Protein 8QD8 (pdb70)

Structure (mmCIF, N/CA/C/O backbone):
data_8QD8
#
_entry.id   8QD8
#
_cell.length_a   85.800
_cell.length_b   88.850
_cell.length_c   123.050
_cell.angle_alpha   90.00
_cell.angle_beta   90.00
_cell.angle_gamma   90.00
#
_symmetry.space_group_name_H-M   'P 21 21 21'
#
loop_
_entity.id
_entity.type
_entity.pdbx_description
1 polymer 'Yellowish-green 1-like protein'
2 non-polymer 1,2-ETHANEDIOL
3 non-polymer naphthalene-1,3-diol
4 water water
#
loop_
_atom_site.group_PDB
_atom_site.id
_atom_site.type_symbol
_atom_site.label_atom_id
_atom_site.label_alt_id
_atom_site.label_comp_id
_atom_site.label_asym_id
_atom_site.label_entity_id
_atom_site.label_seq_id
_atom_site.pdbx_PDB_ins_code
_atom_site.Cartn_x
_atom_site.Cartn_y
_atom_site.Cartn_z
_atom_site.occupancy
_atom_site.B_iso_or_equiv
_atom_site.auth_seq_id
_atom_site.auth_comp_id
_atom_site.auth_asym_id
_atom_site.auth_atom_id
_atom_site.pdbx_PDB_model_num
ATOM 1 N N . SER A 1 18 ? 30.141 26.461 8.012 1.00 54.25 1 SER A N 1
ATOM 2 C CA . SER A 1 18 ? 29.500 25.333 7.267 1.00 53.77 1 SER A CA 1
ATOM 3 C C . SER A 1 18 ? 28.476 24.628 8.166 1.00 51.29 1 SER A C 1
ATOM 4 O O . SER A 1 18 ? 28.777 24.425 9.359 1.00 52.35 1 SER A O 1
ATOM 7 N N . ALA A 1 19 ? 27.317 24.268 7.606 1.00 49.15 2 ALA A N 1
ATOM 8 C CA . ALA A 1 19 ? 26.161 23.679 8.325 1.00 46.21 2 ALA A CA 1
ATOM 9 C C . ALA A 1 19 ? 26.522 22.292 8.872 1.00 43.92 2 ALA A C 1
ATOM 10 O O . ALA A 1 19 ? 26.063 21.967 9.983 1.00 43.14 2 ALA A O 1
ATOM 12 N N . THR A 1 20 ? 27.312 21.510 8.127 1.00 44.01 3 THR A N 1
ATOM 13 C CA . THR A 1 20 ? 27.699 20.113 8.473 1.00 43.88 3 THR A CA 1
ATOM 14 C C . THR A 1 20 ? 28.586 20.076 9.725 1.00 42.81 3 THR A C 1
ATOM 15 O O . THR A 1 20 ? 28.705 18.983 10.307 1.00 41.26 3 THR A O 1
ATOM 19 N N . GLU A 1 21 ? 29.204 21.200 10.106 1.00 43.25 4 GLU A N 1
ATOM 20 C CA . GLU A 1 21 ? 30.128 21.279 11.271 1.00 44.50 4 GLU A CA 1
ATOM 21 C C . GLU A 1 21 ? 29.549 22.186 12.369 1.00 41.56 4 GLU A C 1
ATOM 22 O O . GLU A 1 21 ? 30.230 22.357 13.396 1.00 41.96 4 GLU A O 1
ATOM 28 N N . LYS A 1 22 ? 28.333 22.710 12.188 1.00 38.88 5 LYS A N 1
ATOM 29 C CA . LYS A 1 22 ? 27.730 23.740 13.079 1.00 37.91 5 LYS A CA 1
ATOM 30 C C . LYS A 1 22 ? 27.170 23.090 14.352 1.00 34.93 5 LYS A C 1
ATOM 31 O O . LYS A 1 22 ? 27.424 23.630 15.447 1.00 34.94 5 LYS A O 1
ATOM 37 N N . TYR A 1 23 ? 26.436 21.982 14.219 1.00 32.31 6 TYR A N 1
ATOM 38 C CA . TYR A 1 23 ? 25.610 21.383 15.301 1.00 30.59 6 TYR A CA 1
ATOM 39 C C . TYR A 1 23 ? 26.248 20.090 15.817 1.00 30.70 6 TYR A C 1
ATOM 40 O O . TYR A 1 23 ? 27.099 19.512 15.128 1.00 31.30 6 TYR A O 1
ATOM 49 N N . TYR A 1 24 ? 25.816 19.653 17.003 1.00 30.47 7 TYR A N 1
ATOM 50 C CA . TYR A 1 24 ? 26.308 18.443 17.715 1.00 30.36 7 TYR A CA 1
ATOM 51 C C . TYR A 1 24 ? 26.264 17.222 16.785 1.00 29.89 7 TYR A C 1
ATOM 52 O O . TYR A 1 24 ? 27.222 16.435 16.808 1.00 31.35 7 TYR A O 1
ATOM 61 N N . ILE A 1 25 ? 25.193 17.063 15.999 1.00 29.35 8 ILE A N 1
ATOM 62 C CA . ILE A 1 25 ? 24.971 15.848 15.151 1.00 30.73 8 ILE A CA 1
ATOM 63 C C . ILE A 1 25 ? 25.805 15.932 13.864 1.00 31.81 8 ILE A C 1
ATOM 64 O O . ILE A 1 25 ? 25.808 14.940 13.104 1.00 33.36 8 ILE A O 1
ATOM 69 N N . ARG A 1 26 ? 26.487 17.056 13.625 1.00 32.17 9 ARG A N 1
ATOM 70 C CA . ARG A 1 26 ? 27.476 17.217 12.525 1.00 34.80 9 ARG A CA 1
ATOM 71 C C . ARG A 1 26 ? 26.774 16.937 11.186 1.00 34.94 9 ARG A C 1
ATOM 72 O O . ARG A 1 26 ? 25.707 17.536 10.958 1.00 34.28 9 ARG A O 1
ATOM 80 N N . ASP A 1 27 ? 27.319 16.042 10.352 1.00 35.55 10 ASP A N 1
ATOM 81 C CA . ASP A 1 27 ? 26.876 15.835 8.945 1.00 37.48 10 ASP A CA 1
ATOM 82 C C . ASP A 1 27 ? 25.614 14.959 8.888 1.00 35.91 10 ASP A C 1
ATOM 83 O O . ASP A 1 27 ? 25.161 14.672 7.766 1.00 35.95 10 ASP A O 1
ATOM 88 N N . ALA A 1 28 ? 25.052 14.559 10.034 1.00 34.71 11 ALA A N 1
ATOM 89 C CA . ALA A 1 28 ? 23.759 13.833 10.113 1.00 34.25 11 ALA A CA 1
ATOM 90 C C . ALA A 1 28 ? 22.637 14.680 9.493 1.00 33.52 11 ALA A C 1
ATOM 91 O O . ALA A 1 28 ? 21.657 14.089 9.005 1.00 33.47 11 ALA A O 1
ATOM 93 N N . ILE A 1 29 ? 22.779 16.011 9.493 1.00 34.03 12 ILE A N 1
ATOM 94 C CA . ILE A 1 29 ? 21.746 16.96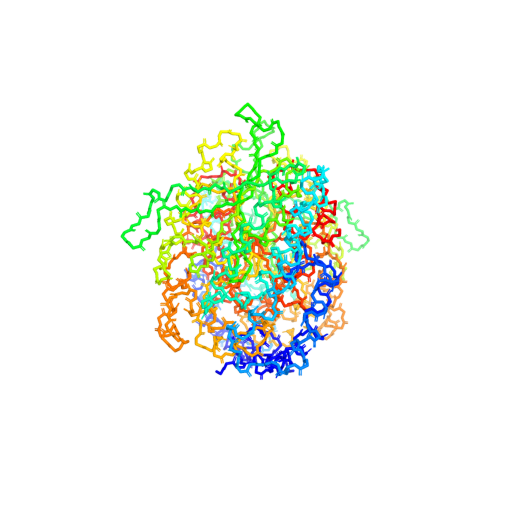0 8.972 1.00 34.42 12 ILE A CA 1
ATOM 95 C C . ILE A 1 29 ? 21.633 16.859 7.444 1.00 34.89 12 ILE A C 1
ATOM 96 O O . ILE A 1 29 ? 20.641 17.385 6.916 1.00 36.15 12 ILE A O 1
ATOM 101 N N . THR A 1 30 ? 22.605 16.247 6.754 1.00 35.52 13 THR A N 1
ATOM 102 C CA . THR A 1 30 ? 22.656 16.174 5.266 1.00 36.78 13 THR A CA 1
ATOM 103 C C . THR A 1 30 ? 22.147 14.822 4.753 1.00 36.70 13 THR A C 1
ATOM 104 O O . THR A 1 30 ? 22.080 14.667 3.518 1.00 37.77 13 THR A O 1
ATOM 108 N N . LYS A 1 31 ? 21.819 13.883 5.647 1.00 35.70 14 LYS A N 1
ATOM 109 C CA . LYS A 1 31 ? 21.368 12.512 5.284 1.00 36.86 14 LYS A CA 1
ATOM 110 C C . LYS A 1 31 ? 19.842 12.478 5.291 1.00 35.89 14 LYS A C 1
ATOM 111 O O . LYS A 1 31 ? 19.229 12.480 6.357 1.00 34.77 14 LYS A O 1
ATOM 117 N N . PRO A 1 32 ? 19.178 12.455 4.111 1.00 36.39 15 PRO A N 1
ATOM 118 C CA . PRO A 1 32 ? 17.715 12.457 4.059 1.00 35.53 15 PRO A CA 1
ATOM 119 C C . PRO A 1 32 ? 17.131 11.121 4.544 1.00 34.14 15 PRO A C 1
ATOM 120 O O . PRO A 1 32 ? 17.602 10.086 4.106 1.00 36.02 15 PRO A O 1
ATOM 124 N N . ALA A 1 33 ? 16.137 11.178 5.437 1.00 32.52 16 ALA A N 1
ATOM 125 C CA . ALA A 1 33 ? 15.460 10.002 6.031 1.00 31.23 16 ALA A CA 1
ATOM 126 C C . ALA A 1 33 ? 14.570 9.342 4.974 1.00 31.00 16 ALA A C 1
ATOM 127 O O . ALA A 1 33 ? 13.917 10.071 4.207 1.00 31.94 16 ALA A O 1
ATOM 129 N N . VAL A 1 34 ? 14.536 8.007 4.959 1.00 31.11 17 VAL A N 1
ATOM 130 C CA . VAL A 1 34 ? 13.892 7.188 3.888 1.00 31.77 17 VAL A CA 1
ATOM 131 C C . VAL A 1 34 ? 12.379 7.448 3.851 1.00 30.57 17 VAL A C 1
ATOM 132 O O . VAL A 1 34 ? 11.800 7.325 2.758 1.00 31.59 17 VAL A O 1
ATOM 136 N N . HIS A 1 35 ? 11.757 7.792 4.985 1.00 29.57 18 HIS A N 1
ATOM 137 C CA . HIS A 1 35 ? 10.276 7.909 5.105 1.00 29.61 18 HIS A CA 1
ATOM 138 C C . HIS A 1 35 ? 9.733 9.085 4.277 1.00 30.38 18 HIS A C 1
ATOM 139 O O . HIS A 1 35 ? 8.504 9.123 4.071 1.00 31.78 18 HIS A O 1
ATOM 146 N N . HIS A 1 36 ? 10.590 9.993 3.797 1.00 30.54 19 HIS A N 1
ATOM 147 C CA . HIS A 1 36 ? 10.185 11.137 2.932 1.00 30.98 19 HIS A CA 1
ATOM 148 C C . HIS A 1 36 ? 9.984 10.682 1.480 1.00 31.40 19 HIS A C 1
ATOM 149 O O . HIS A 1 36 ? 9.410 11.462 0.704 1.00 31.68 19 HIS A O 1
ATOM 156 N N . GLU A 1 37 ? 10.438 9.478 1.119 1.00 32.14 20 GLU A N 1
ATOM 157 C CA . GLU A 1 37 ? 10.335 8.948 -0.268 1.00 33.81 20 GLU A CA 1
ATOM 158 C C . GLU A 1 37 ? 8.862 8.708 -0.625 1.00 32.42 20 GLU A C 1
ATOM 159 O O . GLU A 1 37 ? 8.467 9.048 -1.756 1.00 33.31 20 GLU A O 1
ATOM 165 N N . SER A 1 38 ? 8.082 8.148 0.303 1.00 31.47 21 SER A N 1
ATOM 166 C CA . SER A 1 38 ? 6.669 7.743 0.080 1.00 31.34 21 SER A CA 1
ATOM 167 C C . SER A 1 38 ? 5.969 7.494 1.417 1.00 29.58 21 SER A C 1
ATOM 168 O O . SER A 1 38 ? 6.669 7.283 2.423 1.00 28.99 21 SER A O 1
ATOM 171 N N . TYR A 1 39 ? 4.634 7.479 1.414 1.00 29.40 22 TYR A N 1
ATOM 172 C CA . TYR A 1 39 ? 3.824 7.045 2.581 1.00 29.31 22 TYR A CA 1
ATOM 173 C C . TYR A 1 39 ? 4.173 5.590 2.913 1.00 29.97 22 TYR A C 1
ATOM 174 O O . TYR A 1 39 ? 4.228 5.242 4.109 1.00 29.82 22 TYR A O 1
ATOM 183 N N . GLN A 1 40 ? 4.402 4.766 1.886 1.00 31.25 23 GLN A N 1
ATOM 184 C CA . GLN A 1 40 ? 4.788 3.337 2.055 1.00 31.96 23 GLN A CA 1
ATOM 185 C C . GLN A 1 40 ? 6.004 3.261 2.985 1.00 31.35 23 GLN A C 1
ATOM 186 O O . GLN A 1 40 ? 5.959 2.466 3.941 1.00 32.32 23 GLN A O 1
ATOM 192 N N . LYS A 1 41 ? 7.036 4.070 2.722 1.00 31.26 24 LYS A N 1
ATOM 193 C CA . LYS A 1 41 ? 8.285 4.120 3.532 1.00 31.47 24 LYS A CA 1
ATOM 194 C C . LYS A 1 41 ? 7.984 4.696 4.924 1.00 29.94 24 LYS A C 1
ATOM 195 O O . LYS A 1 41 ? 8.573 4.199 5.902 1.00 29.71 24 LYS A O 1
ATOM 201 N N . LEU A 1 42 ? 7.113 5.705 5.022 1.00 29.46 25 LEU A N 1
ATOM 202 C CA . LEU A 1 42 ? 6.680 6.267 6.332 1.00 28.35 25 LEU A CA 1
ATOM 203 C C . LEU A 1 42 ? 6.031 5.152 7.160 1.00 28.43 25 LEU A C 1
ATOM 204 O O . LEU A 1 42 ? 6.435 4.962 8.323 1.00 27.66 25 LEU A O 1
ATOM 209 N N . TRP A 1 43 ? 5.084 4.422 6.569 1.00 29.26 26 TRP A N 1
ATOM 210 C CA . TRP A 1 43 ? 4.348 3.330 7.257 1.00 29.61 26 TRP A CA 1
ATOM 211 C C . TRP A 1 43 ? 5.330 2.217 7.641 1.00 29.88 26 TRP A C 1
ATOM 212 O O . TRP A 1 43 ? 5.404 1.873 8.839 1.00 29.46 26 TRP A O 1
ATOM 223 N N . GLU A 1 44 ? 6.093 1.706 6.674 1.00 30.76 27 GLU A N 1
ATOM 224 C CA . GLU A 1 44 ? 6.942 0.502 6.868 1.00 32.38 27 GLU A CA 1
ATOM 225 C C . GLU A 1 44 ? 8.094 0.805 7.840 1.00 31.52 27 GLU A C 1
ATOM 226 O O . GLU A 1 44 ? 8.360 -0.061 8.696 1.00 33.01 27 GLU A O 1
ATOM 232 N N . THR A 1 45 ? 8.746 1.972 7.740 1.00 29.92 28 THR A N 1
ATOM 233 C CA . THR A 1 45 ? 10.026 2.253 8.451 1.00 30.03 28 THR A CA 1
ATOM 234 C C . THR A 1 45 ? 9.819 3.084 9.728 1.00 29.43 28 THR A C 1
ATOM 235 O O . THR A 1 45 ? 10.801 3.190 10.488 1.00 30.60 28 THR A O 1
ATOM 239 N N . LYS A 1 46 ? 8.632 3.651 9.980 1.00 29.11 29 LYS A N 1
ATOM 240 C CA . LYS A 1 46 ? 8.456 4.622 11.100 1.00 28.31 29 LYS A CA 1
ATOM 241 C C . LYS A 1 46 ? 7.121 4.460 11.844 1.00 27.24 29 LYS A C 1
ATOM 242 O O . LYS A 1 46 ? 7.149 4.553 13.084 1.00 28.17 29 LYS A O 1
ATOM 248 N N . TRP A 1 47 ? 5.993 4.284 11.150 1.00 27.01 30 TRP A N 1
ATOM 249 C CA . TRP A 1 47 ? 4.647 4.431 11.770 1.00 27.11 30 TRP A CA 1
ATOM 250 C C . TRP A 1 47 ? 4.003 3.086 12.130 1.00 27.36 30 TRP A C 1
ATOM 251 O O . TRP A 1 47 ? 3.267 3.055 13.131 1.00 27.44 30 TRP A O 1
ATOM 262 N N . LYS A 1 48 ? 4.251 2.018 11.372 1.00 28.59 31 LYS A N 1
ATOM 263 C CA . LYS A 1 48 ? 3.576 0.712 11.614 1.00 29.48 31 LYS A CA 1
ATOM 264 C C . LYS A 1 48 ? 3.864 0.231 13.043 1.00 29.25 31 LYS A C 1
ATOM 265 O O . LYS A 1 48 ? 2.913 -0.220 13.712 1.00 30.23 31 LYS A O 1
ATOM 271 N N . LYS A 1 49 ? 5.120 0.334 13.496 1.00 29.76 32 LYS A N 1
ATOM 272 C CA . LYS A 1 49 ? 5.569 -0.185 14.820 1.00 31.50 32 LYS A CA 1
ATOM 273 C C . LYS A 1 49 ? 4.857 0.565 15.949 1.00 29.69 32 LYS A C 1
ATOM 274 O O . LYS A 1 49 ? 4.194 -0.071 16.763 1.00 29.90 32 LYS A O 1
ATOM 280 N N . PRO A 1 50 ? 4.942 1.916 16.061 1.00 28.54 33 PRO A N 1
ATOM 281 C CA . PRO A 1 50 ? 4.221 2.627 17.119 1.00 27.99 33 PRO A CA 1
ATOM 282 C C . PRO A 1 50 ? 2.693 2.447 17.058 1.00 28.82 33 PRO A C 1
ATOM 283 O O . PRO A 1 50 ? 2.056 2.475 18.108 1.00 29.37 33 PRO A O 1
ATOM 287 N N . CYS A 1 51 ? 2.136 2.246 15.858 1.00 28.58 34 CYS A N 1
ATOM 288 C CA . CYS A 1 51 ? 0.692 1.945 15.663 1.00 28.76 34 CYS A CA 1
ATOM 289 C C . CYS A 1 51 ? 0.351 0.603 16.328 1.00 29.13 34 CYS A C 1
ATOM 290 O O . CYS A 1 51 ? -0.627 0.562 17.102 1.00 29.53 34 CYS A O 1
ATOM 293 N N . GLU A 1 52 ? 1.144 -0.441 16.061 1.00 30.02 35 GLU A N 1
ATOM 294 C CA . GLU A 1 52 ? 0.997 -1.791 16.672 1.00 31.84 35 GLU A CA 1
ATOM 295 C C . GLU A 1 52 ? 1.115 -1.694 18.199 1.00 32.11 35 GLU A C 1
ATOM 296 O O . GLU A 1 52 ? 0.370 -2.420 18.890 1.00 32.74 35 GLU A O 1
ATOM 302 N N . MET A 1 53 ? 2.017 -0.835 18.696 1.00 31.71 36 MET A N 1
ATOM 303 C CA . MET A 1 53 ? 2.329 -0.683 20.145 1.00 33.21 36 MET A CA 1
ATOM 304 C C . MET A 1 53 ? 1.302 0.240 20.815 1.00 32.50 36 MET A C 1
ATOM 305 O O . MET A 1 53 ? 1.294 0.301 22.060 1.00 33.60 36 MET A O 1
ATOM 310 N N . GLY A 1 54 ? 0.484 0.945 20.025 1.00 30.58 37 GLY A N 1
ATOM 311 C CA . GLY A 1 54 ? -0.559 1.869 20.514 1.00 30.13 37 GLY A CA 1
ATOM 312 C C . GLY A 1 54 ? 0.036 3.095 21.188 1.00 28.41 37 GLY A C 1
ATOM 313 O O . GLY A 1 54 ? -0.566 3.589 22.168 1.00 28.19 37 GLY A O 1
ATOM 314 N N . VAL A 1 55 ? 1.166 3.594 20.681 1.00 27.20 38 VAL A N 1
ATOM 315 C CA . VAL A 1 55 ? 1.877 4.776 21.260 1.00 27.38 38 VAL A CA 1
ATOM 316 C C . VAL A 1 55 ? 1.970 5.878 20.201 1.00 26.59 38 VAL A C 1
ATOM 317 O O . VAL A 1 55 ? 1.725 5.582 19.007 1.00 26.68 38 VAL A O 1
ATOM 321 N N . TYR A 1 56 ? 2.332 7.089 20.631 1.00 26.61 39 TYR A N 1
ATOM 322 C CA . TYR A 1 56 ? 2.397 8.311 19.788 1.00 26.07 39 TYR A CA 1
ATOM 323 C C . TYR A 1 56 ? 3.012 7.967 18.433 1.00 25.69 39 TYR A C 1
ATOM 324 O O . TYR A 1 56 ? 4.036 7.290 18.379 1.00 25.14 39 TYR A O 1
ATOM 333 N N . PRO A 1 57 ? 2.445 8.448 17.302 1.00 25.29 40 PRO A N 1
ATOM 334 C CA . PRO A 1 57 ? 1.245 9.294 17.302 1.00 25.62 40 PRO A CA 1
ATOM 335 C C . PRO A 1 57 ? -0.106 8.558 17.284 1.00 25.32 40 PRO A C 1
ATOM 336 O O . PRO A 1 57 ? -1.084 9.171 16.870 1.00 25.26 40 PRO A O 1
ATOM 340 N N . PHE A 1 58 ? -0.156 7.312 17.769 1.00 24.54 41 PHE A N 1
ATOM 341 C CA . PHE A 1 58 ? -1.322 6.399 17.637 1.00 25.27 41 PHE A CA 1
ATOM 342 C C . PHE A 1 58 ? -1.941 6.066 19.003 1.00 25.22 41 PHE A C 1
ATOM 343 O O . PHE A 1 58 ? -2.607 5.021 19.108 1.00 26.34 41 PHE A O 1
ATOM 351 N N . MET A 1 59 ? -1.791 6.944 20.003 1.00 25.03 42 MET A N 1
ATOM 352 C CA . MET A 1 59 ? -2.476 6.774 21.316 1.00 24.80 42 MET A CA 1
ATOM 353 C C . MET A 1 59 ? -3.988 6.652 21.077 1.00 25.30 42 MET A C 1
ATOM 354 O O . MET A 1 59 ? -4.489 7.288 20.137 1.00 26.22 42 MET A O 1
ATOM 359 N N . PHE A 1 60 ? -4.661 5.808 21.866 1.00 26.74 43 PHE A N 1
ATOM 360 C CA . PHE A 1 60 ? -6.117 5.505 21.802 1.00 27.26 43 PHE A CA 1
ATOM 361 C C . PHE A 1 60 ? -6.472 4.714 20.533 1.00 28.38 43 PHE A C 1
ATOM 362 O O . PHE A 1 60 ? -7.649 4.309 20.403 1.00 30.93 43 PHE A O 1
ATOM 370 N N . GLY A 1 61 ? -5.500 4.486 19.638 1.00 27.84 44 GLY A N 1
ATOM 371 C CA . GLY A 1 61 ? -5.732 3.913 18.298 1.00 28.43 44 GLY A CA 1
ATOM 372 C C . GLY A 1 61 ? -5.499 2.413 18.265 1.00 28.91 44 GLY A C 1
ATOM 373 O O . GLY A 1 61 ? -5.013 1.849 19.271 1.00 31.88 44 GLY A O 1
ATOM 374 N N . SER A 1 62 ? -5.830 1.772 17.139 1.00 29.14 45 SER A N 1
ATOM 375 C CA . SER A 1 62 ? -5.650 0.318 16.904 1.00 30.00 45 SER A CA 1
ATOM 376 C C . SER A 1 62 ? -5.069 0.104 15.504 1.00 30.59 45 SER A C 1
ATOM 377 O O . SER A 1 62 ? -5.536 0.787 14.566 1.00 29.64 45 SER A O 1
ATOM 380 N N . ILE A 1 63 ? -4.095 -0.807 15.383 1.00 31.21 46 ILE A N 1
ATOM 381 C CA . ILE A 1 63 ? -3.519 -1.282 14.086 1.00 31.80 46 ILE A CA 1
ATOM 382 C C . ILE A 1 63 ? -4.647 -1.843 13.201 1.00 32.87 46 ILE A C 1
ATOM 383 O O . ILE A 1 63 ? -4.519 -1.788 11.957 1.00 32.96 46 ILE A O 1
ATOM 388 N N . LYS A 1 64 ? -5.713 -2.364 13.817 1.00 32.30 47 LYS A N 1
ATOM 389 C CA . LYS A 1 64 ? -6.901 -2.917 13.113 1.00 33.61 47 LYS A CA 1
ATOM 390 C C . LYS A 1 64 ? -7.590 -1.817 12.295 1.00 33.02 47 LYS A C 1
ATOM 391 O O . LYS A 1 64 ? -8.201 -2.152 11.264 1.00 34.89 47 LYS A O 1
ATOM 397 N N . ASP A 1 65 ? -7.504 -0.560 12.742 1.00 32.53 48 ASP A N 1
ATOM 398 C CA . ASP A 1 65 ? -8.151 0.603 12.080 1.00 32.16 48 ASP A CA 1
ATOM 399 C C . ASP A 1 65 ? -7.207 1.173 11.014 1.00 31.65 48 ASP A C 1
ATOM 400 O O . ASP A 1 65 ? -7.686 1.484 9.912 1.00 33.57 48 ASP A O 1
ATOM 405 N N . PHE A 1 66 ? -5.916 1.305 11.330 1.00 30.87 49 PHE A N 1
ATOM 406 C CA . PHE A 1 66 ? -4.927 2.063 10.516 1.00 30.32 49 PHE A CA 1
ATOM 407 C C . PHE A 1 66 ? -4.373 1.208 9.368 1.00 31.51 49 PHE A C 1
ATOM 408 O O . PHE A 1 66 ? -4.163 1.772 8.281 1.00 33.00 49 PHE A O 1
ATOM 416 N N . GLU A 1 67 ? -4.132 -0.088 9.585 1.00 32.73 50 GLU A N 1
ATOM 417 C CA . GLU A 1 67 ? -3.467 -0.948 8.569 1.00 33.89 50 GLU A CA 1
ATOM 418 C C . GLU A 1 67 ? -4.283 -0.935 7.276 1.00 34.17 50 GLU A C 1
ATOM 419 O O . GLU A 1 67 ? -3.711 -0.738 6.205 1.00 33.55 50 GLU A O 1
ATOM 425 N N . PRO A 1 68 ? -5.624 -1.134 7.314 1.00 34.54 51 PRO A N 1
ATOM 426 C CA . PRO A 1 68 ? -6.440 -1.080 6.099 1.00 35.43 51 PRO A CA 1
ATOM 427 C C . PRO A 1 68 ? -6.352 0.279 5.385 1.00 34.40 51 PRO A C 1
ATOM 428 O O . PRO A 1 68 ? -6.350 0.308 4.170 1.00 36.12 51 PRO A O 1
ATOM 432 N N . VAL A 1 69 ? -6.291 1.372 6.149 1.00 32.71 52 VAL A N 1
ATOM 433 C CA . VAL A 1 69 ? -6.174 2.748 5.586 1.00 32.60 52 VAL A CA 1
ATOM 434 C C . VAL A 1 69 ? -4.799 2.886 4.922 1.00 31.84 52 VAL A C 1
ATOM 435 O O . VAL A 1 69 ? -4.753 3.328 3.760 1.00 32.90 52 VAL A O 1
ATOM 439 N N . ALA A 1 70 ? -3.728 2.514 5.631 1.00 31.40 53 ALA A N 1
ATOM 440 C CA . ALA A 1 70 ? -2.331 2.539 5.130 1.00 30.85 53 ALA A CA 1
ATOM 441 C C . ALA A 1 70 ? -2.236 1.746 3.819 1.00 32.35 53 ALA A C 1
ATOM 442 O O . ALA A 1 70 ? -1.582 2.231 2.877 1.00 32.45 53 ALA A O 1
ATOM 444 N N . GLN A 1 71 ? -2.870 0.572 3.760 1.00 33.71 54 GLN A N 1
ATOM 445 C CA . GLN A 1 71 ? -2.879 -0.297 2.551 1.00 35.07 54 GLN A CA 1
ATOM 446 C C . GLN A 1 71 ? -3.471 0.481 1.369 1.00 35.52 54 GLN A C 1
ATOM 447 O O . GLN A 1 71 ? -2.884 0.415 0.273 1.00 37.00 54 GLN A O 1
ATOM 453 N N . GLU A 1 72 ? -4.564 1.220 1.586 1.00 35.41 55 GLU A N 1
ATOM 454 C CA . GLU A 1 72 ? -5.258 1.988 0.515 1.00 36.76 55 GLU A CA 1
ATOM 455 C C . GLU A 1 72 ? -4.395 3.181 0.082 1.00 34.97 55 GLU A C 1
ATOM 456 O O . GLU A 1 72 ? -4.346 3.449 -1.132 1.00 36.42 55 GLU A O 1
ATOM 462 N N . ILE A 1 73 ? -3.731 3.864 1.021 1.00 33.60 56 ILE A N 1
ATOM 463 C CA . ILE A 1 73 ? -2.851 5.034 0.716 1.00 32.61 56 ILE A CA 1
ATOM 464 C C . ILE A 1 73 ? -1.653 4.547 -0.109 1.00 32.75 56 ILE A C 1
ATOM 465 O O . ILE A 1 73 ? -1.278 5.236 -1.078 1.00 32.95 56 ILE A O 1
ATOM 470 N N . ILE A 1 74 ? -1.081 3.399 0.262 1.00 33.06 57 ILE A N 1
ATOM 471 C CA . ILE A 1 74 ? 0.106 2.789 -0.411 1.00 34.00 57 ILE A CA 1
ATOM 472 C C . ILE A 1 74 ? -0.274 2.382 -1.843 1.00 35.05 57 ILE A C 1
ATOM 473 O O . ILE A 1 74 ? 0.539 2.626 -2.754 1.00 35.22 57 ILE A O 1
ATOM 478 N N . LYS A 1 75 ? -1.465 1.807 -2.040 1.00 35.97 58 LYS A N 1
ATOM 479 C CA . LYS A 1 75 ? -1.993 1.434 -3.382 1.00 37.82 58 LYS A CA 1
ATOM 480 C C . LYS A 1 75 ? -2.096 2.686 -4.266 1.00 38.27 58 LYS A C 1
ATOM 481 O O . LYS A 1 75 ? -1.808 2.570 -5.475 1.00 38.25 58 LYS A O 1
ATOM 487 N N . LYS A 1 76 ? -2.488 3.830 -3.688 1.00 37.80 59 LYS A N 1
ATOM 488 C CA . LYS A 1 76 ? -2.635 5.126 -4.408 1.00 38.56 59 LYS A CA 1
ATOM 489 C C . LYS A 1 76 ? -1.257 5.737 -4.689 1.00 37.90 59 LYS A C 1
ATOM 490 O O . LYS A 1 76 ? -1.169 6.584 -5.599 1.00 39.41 59 LYS A O 1
ATOM 496 N N . GLY A 1 77 ? -0.235 5.340 -3.924 1.00 36.10 60 GLY A N 1
ATOM 497 C CA . GLY A 1 77 ? 1.160 5.787 -4.097 1.00 35.50 60 GLY A CA 1
ATOM 498 C C . GLY A 1 77 ? 1.364 7.217 -3.622 1.00 34.88 60 GLY A C 1
ATOM 499 O O . GLY A 1 77 ? 2.226 7.909 -4.197 1.00 35.48 60 GLY A O 1
ATOM 500 N N . LEU A 1 78 ? 0.611 7.656 -2.609 1.00 34.06 61 LEU A N 1
ATOM 501 C CA . LEU A 1 78 ? 0.724 9.036 -2.059 1.00 33.19 61 LEU A CA 1
ATOM 502 C C . LEU A 1 78 ? 2.133 9.234 -1.489 1.00 32.80 61 LEU A C 1
ATOM 503 O O . LEU A 1 78 ? 2.685 8.280 -0.905 1.00 31.93 61 LEU A O 1
ATOM 508 N N . LYS A 1 79 ? 2.683 10.439 -1.660 1.00 33.39 62 LYS A N 1
ATOM 509 C CA . LYS A 1 79 ? 4.069 10.805 -1.268 1.00 33.48 62 LYS A CA 1
ATOM 510 C C . LYS A 1 79 ? 4.208 12.331 -1.277 1.00 33.84 62 LYS A C 1
ATOM 511 O O . LYS A 1 79 ? 3.329 13.000 -1.855 1.00 34.46 62 LYS A O 1
ATOM 517 N N . GLU A 1 80 ? 5.282 12.847 -0.676 1.00 34.74 63 GLU A N 1
ATOM 518 C CA . GLU A 1 80 ? 5.645 14.290 -0.699 1.00 35.97 63 GLU A CA 1
ATOM 519 C C . GLU A 1 80 ? 5.889 14.710 -2.148 1.00 37.32 63 GLU A C 1
ATOM 520 O O . GLU A 1 80 ? 6.520 13.967 -2.894 1.00 38.41 63 GLU A O 1
ATOM 526 N N . PRO A 1 81 ? 5.392 15.884 -2.610 1.00 37.53 64 PRO A N 1
ATOM 527 C CA . PRO A 1 81 ? 4.534 16.762 -1.813 1.00 36.95 64 PRO A CA 1
ATOM 528 C C . PRO A 1 81 ? 3.083 16.261 -1.746 1.00 35.35 64 PRO A C 1
ATOM 529 O O . PRO A 1 81 ? 2.506 15.988 -2.786 1.00 36.38 64 PRO A O 1
ATOM 533 N N . TYR A 1 82 ? 2.533 16.157 -0.534 1.00 33.82 65 TYR A N 1
ATOM 534 C CA . TYR A 1 82 ? 1.158 15.658 -0.272 1.00 33.52 65 TYR A CA 1
ATOM 535 C C . TYR A 1 82 ? 0.128 16.728 -0.654 1.00 34.16 65 TYR A C 1
ATOM 536 O O . TYR A 1 82 ? 0.364 17.928 -0.409 1.00 34.36 65 TYR A O 1
ATOM 545 N N . ASP A 1 83 ? -0.975 16.287 -1.263 1.00 34.93 66 ASP A N 1
ATOM 546 C CA . ASP A 1 83 ? -2.253 17.038 -1.363 1.00 35.59 66 ASP A CA 1
ATOM 547 C C . ASP A 1 83 ? -3.056 16.705 -0.102 1.00 33.90 66 ASP A C 1
ATOM 548 O O . ASP A 1 83 ? -3.552 15.567 -0.001 1.00 34.48 66 ASP A O 1
ATOM 553 N N . TRP A 1 84 ? -3.152 17.643 0.843 1.00 33.03 67 TRP A N 1
ATOM 554 C CA . TRP A 1 84 ? -3.625 17.354 2.223 1.00 31.92 67 TRP A CA 1
ATOM 555 C C . TRP A 1 84 ? -5.124 17.018 2.225 1.00 32.08 67 TRP A C 1
ATOM 556 O O . TRP A 1 84 ? -5.531 16.221 3.090 1.00 31.19 67 TRP A O 1
ATOM 567 N N . ASP A 1 85 ? -5.904 17.553 1.276 1.00 32.44 68 ASP A N 1
ATOM 568 C CA . ASP A 1 85 ? -7.342 17.200 1.106 1.00 33.85 68 ASP A CA 1
ATOM 569 C C . ASP A 1 85 ? -7.450 15.749 0.622 1.00 34.07 68 ASP A C 1
ATOM 570 O O . ASP A 1 85 ? -8.246 14.991 1.210 1.00 34.59 68 ASP A O 1
ATOM 575 N N . GLU A 1 86 ? -6.683 15.390 -0.413 1.00 34.63 69 GLU A N 1
ATOM 576 C CA . GLU A 1 86 ? -6.585 14.009 -0.962 1.00 35.28 69 GLU A CA 1
ATOM 577 C C . GLU A 1 86 ? -6.143 13.063 0.161 1.00 34.05 69 GLU A C 1
ATOM 578 O O . GLU A 1 86 ? -6.776 12.001 0.331 1.00 34.95 69 GLU A O 1
ATOM 584 N N . TYR A 1 87 ? -5.101 13.454 0.900 1.00 33.05 70 TYR A N 1
ATOM 585 C CA . TYR A 1 87 ? -4.495 12.674 2.009 1.00 31.81 70 TYR A CA 1
ATOM 586 C C . TYR A 1 87 ? -5.540 12.428 3.107 1.00 30.82 70 TYR A C 1
ATOM 587 O O . TYR A 1 87 ? -5.772 11.251 3.465 1.00 30.91 70 TYR A O 1
ATOM 596 N N . ALA A 1 88 ? -6.146 13.501 3.626 1.00 30.57 71 ALA A N 1
ATOM 597 C CA . ALA A 1 88 ? -7.082 13.470 4.776 1.00 30.12 71 ALA A CA 1
ATOM 598 C C . ALA A 1 88 ? -8.261 12.542 4.462 1.00 30.44 71 ALA A C 1
ATOM 599 O O . ALA A 1 88 ? -8.593 11.697 5.316 1.00 29.60 71 ALA A O 1
ATOM 601 N N . GLN A 1 89 ? -8.834 12.672 3.261 1.00 31.86 72 GLN A N 1
ATOM 602 C CA . GLN A 1 89 ? -10.047 11.940 2.806 1.00 33.90 72 GLN A CA 1
ATOM 603 C C . GLN A 1 89 ? -9.847 10.421 2.944 1.00 33.90 72 GLN A C 1
ATOM 604 O O . GLN A 1 89 ? -10.849 9.723 3.188 1.00 35.08 72 GLN A O 1
ATOM 610 N N . MET A 1 90 ? -8.608 9.928 2.819 1.00 32.90 73 MET A N 1
ATOM 611 C CA . MET A 1 90 ? -8.283 8.474 2.864 1.00 33.21 73 MET A CA 1
ATOM 612 C C . MET A 1 90 ? -8.663 7.876 4.227 1.00 32.24 73 MET A C 1
ATOM 613 O O . MET A 1 90 ? -8.915 6.656 4.275 1.00 32.72 73 MET A O 1
ATOM 618 N N . TYR A 1 91 ? -8.708 8.697 5.283 1.00 31.33 74 TYR A N 1
ATOM 619 C CA . TYR A 1 91 ? -8.908 8.265 6.692 1.00 30.48 74 TYR A CA 1
ATOM 620 C C . TYR A 1 91 ? -10.386 8.331 7.098 1.00 31.03 74 TYR A C 1
ATOM 621 O O . TYR A 1 91 ? -10.748 7.684 8.097 1.00 31.50 74 TYR A O 1
ATOM 630 N N . PHE A 1 92 ? -11.211 9.089 6.372 1.00 32.04 75 PHE A N 1
ATOM 631 C CA . PHE A 1 92 ? -12.573 9.487 6.822 1.00 32.68 75 PHE A CA 1
ATOM 632 C C . PHE A 1 92 ? -13.502 8.272 6.887 1.00 33.95 75 PHE A C 1
ATOM 633 O O . PHE A 1 92 ? -14.184 8.096 7.896 1.00 33.78 75 PHE A O 1
ATOM 641 N N . PRO A 1 93 ? -13.582 7.393 5.858 1.00 35.12 76 PRO A N 1
ATOM 642 C CA . PRO A 1 93 ? -14.444 6.211 5.942 1.00 35.75 76 PRO A CA 1
ATOM 643 C C . PRO A 1 93 ? -14.222 5.398 7.228 1.00 34.67 76 PRO A C 1
ATOM 644 O O . PRO A 1 93 ? -15.201 5.056 7.869 1.00 36.36 76 PRO A O 1
ATOM 648 N N . LYS A 1 94 ? -12.962 5.145 7.600 1.00 32.78 77 LYS A N 1
ATOM 649 C CA . LYS A 1 94 ? -12.609 4.363 8.817 1.00 33.02 77 LYS A CA 1
ATOM 650 C C . LYS A 1 94 ? -13.036 5.145 10.066 1.00 32.57 77 LYS A C 1
ATOM 651 O O . LYS A 1 94 ? -13.665 4.537 10.950 1.00 33.51 77 LYS A O 1
ATOM 657 N N . ALA A 1 95 ? -12.692 6.435 10.142 1.00 32.20 78 ALA A N 1
ATOM 658 C CA . ALA A 1 95 ? -13.052 7.341 11.261 1.00 31.93 78 ALA A CA 1
ATOM 659 C C . ALA A 1 95 ? -14.567 7.293 11.502 1.00 32.70 78 ALA A C 1
ATOM 660 O O . ALA A 1 95 ? -14.982 7.163 12.668 1.00 32.77 78 ALA A O 1
ATOM 662 N N . GLU A 1 96 ? -15.357 7.379 10.430 1.00 34.29 79 GLU A N 1
ATOM 663 C CA . GLU A 1 96 ? -16.844 7.397 10.477 1.00 36.10 79 GLU A CA 1
ATOM 664 C C . GLU A 1 96 ? -17.370 6.034 10.946 1.00 36.20 79 GLU A C 1
ATOM 665 O O . GLU A 1 96 ? -18.294 6.019 11.786 1.00 36.48 79 GLU A O 1
ATOM 671 N N . GLU A 1 97 ? -16.807 4.939 10.421 1.00 36.32 80 GLU A N 1
ATOM 672 C CA . GLU A 1 97 ? -17.162 3.542 10.792 1.00 37.09 80 GLU A CA 1
ATOM 673 C C . GLU A 1 97 ? -17.052 3.381 12.313 1.00 35.58 80 GLU A C 1
ATOM 674 O O . GLU A 1 97 ? -18.012 2.879 12.926 1.00 37.55 80 GLU A O 1
ATOM 680 N N . LEU A 1 98 ? -15.925 3.804 12.891 1.00 34.19 81 LEU A N 1
ATOM 681 C CA . LEU A 1 98 ? -15.612 3.650 14.339 1.00 33.28 81 LEU A CA 1
ATOM 682 C C . LEU A 1 98 ? -16.585 4.491 15.176 1.00 33.60 81 LEU A C 1
ATOM 683 O O . LEU A 1 98 ? -17.040 3.992 16.223 1.00 33.72 81 LEU A O 1
ATOM 688 N N . ALA A 1 99 ? -16.879 5.717 14.735 1.00 33.85 82 ALA A N 1
ATOM 689 C CA . ALA A 1 99 ? -17.822 6.654 15.392 1.00 35.12 82 ALA A CA 1
ATOM 690 C C . ALA A 1 99 ? -19.221 6.028 15.465 1.00 37.53 82 ALA A C 1
ATOM 691 O O . ALA A 1 99 ? -19.884 6.180 16.510 1.00 38.01 82 ALA A O 1
ATOM 693 N N . LYS A 1 100 ? -19.656 5.349 14.400 1.00 39.80 83 LYS A N 1
ATOM 694 C CA . LYS A 1 100 ? -21.002 4.715 14.321 1.00 42.27 83 LYS A CA 1
ATOM 695 C C . LYS A 1 100 ? -21.065 3.516 15.276 1.00 40.84 83 LYS A C 1
ATOM 696 O O . LYS A 1 100 ? -22.114 3.347 15.928 1.00 42.32 83 LYS A O 1
ATOM 702 N N . ILE A 1 101 ? -19.986 2.730 15.370 1.00 39.05 84 ILE A N 1
ATOM 703 C CA . ILE A 1 101 ? -19.873 1.578 16.317 1.00 38.84 84 ILE A CA 1
ATOM 704 C C . ILE A 1 101 ? -19.981 2.110 17.755 1.00 38.26 84 ILE A C 1
ATOM 705 O O . ILE A 1 101 ? -20.692 1.481 18.561 1.00 38.81 84 ILE A O 1
ATOM 710 N N . ALA A 1 102 ? -19.309 3.227 18.056 1.00 36.77 85 ALA A N 1
ATOM 711 C CA . ALA A 1 102 ? -19.317 3.895 19.380 1.00 36.07 85 ALA A CA 1
ATOM 712 C C . ALA A 1 102 ? -20.738 4.356 19.732 1.00 36.68 85 ALA A C 1
ATOM 713 O O . ALA A 1 102 ? -21.159 4.143 20.887 1.00 37.99 85 ALA A O 1
ATOM 715 N N . GLU A 1 103 ? -21.430 4.983 18.776 1.00 38.04 86 GLU A N 1
ATOM 716 C CA . GLU A 1 103 ? -22.814 5.511 18.937 1.00 40.16 86 GLU A CA 1
ATOM 717 C C . GLU A 1 103 ? -23.777 4.367 19.280 1.00 41.28 86 GLU A C 1
ATOM 718 O O . GLU A 1 103 ? -24.654 4.574 20.141 1.00 42.48 86 GLU A O 1
ATOM 724 N N . GLU A 1 104 ? -23.623 3.209 18.630 1.00 42.27 87 GLU A N 1
ATOM 725 C CA . GLU A 1 104 ? -24.479 2.011 18.849 1.00 44.29 87 GLU A CA 1
ATOM 726 C C . GLU A 1 104 ? -24.213 1.435 20.246 1.00 42.65 87 GLU A C 1
ATOM 727 O O . GLU A 1 104 ? -25.191 1.045 20.915 1.00 44.16 87 GLU A O 1
ATOM 733 N N . ALA A 1 105 ? -22.945 1.388 20.666 1.00 40.32 88 ALA A N 1
ATOM 734 C CA . ALA A 1 105 ? -22.511 0.863 21.982 1.00 41.03 88 ALA A CA 1
ATOM 735 C C . ALA A 1 105 ? -23.093 1.735 23.103 1.00 41.77 88 ALA A C 1
ATOM 736 O O . ALA A 1 105 ? -23.619 1.165 24.081 1.00 42.57 88 ALA A O 1
ATOM 738 N N . GLU A 1 106 ? -23.012 3.062 22.956 1.00 41.51 89 GLU A N 1
ATOM 739 C CA . GLU A 1 106 ? -23.538 4.052 23.937 1.00 42.19 89 GLU A CA 1
ATOM 740 C C . GLU A 1 106 ? -25.049 3.843 24.114 1.00 44.57 89 GLU A C 1
ATOM 741 O O . GLU A 1 106 ? -25.510 3.824 25.273 1.00 46.35 89 GLU A O 1
ATOM 747 N N . ALA A 1 107 ? -25.782 3.685 23.007 1.00 45.27 90 ALA A N 1
ATOM 748 C CA . ALA A 1 107 ? -27.252 3.483 22.976 1.00 46.73 90 ALA A CA 1
ATOM 749 C C . ALA A 1 107 ? -27.634 2.194 23.718 1.00 48.25 90 ALA A C 1
ATOM 750 O O . ALA A 1 107 ? -28.728 2.165 24.316 1.00 50.79 90 ALA A O 1
ATOM 752 N N . ALA A 1 108 ? -26.770 1.172 23.680 1.00 47.09 91 ALA A N 1
ATOM 753 C CA . ALA A 1 108 ? -26.996 -0.160 24.294 1.00 47.92 91 ALA A CA 1
ATOM 754 C C . ALA A 1 108 ? -26.555 -0.171 25.765 1.00 48.43 91 ALA A C 1
ATOM 755 O O . ALA A 1 108 ? -26.802 -1.191 26.436 1.00 49.74 91 ALA A O 1
ATOM 757 N N . GLY A 1 109 ? -25.921 0.909 26.241 1.00 47.36 92 GLY A N 1
ATOM 758 C CA . GLY A 1 109 ? -25.414 1.039 27.622 1.00 46.99 92 GLY A CA 1
ATOM 759 C C . GLY A 1 109 ? -24.021 0.452 27.783 1.00 45.63 92 GLY A C 1
ATOM 760 O O . GLY A 1 109 ? -23.560 0.345 28.938 1.00 46.10 92 GLY A O 1
ATOM 761 N N . GLU A 1 110 ? -23.371 0.082 26.674 1.00 45.06 93 GLU A N 1
ATOM 762 C CA . GLU A 1 110 ? -21.979 -0.441 26.645 1.00 44.76 93 GLU A CA 1
ATOM 763 C C . GLU A 1 110 ? -21.021 0.751 26.746 1.00 42.91 93 GLU A C 1
ATOM 764 O O . GLU A 1 110 ? -20.464 1.149 25.704 1.00 42.44 93 GLU A O 1
ATOM 770 N N . LYS A 1 111 ? -20.864 1.291 27.960 1.00 42.82 94 LYS A N 1
ATOM 771 C CA . LYS A 1 111 ? -20.101 2.533 28.264 1.00 42.27 94 LYS A CA 1
ATOM 772 C C . LYS A 1 111 ? -18.631 2.351 27.866 1.00 40.91 94 LYS A C 1
ATOM 773 O O . LYS A 1 111 ? -18.105 3.215 27.131 1.00 39.25 94 LYS A O 1
ATOM 779 N N . GLU A 1 112 ? -18.001 1.268 28.330 1.00 40.77 95 GLU A N 1
ATOM 780 C CA . GLU A 1 112 ? -16.556 0.977 28.121 1.00 40.19 95 GLU A CA 1
ATOM 781 C C . GLU A 1 112 ? -16.273 0.842 26.619 1.00 37.75 95 GLU A C 1
ATOM 782 O O . GLU A 1 112 ? -15.255 1.402 26.159 1.00 34.80 95 GLU A O 1
ATOM 788 N N . LYS A 1 113 ? -17.136 0.128 25.887 1.00 39.00 96 LYS A N 1
ATOM 789 C CA . LYS A 1 113 ? -16.986 -0.119 24.427 1.00 38.00 96 LYS A CA 1
ATOM 790 C C . LYS A 1 113 ? -17.186 1.189 23.652 1.00 35.90 96 LYS A C 1
ATOM 791 O O . LYS A 1 113 ? -16.397 1.441 22.728 1.00 34.88 96 LYS A O 1
ATOM 797 N N . ALA A 1 114 ? -18.214 1.972 23.998 1.00 35.64 97 ALA A N 1
ATOM 798 C CA . ALA A 1 114 ? -18.510 3.291 23.387 1.00 34.70 97 ALA A CA 1
ATOM 799 C C . ALA A 1 114 ? -17.279 4.196 23.513 1.00 33.36 97 ALA A C 1
ATOM 800 O O . ALA A 1 114 ? -16.844 4.761 22.489 1.00 33.75 97 ALA A O 1
ATOM 802 N N . SER A 1 115 ? -16.730 4.304 24.726 1.00 32.06 98 SER A N 1
ATOM 803 C CA . SER A 1 115 ? -15.532 5.124 25.040 1.00 30.59 98 SER A CA 1
ATOM 804 C C . SER A 1 115 ? -14.380 4.706 24.118 1.00 29.74 98 SER A C 1
ATOM 805 O O . SER A 1 115 ? -13.807 5.586 23.453 1.00 29.57 98 SER A O 1
ATOM 808 N N . GLU A 1 116 ? -14.081 3.405 24.059 1.00 30.30 99 GLU A N 1
ATOM 809 C CA . GLU A 1 116 ? -12.968 2.842 23.244 1.00 30.66 99 GLU A CA 1
ATOM 810 C C . GLU A 1 116 ? -13.105 3.299 21.785 1.00 30.30 99 GLU A C 1
ATOM 811 O O . GLU A 1 116 ? -12.108 3.793 21.230 1.00 30.40 99 GLU A O 1
ATOM 817 N N . TYR A 1 117 ? -14.286 3.133 21.178 1.00 30.93 100 TYR A N 1
ATOM 818 C CA . TYR A 1 117 ? -14.492 3.323 19.716 1.00 31.52 100 TYR A CA 1
ATOM 819 C C . TYR A 1 117 ? -14.538 4.817 19.369 1.00 30.93 100 TYR A C 1
ATOM 820 O O . TYR A 1 117 ? -14.061 5.179 18.279 1.00 31.90 100 TYR A O 1
ATOM 829 N N . TYR A 1 118 ? -15.076 5.661 20.253 1.00 30.44 101 TYR A N 1
ATOM 830 C CA . TYR A 1 118 ? -15.035 7.140 20.096 1.00 29.85 101 TYR A CA 1
ATOM 831 C C . TYR A 1 118 ? -13.567 7.583 20.034 1.00 28.50 101 TYR A C 1
ATOM 832 O O . TYR A 1 118 ? -13.207 8.373 19.147 1.00 29.30 101 TYR A O 1
ATOM 841 N N . LEU A 1 119 ? -12.734 7.060 20.936 1.00 28.72 102 LEU A N 1
ATOM 842 C CA . LEU A 1 119 ? -11.295 7.420 21.031 1.00 28.21 102 LEU A CA 1
ATOM 843 C C . LEU A 1 119 ? -10.531 6.831 19.835 1.00 27.78 102 LEU A C 1
ATOM 844 O O . LEU A 1 119 ? -9.627 7.522 19.321 1.00 28.03 102 LEU A O 1
ATOM 849 N N . ARG A 1 120 ? -10.882 5.620 19.385 1.00 28.36 103 ARG A N 1
ATOM 850 C CA . ARG A 1 120 ? -10.285 5.012 18.162 1.00 28.19 103 ARG A CA 1
ATOM 851 C C . ARG A 1 120 ? -10.627 5.894 16.953 1.00 27.79 103 ARG A C 1
ATOM 852 O O . ARG A 1 120 ? -9.724 6.152 16.134 1.00 27.33 103 ARG A O 1
ATOM 860 N N . SER A 1 121 ? -11.872 6.371 16.866 1.00 27.83 104 SER A N 1
ATOM 861 C CA . SER A 1 121 ? -12.328 7.345 15.840 1.00 28.59 104 SER A CA 1
ATOM 862 C C . SER A 1 121 ? -11.467 8.614 15.911 1.00 27.06 104 SER A C 1
ATOM 863 O O . SER A 1 121 ? -10.997 9.070 14.850 1.00 27.63 104 SER A O 1
ATOM 866 N N . SER A 1 122 ? -11.269 9.161 17.114 1.00 27.98 105 SER A N 1
ATOM 867 C CA . SER A 1 122 ? -10.495 10.411 17.345 1.00 26.68 105 SER A CA 1
ATOM 868 C C . SER A 1 122 ? -9.067 10.236 16.812 1.00 26.16 105 SER A C 1
ATOM 869 O O . SER A 1 122 ? -8.541 11.182 16.214 1.00 26.26 105 SER A O 1
ATOM 872 N N . ALA A 1 123 ? -8.479 9.049 16.984 1.00 25.76 106 ALA A N 1
ATOM 873 C CA . ALA A 1 123 ? -7.095 8.740 16.553 1.00 26.01 106 ALA A CA 1
ATOM 874 C C . ALA A 1 123 ? -6.999 8.786 15.022 1.00 26.64 106 ALA A C 1
ATOM 875 O O . ALA A 1 123 ? -5.979 9.284 14.507 1.00 26.01 106 ALA A O 1
ATOM 877 N N . VAL A 1 124 ? -8.008 8.265 14.318 1.00 27.02 107 VAL A N 1
ATOM 878 C CA . VAL A 1 124 ? -8.014 8.200 12.827 1.00 27.28 107 VAL A CA 1
ATOM 879 C C . VAL A 1 124 ? -8.163 9.623 12.272 1.00 26.54 107 VAL A C 1
ATOM 880 O O . VAL A 1 124 ? -7.378 9.988 11.377 1.00 27.06 107 VAL A O 1
ATOM 884 N N . TYR A 1 125 ? -9.113 10.407 12.792 1.00 26.67 108 TYR A N 1
ATOM 885 C CA . TYR A 1 125 ? -9.268 11.847 12.450 1.00 26.86 108 TYR A CA 1
ATOM 886 C C . TYR A 1 125 ? -7.935 12.571 12.689 1.00 25.91 108 TYR A C 1
ATOM 887 O O . TYR A 1 125 ? -7.516 13.364 11.831 1.00 26.87 108 TYR A O 1
ATOM 896 N N . ARG A 1 126 ? -7.277 12.289 13.816 1.00 25.30 109 ARG A N 1
ATOM 897 C CA . ARG A 1 126 ? -6.010 12.954 14.227 1.00 24.07 109 ARG A CA 1
ATOM 898 C C . ARG A 1 126 ? -4.953 12.799 13.127 1.00 24.14 109 ARG A C 1
ATOM 899 O O . ARG A 1 126 ? -4.388 13.813 12.698 1.00 24.28 109 ARG A O 1
ATOM 907 N N . ILE A 1 127 ? -4.665 11.567 12.711 1.00 24.61 110 ILE A N 1
ATOM 908 C CA . ILE A 1 127 ? -3.560 11.289 11.746 1.00 25.27 110 ILE A CA 1
ATOM 909 C C . ILE A 1 127 ? -3.908 11.923 10.392 1.00 24.92 110 ILE A C 1
ATOM 910 O O . ILE A 1 127 ? -2.981 12.354 9.691 1.00 25.82 110 ILE A O 1
ATOM 915 N N . SER A 1 128 ? -5.194 12.021 10.051 1.00 25.91 111 SER A N 1
ATOM 916 C CA . SER A 1 128 ? -5.668 12.648 8.788 1.00 26.62 111 SER A CA 1
ATOM 917 C C . SER A 1 128 ? -5.269 14.133 8.745 1.00 26.87 111 SER A C 1
ATOM 918 O O . SER A 1 128 ? -5.088 14.648 7.626 1.00 27.95 111 SER A O 1
ATOM 921 N N . ARG A 1 129 ? -5.094 14.792 9.900 1.00 25.90 112 ARG A N 1
ATOM 922 C CA . ARG A 1 129 ? -4.736 16.240 9.953 1.00 25.58 112 ARG A CA 1
ATOM 923 C C . ARG A 1 129 ? -3.316 16.443 10.506 1.00 25.48 112 ARG A C 1
ATOM 924 O O . ARG A 1 129 ? -2.970 17.599 10.807 1.00 25.00 112 ARG A O 1
ATOM 932 N N . PHE A 1 130 ? -2.496 15.389 10.575 1.00 26.14 113 PHE A N 1
ATOM 933 C CA . PHE A 1 130 ? -1.025 15.507 10.759 1.00 26.59 113 PHE A CA 1
ATOM 934 C C . PHE A 1 130 ? -0.424 16.020 9.453 1.00 27.07 113 PHE A C 1
ATOM 935 O O . PHE A 1 130 ? -0.945 15.714 8.384 1.00 29.39 113 PHE A O 1
ATOM 943 N N . PRO A 1 131 ? 0.680 16.801 9.470 1.00 26.95 114 PRO A N 1
ATOM 944 C CA . PRO A 1 131 ? 1.343 17.238 10.703 1.00 26.33 114 PRO A CA 1
ATOM 945 C C . PRO A 1 131 ? 0.633 18.399 11.423 1.00 26.08 114 PRO A C 1
ATOM 946 O O . PRO A 1 131 ? 0.705 18.467 12.635 1.00 25.97 114 PRO A O 1
ATOM 950 N N . THR A 1 132 ? -0.032 19.279 10.673 1.00 26.73 115 THR A N 1
ATOM 951 C CA . THR A 1 132 ? -0.915 20.353 11.212 1.00 26.62 115 THR A CA 1
ATOM 952 C C . THR A 1 132 ? -1.993 20.649 10.173 1.00 27.28 115 THR A C 1
ATOM 953 O O . THR A 1 132 ? -1.747 20.505 8.981 1.00 28.33 115 THR A O 1
ATOM 957 N N . PRO A 1 133 ? -3.223 21.051 10.568 1.00 28.23 116 PRO A N 1
ATOM 958 C CA . PRO A 1 133 ? -4.281 21.288 9.588 1.00 29.86 116 PRO A CA 1
ATOM 959 C C . PRO A 1 133 ? -3.914 22.450 8.652 1.00 30.80 116 PRO A C 1
ATOM 960 O O . PRO A 1 133 ? -3.877 23.579 9.112 1.00 32.06 116 PRO A O 1
ATOM 964 N N . ARG A 1 134 ? -3.625 22.137 7.383 1.00 30.20 117 ARG A N 1
ATOM 965 C CA . ARG A 1 134 ? -3.222 23.122 6.339 1.00 31.16 117 ARG A CA 1
ATOM 966 C C . ARG A 1 134 ? -4.133 23.017 5.111 1.00 32.51 117 ARG A C 1
ATOM 967 O O . ARG A 1 134 ? -3.750 23.553 4.048 1.00 36.41 117 ARG A O 1
ATOM 975 N N . SER A 1 135 ? -5.291 22.370 5.245 1.00 30.96 118 SER A N 1
ATOM 976 C CA . SER A 1 135 ? -6.338 22.290 4.194 1.00 32.29 118 SER A CA 1
ATOM 977 C C . SER A 1 135 ? -7.716 22.228 4.860 1.00 32.10 118 SER A C 1
ATOM 978 O O . SER A 1 135 ? -7.772 21.961 6.071 1.00 30.89 118 SER A O 1
ATOM 981 N N . GLU A 1 136 ? -8.784 22.470 4.095 1.00 33.90 119 GLU A N 1
ATOM 982 C CA . GLU A 1 136 ? -10.175 22.512 4.620 1.00 35.75 119 GLU A CA 1
ATOM 983 C C . GLU A 1 136 ? -10.542 21.153 5.229 1.00 33.31 119 GLU A C 1
ATOM 984 O O . GLU A 1 136 ? -11.143 21.148 6.315 1.00 32.99 119 GLU A O 1
ATOM 990 N N . LYS A 1 137 ? -10.180 20.041 4.580 1.00 33.21 120 LYS A N 1
ATOM 991 C CA . LYS A 1 137 ? -10.526 18.675 5.065 1.00 33.28 120 LYS A CA 1
ATOM 992 C C . LYS A 1 137 ? -9.754 18.374 6.358 1.00 31.04 120 LYS A C 1
ATOM 993 O O . LYS A 1 137 ? -10.332 17.721 7.247 1.00 30.27 120 LYS A O 1
ATOM 999 N N . GLN A 1 138 ? -8.513 18.853 6.484 1.00 30.54 121 GLN A N 1
ATOM 1000 C CA . GLN A 1 138 ? -7.703 18.681 7.722 1.00 29.42 121 GLN A CA 1
ATOM 1001 C C . GLN A 1 138 ? -8.307 19.525 8.852 1.00 29.29 121 GLN A C 1
ATOM 1002 O O . GLN A 1 138 ? -8.351 19.033 9.996 1.00 29.26 121 GLN A O 1
ATOM 1008 N N . LYS A 1 139 ? -8.761 20.747 8.555 1.00 30.09 122 LYS A N 1
ATOM 1009 C CA . LYS A 1 139 ? -9.430 21.628 9.550 1.00 30.13 122 LYS A CA 1
ATOM 1010 C C . LYS A 1 139 ? -10.737 20.965 10.005 1.00 29.38 122 LYS A C 1
ATOM 1011 O O . LYS A 1 139 ? -11.022 20.995 11.215 1.00 29.50 122 LYS A O 1
ATOM 1017 N N . TYR A 1 140 ? -11.484 20.371 9.070 1.00 30.14 123 TYR A N 1
ATOM 1018 C CA . TYR 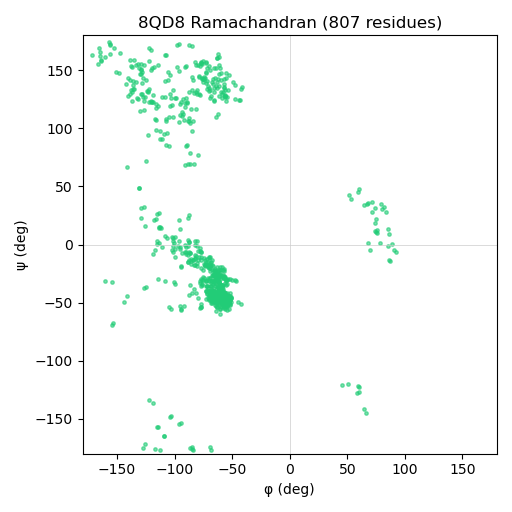A 1 140 ? -12.690 19.543 9.336 1.00 30.65 123 TYR A CA 1
ATOM 1019 C C . TYR A 1 140 ? -12.329 18.383 10.276 1.00 29.55 123 TYR A C 1
ATOM 1020 O O . TYR A 1 140 ? -13.052 18.170 11.265 1.00 29.73 123 TYR A O 1
ATOM 1029 N N . ALA A 1 141 ? -11.237 17.666 9.987 1.00 28.72 124 ALA A N 1
ATOM 1030 C CA . ALA A 1 141 ? -10.791 16.479 10.756 1.00 27.87 124 ALA A CA 1
ATOM 1031 C C . ALA A 1 141 ? -10.447 16.880 12.196 1.00 27.23 124 ALA A C 1
ATOM 1032 O O . ALA A 1 141 ? -10.709 16.076 13.113 1.00 26.38 124 ALA A O 1
ATOM 1034 N N . TRP A 1 142 ? -9.884 18.076 12.393 1.00 27.32 125 TRP A N 1
ATOM 1035 C CA . TRP A 1 142 ? -9.576 18.625 13.741 1.00 27.00 125 TRP A CA 1
ATOM 1036 C C . TRP A 1 142 ? -10.875 18.762 14.547 1.00 27.18 125 TRP A C 1
ATOM 1037 O O . TRP A 1 142 ? -10.932 18.248 15.675 1.00 27.82 125 TRP A O 1
ATOM 1048 N N A ARG A 1 143 ? -11.894 19.415 13.980 0.50 28.09 126 ARG A N 1
ATOM 1049 N N B ARG A 1 143 ? -11.879 19.430 13.968 0.50 28.10 126 ARG A N 1
ATOM 1050 C CA A ARG A 1 143 ? -13.206 19.630 14.649 0.50 29.31 126 ARG A CA 1
ATOM 1051 C CA B ARG A 1 143 ? -13.221 19.639 14.577 0.50 29.27 126 ARG A CA 1
ATOM 1052 C C A ARG A 1 143 ? -13.884 18.276 14.905 0.50 29.46 126 ARG A C 1
ATOM 1053 C C B ARG A 1 143 ? -13.850 18.279 14.900 0.50 29.40 126 ARG A C 1
ATOM 1054 O O A ARG A 1 143 ? -14.380 18.082 16.029 0.50 30.32 126 ARG A O 1
ATOM 1055 O O B ARG A 1 143 ? -14.265 18.083 16.057 0.50 29.77 126 ARG A O 1
ATOM 1070 N N . LYS A 1 144 ? -13.886 17.373 13.917 1.00 29.75 127 LYS A N 1
ATOM 1071 C CA . LYS A 1 144 ? -14.511 16.026 14.045 1.00 30.95 127 LYS A CA 1
ATOM 1072 C C . LYS A 1 144 ? -13.753 15.197 15.089 1.00 30.18 127 LYS A C 1
ATOM 1073 O O . LYS A 1 144 ? -14.422 14.575 15.937 1.00 30.49 127 LYS A O 1
ATOM 1079 N N . GLY A 1 145 ? -12.417 15.204 15.029 1.00 28.91 128 GLY A N 1
ATOM 1080 C CA . GLY A 1 145 ? -11.535 14.514 15.991 1.00 28.36 128 GLY A CA 1
ATOM 1081 C C . GLY A 1 145 ? -11.826 14.934 17.423 1.00 27.02 128 GLY A C 1
ATOM 1082 O O . GLY A 1 145 ? -11.913 14.052 18.290 1.00 28.36 128 GLY A O 1
ATOM 1083 N N . CYS A 1 146 ? -11.974 16.237 17.671 1.00 26.81 129 CYS A N 1
ATOM 1084 C CA . CYS A 1 146 ? -12.248 16.798 19.023 1.00 27.37 129 CYS A CA 1
ATOM 1085 C C . CYS A 1 146 ? -13.629 16.349 19.508 1.00 27.35 129 CYS A C 1
ATOM 1086 O O . CYS A 1 146 ? -13.759 16.019 20.702 1.00 28.03 129 CYS A O 1
ATOM 1089 N N . GLU A 1 147 ? -14.616 16.340 18.611 1.00 29.31 130 GLU A N 1
ATOM 1090 C CA . GLU A 1 147 ? -16.017 15.958 18.922 1.00 30.62 130 GLU A CA 1
ATOM 1091 C C . GLU A 1 147 ? -16.047 14.519 19.450 1.00 29.76 130 GLU A C 1
ATOM 1092 O O . GLU A 1 147 ? -16.608 14.304 20.538 1.00 31.39 130 GLU A O 1
ATOM 1098 N N . VAL A 1 148 ? -15.469 13.570 18.710 1.00 29.36 131 VAL A N 1
ATOM 1099 C CA . VAL A 1 148 ? -15.492 12.127 19.094 1.00 29.62 131 VAL A CA 1
ATOM 1100 C C . VAL A 1 148 ? -14.560 11.917 20.295 1.00 28.12 131 VAL A C 1
ATOM 1101 O O . VAL A 1 148 ? -14.919 11.112 21.170 1.00 29.00 131 VAL A O 1
ATOM 1105 N N . PHE A 1 149 ? -13.438 12.637 20.380 1.00 27.26 132 PHE A N 1
ATOM 1106 C CA . PHE A 1 149 ? -12.527 12.533 21.549 1.00 26.02 132 PHE A CA 1
ATOM 1107 C C . PHE A 1 149 ? -13.321 12.798 22.834 1.00 26.10 132 PHE A C 1
ATOM 1108 O O . PHE A 1 149 ? -13.257 11.982 23.764 1.00 27.49 132 PHE A O 1
ATOM 1116 N N . TYR A 1 150 ? -14.032 13.925 22.897 1.00 26.77 133 TYR A N 1
ATOM 1117 C CA . TYR A 1 150 ? -14.750 14.363 24.122 1.00 27.32 133 TYR A CA 1
ATOM 1118 C C . TYR A 1 150 ? -15.956 13.454 24.394 1.00 28.45 133 TYR A C 1
ATOM 1119 O O . TYR A 1 150 ? -16.287 13.269 25.578 1.00 28.73 133 TYR A O 1
ATOM 1128 N N . LYS A 1 151 ? -16.586 12.898 23.356 1.00 29.40 134 LYS A N 1
ATOM 1129 C CA . LYS A 1 151 ? -17.651 11.871 23.525 1.00 31.59 134 LYS A CA 1
ATOM 1130 C C . LYS A 1 151 ? -17.044 10.641 24.216 1.00 31.47 134 LYS A C 1
ATOM 1131 O O . LYS A 1 151 ? -17.663 10.130 25.168 1.00 32.06 134 LYS A O 1
ATOM 1137 N N . GLY A 1 152 ? -15.863 10.201 23.767 1.00 30.70 135 GLY A N 1
ATOM 1138 C CA . GLY A 1 152 ? -15.120 9.082 24.377 1.00 30.01 135 GLY A CA 1
ATOM 1139 C C . GLY A 1 152 ? -14.644 9.426 25.777 1.00 29.12 135 GLY A C 1
ATOM 1140 O O . GLY A 1 152 ? -14.778 8.580 26.678 1.00 29.54 135 GLY A O 1
ATOM 1141 N N . ALA A 1 153 ? -14.101 10.631 25.956 1.00 29.56 136 ALA A N 1
ATOM 1142 C CA . ALA A 1 153 ? -13.561 11.134 27.240 1.00 30.15 136 ALA A CA 1
ATOM 1143 C C . ALA A 1 153 ? -14.672 11.171 28.296 1.00 28.74 136 ALA A C 1
ATOM 1144 O O . ALA A 1 153 ? -14.390 10.838 29.461 1.00 30.11 136 ALA A O 1
ATOM 1146 N N . ALA A 1 154 ? -15.887 11.555 27.897 1.00 29.77 137 ALA A N 1
ATOM 1147 C CA . ALA A 1 154 ? -17.072 11.689 28.780 1.00 31.43 137 ALA A CA 1
ATOM 1148 C C . ALA A 1 154 ? -17.472 10.322 29.349 1.00 31.94 137 ALA A C 1
ATOM 1149 O O . ALA A 1 154 ? -18.073 10.297 30.438 1.00 33.44 137 ALA A O 1
ATOM 1151 N N . LEU A 1 155 ? -17.159 9.237 28.635 1.00 32.63 138 LEU A N 1
ATOM 1152 C CA . LEU A 1 155 ? -17.579 7.852 28.981 1.00 34.22 138 LEU A CA 1
ATOM 1153 C C . LEU A 1 155 ? -16.428 7.078 29.638 1.00 33.83 138 LEU A C 1
ATOM 1154 O O . LEU A 1 155 ? -16.617 5.882 29.911 1.00 34.90 138 LEU A O 1
ATOM 1159 N N . MET A 1 156 ? -15.294 7.728 29.918 1.00 33.01 139 MET A N 1
ATOM 1160 C CA . MET A 1 156 ? -14.217 7.152 30.767 1.00 33.20 139 MET A CA 1
ATOM 1161 C C . MET A 1 156 ? -14.755 6.988 32.196 1.00 33.97 139 MET A C 1
ATOM 1162 O O . MET A 1 156 ? -15.681 7.738 32.574 1.00 33.11 139 MET A O 1
ATOM 1167 N N . GLU A 1 157 ? -14.224 6.016 32.945 1.00 35.30 140 GLU A N 1
ATOM 1168 C CA . GLU A 1 157 ? -14.571 5.775 34.373 1.00 36.61 140 GLU A CA 1
ATOM 1169 C C . GLU A 1 157 ? -14.428 7.092 35.147 1.00 35.21 140 GLU A C 1
ATOM 1170 O O . GLU A 1 157 ? -15.351 7.436 35.914 1.00 35.75 140 GLU A O 1
ATOM 1176 N N . TYR A 1 158 ? -13.301 7.784 34.950 1.00 33.72 141 TYR A N 1
ATOM 1177 C CA . TYR A 1 158 ? -13.019 9.146 35.472 1.00 31.89 141 TYR A CA 1
ATOM 1178 C C . TYR A 1 158 ? -13.001 10.104 34.284 1.00 29.62 141 TYR A C 1
ATOM 1179 O O . TYR A 1 158 ? -11.967 10.294 33.645 1.00 29.17 141 TYR A O 1
ATOM 1188 N N . PRO A 1 159 ? -14.154 10.712 33.926 1.00 29.63 142 PRO A N 1
ATOM 1189 C CA . PRO A 1 159 ? -14.275 11.434 32.662 1.00 29.28 142 PRO A CA 1
ATOM 1190 C C . PRO A 1 159 ? -13.340 12.648 32.573 1.00 27.51 142 PRO A C 1
ATOM 1191 O O . PRO A 1 159 ? -13.229 13.405 33.531 1.00 28.39 142 PRO A O 1
ATOM 1195 N N . ILE A 1 160 ? -12.673 12.786 31.429 1.00 26.40 143 ILE A N 1
ATOM 1196 C CA . ILE A 1 160 ? -11.887 14.000 31.064 1.00 26.34 143 ILE A CA 1
ATOM 1197 C C . ILE A 1 160 ? -12.857 14.974 30.388 1.00 27.29 143 ILE A C 1
ATOM 1198 O O . ILE A 1 160 ? -13.614 14.533 29.497 1.00 28.99 143 ILE A O 1
ATOM 1203 N N . LYS A 1 161 ? -12.856 16.239 30.808 1.00 28.27 144 LYS A N 1
ATOM 1204 C CA . LYS A 1 161 ? -13.798 17.262 30.285 1.00 29.63 144 LYS A CA 1
ATOM 1205 C C . LYS A 1 161 ? -13.021 18.392 29.604 1.00 27.81 144 LYS A C 1
ATOM 1206 O O . LYS A 1 161 ? -11.842 18.629 29.954 1.00 27.21 144 LYS A O 1
ATOM 1212 N N . GLU A 1 162 ? -13.667 19.041 28.638 1.00 27.49 145 GLU A N 1
ATOM 1213 C CA . GLU A 1 162 ? -13.201 20.308 28.026 1.00 26.42 145 GLU A CA 1
ATOM 1214 C C . GLU A 1 162 ? -13.585 21.455 28.961 1.00 26.27 145 GLU A C 1
ATOM 1215 O O . GLU A 1 162 ? -14.743 21.480 29.425 1.00 26.31 145 GLU A O 1
ATOM 1221 N N . VAL A 1 163 ? -12.642 22.356 29.232 1.00 24.92 146 VAL A N 1
ATOM 1222 C CA . VAL A 1 163 ? -12.900 23.655 29.913 1.00 25.45 146 VAL A CA 1
ATOM 1223 C C . VAL A 1 163 ? -12.488 24.762 28.945 1.00 24.77 146 VAL A C 1
ATOM 1224 O O . VAL A 1 163 ? -11.332 24.751 28.500 1.00 24.17 146 VAL A O 1
ATOM 1228 N N . ARG A 1 164 ? -13.421 25.653 28.611 1.00 25.29 147 ARG A N 1
ATOM 1229 C CA . ARG A 1 164 ? -13.151 26.843 27.766 1.00 26.28 147 ARG A CA 1
ATOM 1230 C C . ARG A 1 164 ? -12.763 27.984 28.710 1.00 25.87 147 ARG A C 1
ATOM 1231 O O . ARG A 1 164 ? -13.646 28.745 29.124 1.00 27.03 147 ARG A O 1
ATOM 1239 N N . ILE A 1 165 ? -11.485 28.043 29.086 1.00 25.09 148 ILE A N 1
ATOM 1240 C CA . ILE A 1 165 ? -10.951 29.040 30.058 1.00 26.10 148 ILE A CA 1
ATOM 1241 C C . ILE A 1 165 ? -11.076 30.419 29.423 1.00 26.36 148 ILE A C 1
ATOM 1242 O O . ILE A 1 165 ? -10.569 30.632 28.324 1.00 24.87 148 ILE A O 1
ATOM 1247 N N . PRO A 1 166 ? -11.769 31.384 30.072 1.00 27.18 149 PRO A N 1
ATOM 1248 C CA . PRO A 1 166 ? -11.811 32.756 29.574 1.00 27.89 149 PRO A CA 1
ATOM 1249 C C . PRO A 1 166 ? -10.385 33.294 29.394 1.00 26.71 149 PRO A C 1
ATOM 1250 O O . PRO A 1 166 ? -9.619 33.259 30.344 1.00 25.90 149 PRO A O 1
ATOM 1254 N N . HIS A 1 167 ? -10.059 33.748 28.184 1.00 26.05 150 HIS A N 1
ATOM 1255 C CA . HIS A 1 167 ? -8.752 34.373 27.858 1.00 25.39 150 HIS A CA 1
ATOM 1256 C C . HIS A 1 167 ? -8.799 35.852 28.256 1.00 25.91 150 HIS A C 1
ATOM 1257 O O . HIS A 1 167 ? -8.776 36.717 27.360 1.00 27.25 150 HIS A O 1
ATOM 1264 N N . LYS A 1 168 ? -8.836 36.122 29.564 1.00 27.32 151 LYS A N 1
ATOM 1265 C CA . LYS A 1 168 ? -8.993 37.485 30.138 1.00 28.72 151 LYS A CA 1
ATOM 1266 C C . LYS A 1 168 ? -7.764 38.339 29.803 1.00 27.03 151 LYS A C 1
ATOM 1267 O O . LYS A 1 168 ? -7.912 39.577 29.741 1.00 28.17 151 LYS A O 1
ATOM 1273 N N . HIS A 1 169 ? -6.604 37.702 29.592 1.00 26.47 152 HIS A N 1
ATOM 1274 C CA . HIS A 1 169 ? -5.308 38.372 29.293 1.00 25.98 152 HIS A CA 1
ATOM 1275 C C . HIS A 1 169 ? -5.108 38.541 27.780 1.00 26.27 152 HIS A C 1
ATOM 1276 O O . HIS A 1 169 ? -4.062 39.123 27.388 1.00 27.82 152 HIS A O 1
ATOM 1283 N N . GLY A 1 170 ? -6.066 38.076 26.961 1.00 25.94 153 GLY A N 1
ATOM 1284 C CA . GLY A 1 170 ? -5.987 38.228 25.495 1.00 25.88 153 GLY A CA 1
ATOM 1285 C C . GLY A 1 170 ? -6.029 39.687 25.064 1.00 26.46 153 GLY A C 1
ATOM 1286 O O . GLY A 1 170 ? -6.608 40.539 25.801 1.00 27.95 153 GLY A O 1
ATOM 1287 N N . ILE A 1 171 ? -5.420 40.002 23.916 1.00 26.45 154 ILE A N 1
ATOM 1288 C CA . ILE A 1 171 ? -5.434 41.364 23.309 1.00 27.01 154 ILE A CA 1
ATOM 1289 C C . ILE A 1 171 ? -6.138 41.280 21.950 1.00 26.60 154 ILE A C 1
ATOM 1290 O O . ILE A 1 171 ? -6.629 40.189 21.597 1.00 25.28 154 ILE A O 1
ATOM 1295 N N . GLU A 1 172 ? -6.180 42.387 21.214 1.00 27.29 155 GLU A N 1
ATOM 1296 C CA . GLU A 1 172 ? -6.860 42.495 19.898 1.00 28.17 155 GLU A CA 1
ATOM 1297 C C . GLU A 1 172 ? -6.339 41.387 18.974 1.00 28.55 155 GLU A C 1
ATOM 1298 O O . GLU A 1 172 ? -5.113 41.175 18.935 1.00 29.38 155 GLU A O 1
ATOM 1304 N N . GLY A 1 173 ? -7.251 40.679 18.302 1.00 28.79 156 GLY A N 1
ATOM 1305 C CA . GLY A 1 173 ? -6.935 39.646 17.298 1.00 28.62 156 GLY A CA 1
ATOM 1306 C C . GLY A 1 173 ? -6.857 38.253 17.899 1.00 27.92 156 GLY A C 1
ATOM 1307 O O . GLY A 1 173 ? -6.726 37.293 17.118 1.00 28.96 156 GLY A O 1
ATOM 1308 N N . GLU A 1 174 ? -6.941 38.127 19.229 1.00 26.84 157 GLU A N 1
ATOM 1309 C CA . GLU A 1 174 ? -6.827 36.822 19.934 1.00 25.99 157 GLU A CA 1
ATOM 1310 C C . GLU A 1 174 ? -8.217 36.267 20.253 1.00 26.28 157 GLU A C 1
ATOM 1311 O O . GLU A 1 174 ? -9.169 37.071 20.394 1.00 27.24 157 GLU A O 1
ATOM 1317 N N . GLY A 1 175 ? -8.308 34.938 20.344 1.00 25.81 158 GLY A N 1
ATOM 1318 C CA . GLY A 1 175 ? -9.532 34.198 20.700 1.00 26.63 158 GLY A CA 1
ATOM 1319 C C . GLY A 1 175 ? -9.979 34.538 22.109 1.00 27.14 158 GLY A C 1
ATOM 1320 O O . GLY A 1 175 ? -9.149 35.050 22.897 1.00 27.21 158 GLY A O 1
ATOM 1321 N N . ASP A 1 176 ? -11.246 34.268 22.425 1.00 29.15 159 ASP A N 1
ATOM 1322 C CA . ASP A 1 176 ? -11.872 34.658 23.716 1.00 29.86 159 ASP A CA 1
ATOM 1323 C C . ASP A 1 176 ? -11.647 33.566 24.771 1.00 27.47 159 ASP A C 1
ATOM 1324 O O . ASP A 1 176 ? -11.862 33.868 25.959 1.00 27.71 159 ASP A O 1
ATOM 1329 N N . VAL A 1 177 ? -11.248 32.351 24.377 1.00 26.21 160 VAL A N 1
ATOM 1330 C CA . VAL A 1 177 ? -11.076 31.214 25.331 1.00 25.48 160 VAL A CA 1
ATOM 1331 C C . VAL A 1 177 ? -9.793 30.432 25.027 1.00 24.83 160 VAL A C 1
ATOM 1332 O O . VAL A 1 177 ? -9.347 30.419 23.862 1.00 23.99 160 VAL A O 1
ATOM 1336 N N . VAL A 1 178 ? -9.244 29.800 26.066 1.00 25.35 161 VAL A N 1
ATOM 1337 C CA . VAL A 1 178 ? -8.175 28.760 25.983 1.00 24.27 161 VAL A CA 1
ATOM 1338 C C . VAL A 1 178 ? -8.836 27.418 26.283 1.00 24.44 161 VAL A C 1
ATOM 1339 O O . VAL A 1 178 ? -9.039 27.089 27.450 1.00 24.64 161 VAL A O 1
ATOM 1343 N N . PRO A 1 179 ? -9.246 26.635 25.258 1.00 24.51 162 PRO A N 1
ATOM 1344 C CA . PRO A 1 179 ? -9.822 25.310 25.488 1.00 24.20 162 PRO A CA 1
ATOM 1345 C C . PRO A 1 179 ? -8.747 24.338 25.995 1.00 23.83 162 PRO A C 1
ATOM 1346 O O . PRO A 1 179 ? -7.713 24.215 25.364 1.00 25.38 162 PRO A O 1
ATOM 1350 N N . VAL A 1 180 ? -9.015 23.688 27.128 1.00 22.83 163 VAL A N 1
ATOM 1351 C CA . VAL A 1 180 ? -8.071 22.738 27.782 1.00 22.38 163 VAL A CA 1
ATOM 1352 C C . VAL A 1 180 ? -8.827 21.458 28.136 1.00 23.06 163 VAL A C 1
ATOM 1353 O O . VAL A 1 180 ? -10.062 21.509 28.287 1.00 23.47 163 VAL A O 1
ATOM 1357 N N . ASN A 1 181 ? -8.104 20.345 28.240 1.00 22.58 164 ASN A N 1
ATOM 1358 C CA . ASN A 1 181 ? -8.579 19.137 28.958 1.00 23.84 164 ASN A CA 1
ATOM 1359 C C . ASN A 1 181 ? -8.389 19.380 30.452 1.00 22.67 164 ASN A C 1
ATOM 1360 O O . ASN A 1 181 ? -7.396 20.021 30.823 1.00 23.94 164 ASN A O 1
ATOM 1365 N N . PHE A 1 182 ? -9.297 18.861 31.273 1.00 23.04 165 PHE A N 1
ATOM 1366 C CA . PHE A 1 182 ? -9.210 18.925 32.749 1.00 23.31 165 PHE A CA 1
ATOM 1367 C C . PHE A 1 182 ? -9.602 17.569 33.326 1.00 23.78 165 PHE A C 1
ATOM 1368 O O . PHE A 1 182 ? -10.626 17.015 32.905 1.00 24.44 165 PHE A O 1
ATOM 1376 N N . LEU A 1 183 ? -8.780 17.049 34.235 1.00 24.31 166 LEU A N 1
ATOM 1377 C CA . LEU A 1 183 ? -9.114 15.859 35.052 1.00 24.72 166 LEU A CA 1
ATOM 1378 C C . LEU A 1 183 ? -8.683 16.127 36.491 1.00 24.16 166 LEU A C 1
ATOM 1379 O O . LEU A 1 183 ? -7.503 16.465 36.715 1.00 23.83 166 LEU A O 1
ATOM 1384 N N . LEU A 1 184 ? -9.639 16.024 37.412 1.00 25.16 167 LEU A N 1
ATOM 1385 C CA . LEU A 1 184 ? -9.438 16.211 38.866 1.00 27.25 167 LEU A CA 1
ATOM 1386 C C . LEU A 1 184 ? -9.616 14.858 39.540 1.00 28.50 167 LEU A C 1
ATOM 1387 O O . LEU A 1 184 ? -10.640 14.205 39.335 1.00 30.94 167 LEU A O 1
ATOM 1392 N N . PRO A 1 185 ? -8.640 14.395 40.355 1.00 29.27 168 PRO A N 1
ATOM 1393 C CA . PRO A 1 185 ? -8.760 13.108 41.033 1.00 30.67 168 PRO A CA 1
ATOM 1394 C C . PRO A 1 185 ? -9.959 13.109 41.973 1.00 32.47 168 PRO A C 1
ATOM 1395 O O . PRO A 1 185 ? -10.376 14.166 42.450 1.00 31.75 168 PRO A O 1
ATOM 1399 N N . PRO A 1 186 ? -10.540 11.926 42.271 1.00 35.28 169 PRO A N 1
ATOM 1400 C CA . PRO A 1 186 ? -11.631 11.833 43.237 1.00 36.97 169 PRO A CA 1
ATOM 1401 C C . PRO A 1 186 ? -11.132 12.224 44.636 1.00 38.46 169 PRO A C 1
ATOM 1402 O O . PRO A 1 186 ? -9.986 11.944 44.947 1.00 38.59 169 PRO A O 1
ATOM 1406 N N . ASN A 1 187 ? -11.985 12.897 45.412 1.00 39.23 170 ASN A N 1
ATOM 1407 C CA . ASN A 1 187 ? -11.744 13.298 46.819 1.00 40.80 170 ASN A CA 1
ATOM 1408 C C . ASN A 1 187 ? -10.831 14.530 46.892 1.00 38.05 170 ASN A C 1
ATOM 1409 O O . ASN A 1 187 ? -10.540 14.961 48.023 1.00 40.34 170 ASN A O 1
ATOM 1411 N N . ALA A 1 188 ? -10.397 15.087 45.753 1.00 35.08 171 ALA A N 1
ATOM 1412 C CA . ALA A 1 188 ? -9.696 16.392 45.702 1.00 31.93 171 ALA A CA 1
ATOM 1413 C C . ALA A 1 188 ? -10.686 17.469 46.149 1.00 32.50 171 ALA A C 1
ATOM 1414 O O . ALA A 1 188 ? -11.835 17.457 45.660 1.00 33.71 171 ALA A O 1
ATOM 1416 N N . SER A 1 189 ? -10.266 18.339 47.066 1.00 30.93 172 SER A N 1
ATOM 1417 C CA . SER A 1 189 ? -11.108 19.402 47.671 1.00 31.58 172 SER A CA 1
ATOM 1418 C C . SER A 1 189 ? -10.219 20.566 48.110 1.00 30.25 172 SER A C 1
ATOM 1419 O O . SER A 1 189 ? -8.981 20.405 48.105 1.00 29.40 172 SER A O 1
ATOM 1422 N N . GLU A 1 190 ? -10.825 21.696 48.473 1.00 31.17 173 GLU A N 1
ATOM 1423 C CA . GLU A 1 190 ? -10.096 22.844 49.066 1.00 31.93 173 GLU A CA 1
ATOM 1424 C C . GLU A 1 190 ? -9.411 22.370 50.354 1.00 31.02 173 GLU A C 1
ATOM 1425 O O . GLU A 1 190 ? -8.298 22.844 50.629 1.00 31.44 173 GLU A O 1
ATOM 1431 N N . THR A 1 191 ? -10.043 21.448 51.090 1.00 30.93 174 THR A N 1
ATOM 1432 C CA . THR A 1 191 ? -9.521 20.872 52.360 1.00 30.89 174 THR A CA 1
ATOM 1433 C C . THR A 1 191 ? -8.306 19.981 52.076 1.00 30.49 174 THR A C 1
ATOM 1434 O O . THR A 1 191 ? -7.321 20.073 52.836 1.00 31.13 174 THR A O 1
ATOM 1438 N N . SER A 1 192 ? -8.390 19.141 51.041 1.00 30.34 175 SER A N 1
ATOM 1439 C CA . SER A 1 192 ? -7.326 18.193 50.619 1.00 30.58 175 SER A CA 1
ATOM 1440 C C . SER A 1 192 ? -6.991 18.439 49.151 1.00 29.75 175 SER A C 1
ATOM 1441 O O . SER A 1 192 ? -7.345 17.640 48.288 1.00 29.29 175 SER A O 1
ATOM 1444 N N . PRO A 1 193 ? -6.315 19.566 48.826 1.00 29.73 176 PRO A N 1
ATOM 1445 C CA . PRO A 1 193 ? -6.018 19.915 47.438 1.00 28.65 176 PRO A CA 1
ATOM 1446 C C . PRO A 1 193 ? -4.861 19.087 46.865 1.00 28.12 176 PRO A C 1
ATOM 1447 O O . PRO A 1 193 ? -4.031 18.615 47.626 1.00 29.55 176 PRO A O 1
ATOM 1451 N N . VAL A 1 194 ? -4.837 18.940 45.540 1.00 27.00 177 VAL A N 1
ATOM 1452 C CA . VAL A 1 194 ? -3.892 18.045 44.814 1.00 26.04 177 VAL A CA 1
ATOM 1453 C C . VAL A 1 194 ? -2.953 18.891 43.963 1.00 25.03 177 VAL A C 1
ATOM 1454 O O . VAL A 1 194 ? -3.299 20.002 43.553 1.00 23.55 177 VAL A O 1
ATOM 1458 N N . PRO A 1 195 ? -1.739 18.379 43.664 1.00 24.08 178 PRO A N 1
ATOM 1459 C CA . PRO A 1 195 ? -0.874 18.991 42.661 1.00 23.78 178 PRO A CA 1
ATOM 1460 C C . PRO A 1 195 ? -1.560 18.959 41.290 1.00 23.01 178 PRO A C 1
ATOM 1461 O O . PRO A 1 195 ? -2.502 18.208 41.108 1.00 22.68 178 PRO A O 1
ATOM 1465 N N . CYS A 1 196 ? -1.058 19.764 40.359 1.00 23.31 179 CYS A N 1
ATOM 1466 C CA . CYS A 1 196 ? -1.542 19.813 38.961 1.00 22.72 179 CYS A CA 1
ATOM 1467 C C . CYS A 1 196 ? -0.347 19.743 38.014 1.00 22.56 179 CYS A C 1
ATOM 1468 O O . CYS A 1 196 ? 0.574 20.561 38.160 1.00 23.39 179 CYS A O 1
ATOM 1471 N N . VAL A 1 197 ? -0.365 18.789 37.088 1.00 21.85 180 VAL A N 1
ATOM 1472 C CA . VAL A 1 197 ? 0.583 18.772 35.941 1.00 20.66 180 VAL A CA 1
ATOM 1473 C C . VAL A 1 197 ? -0.114 19.474 34.775 1.00 21.53 180 VAL A C 1
ATOM 1474 O O . VAL A 1 197 ? -1.166 18.981 34.305 1.00 21.72 180 VAL A O 1
ATOM 1478 N N . LEU A 1 198 ? 0.423 20.627 34.385 1.00 21.26 181 LEU A N 1
ATOM 1479 C CA . LEU A 1 198 ? -0.020 21.380 33.187 1.00 20.89 181 LEU A CA 1
ATOM 1480 C C . LEU A 1 198 ? 0.791 20.847 32.008 1.00 20.87 181 LEU A C 1
ATOM 1481 O O . LEU A 1 198 ? 2.003 21.109 31.958 1.00 21.65 181 LEU A O 1
ATOM 1486 N N . ILE A 1 199 ? 0.155 20.067 31.139 1.00 21.26 182 ILE A N 1
ATOM 1487 C CA . ILE A 1 199 ? 0.819 19.483 29.943 1.00 20.68 182 ILE A CA 1
ATOM 1488 C C . ILE A 1 199 ? 0.676 20.474 28.790 1.00 20.96 182 ILE A C 1
ATOM 1489 O O . ILE A 1 199 ? -0.463 20.840 28.461 1.00 21.95 182 ILE A O 1
ATOM 1494 N N . ILE A 1 200 ? 1.805 20.899 28.227 1.00 20.99 183 ILE A N 1
ATOM 1495 C CA . ILE A 1 200 ? 1.860 21.789 27.033 1.00 22.03 183 ILE A CA 1
ATOM 1496 C C . ILE A 1 200 ? 2.195 20.913 25.825 1.00 21.01 183 ILE A C 1
ATOM 1497 O O . ILE A 1 200 ? 3.242 20.245 25.841 1.00 20.47 183 ILE A O 1
ATOM 1502 N N . THR A 1 201 ? 1.312 20.891 24.829 1.00 21.18 184 THR A N 1
ATOM 1503 C CA . THR A 1 201 ? 1.363 19.909 23.717 1.00 21.55 184 THR A CA 1
ATOM 1504 C C . THR A 1 201 ? 2.315 20.447 22.642 1.00 21.64 184 THR A C 1
ATOM 1505 O O . THR A 1 201 ? 3.001 21.454 22.909 1.00 22.03 184 THR A O 1
ATOM 1509 N N . GLY A 1 202 ? 2.401 19.766 21.497 1.00 22.65 185 GLY A N 1
ATOM 1510 C CA . GLY A 1 202 ? 3.471 19.980 20.506 1.00 22.99 185 GLY A CA 1
ATOM 1511 C C . GLY A 1 202 ? 2.959 20.514 19.183 1.00 22.65 185 GLY A C 1
ATOM 1512 O O . GLY A 1 202 ? 1.876 21.136 19.149 1.00 22.70 185 GLY A O 1
ATOM 1513 N N . LEU A 1 203 ? 3.732 20.287 18.122 1.00 22.13 186 LEU A N 1
ATOM 1514 C CA . LEU A 1 203 ? 3.463 20.840 16.772 1.00 23.25 186 LEU A CA 1
ATOM 1515 C C . LEU A 1 203 ? 2.333 20.055 16.098 1.00 23.14 186 LEU A C 1
ATOM 1516 O O . LEU A 1 203 ? 1.609 20.670 15.296 1.00 23.49 186 LEU A O 1
ATOM 1521 N N . ASP A 1 204 ? 2.196 18.758 16.402 1.00 23.08 187 ASP A N 1
ATOM 1522 C CA . ASP A 1 204 ? 1.217 17.844 15.744 1.00 24.68 187 ASP A CA 1
ATOM 1523 C C . ASP A 1 204 ? 0.309 17.161 16.778 1.00 24.12 187 ASP A C 1
ATOM 1524 O O . ASP A 1 204 ? -0.874 16.933 16.456 1.00 25.17 187 ASP A O 1
ATOM 1529 N N . GLY A 1 205 ? 0.840 16.813 17.953 1.00 23.16 188 GLY A N 1
ATOM 1530 C CA . GLY A 1 205 ? 0.066 16.242 19.071 1.00 23.52 188 GLY A CA 1
ATOM 1531 C C . GLY A 1 205 ? -0.547 17.341 19.917 1.00 23.27 188 GLY A C 1
ATOM 1532 O O . GLY A 1 205 ? 0.220 18.135 20.491 1.00 23.29 188 GLY A O 1
ATOM 1533 N N . TYR A 1 206 ? -1.882 17.408 19.971 1.00 21.88 189 TYR A N 1
ATOM 1534 C CA . TYR A 1 206 ? -2.653 18.457 20.685 1.00 22.13 189 TYR A CA 1
ATOM 1535 C C . TYR A 1 206 ? -3.317 17.834 21.919 1.00 21.91 189 TYR A C 1
ATOM 1536 O O . TYR A 1 206 ? -2.886 16.754 22.339 1.00 23.38 189 TYR A O 1
ATOM 1545 N N . ARG A 1 207 ? -4.302 18.506 22.522 1.00 22.40 190 ARG A N 1
ATOM 1546 C CA . ARG A 1 207 ? -4.849 18.072 23.838 1.00 22.44 190 ARG A CA 1
ATOM 1547 C C . ARG A 1 207 ? -5.548 16.710 23.703 1.00 22.61 190 ARG A C 1
ATOM 1548 O O . ARG A 1 207 ? -5.571 15.962 24.704 1.00 22.81 190 ARG A O 1
ATOM 1556 N N . THR A 1 208 ? -6.059 16.382 22.512 1.00 22.29 191 THR A N 1
ATOM 1557 C CA . THR A 1 208 ? -6.715 15.084 22.191 1.00 23.10 191 THR A CA 1
ATOM 1558 C C . THR A 1 208 ? -5.683 13.941 22.140 1.00 22.11 191 THR A C 1
ATOM 1559 O O . THR A 1 208 ? -6.112 12.777 22.237 1.00 23.76 191 THR A O 1
ATOM 1563 N N . GLU A 1 209 ? -4.390 14.250 22.000 1.00 21.66 192 GLU A N 1
ATOM 1564 C CA . GLU A 1 209 ? -3.279 13.260 21.971 1.00 21.75 192 GLU A CA 1
ATOM 1565 C C . GLU A 1 209 ? -2.686 13.100 23.377 1.00 21.88 192 GLU A C 1
ATOM 1566 O O . GLU A 1 209 ? -2.660 11.963 23.883 1.00 23.06 192 GLU A O 1
ATOM 1572 N N . LEU A 1 210 ? -2.233 14.196 23.991 1.00 21.88 193 LEU A N 1
ATOM 1573 C CA . LEU A 1 210 ? -1.513 14.148 25.294 1.00 21.96 193 LEU A CA 1
ATOM 1574 C C . LEU A 1 210 ? -2.489 13.754 26.413 1.00 20.91 193 LEU A C 1
ATOM 1575 O O . LEU A 1 210 ? -2.019 13.424 27.519 1.00 22.35 193 LEU A O 1
ATOM 1580 N N . ALA A 1 211 ? -3.795 13.755 26.124 1.00 21.34 194 ALA A N 1
ATOM 1581 C CA . ALA A 1 211 ? -4.859 13.232 27.012 1.00 21.97 194 ALA A CA 1
ATOM 1582 C C . ALA A 1 211 ? -4.461 11.857 27.563 1.00 22.62 194 ALA A C 1
ATOM 1583 O O . ALA A 1 211 ? -4.879 11.529 28.691 1.00 24.45 194 ALA A O 1
ATOM 1585 N N . VAL A 1 212 ? -3.695 11.071 26.796 1.00 22.88 195 VAL A N 1
ATOM 1586 C CA . VAL A 1 212 ? -3.304 9.677 27.164 1.00 23.71 195 VAL A CA 1
ATOM 1587 C C . VAL A 1 212 ? -2.585 9.670 28.523 1.00 22.74 195 VAL A C 1
ATOM 1588 O O . VAL A 1 212 ? -2.578 8.616 29.163 1.00 24.85 195 VAL A O 1
ATOM 1592 N N . TRP A 1 213 ? -2.023 10.802 28.965 1.00 21.75 196 TRP A N 1
ATOM 1593 C CA . TRP A 1 213 ? -1.250 10.894 30.237 1.00 22.04 196 TRP A CA 1
ATOM 1594 C C . TRP A 1 213 ? -2.157 11.149 31.451 1.00 22.21 196 TRP A C 1
ATOM 1595 O O . TRP A 1 213 ? -1.678 10.960 32.588 1.00 22.83 196 TRP A O 1
ATOM 1606 N N . GLN A 1 214 ? -3.400 11.582 31.245 1.00 22.16 197 GLN A N 1
ATOM 1607 C CA . GLN A 1 214 ? -4.239 12.151 32.335 1.00 22.80 197 GLN A CA 1
ATOM 1608 C C . GLN A 1 214 ? -4.672 11.082 33.350 1.00 22.97 197 GLN A C 1
ATOM 1609 O O . GLN A 1 214 ? -4.611 11.380 34.561 1.00 24.80 197 GLN A O 1
ATOM 1615 N N . GLN A 1 215 ? -5.093 9.894 32.913 1.00 24.01 198 GLN A N 1
ATOM 1616 C CA . GLN A 1 215 ? -5.589 8.856 33.857 1.00 24.30 198 GLN A CA 1
ATOM 1617 C C . GLN A 1 215 ? -4.435 8.440 34.779 1.00 23.84 198 GLN A C 1
ATOM 1618 O O . GLN A 1 215 ? -4.681 8.275 35.987 1.00 25.52 198 GLN A O 1
ATOM 1624 N N . GLY A 1 216 ? -3.225 8.284 34.233 1.00 23.54 199 GLY A N 1
ATOM 1625 C CA . GLY A 1 216 ? -2.017 7.954 35.013 1.00 24.14 199 GLY A CA 1
ATOM 1626 C C . GLY A 1 216 ? -1.816 8.922 36.164 1.00 23.03 199 GLY A C 1
ATOM 1627 O O . GLY A 1 216 ? -1.627 8.468 37.301 1.00 24.56 199 GLY A O 1
ATOM 1628 N N . TRP A 1 217 ? -1.858 10.225 35.884 1.00 21.82 200 TRP A N 1
ATOM 1629 C CA . TRP A 1 217 ? -1.677 11.288 36.908 1.00 22.37 200 TRP A CA 1
ATOM 1630 C C . TRP A 1 217 ? -2.817 11.216 37.930 1.00 22.88 200 TRP A C 1
ATOM 1631 O O . TRP A 1 217 ? -2.527 11.281 39.143 1.00 23.98 200 TRP A O 1
ATOM 1642 N N . ARG A 1 218 ? -4.056 11.052 37.456 1.00 23.36 201 ARG A N 1
ATOM 1643 C CA . ARG A 1 218 ? -5.260 10.946 38.323 1.00 24.65 201 ARG A CA 1
ATOM 1644 C C . ARG A 1 218 ? -5.046 9.803 39.325 1.00 25.22 201 ARG A C 1
ATOM 1645 O O . ARG A 1 218 ? -5.345 9.999 40.521 1.00 25.96 201 ARG A O 1
ATOM 1653 N N . SER A 1 219 ? -4.518 8.666 38.862 1.00 24.91 202 SER A N 1
ATOM 1654 C CA . SER A 1 219 ? -4.285 7.445 39.685 1.00 26.46 202 SER A CA 1
ATOM 1655 C C . SER A 1 219 ? -3.237 7.713 40.775 1.00 27.13 202 SER A C 1
ATOM 1656 O O . SER A 1 219 ? -3.257 6.993 41.792 1.00 27.56 202 SER A O 1
ATOM 1659 N N . LYS A 1 220 ? -2.370 8.715 40.584 1.00 26.13 203 LYS A N 1
ATOM 1660 C CA . LYS A 1 220 ? -1.304 9.096 41.554 1.00 27.38 203 LYS A CA 1
ATOM 1661 C C . LYS A 1 220 ? -1.748 10.303 42.395 1.00 27.10 203 LYS A C 1
ATOM 1662 O O . LYS A 1 220 ? -0.928 10.781 43.201 1.00 27.90 203 LYS A O 1
ATOM 1668 N N . GLY A 1 221 ? -3.005 10.744 42.255 1.00 27.00 204 GLY A N 1
ATOM 1669 C CA . GLY A 1 221 ? -3.602 11.838 43.048 1.00 27.31 204 GLY A CA 1
ATOM 1670 C C . GLY A 1 221 ? -3.181 13.202 42.534 1.00 26.03 204 GLY A C 1
ATOM 1671 O O . GLY A 1 221 ? -3.013 14.117 43.356 1.00 27.08 204 GLY A O 1
ATOM 1672 N N . VAL A 1 222 ? -3.023 13.331 41.216 1.00 24.95 205 VAL A N 1
ATOM 1673 C CA . VAL A 1 222 ? -2.516 14.562 40.547 1.00 24.18 205 VAL A CA 1
ATOM 1674 C C . VAL A 1 222 ? -3.528 14.999 39.484 1.00 23.56 205 VAL A C 1
ATOM 1675 O O . VAL A 1 222 ? -3.892 14.172 38.631 1.00 22.71 205 VAL A O 1
ATOM 1679 N N . ALA A 1 223 ? -3.959 16.260 39.534 1.00 23.19 206 ALA A N 1
ATOM 1680 C CA . ALA A 1 223 ? -4.848 16.866 38.520 1.00 23.30 206 ALA A CA 1
ATOM 1681 C C . ALA A 1 223 ? -4.037 17.095 37.246 1.00 22.29 206 ALA A C 1
ATOM 1682 O O . ALA A 1 223 ? -2.801 17.201 37.339 1.00 21.43 206 ALA A O 1
ATOM 1684 N N . THR A 1 224 ? -4.707 17.189 36.100 1.00 22.77 207 THR A N 1
ATOM 1685 C CA . THR A 1 224 ? -4.054 17.544 34.816 1.00 22.39 207 THR A CA 1
ATOM 1686 C C . THR A 1 224 ? -4.884 18.603 34.096 1.00 22.27 207 THR A C 1
ATOM 1687 O O . THR A 1 224 ? -6.125 18.533 34.141 1.00 23.14 207 THR A O 1
ATOM 1691 N N . VAL A 1 225 ? -4.182 19.557 33.493 1.00 21.26 208 VAL A N 1
ATOM 1692 C CA . VAL A 1 225 ? -4.712 20.521 32.492 1.00 21.13 208 VAL A CA 1
ATOM 1693 C C . VAL A 1 225 ? -3.842 20.373 31.247 1.00 20.86 208 VAL A C 1
ATOM 1694 O O . VAL A 1 225 ? -2.611 20.329 31.399 1.00 21.60 208 VAL A O 1
ATOM 1698 N N . ILE A 1 226 ? -4.452 20.250 30.073 1.00 21.25 209 ILE A N 1
ATOM 1699 C CA . ILE A 1 226 ? -3.700 20.104 28.796 1.00 21.60 209 ILE A CA 1
ATOM 1700 C C . ILE A 1 226 ? -4.093 21.261 27.882 1.00 22.16 209 ILE A C 1
ATOM 1701 O O . ILE A 1 226 ? -5.294 21.412 27.604 1.00 21.74 209 ILE A O 1
ATOM 1706 N N . ALA A 1 227 ? -3.098 22.040 27.450 1.00 21.79 210 ALA A N 1
ATOM 1707 C CA . ALA A 1 227 ? -3.261 23.244 26.612 1.00 22.83 210 ALA A CA 1
ATOM 1708 C C . ALA A 1 227 ? -2.317 23.159 25.412 1.00 22.29 210 ALA A C 1
ATOM 1709 O O . ALA A 1 227 ? -1.208 22.592 25.554 1.00 21.76 210 ALA A O 1
ATOM 1711 N N . GLU A 1 228 ? -2.750 23.708 24.279 1.00 22.72 211 GLU A N 1
ATOM 1712 C CA . GLU A 1 228 ? -1.972 23.719 23.015 1.00 21.98 211 GLU A CA 1
ATOM 1713 C C . GLU A 1 228 ? -1.126 24.987 22.941 1.00 21.58 211 GLU A C 1
ATOM 1714 O O . GLU A 1 228 ? -1.524 26.021 23.520 1.00 22.77 211 GLU A O 1
ATOM 1720 N N . ILE A 1 229 ? -0.013 24.901 22.218 1.00 21.34 212 ILE A N 1
ATOM 1721 C CA . ILE A 1 229 ? 0.899 26.055 21.976 1.00 21.98 212 ILE A CA 1
ATOM 1722 C C . ILE A 1 229 ? 0.247 26.958 20.937 1.00 22.04 212 ILE A C 1
ATOM 1723 O O . ILE A 1 229 ? -0.603 26.518 20.162 1.00 22.03 212 ILE A O 1
ATOM 1728 N N . PRO A 1 230 ? 0.636 28.249 20.888 1.00 22.68 213 PRO A N 1
ATOM 1729 C CA . PRO A 1 230 ? 0.149 29.167 19.859 1.00 23.88 213 PRO A CA 1
ATOM 1730 C C . PRO A 1 230 ? 0.262 28.590 18.437 1.00 23.42 213 PRO A C 1
ATOM 1731 O O . PRO A 1 230 ? 1.241 27.925 18.132 1.00 22.90 213 PRO A O 1
ATOM 1735 N N . GLY A 1 231 ? -0.756 28.841 17.610 1.00 23.28 214 GLY A N 1
ATOM 1736 C CA . GLY A 1 231 ? -0.784 28.446 16.190 1.00 24.47 214 GLY A CA 1
ATOM 1737 C C . GLY A 1 231 ? -1.017 26.956 16.013 1.00 24.42 214 GLY A C 1
ATOM 1738 O O . GLY A 1 231 ? -0.728 26.444 14.911 1.00 25.52 214 GLY A O 1
ATOM 1739 N N . THR A 1 232 ? -1.525 26.282 17.050 1.00 23.26 215 THR A N 1
ATOM 1740 C CA . THR A 1 232 ? -1.913 24.848 17.004 1.00 23.19 215 THR A CA 1
ATOM 1741 C C . THR A 1 232 ? -3.271 24.653 17.679 1.00 23.05 215 THR A C 1
ATOM 1742 O O . THR A 1 232 ? -3.651 25.498 18.506 1.00 23.63 215 THR A O 1
ATOM 1746 N N . GLY A 1 233 ? -3.945 23.547 17.354 1.00 23.47 216 GLY A N 1
ATOM 1747 C CA . GLY A 1 233 ? -5.234 23.161 17.953 1.00 23.82 216 GLY A CA 1
ATOM 1748 C C . GLY A 1 233 ? -6.182 24.344 18.009 1.00 23.97 216 GLY A C 1
ATOM 1749 O O . GLY A 1 233 ? -6.477 24.914 16.945 1.00 25.48 216 GLY A O 1
ATOM 1750 N N . ASP A 1 234 ? -6.629 24.713 19.211 1.00 23.57 217 ASP A N 1
ATOM 1751 C CA . ASP A 1 234 ? -7.598 25.814 19.433 1.00 24.37 217 ASP A CA 1
ATOM 1752 C C . ASP A 1 234 ? -6.934 26.935 20.239 1.00 23.48 217 ASP A C 1
ATOM 1753 O O . ASP A 1 234 ? -7.671 27.715 20.856 1.00 23.91 217 ASP A O 1
ATOM 1758 N N . SER A 1 235 ? -5.601 27.026 20.237 1.00 23.29 218 SER A N 1
ATOM 1759 C CA . SER A 1 235 ? -4.889 28.137 20.918 1.00 23.24 218 SER A CA 1
ATOM 1760 C C . SER A 1 235 ? -5.435 29.465 20.399 1.00 23.63 218 SER A C 1
ATOM 1761 O O . SER A 1 235 ? -5.500 29.673 19.189 1.00 24.15 218 SER A O 1
ATOM 1764 N N . PRO A 1 236 ? -5.867 30.387 21.293 1.00 23.47 219 PRO A N 1
ATOM 1765 C CA . PRO A 1 236 ? -6.310 31.719 20.880 1.00 24.23 219 PRO A CA 1
ATOM 1766 C C . PRO A 1 236 ? -5.180 32.727 20.626 1.00 24.27 219 PRO A C 1
ATOM 1767 O O . PRO A 1 236 ? -5.492 33.834 20.258 1.00 24.45 219 PRO A O 1
ATOM 1771 N N . ALA A 1 237 ? -3.920 32.321 20.821 1.00 24.28 220 ALA A N 1
ATOM 1772 C CA . ALA A 1 237 ? -2.738 33.215 20.841 1.00 24.75 220 ALA A CA 1
ATOM 1773 C C . ALA A 1 237 ? -2.395 33.684 19.420 1.00 24.57 220 ALA A C 1
ATOM 1774 O O . ALA A 1 237 ? -2.520 32.869 18.483 1.00 25.53 220 ALA A O 1
ATOM 1776 N N . LEU A 1 238 ? -1.960 34.940 19.273 1.00 24.42 221 LEU A N 1
ATOM 1777 C CA . LEU A 1 238 ? -1.379 35.472 18.010 1.00 24.97 221 LEU A CA 1
ATOM 1778 C C . LEU A 1 238 ? -0.169 34.612 17.641 1.00 24.59 221 LEU A C 1
ATOM 1779 O O . LEU A 1 238 ? 0.683 34.397 18.516 1.00 25.90 221 LEU A O 1
ATOM 1784 N N . ARG A 1 239 ? -0.088 34.166 16.387 1.00 25.34 222 ARG A N 1
ATOM 1785 C CA . ARG A 1 239 ? 0.942 33.195 15.931 1.00 25.39 222 ARG A CA 1
ATOM 1786 C C . ARG A 1 239 ? 2.319 33.862 15.862 1.00 25.42 222 ARG A C 1
ATOM 1787 O O . ARG A 1 239 ? 3.302 33.212 16.260 1.00 25.00 222 ARG A O 1
ATOM 1795 N N . GLN A 1 240 ? 2.390 35.100 15.363 1.00 26.79 223 GLN A N 1
ATOM 1796 C CA . GLN A 1 240 ? 3.669 35.783 15.031 1.00 28.43 223 GLN A CA 1
ATOM 1797 C C . GLN A 1 240 ? 4.205 36.562 16.240 1.00 28.07 223 GLN A C 1
ATOM 1798 O O . GLN A 1 240 ? 5.338 37.065 16.136 1.00 28.94 223 GLN A O 1
ATOM 1804 N N . ASP A 1 241 ? 3.432 36.685 17.327 1.00 27.15 224 ASP A N 1
ATOM 1805 C CA . ASP A 1 241 ? 3.800 37.520 18.505 1.00 27.44 224 ASP A CA 1
ATOM 1806 C C . ASP A 1 241 ? 4.502 36.637 19.532 1.00 26.74 224 ASP A C 1
ATOM 1807 O O . ASP A 1 241 ? 3.864 35.791 20.152 1.00 25.82 224 ASP A O 1
ATOM 1812 N N . PRO A 1 242 ? 5.824 36.816 19.765 1.00 27.28 225 PRO A N 1
ATOM 1813 C CA . PRO A 1 242 ? 6.543 35.991 20.737 1.00 27.34 225 PRO A CA 1
ATOM 1814 C C . PRO A 1 242 ? 5.988 36.042 22.172 1.00 26.35 225 PRO A C 1
ATOM 1815 O O . PRO A 1 242 ? 6.253 35.109 22.902 1.00 26.41 225 PRO A O 1
ATOM 1819 N N . THR A 1 243 ? 5.253 37.099 22.542 1.00 26.66 226 THR A N 1
ATOM 1820 C CA . THR A 1 243 ? 4.698 37.295 23.913 1.00 26.86 226 THR A CA 1
ATOM 1821 C C . THR A 1 243 ? 3.298 36.670 24.039 1.00 26.43 226 THR A C 1
ATOM 1822 O O . THR A 1 243 ? 2.761 36.659 25.167 1.00 25.99 226 THR A O 1
ATOM 1826 N N . SER A 1 244 ? 2.714 36.168 22.948 1.00 25.14 227 SER A N 1
ATOM 1827 C CA . SER A 1 244 ? 1.332 35.619 22.957 1.00 24.67 227 SER A CA 1
ATOM 1828 C C . SER A 1 244 ? 1.216 34.425 23.906 1.00 23.75 227 SER A C 1
ATOM 1829 O O . SER A 1 244 ? 0.208 34.309 24.601 1.00 23.21 227 SER A O 1
ATOM 1832 N N . PRO A 1 245 ? 2.206 33.500 24.011 1.00 22.83 228 PRO A N 1
ATOM 1833 C CA . PRO A 1 245 ? 2.108 32.413 24.987 1.00 22.81 228 PRO A CA 1
ATOM 1834 C C . PRO A 1 245 ? 2.051 32.944 26.428 1.00 22.60 228 PRO A C 1
ATOM 1835 O O . PRO A 1 245 ? 1.360 32.335 27.238 1.00 21.78 228 PRO A O 1
ATOM 1839 N N . ASP A 1 246 ? 2.735 34.064 26.700 1.00 22.62 229 ASP A N 1
ATOM 1840 C CA . ASP A 1 246 ? 2.819 34.679 28.051 1.00 22.86 229 ASP A CA 1
ATOM 1841 C C . ASP A 1 246 ? 1.402 35.032 28.519 1.00 23.05 229 ASP A C 1
ATOM 1842 O O . ASP A 1 246 ? 1.070 34.734 29.676 1.00 24.83 229 ASP A O 1
ATOM 1847 N N . ARG A 1 247 ? 0.595 35.622 27.633 1.00 23.19 230 ARG A N 1
ATOM 1848 C CA . ARG A 1 247 ? -0.812 36.004 27.921 1.00 23.08 230 ARG A CA 1
ATOM 1849 C C . ARG A 1 247 ? -1.642 34.736 28.134 1.00 22.39 230 ARG A C 1
ATOM 1850 O O . ARG A 1 247 ? -2.435 34.686 29.089 1.00 22.94 230 ARG A O 1
ATOM 1858 N N . GLN A 1 248 ? -1.450 33.742 27.274 1.00 22.23 231 GLN A N 1
ATOM 1859 C CA . GLN A 1 248 ? -2.210 32.468 27.341 1.00 22.02 231 GLN A CA 1
ATOM 1860 C C . GLN A 1 248 ? -1.989 31.818 28.716 1.00 21.52 231 GLN A C 1
ATOM 1861 O O . GLN A 1 248 ? -2.987 31.380 29.331 1.00 22.88 231 GLN A O 1
ATOM 1867 N N . TRP A 1 249 ? -0.742 31.759 29.196 1.00 21.68 232 TRP A N 1
ATOM 1868 C CA . TRP A 1 249 ? -0.428 31.068 30.479 1.00 22.35 232 TRP A CA 1
ATOM 1869 C C . TRP A 1 249 ? -0.943 31.907 31.653 1.00 21.61 232 TRP A C 1
ATOM 1870 O O . TRP A 1 249 ? -1.348 31.316 32.663 1.00 22.51 232 TRP A O 1
ATOM 1881 N N . SER A 1 250 ? -0.972 33.238 31.532 1.00 22.30 233 SER A N 1
ATOM 1882 C CA . SER A 1 250 ? -1.595 34.106 32.559 1.00 22.79 233 SER A CA 1
ATOM 1883 C C . SER A 1 250 ? -3.076 33.751 32.724 1.00 22.91 233 SER A C 1
ATOM 1884 O O . SER A 1 250 ? -3.522 33.618 33.874 1.00 24.61 233 SER A O 1
ATOM 1887 N N . SER A 1 251 ? -3.804 33.555 31.622 1.00 23.08 234 SER A N 1
ATOM 1888 C CA . SER A 1 251 ? -5.234 33.145 31.643 1.00 22.90 234 SER A CA 1
ATOM 1889 C C . SER A 1 251 ? -5.383 31.731 32.213 1.00 22.65 234 SER A C 1
ATOM 1890 O O . SER A 1 251 ? -6.282 31.516 33.047 1.00 24.15 234 SER A O 1
ATOM 1893 N N . VAL A 1 252 ? -4.530 30.795 31.795 1.00 22.22 235 VAL A N 1
ATOM 1894 C CA . VAL A 1 252 ? -4.638 29.370 32.228 1.00 22.31 235 VAL A CA 1
ATOM 1895 C C . VAL A 1 252 ? -4.329 29.286 33.728 1.00 22.17 235 VAL A C 1
ATOM 1896 O O . VAL A 1 252 ? -5.093 28.629 34.451 1.00 22.94 235 VAL A O 1
ATOM 1900 N N . LEU A 1 253 ? -3.277 29.962 34.196 1.00 22.33 236 LEU A N 1
ATOM 1901 C CA . LEU A 1 253 ? -2.858 29.877 35.623 1.00 22.92 236 LEU A CA 1
ATOM 1902 C C . LEU A 1 253 ? -3.846 30.643 36.518 1.00 23.41 236 LEU A C 1
ATOM 1903 O O . LEU A 1 253 ? -4.041 30.209 37.665 1.00 24.34 236 LEU A O 1
ATOM 1908 N N . ASP A 1 254 ? -4.471 31.720 36.032 1.00 25.16 237 ASP A N 1
ATOM 1909 C CA . ASP A 1 254 ? -5.581 32.392 36.761 1.00 25.14 237 ASP A CA 1
ATOM 1910 C C . ASP A 1 254 ? -6.707 31.382 37.000 1.00 24.95 237 ASP A C 1
ATOM 1911 O O . ASP A 1 254 ? -7.253 31.345 38.118 1.00 25.34 237 ASP A O 1
ATOM 1916 N N . TRP A 1 255 ? -7.041 30.591 35.980 1.00 24.68 238 TRP A N 1
ATOM 1917 C CA . TRP A 1 255 ? -8.139 29.595 36.059 1.00 25.62 238 TRP A CA 1
ATOM 1918 C C . TRP A 1 255 ? -7.756 28.478 37.037 1.00 25.23 238 TRP A C 1
ATOM 1919 O O . TRP A 1 255 ? -8.596 28.143 37.894 1.00 26.21 238 TRP A O 1
ATOM 1930 N N . ILE A 1 256 ? -6.542 27.929 36.937 1.00 24.80 239 ILE A N 1
ATOM 1931 C CA . ILE A 1 256 ? -6.082 26.843 37.853 1.00 26.45 239 ILE A CA 1
ATOM 1932 C C . ILE A 1 256 ? -6.156 27.364 39.296 1.00 26.36 239 ILE A C 1
ATOM 1933 O O . ILE A 1 256 ? -6.678 26.630 40.152 1.00 26.66 239 ILE A O 1
ATOM 1938 N N . GLU A 1 257 ? -5.726 28.604 39.545 1.00 26.95 240 GLU A N 1
ATOM 1939 C CA . GLU A 1 257 ? -5.736 29.220 40.901 1.00 29.19 240 GLU A CA 1
ATOM 1940 C C . GLU A 1 257 ? -7.178 29.370 41.411 1.00 28.81 240 GLU A C 1
ATOM 1941 O O . GLU A 1 257 ? -7.360 29.334 42.644 1.00 32.11 240 GLU A O 1
ATOM 1947 N N . SER A 1 258 ? -8.169 29.498 40.520 1.00 27.68 241 SER A N 1
ATOM 1948 C CA . SER A 1 258 ? -9.609 29.597 40.885 1.00 29.14 241 SER A CA 1
ATOM 1949 C C . SER A 1 258 ? -10.169 28.216 41.258 1.00 28.53 241 SER A C 1
ATOM 1950 O O . SER A 1 258 ? -11.204 28.172 41.943 1.00 30.96 241 SER A O 1
ATOM 1953 N N . GLN A 1 259 ? -9.516 27.128 40.833 1.00 27.25 242 GLN A N 1
ATOM 1954 C CA . GLN A 1 259 ? -9.913 25.734 41.183 1.00 27.24 242 GLN A CA 1
ATOM 1955 C C . GLN A 1 259 ? -9.290 25.377 42.537 1.00 26.61 242 GLN A C 1
ATOM 1956 O O . GLN A 1 259 ? -8.119 24.977 42.560 1.00 26.51 242 GLN A O 1
ATOM 1962 N N . LYS A 1 260 ? -10.054 25.504 43.623 1.00 27.20 243 LYS A N 1
ATOM 1963 C CA . LYS A 1 260 ? -9.527 25.410 45.012 1.00 27.82 243 LYS A CA 1
ATOM 1964 C C . LYS A 1 260 ? -9.167 23.959 45.361 1.00 26.92 243 LYS A C 1
ATOM 1965 O O . LYS A 1 260 ? -8.405 23.779 46.326 1.00 27.87 243 LYS A O 1
ATOM 1971 N N . ALA A 1 261 ? -9.661 22.971 44.603 1.00 26.54 244 ALA A N 1
ATOM 1972 C CA . ALA A 1 261 ? -9.303 21.539 44.755 1.00 27.07 244 ALA A CA 1
ATOM 1973 C C . ALA A 1 261 ? -7.873 21.297 44.256 1.00 26.05 244 ALA A C 1
ATOM 1974 O O . ALA A 1 261 ? -7.335 20.200 44.504 1.00 26.40 244 ALA A O 1
ATOM 1976 N N . VAL A 1 262 ? -7.288 22.271 43.556 1.00 24.67 245 VAL A N 1
ATOM 1977 C CA . VAL A 1 262 ? -5.869 22.224 43.101 1.00 24.89 245 VAL A CA 1
ATOM 1978 C C . VAL A 1 262 ? -5.029 23.095 44.039 1.00 25.10 245 VAL A C 1
ATOM 1979 O O . VAL A 1 262 ? -5.450 24.227 44.341 1.00 25.95 245 VAL A O 1
ATOM 1983 N N . ASP A 1 263 ? -3.891 22.559 44.488 1.00 25.02 246 ASP A N 1
ATOM 1984 C CA . ASP A 1 263 ? -2.862 23.295 45.264 1.00 25.88 246 ASP A CA 1
ATOM 1985 C C . ASP A 1 263 ? -2.039 24.117 44.266 1.00 25.23 246 ASP A C 1
ATOM 1986 O O . ASP A 1 263 ? -1.198 23.540 43.557 1.00 25.74 246 ASP A O 1
ATOM 1991 N N A SER A 1 264 ? -2.269 25.428 44.197 0.50 26.19 247 SER A N 1
ATOM 1992 N N B SER A 1 264 ? -2.298 25.430 44.229 0.50 26.17 247 SER A N 1
ATOM 1993 C CA A SER A 1 264 ? -1.619 26.315 43.198 0.50 25.86 247 SER A CA 1
ATOM 1994 C CA B SER A 1 264 ? -1.677 26.418 43.307 0.50 26.29 247 SER A CA 1
ATOM 1995 C C A SER A 1 264 ? -0.168 26.623 43.589 0.50 25.64 247 SER A C 1
ATOM 1996 C C B SER A 1 264 ? -0.161 26.501 43.529 0.50 25.69 247 SER A C 1
ATOM 1997 O O A SER A 1 264 ? 0.478 27.391 42.854 0.50 25.93 247 SER A O 1
ATOM 1998 O O B SER A 1 264 ? 0.533 26.994 42.618 0.50 25.83 247 SER A O 1
ATOM 2003 N N . LYS A 1 265 ? 0.328 26.038 44.686 1.00 25.96 248 LYS A N 1
ATOM 2004 C CA . LYS A 1 265 ? 1.779 26.023 45.025 1.00 26.35 248 LYS A CA 1
ATOM 2005 C C . LYS A 1 265 ? 2.446 24.763 44.455 1.00 25.26 248 LYS A C 1
ATOM 2006 O O . LYS A 1 265 ? 3.671 24.641 44.621 1.00 25.06 248 LYS A O 1
ATOM 2012 N N . LYS A 1 266 ? 1.683 23.869 43.812 1.00 24.23 249 LYS A N 1
ATOM 2013 C CA . LYS A 1 266 ? 2.194 22.578 43.274 1.00 23.66 249 LYS A CA 1
ATOM 2014 C C . LYS A 1 266 ? 1.742 22.411 41.816 1.00 23.41 249 LYS A C 1
ATOM 2015 O O . LYS A 1 266 ? 1.233 21.330 41.464 1.00 22.90 249 LYS A O 1
ATOM 2021 N N . ILE A 1 267 ? 1.931 23.448 40.996 1.00 22.69 250 ILE A N 1
ATOM 2022 C CA . ILE A 1 267 ? 1.695 23.377 39.524 1.00 22.14 250 ILE A CA 1
ATOM 2023 C C . ILE A 1 267 ? 3.035 23.079 38.848 1.00 22.19 250 ILE A C 1
ATOM 2024 O O . ILE A 1 267 ? 3.982 23.875 39.017 1.00 23.46 250 ILE A O 1
ATOM 2029 N N . VAL A 1 268 ? 3.094 21.970 38.113 1.00 21.62 251 VAL A N 1
ATOM 2030 C CA . VAL A 1 268 ? 4.285 21.532 37.332 1.00 21.68 251 VAL A CA 1
ATOM 2031 C C . VAL A 1 268 ? 3.903 21.579 35.853 1.00 21.62 251 VAL A C 1
ATOM 2032 O O . VAL A 1 268 ? 2.964 20.859 35.463 1.00 22.01 251 VAL A O 1
ATOM 2036 N N . ALA A 1 269 ? 4.600 22.397 35.064 1.00 20.48 252 ALA A N 1
ATOM 2037 C CA . ALA A 1 269 ? 4.392 22.498 33.602 1.00 21.11 252 ALA A CA 1
ATOM 2038 C C . ALA A 1 269 ? 5.333 21.513 32.903 1.00 21.59 252 ALA A C 1
ATOM 2039 O O . ALA A 1 269 ? 6.546 21.605 33.114 1.00 24.11 252 ALA A O 1
ATOM 2041 N N . TRP A 1 270 ? 4.780 20.586 32.124 1.00 19.95 253 TRP A N 1
ATOM 2042 C CA . TRP A 1 270 ? 5.557 19.606 31.320 1.00 19.55 253 TRP A CA 1
ATOM 2043 C C . TRP A 1 270 ? 5.259 19.839 29.837 1.00 19.52 253 TRP A C 1
ATOM 2044 O O . TRP A 1 270 ? 4.133 19.529 29.396 1.00 20.23 253 TRP A O 1
ATOM 2055 N N . GLY A 1 271 ? 6.235 20.395 29.117 1.00 19.39 254 GLY A N 1
ATOM 2056 C CA . GLY A 1 271 ? 6.166 20.651 27.670 1.00 19.69 254 GLY A CA 1
ATOM 2057 C C . GLY A 1 271 ? 6.737 19.487 26.887 1.00 19.89 254 GLY A C 1
ATOM 2058 O O . GLY A 1 271 ? 7.892 19.099 27.149 1.00 20.28 254 GLY A O 1
ATOM 2059 N N . PHE A 1 272 ? 5.950 18.952 25.956 1.00 20.10 255 PHE A N 1
ATOM 2060 C CA . PHE A 1 272 ? 6.328 17.822 25.076 1.00 20.83 255 PHE A CA 1
ATOM 2061 C C . PHE A 1 272 ? 6.747 18.375 23.715 1.00 20.70 255 PHE A C 1
ATOM 2062 O O . PHE A 1 272 ? 5.943 19.088 23.085 1.00 21.59 255 PHE A O 1
ATOM 2070 N N . SER A 1 273 ? 7.948 18.011 23.261 1.00 20.92 256 SER A N 1
ATOM 2071 C CA . SER A 1 273 ? 8.454 18.341 21.905 1.00 21.63 256 SER A CA 1
ATOM 2072 C C . SER A 1 273 ? 8.463 19.868 21.766 1.00 21.35 256 SER A C 1
ATOM 2073 O O . SER A 1 273 ? 9.076 20.516 22.628 1.00 21.94 256 SER A O 1
ATOM 2076 N N . THR A 1 274 ? 7.763 20.440 20.781 1.00 21.56 257 THR A N 1
ATOM 2077 C CA . THR A 1 274 ? 7.691 21.912 20.584 1.00 21.38 257 THR A CA 1
ATOM 2078 C C . THR A 1 274 ? 7.176 22.588 21.865 1.00 20.84 257 THR A C 1
ATOM 2079 O O . THR A 1 274 ? 7.614 23.725 22.153 1.00 21.61 257 THR A O 1
ATOM 2083 N N . GLY A 1 275 ? 6.297 21.914 22.614 1.00 20.30 258 GLY A N 1
ATOM 2084 C CA . GLY A 1 275 ? 5.800 22.373 23.926 1.00 19.86 258 GLY A CA 1
ATOM 2085 C C . GLY A 1 275 ? 6.928 22.665 24.906 1.00 19.22 258 GLY A C 1
ATOM 2086 O O . GLY A 1 275 ? 6.733 23.520 25.781 1.00 20.70 258 GLY A O 1
ATOM 2087 N N . GLY A 1 276 ? 8.068 21.975 24.783 1.00 19.04 259 GLY A N 1
ATOM 2088 C CA . GLY A 1 276 ? 9.248 22.182 25.647 1.00 19.73 259 GLY A CA 1
ATOM 2089 C C . GLY A 1 276 ? 9.752 23.620 25.614 1.00 20.82 259 GLY A C 1
ATOM 2090 O O . GLY A 1 276 ? 10.125 24.144 26.685 1.00 21.29 259 GLY A O 1
ATOM 2091 N N . TYR A 1 277 ? 9.780 24.248 24.434 1.00 20.64 260 TYR A N 1
ATOM 2092 C CA . TYR A 1 277 ? 10.146 25.680 24.267 1.00 20.75 260 TYR A CA 1
ATOM 2093 C C . TYR A 1 277 ? 9.274 26.525 25.206 1.00 20.86 260 TYR A C 1
ATOM 2094 O O . TYR A 1 277 ? 9.799 27.425 25.896 1.00 22.37 260 TYR A O 1
ATOM 2103 N N . TYR A 1 278 ? 7.969 26.239 25.227 1.00 20.67 261 TYR A N 1
ATOM 2104 C CA . TYR A 1 278 ? 6.952 27.008 25.992 1.00 20.93 261 TYR A CA 1
ATOM 2105 C C . TYR A 1 278 ? 7.098 26.729 27.493 1.00 20.51 261 TYR A C 1
ATOM 2106 O O . TYR A 1 278 ? 6.981 27.687 28.279 1.00 21.13 261 TYR A O 1
ATOM 2115 N N . ALA A 1 279 ? 7.363 25.479 27.880 1.00 20.80 262 ALA A N 1
ATOM 2116 C CA . ALA A 1 279 ? 7.640 25.087 29.283 1.00 20.56 262 ALA A CA 1
ATOM 2117 C C . ALA A 1 279 ? 8.883 25.832 29.784 1.00 20.22 262 ALA A C 1
ATOM 2118 O O . ALA A 1 279 ? 8.846 26.375 30.909 1.00 21.18 262 ALA A O 1
ATOM 2120 N N . LEU A 1 280 ? 9.946 25.872 28.977 1.00 20.14 263 LEU A N 1
ATOM 2121 C CA . LEU A 1 280 ? 11.209 26.562 29.351 1.00 20.60 263 LEU A CA 1
ATOM 2122 C C . LEU A 1 280 ? 10.921 28.058 29.479 1.00 20.48 263 LEU A C 1
ATOM 2123 O O . LEU A 1 280 ? 11.333 28.664 30.479 1.00 22.49 263 LEU A O 1
ATOM 2128 N N . ARG A 1 281 ? 10.214 28.617 28.501 1.00 20.17 264 ARG A N 1
ATOM 2129 C CA . ARG A 1 281 ? 9.886 30.063 28.465 1.00 20.66 264 ARG A CA 1
ATOM 2130 C C . ARG A 1 281 ? 9.108 30.448 29.730 1.00 20.74 264 ARG A C 1
ATOM 2131 O O . ARG A 1 281 ? 9.486 31.436 30.379 1.00 22.65 264 ARG A O 1
ATOM 2139 N N . MET A 1 282 ? 8.058 29.701 30.072 1.00 20.78 265 MET A N 1
ATOM 2140 C CA . MET A 1 282 ? 7.135 30.096 31.171 1.00 21.58 265 MET A CA 1
ATOM 2141 C C . MET A 1 282 ? 7.796 29.880 32.540 1.00 21.79 265 MET A C 1
ATOM 2142 O O . MET A 1 282 ? 7.307 30.475 33.512 1.00 22.26 265 MET A O 1
ATOM 2147 N N . ALA A 1 283 ? 8.863 29.074 32.628 1.00 21.50 266 ALA A N 1
ATOM 2148 C CA . ALA A 1 283 ? 9.683 28.946 33.857 1.00 21.11 266 ALA A CA 1
ATOM 2149 C C . ALA A 1 283 ? 10.227 30.326 34.245 1.00 21.55 266 ALA A C 1
ATOM 2150 O O . ALA A 1 283 ? 10.469 30.534 35.442 1.00 22.44 266 ALA A O 1
ATOM 2152 N N . HIS A 1 284 ? 10.436 31.207 33.257 1.00 22.49 267 HIS A N 1
ATOM 2153 C CA . HIS A 1 284 ? 10.948 32.591 33.435 1.00 23.45 267 HIS A CA 1
ATOM 2154 C C . HIS A 1 284 ? 9.771 33.561 33.584 1.00 23.45 267 HIS A C 1
ATOM 2155 O O . HIS A 1 284 ? 9.748 34.314 34.575 1.00 25.97 267 HIS A O 1
ATOM 2162 N N . THR A 1 285 ? 8.825 33.543 32.641 1.00 23.08 268 THR A N 1
ATOM 2163 C CA . THR A 1 285 ? 7.723 34.539 32.549 1.00 23.45 268 THR A CA 1
ATOM 2164 C C . THR A 1 285 ? 6.736 34.363 33.709 1.00 22.64 268 THR A C 1
ATOM 2165 O O . THR A 1 285 ? 6.115 35.370 34.102 1.00 23.66 268 THR A O 1
ATOM 2169 N N . HIS A 1 286 ? 6.586 33.142 34.233 1.00 22.19 269 HIS A N 1
ATOM 2170 C CA . HIS A 1 286 ? 5.597 32.804 35.294 1.00 23.61 269 HIS A CA 1
ATOM 2171 C C . HIS A 1 286 ? 6.285 32.069 36.452 1.00 23.55 269 HIS A C 1
ATOM 2172 O O . HIS A 1 286 ? 5.615 31.264 37.120 1.00 24.39 269 HIS A O 1
ATOM 2179 N N . LYS A 1 287 ? 7.554 32.390 36.709 1.00 23.95 270 LYS A N 1
ATOM 2180 C CA . LYS A 1 287 ? 8.405 31.770 37.762 1.00 24.85 270 LYS A CA 1
ATOM 2181 C C . LYS A 1 287 ? 7.616 31.585 39.067 1.00 25.05 270 LYS A C 1
ATOM 2182 O O . LYS A 1 287 ? 7.620 30.464 39.601 1.00 25.45 270 LYS A O 1
ATOM 2188 N N . ASP A 1 288 ? 6.963 32.639 39.560 1.00 25.83 271 ASP A N 1
ATOM 2189 C CA . ASP A 1 288 ? 6.378 32.688 40.928 1.00 27.12 271 ASP A CA 1
ATOM 2190 C C . ASP A 1 288 ? 5.056 31.912 40.995 1.00 25.67 271 ASP A C 1
ATOM 2191 O O . ASP A 1 288 ? 4.504 31.802 42.101 1.00 28.36 271 ASP A O 1
ATOM 2196 N N . ARG A 1 289 ? 4.557 31.409 39.864 1.00 24.53 272 ARG A N 1
ATOM 2197 C CA . ARG A 1 289 ? 3.250 30.702 39.791 1.00 24.38 272 ARG A CA 1
ATOM 2198 C C . ARG A 1 289 ? 3.448 29.210 39.504 1.00 24.31 272 ARG A C 1
ATOM 2199 O O . ARG A 1 289 ? 2.430 28.496 39.462 1.00 24.66 272 ARG A O 1
ATOM 2207 N N . LEU A 1 290 ? 4.694 28.757 39.325 1.00 23.46 273 LEU A N 1
ATOM 2208 C CA . LEU A 1 290 ? 5.019 27.362 38.926 1.00 22.32 273 LEU A CA 1
ATOM 2209 C C . LEU A 1 290 ? 6.049 26.754 39.886 1.00 22.74 273 LEU A C 1
ATOM 2210 O O . LEU A 1 290 ? 7.108 27.359 40.099 1.00 24.61 273 LEU A O 1
ATOM 2215 N N . LEU A 1 291 ? 5.769 25.558 40.403 1.00 21.83 274 LEU A N 1
ATOM 2216 C CA . LEU A 1 291 ? 6.724 24.811 41.260 1.00 22.56 274 LEU A CA 1
ATOM 2217 C C . LEU A 1 291 ? 7.922 24.393 40.401 1.00 22.83 274 LEU A C 1
ATOM 2218 O O . LEU A 1 291 ? 9.065 24.486 40.881 1.00 23.15 274 LEU A O 1
ATOM 2223 N N . ALA A 1 292 ? 7.660 23.924 39.176 1.00 22.00 275 ALA A N 1
ATOM 2224 C CA . ALA A 1 292 ? 8.703 23.468 38.235 1.00 20.96 275 ALA A CA 1
ATOM 2225 C C . ALA A 1 292 ? 8.157 23.461 36.810 1.00 19.81 275 ALA A C 1
ATOM 2226 O O . ALA A 1 292 ? 6.933 23.434 36.632 1.00 21.11 275 ALA A O 1
ATOM 2228 N N . THR A 1 293 ? 9.052 23.456 35.830 1.00 20.59 276 THR A N 1
ATOM 2229 C CA . THR A 1 293 ? 8.705 23.174 34.419 1.00 20.64 276 THR A CA 1
ATOM 2230 C C . THR A 1 293 ? 9.684 22.138 33.882 1.00 20.71 276 THR A C 1
ATOM 2231 O O . THR A 1 293 ? 10.820 22.060 34.386 1.00 20.59 276 THR A O 1
ATOM 2235 N N . ILE A 1 294 ? 9.218 21.358 32.917 1.00 20.96 277 ILE A N 1
ATOM 2236 C CA . ILE A 1 294 ? 10.016 20.295 32.249 1.00 20.35 277 ILE A CA 1
ATOM 2237 C C . ILE A 1 294 ? 9.925 20.528 30.745 1.00 19.55 277 ILE A C 1
ATOM 2238 O O . ILE A 1 294 ? 8.803 20.678 30.234 1.00 19.49 277 ILE A O 1
ATOM 2243 N N . SER A 1 295 ? 11.077 20.611 30.083 1.00 20.10 278 SER A N 1
ATOM 2244 C CA . SER A 1 295 ? 11.189 20.643 28.607 1.00 20.51 278 SER A CA 1
ATOM 2245 C C . SER A 1 295 ? 11.686 19.278 28.142 1.00 20.51 278 SER A C 1
ATOM 2246 O O . SER A 1 295 ? 12.850 18.953 28.427 1.00 21.94 278 SER A O 1
ATOM 2249 N N . LEU A 1 296 ? 10.819 18.508 27.486 1.00 20.18 279 LEU A N 1
ATOM 2250 C CA . LEU A 1 296 ? 11.183 17.198 26.893 1.00 20.40 279 LEU A CA 1
ATOM 2251 C C . LEU A 1 296 ? 11.235 17.361 25.375 1.00 20.65 279 LEU A C 1
ATOM 2252 O O . LEU A 1 296 ? 10.167 17.533 24.763 1.00 21.99 279 LEU A O 1
ATOM 2257 N N . GLY A 1 297 ? 12.442 17.339 24.806 1.00 21.70 280 GLY A N 1
ATOM 2258 C CA . GLY A 1 297 ? 12.676 17.527 23.364 1.00 22.95 280 GLY A CA 1
ATOM 2259 C C . GLY A 1 297 ? 12.278 18.920 22.912 1.00 22.68 280 GLY A C 1
ATOM 2260 O O . GLY A 1 297 ? 11.791 19.057 21.783 1.00 24.80 280 GLY A O 1
ATOM 2261 N N . GLY A 1 298 ? 12.466 19.923 23.769 1.00 23.03 281 GLY A N 1
ATOM 2262 C CA . GLY A 1 298 ? 12.237 21.336 23.422 1.00 23.53 281 GLY A CA 1
ATOM 2263 C C . GLY A 1 298 ? 13.455 21.943 22.755 1.00 24.55 281 GLY A C 1
ATOM 2264 O O . GLY A 1 298 ? 14.510 21.284 22.713 1.00 26.66 281 GLY A O 1
ATOM 2265 N N . GLY A 1 299 ? 13.292 23.151 22.225 1.00 24.72 282 GLY A N 1
ATOM 2266 C CA . GLY A 1 299 ? 14.379 24.020 21.745 1.00 24.54 282 GLY A CA 1
ATOM 2267 C C . GLY A 1 299 ? 14.287 25.380 22.406 1.00 24.19 282 GLY A C 1
ATOM 2268 O O . GLY A 1 299 ? 13.459 25.535 23.328 1.00 22.57 282 GLY A O 1
ATOM 2269 N N . ALA A 1 300 ? 15.092 26.340 21.952 1.00 25.07 283 ALA A N 1
ATOM 2270 C CA . ALA A 1 300 ? 15.254 27.652 22.622 1.00 24.78 283 ALA A CA 1
ATOM 2271 C C . ALA A 1 300 ? 15.832 28.721 21.684 1.00 25.53 283 ALA A C 1
ATOM 2272 O O . ALA A 1 300 ? 15.499 29.899 21.890 1.00 25.77 283 ALA A O 1
ATOM 2274 N N . HIS A 1 301 ? 16.680 28.354 20.718 1.00 25.19 284 HIS A N 1
ATOM 2275 C CA . HIS A 1 301 ? 17.513 29.329 19.965 1.00 25.90 284 HIS A CA 1
ATOM 2276 C C . HIS A 1 301 ? 17.875 28.798 18.574 1.00 25.56 284 HIS A C 1
ATOM 2277 O O . HIS A 1 301 ? 17.395 29.364 17.577 1.00 25.67 284 HIS A O 1
ATOM 2284 N N . HIS A 1 302 ? 18.719 27.769 18.510 1.00 25.55 285 HIS A N 1
ATOM 2285 C CA . HIS A 1 302 ? 19.237 27.192 17.242 1.00 26.44 285 HIS A CA 1
ATOM 2286 C C . HIS A 1 302 ? 18.100 26.550 16.437 1.00 25.38 285 HIS A C 1
ATOM 2287 O O . HIS A 1 302 ? 18.262 26.424 15.217 1.00 26.72 285 HIS A O 1
ATOM 2294 N N . MET A 1 303 ? 16.987 26.178 17.080 1.00 25.05 286 MET A N 1
ATOM 2295 C CA . MET A 1 303 ? 15.776 25.662 16.380 1.00 25.54 286 MET A CA 1
ATOM 2296 C C . MET A 1 303 ? 15.259 26.707 15.376 1.00 25.72 286 MET A C 1
ATOM 2297 O O . MET A 1 303 ? 14.526 26.315 14.450 1.00 26.87 286 MET A O 1
ATOM 2302 N N . PHE A 1 304 ? 15.636 27.981 15.529 1.00 25.99 287 PHE A N 1
ATOM 2303 C CA . PHE A 1 304 ? 15.195 29.101 14.653 1.00 26.54 287 PHE A CA 1
ATOM 2304 C C . PHE A 1 304 ? 16.277 29.475 13.629 1.00 27.28 287 PHE A C 1
ATOM 2305 O O . PHE A 1 304 ? 16.037 30.426 12.860 1.00 29.27 287 PHE A O 1
ATOM 2313 N N . ASP A 1 305 ? 17.405 28.755 13.604 1.00 27.85 288 ASP A N 1
ATOM 2314 C CA . ASP A 1 305 ? 18.539 29.000 12.670 1.00 28.85 288 ASP A CA 1
ATOM 2315 C C . ASP A 1 305 ? 18.115 28.685 11.231 1.00 29.50 288 ASP A C 1
ATOM 2316 O O . ASP A 1 305 ? 17.427 27.666 11.019 1.00 28.83 288 ASP A O 1
ATOM 2321 N N . ARG A 1 306 ? 18.546 29.514 10.276 1.00 30.95 289 ARG A N 1
ATOM 2322 C CA . ARG A 1 306 ? 18.402 29.245 8.822 1.00 32.29 289 ARG A CA 1
ATOM 2323 C C . ARG A 1 306 ? 18.954 27.845 8.526 1.00 32.04 289 ARG A C 1
ATOM 2324 O O . ARG A 1 306 ? 18.222 27.043 7.920 1.00 32.69 289 ARG A O 1
ATOM 2332 N N . GLU A 1 307 ? 20.184 27.564 8.969 1.00 32.83 290 GLU A N 1
ATOM 2333 C CA . GLU A 1 307 ? 20.919 26.304 8.668 1.00 33.85 290 GLU A CA 1
ATOM 2334 C C . GLU A 1 307 ? 20.090 25.114 9.162 1.00 31.72 290 GLU A C 1
ATOM 2335 O O . GLU A 1 307 ? 19.810 24.207 8.357 1.00 31.85 290 GLU A O 1
ATOM 2341 N N . TRP A 1 308 ? 19.685 25.132 10.433 1.00 30.18 291 TRP A N 1
ATOM 2342 C CA . TRP A 1 308 ? 18.874 24.046 11.037 1.00 28.59 291 TRP A CA 1
ATOM 2343 C C . TRP A 1 308 ? 17.581 23.858 10.235 1.00 28.80 291 TRP A C 1
ATOM 2344 O O . TRP A 1 308 ? 17.294 22.715 9.837 1.00 29.45 291 TRP A O 1
ATOM 2355 N N . LEU A 1 309 ? 16.833 24.942 10.010 1.00 29.28 292 LEU A N 1
ATOM 2356 C CA . LEU A 1 309 ? 15.485 24.903 9.379 1.00 29.49 292 LEU A CA 1
ATOM 2357 C C . LEU A 1 309 ? 15.595 24.487 7.906 1.00 30.38 292 LEU A C 1
ATOM 2358 O O . LEU A 1 309 ? 14.668 23.819 7.422 1.00 31.42 292 LEU A O 1
ATOM 2363 N N . GLU A 1 310 ? 16.694 24.832 7.227 1.00 31.88 293 GLU A N 1
ATOM 2364 C CA . GLU A 1 310 ? 16.908 24.512 5.788 1.00 34.11 293 GLU A CA 1
ATOM 2365 C C . GLU A 1 310 ? 17.303 23.038 5.607 1.00 33.99 293 GLU A C 1
ATOM 2366 O O . GLU A 1 310 ? 17.403 22.612 4.441 1.00 36.05 293 GLU A O 1
ATOM 2372 N N . HIS A 1 311 ? 17.523 22.290 6.697 1.00 31.96 294 HIS A N 1
ATOM 2373 C CA . HIS A 1 311 ? 17.879 20.843 6.667 1.00 32.24 294 HIS A CA 1
ATOM 2374 C C . HIS A 1 311 ? 16.771 19.973 7.279 1.00 31.12 294 HIS A C 1
ATOM 2375 O O . HIS A 1 311 ? 16.637 18.818 6.835 1.00 31.41 294 HIS A O 1
ATOM 2382 N N . ALA A 1 312 ? 16.005 20.494 8.244 1.00 31.00 295 ALA A N 1
ATOM 2383 C CA . ALA A 1 312 ? 15.123 19.703 9.139 1.00 30.46 295 ALA A CA 1
ATOM 2384 C C . ALA A 1 312 ? 13.944 19.079 8.374 1.00 29.68 295 ALA A C 1
ATOM 2385 O O . ALA A 1 312 ? 13.405 18.076 8.874 1.00 29.34 295 ALA A O 1
ATOM 2387 N N . ASN A 1 313 ? 13.561 19.622 7.210 1.00 30.49 296 ASN A N 1
ATOM 2388 C CA . ASN A 1 313 ? 12.424 19.107 6.392 1.00 30.73 296 ASN A CA 1
ATOM 2389 C C . ASN A 1 313 ? 12.679 17.660 5.946 1.00 31.41 296 ASN A C 1
ATOM 2390 O O . ASN A 1 313 ? 11.683 16.952 5.705 1.00 32.64 296 ASN A O 1
ATOM 2395 N N . LYS A 1 314 ? 13.946 17.238 5.822 1.00 31.42 297 LYS A N 1
ATOM 2396 C CA . LYS A 1 314 ? 14.334 15.926 5.232 1.00 32.58 297 LYS A CA 1
ATOM 2397 C C . LYS A 1 314 ? 14.795 14.932 6.311 1.00 29.93 297 LYS A C 1
ATOM 2398 O O . LYS A 1 314 ? 15.215 13.829 5.924 1.00 30.54 297 LYS A O 1
ATOM 2404 N N . LEU A 1 315 ? 14.702 15.269 7.603 1.00 28.05 298 LEU A N 1
ATOM 2405 C CA . LEU A 1 315 ? 15.289 14.441 8.694 1.00 27.55 298 LEU A CA 1
ATOM 2406 C C . LEU A 1 315 ? 14.182 13.651 9.415 1.00 26.52 298 LEU A C 1
ATOM 2407 O O . LEU A 1 315 ? 13.224 13.251 8.736 1.00 26.22 298 LEU A O 1
ATOM 2412 N N . GLU A 1 316 ? 14.314 13.381 10.718 1.00 26.34 299 GLU A N 1
ATOM 2413 C CA . GLU A 1 316 ? 13.538 12.306 11.402 1.00 25.80 299 GLU A CA 1
ATOM 2414 C C . GLU A 1 316 ? 12.037 12.629 11.444 1.00 25.17 299 GLU A C 1
ATOM 2415 O O . GLU A 1 316 ? 11.244 11.681 11.534 1.00 25.18 299 GLU A O 1
ATOM 2421 N N . TYR A 1 317 ? 11.637 13.903 11.401 1.00 24.83 300 TYR A N 1
ATOM 2422 C CA . TYR A 1 317 ? 10.204 14.290 11.466 1.00 25.12 300 TYR A CA 1
ATOM 2423 C C . TYR A 1 317 ? 9.459 13.589 10.330 1.00 24.99 300 TYR A C 1
ATOM 2424 O O . TYR A 1 317 ? 9.985 13.492 9.223 1.00 25.18 300 TYR A O 1
ATOM 2433 N N . PRO A 1 318 ? 8.238 13.049 10.559 1.00 25.22 301 PRO A N 1
ATOM 2434 C CA . PRO A 1 318 ? 7.541 12.266 9.535 1.00 26.33 301 PRO A CA 1
ATOM 2435 C C . PRO A 1 318 ? 7.221 13.035 8.242 1.00 26.37 301 PRO A C 1
ATOM 2436 O O . PRO A 1 318 ? 7.223 12.414 7.197 1.00 27.45 301 PRO A O 1
ATOM 2440 N N . PHE A 1 319 ? 6.970 14.348 8.331 1.00 26.30 302 PHE A N 1
ATOM 2441 C CA . PHE A 1 319 ? 6.610 15.211 7.174 1.00 27.75 302 PHE A CA 1
ATOM 2442 C C . PHE A 1 319 ? 7.624 16.358 7.062 1.00 28.23 302 PHE A C 1
ATOM 2443 O O . PHE A 1 319 ? 8.833 16.080 7.145 1.00 30.32 302 PHE A O 1
ATOM 2451 N N . ASP A 1 320 ? 7.153 17.596 6.880 1.00 28.31 303 ASP A N 1
ATOM 2452 C CA . ASP A 1 320 ? 7.998 18.784 6.580 1.00 28.29 303 ASP A CA 1
ATOM 2453 C C . ASP A 1 320 ? 8.049 19.676 7.827 1.00 27.46 303 ASP A C 1
ATOM 2454 O O . ASP A 1 320 ? 7.244 20.618 7.923 1.00 27.61 303 ASP A O 1
ATOM 2459 N N . LEU A 1 321 ? 8.975 19.377 8.742 1.00 26.79 304 LEU A N 1
ATOM 2460 C CA . LEU A 1 321 ? 9.078 20.004 10.089 1.00 26.74 304 LEU A CA 1
ATOM 2461 C C . LEU A 1 321 ? 9.153 21.529 9.953 1.00 26.37 304 LEU A C 1
ATOM 2462 O O . LEU A 1 321 ? 8.350 22.220 10.603 1.00 27.69 304 LEU A O 1
ATOM 2467 N N . SER A 1 322 ? 10.080 22.033 9.138 1.00 26.73 305 SER A N 1
ATOM 2468 C CA . SER A 1 322 ? 10.400 23.481 9.025 1.00 27.62 305 SER A CA 1
ATOM 2469 C C . SER A 1 322 ? 9.209 24.250 8.444 1.00 27.25 305 SER A C 1
ATOM 2470 O O . SER A 1 322 ? 8.905 25.344 8.959 1.00 27.98 305 SER A O 1
ATOM 2473 N N . ASN A 1 323 ? 8.557 23.695 7.418 1.00 27.73 306 ASN A N 1
ATOM 2474 C CA . ASN A 1 323 ? 7.368 24.302 6.761 1.00 28.66 306 ASN A CA 1
ATOM 2475 C C . ASN A 1 323 ? 6.201 24.317 7.753 1.00 27.03 306 ASN A C 1
ATOM 2476 O O . ASN A 1 323 ? 5.469 25.327 7.801 1.00 28.50 306 ASN A O 1
ATOM 2481 N N . THR A 1 324 ? 6.034 23.232 8.511 1.00 26.09 307 THR A N 1
ATOM 2482 C CA . THR A 1 324 ? 4.976 23.085 9.543 1.00 26.05 307 THR A CA 1
ATOM 2483 C C . THR A 1 324 ? 5.217 24.129 10.642 1.00 26.25 307 THR A C 1
ATOM 2484 O O . THR A 1 324 ? 4.241 24.785 11.051 1.00 27.30 307 THR A O 1
ATOM 2488 N N . LEU A 1 325 ? 6.466 24.289 11.092 1.00 27.09 308 LEU A N 1
ATOM 2489 C CA . LEU A 1 325 ? 6.844 25.314 12.105 1.00 27.20 308 LEU A CA 1
ATOM 2490 C C . LEU A 1 325 ? 6.474 26.709 11.586 1.00 26.89 308 LEU A C 1
ATOM 2491 O O . LEU A 1 325 ? 5.818 27.454 12.336 1.00 27.21 308 LEU A O 1
ATOM 2496 N N . ALA A 1 326 ? 6.877 27.040 10.354 1.00 26.34 309 ALA A N 1
ATOM 2497 C CA . ALA A 1 326 ? 6.590 28.338 9.696 1.00 27.04 309 ALA A CA 1
ATOM 2498 C C . ALA A 1 326 ? 5.085 28.619 9.762 1.00 26.84 309 ALA A C 1
ATOM 2499 O O . ALA A 1 326 ? 4.706 29.738 10.155 1.00 28.88 309 ALA A O 1
ATOM 2501 N N . TYR A 1 327 ? 4.263 27.628 9.408 1.00 26.90 310 TYR A N 1
ATOM 2502 C CA . TYR A 1 327 ? 2.780 27.731 9.390 1.00 26.51 310 TYR A CA 1
ATOM 2503 C C . TYR A 1 327 ? 2.274 28.008 10.811 1.00 26.03 310 TYR A C 1
ATOM 2504 O O . TYR A 1 327 ? 1.457 28.935 10.998 1.00 27.08 310 TYR A O 1
ATOM 2513 N N . LYS A 1 328 ? 2.773 27.244 11.788 1.00 25.61 311 LYS A N 1
ATOM 2514 C CA . LYS A 1 328 ? 2.408 27.365 13.229 1.00 25.18 311 LYS A CA 1
ATOM 2515 C C . LYS A 1 328 ? 2.762 28.772 13.741 1.00 25.46 311 LYS A C 1
ATOM 2516 O O . LYS A 1 328 ? 2.001 29.313 14.578 1.00 26.02 311 LYS A O 1
ATOM 2522 N N . PHE A 1 329 ? 3.850 29.371 13.246 1.00 26.01 312 PHE A N 1
ATOM 2523 C CA . PHE A 1 329 ? 4.302 30.734 13.644 1.00 25.94 312 PHE A CA 1
ATOM 2524 C C . PHE A 1 329 ? 3.633 31.807 12.773 1.00 27.36 312 PHE A C 1
ATOM 2525 O O . PHE A 1 329 ? 3.934 32.998 12.975 1.00 27.15 312 PHE A O 1
ATOM 2533 N N . GLY A 1 330 ? 2.747 31.413 11.852 1.00 27.46 313 GLY A N 1
ATOM 2534 C CA . GLY A 1 330 ? 1.873 32.335 11.100 1.00 29.55 313 GLY A CA 1
ATOM 2535 C C . GLY A 1 330 ? 2.570 32.972 9.908 1.00 30.84 313 GLY A C 1
ATOM 2536 O O . GLY A 1 330 ? 2.217 34.120 9.570 1.00 33.95 313 GLY A O 1
ATOM 2537 N N . TYR A 1 331 ? 3.505 32.258 9.271 1.00 31.23 314 TYR A N 1
ATOM 2538 C CA . TYR A 1 331 ? 4.229 32.719 8.055 1.00 33.20 314 TYR A CA 1
ATOM 2539 C C . TYR A 1 331 ? 3.751 31.924 6.843 1.00 36.10 314 TYR A C 1
ATOM 2540 O O . TYR A 1 331 ? 3.518 30.721 6.944 1.00 36.50 314 TYR A O 1
ATOM 2549 N N . PRO A 1 332 ? 3.590 32.578 5.667 1.00 38.01 315 PRO A N 1
ATOM 2550 C CA . PRO A 1 332 ? 3.048 31.919 4.477 1.00 39.43 315 PRO A CA 1
ATOM 2551 C C . PRO A 1 332 ? 3.996 30.902 3.819 1.00 39.23 315 PRO A C 1
ATOM 2552 O O . PRO A 1 332 ? 3.521 30.095 3.041 1.00 41.66 315 PRO A O 1
ATOM 2556 N N . ASP A 1 333 ? 5.296 30.971 4.128 1.00 38.02 316 ASP A N 1
ATOM 2557 C CA . ASP A 1 333 ? 6.341 30.064 3.579 1.00 37.24 316 ASP A CA 1
ATOM 2558 C C . ASP A 1 333 ? 7.536 30.027 4.537 1.00 35.39 316 ASP A C 1
ATOM 2559 O O . ASP A 1 333 ? 7.558 30.831 5.487 1.00 35.31 316 ASP A O 1
ATOM 2564 N N . LEU A 1 334 ? 8.491 29.126 4.288 1.00 34.54 317 LEU A N 1
ATOM 2565 C CA . LEU A 1 334 ? 9.673 28.905 5.166 1.00 33.95 317 LEU A CA 1
ATOM 2566 C C . LEU A 1 334 ? 10.585 30.137 5.125 1.00 33.79 317 LEU A C 1
ATOM 2567 O O . LEU A 1 334 ? 11.019 30.580 6.203 1.00 32.55 317 LEU A O 1
ATOM 2572 N N . GLU A 1 335 ? 10.873 30.666 3.932 1.00 35.31 318 GLU A N 1
ATOM 2573 C CA . GLU A 1 335 ? 11.824 31.797 3.751 1.00 36.75 318 GLU A CA 1
ATOM 2574 C C . GLU A 1 335 ? 11.358 32.997 4.587 1.00 36.26 318 GLU A C 1
ATOM 2575 O O . GLU A 1 335 ? 12.215 33.613 5.250 1.00 37.31 318 GLU A O 1
ATOM 2581 N N . SER A 1 336 ? 10.058 33.306 4.573 1.00 35.79 319 SER A N 1
ATOM 2582 C CA . SER A 1 336 ? 9.456 34.435 5.334 1.00 35.84 319 SER A CA 1
ATOM 2583 C C . SER A 1 336 ? 9.622 34.201 6.841 1.00 33.47 319 SER A C 1
ATOM 2584 O O . SER A 1 336 ? 9.889 35.178 7.566 1.00 33.35 319 SER A O 1
ATOM 2587 N N . PHE A 1 337 ? 9.467 32.955 7.295 1.00 31.62 320 PHE A N 1
ATOM 2588 C CA . PHE A 1 337 ? 9.665 32.553 8.712 1.00 30.31 320 PHE A CA 1
ATOM 2589 C C . PHE A 1 337 ? 11.135 32.758 9.092 1.00 30.66 320 PHE A C 1
ATOM 2590 O O . PHE A 1 337 ? 11.396 33.438 10.099 1.00 30.69 320 PHE A O 1
ATOM 2598 N N . ILE A 1 338 ? 12.058 32.206 8.296 1.00 31.38 321 ILE A N 1
ATOM 2599 C CA . ILE A 1 338 ?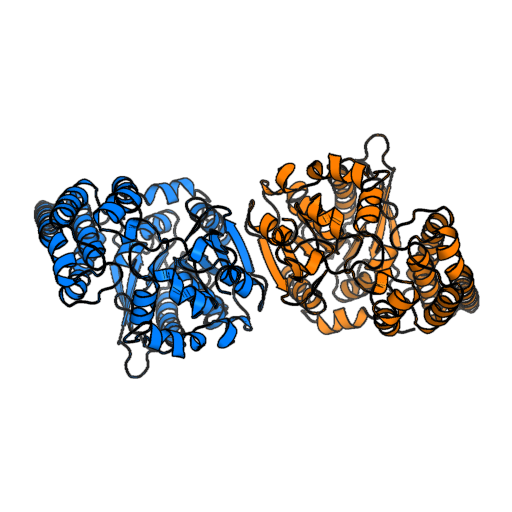 13.528 32.240 8.567 1.00 32.46 321 ILE A CA 1
ATOM 2600 C C . ILE A 1 338 ? 13.991 33.701 8.644 1.00 33.33 321 ILE A C 1
ATOM 2601 O O . ILE A 1 338 ? 14.887 33.990 9.460 1.00 34.38 321 ILE A O 1
ATOM 2606 N N . GLU A 1 339 ? 13.399 34.586 7.836 1.00 34.76 322 GLU A N 1
ATOM 2607 C CA . GLU A 1 339 ? 13.761 36.028 7.784 1.00 36.73 322 GLU A CA 1
ATOM 2608 C C . GLU A 1 339 ? 13.496 36.689 9.144 1.00 35.39 322 GLU A C 1
ATOM 2609 O O . GLU A 1 339 ? 14.231 37.641 9.474 1.00 37.12 322 GLU A O 1
ATOM 2615 N N . GLU A 1 340 ? 12.504 36.203 9.901 1.00 33.05 323 GLU A N 1
ATOM 2616 C CA . GLU A 1 340 ? 12.064 36.810 11.188 1.00 34.34 323 GLU A CA 1
ATOM 2617 C C . GLU A 1 340 ? 12.229 35.850 12.379 1.00 32.43 323 GLU A C 1
ATOM 2618 O O . GLU A 1 340 ? 12.056 36.325 13.517 1.00 30.97 323 GLU A O 1
ATOM 2624 N N . SER A 1 341 ? 12.570 34.574 12.159 1.00 31.26 324 SER A N 1
ATOM 2625 C CA . SER A 1 341 ? 12.515 33.504 13.196 1.00 29.52 324 SER A CA 1
ATOM 2626 C C . SER A 1 341 ? 13.371 33.854 14.425 1.00 29.29 324 SER A C 1
ATOM 2627 O O . SER A 1 341 ? 13.041 33.368 15.527 1.00 29.72 324 SER A O 1
ATOM 2630 N N . SER A 1 342 ? 14.427 34.658 14.260 1.00 30.50 325 SER A N 1
ATOM 2631 C CA . SER A 1 342 ? 15.385 35.027 15.337 1.00 31.11 325 SER A CA 1
ATOM 2632 C C . SER A 1 342 ? 14.657 35.659 16.535 1.00 29.80 325 SER A C 1
ATOM 2633 O O . SER A 1 342 ? 15.169 35.525 17.658 1.00 29.77 325 SER A O 1
ATOM 2636 N N . LYS A 1 343 ? 13.508 36.312 16.320 1.00 29.02 326 LYS A N 1
ATOM 2637 C CA . LYS A 1 343 ? 12.790 37.075 17.380 1.00 28.71 326 LYS A CA 1
ATOM 2638 C C . LYS A 1 343 ? 12.119 36.121 18.382 1.00 26.90 326 LYS A C 1
ATOM 2639 O O . LYS A 1 343 ? 11.721 36.597 19.458 1.00 28.34 326 LYS A O 1
ATOM 2645 N N . PHE A 1 344 ? 11.988 34.831 18.054 1.00 26.29 327 PHE A N 1
ATOM 2646 C CA . PHE A 1 344 ? 11.355 33.813 18.934 1.00 25.50 327 PHE A CA 1
ATOM 2647 C C . PHE A 1 344 ? 12.392 33.195 19.881 1.00 25.17 327 PHE A C 1
ATOM 2648 O O . PHE A 1 344 ? 11.982 32.551 20.863 1.00 24.53 327 PHE A O 1
ATOM 2656 N N . SER A 1 345 ? 13.688 33.379 19.607 1.00 24.90 328 SER A N 1
ATOM 2657 C CA . SER A 1 345 ? 14.792 32.812 20.427 1.00 24.92 328 SER A CA 1
ATOM 2658 C C . SER A 1 345 ? 14.684 33.318 21.870 1.00 24.45 328 SER A C 1
ATOM 2659 O O . SER A 1 345 ? 14.571 34.549 22.064 1.00 24.56 328 SER A O 1
ATOM 2662 N N . LEU A 1 346 ? 14.739 32.402 22.843 1.00 23.85 329 LEU A N 1
ATOM 2663 C CA . LEU A 1 346 ? 14.726 32.730 24.294 1.00 24.58 329 LEU A CA 1
ATOM 2664 C C . LEU A 1 346 ? 16.052 33.397 24.682 1.00 24.93 329 LEU A C 1
ATOM 2665 O O . LEU A 1 346 ? 16.079 34.092 25.717 1.00 25.76 329 LEU A O 1
ATOM 2670 N N . LEU A 1 347 ? 17.107 33.212 23.881 1.00 25.66 330 LEU A N 1
ATOM 2671 C CA . LEU A 1 347 ? 18.393 33.940 24.057 1.00 27.50 330 LEU A CA 1
ATOM 2672 C C . LEU A 1 347 ? 18.232 35.370 23.524 1.00 28.20 330 LEU A C 1
ATOM 2673 O O . LEU A 1 347 ? 18.507 36.322 24.283 1.00 29.75 330 LEU A O 1
ATOM 2678 N N . ASN A 1 348 ? 17.787 35.516 22.272 1.00 28.58 331 ASN A N 1
ATOM 2679 C CA . ASN A 1 348 ? 17.718 36.826 21.568 1.00 29.44 331 ASN A CA 1
ATOM 2680 C C . ASN A 1 348 ? 16.744 37.774 22.286 1.00 29.21 331 ASN A C 1
ATOM 2681 O O . ASN A 1 348 ? 17.084 38.961 22.403 1.00 30.55 331 ASN A O 1
ATOM 2686 N N . ASP A 1 349 ? 15.595 37.283 22.767 1.00 28.26 332 ASP A N 1
ATOM 2687 C CA . ASP A 1 349 ? 14.533 38.137 23.373 1.00 28.95 332 ASP A CA 1
ATOM 2688 C C . ASP A 1 349 ? 14.789 38.340 24.877 1.00 28.61 332 ASP A C 1
ATOM 2689 O O . ASP A 1 349 ? 13.924 38.958 25.535 1.00 30.66 332 ASP A O 1
ATOM 2694 N N . GLY A 1 350 ? 15.897 37.802 25.409 1.00 28.55 333 GLY A N 1
ATOM 2695 C CA . GLY A 1 350 ? 16.376 38.070 26.780 1.00 29.41 333 GLY A CA 1
ATOM 2696 C C . GLY A 1 350 ? 15.745 37.180 27.845 1.00 28.52 333 GLY A C 1
ATOM 2697 O O . GLY A 1 350 ? 16.127 37.331 29.023 1.00 30.32 333 GLY A O 1
ATOM 2698 N N . THR A 1 351 ? 14.829 36.280 27.477 1.00 27.51 334 THR A N 1
ATOM 2699 C CA . THR A 1 351 ? 14.125 35.378 28.435 1.00 26.57 334 THR A CA 1
ATOM 2700 C C . THR A 1 351 ? 15.153 34.670 29.329 1.00 24.90 334 THR A C 1
ATOM 2701 O O . THR A 1 351 ? 14.977 34.703 30.556 1.00 25.55 334 THR A O 1
ATOM 2705 N N . LEU A 1 352 ? 16.199 34.082 28.740 1.00 26.21 335 LEU A N 1
ATOM 2706 C CA . LEU A 1 352 ? 17.132 33.158 29.446 1.00 26.23 335 LEU A CA 1
ATOM 2707 C C . LEU A 1 352 ? 17.974 33.917 30.481 1.00 26.20 335 LEU A C 1
ATOM 2708 O O . LEU A 1 352 ? 18.580 33.252 31.340 1.00 25.50 335 LEU A O 1
ATOM 2713 N N . GLN A 1 353 ? 18.023 35.253 30.419 1.00 26.84 336 GLN A N 1
ATOM 2714 C CA . GLN A 1 353 ? 18.778 36.078 31.401 1.00 28.50 336 GLN A CA 1
ATOM 2715 C C . GLN A 1 353 ? 17.955 36.247 32.686 1.00 28.48 336 GLN A C 1
ATOM 2716 O O . GLN A 1 353 ? 18.553 36.600 33.722 1.00 29.94 336 GLN A O 1
ATOM 2722 N N . LYS A 1 354 ? 16.640 36.015 32.618 1.00 27.68 337 LYS A N 1
ATOM 2723 C CA . LYS A 1 354 ? 15.703 36.214 33.756 1.00 27.83 337 LYS A CA 1
ATOM 2724 C C . LYS A 1 354 ? 15.837 35.064 34.750 1.00 27.30 337 LYS A C 1
ATOM 2725 O O . LYS A 1 354 ? 16.237 33.959 34.381 1.00 26.59 337 LYS A O 1
ATOM 2731 N N . PRO A 1 355 ? 15.462 35.277 36.033 1.00 27.44 338 PRO A N 1
ATOM 2732 C CA . PRO A 1 355 ? 15.355 34.181 36.991 1.00 27.28 338 PRO A CA 1
ATOM 2733 C C . PRO A 1 355 ? 14.320 33.160 36.498 1.00 26.70 338 PRO A C 1
ATOM 2734 O O . PRO A 1 355 ? 13.370 33.546 35.835 1.00 27.22 338 PRO A O 1
ATOM 2738 N N . CYS A 1 356 ? 14.527 31.885 36.811 1.00 25.46 339 CYS A N 1
ATOM 2739 C CA . CYS A 1 356 ? 13.559 30.811 36.482 1.00 24.92 339 CYS A CA 1
ATOM 2740 C C . CYS A 1 356 ? 13.213 30.031 37.750 1.00 24.35 339 CYS A C 1
ATOM 2741 O O . CYS A 1 356 ? 14.016 30.042 38.708 1.00 25.07 339 CYS A O 1
ATOM 2744 N N . THR A 1 357 ? 12.032 29.420 37.761 1.00 23.56 340 THR A N 1
ATOM 2745 C CA . THR A 1 357 ? 11.642 28.381 38.744 1.00 23.77 340 THR A CA 1
ATOM 2746 C C . THR A 1 357 ? 12.476 27.131 38.445 1.00 22.82 340 THR A C 1
ATOM 2747 O O . THR A 1 357 ? 13.370 27.209 37.572 1.00 23.02 340 THR A O 1
ATOM 2751 N N . LYS A 1 358 ? 12.197 26.025 39.134 1.00 22.83 341 LYS A N 1
ATOM 2752 C CA . LYS A 1 358 ? 12.882 24.730 38.896 1.00 23.47 341 LYS A CA 1
ATOM 2753 C C . LYS A 1 358 ? 12.652 24.320 37.439 1.00 22.35 341 LYS A C 1
ATOM 2754 O O . LYS A 1 358 ? 11.484 24.290 37.008 1.00 22.97 341 LYS A O 1
ATOM 2760 N N . VAL A 1 359 ? 13.732 24.052 36.703 1.00 21.82 342 VAL A N 1
ATOM 2761 C CA . VAL A 1 359 ? 13.679 23.602 35.282 1.00 21.67 342 VAL A CA 1
ATOM 2762 C C . VAL A 1 359 ? 14.394 22.258 35.171 1.00 20.48 342 VAL A C 1
ATOM 2763 O O . VAL A 1 359 ? 15.506 22.133 35.715 1.00 22.06 342 VAL A O 1
ATOM 2767 N N . LEU A 1 360 ? 13.765 21.307 34.482 1.00 20.18 343 LEU A N 1
ATOM 2768 C CA . LEU A 1 360 ? 14.389 20.031 34.062 1.00 20.60 343 LEU A CA 1
ATOM 2769 C C . LEU A 1 360 ? 14.368 19.969 32.535 1.00 20.41 343 LEU A C 1
ATOM 2770 O O . LEU A 1 360 ? 13.275 20.083 31.950 1.00 21.19 343 LEU A O 1
ATOM 2775 N N . LEU A 1 361 ? 15.542 19.817 31.924 1.00 21.04 344 LEU A N 1
ATOM 2776 C CA . LEU A 1 361 ? 15.711 19.677 30.458 1.00 21.28 344 LEU A CA 1
ATOM 2777 C C . LEU A 1 361 ? 16.091 18.228 30.179 1.00 20.38 344 LEU A C 1
ATOM 2778 O O . LEU A 1 361 ? 17.040 17.741 30.808 1.00 21.61 344 LEU A O 1
ATOM 2783 N N . VAL A 1 362 ? 15.356 17.567 29.292 1.00 20.63 345 VAL A N 1
ATOM 2784 C CA . VAL A 1 362 ? 15.659 16.172 28.867 1.00 20.88 345 VAL A CA 1
ATOM 2785 C C . VAL A 1 362 ? 15.504 16.097 27.352 1.00 21.02 345 VAL A C 1
ATOM 2786 O O . VAL A 1 362 ? 14.492 16.607 26.825 1.00 21.58 345 VAL A O 1
ATOM 2790 N N . ASN A 1 363 ? 16.471 15.483 26.677 1.00 21.31 346 ASN A N 1
ATOM 2791 C CA . ASN A 1 363 ? 16.359 15.216 25.224 1.00 22.37 346 ASN A CA 1
ATOM 2792 C C . ASN A 1 363 ? 17.393 14.173 24.810 1.00 22.82 346 ASN A C 1
ATOM 2793 O O . ASN A 1 363 ? 18.386 14.005 25.544 1.00 23.26 346 ASN A O 1
ATOM 2798 N N . GLY A 1 364 ? 17.140 13.500 23.685 1.00 23.41 347 GLY A N 1
ATOM 2799 C CA . GLY A 1 364 ? 18.137 12.683 22.973 1.00 23.79 347 GLY A CA 1
ATOM 2800 C C . GLY A 1 364 ? 19.170 13.564 22.294 1.00 23.85 347 GLY A C 1
ATOM 2801 O O . GLY A 1 364 ? 18.771 14.548 21.638 1.00 24.51 347 GLY A O 1
ATOM 2802 N N . ASN A 1 365 ? 20.454 13.231 22.445 1.00 24.36 348 ASN A N 1
ATOM 2803 C CA . ASN A 1 365 ? 21.595 13.993 21.870 1.00 25.69 348 ASN A CA 1
ATOM 2804 C C . ASN A 1 365 ? 21.434 14.140 20.353 1.00 25.30 348 ASN A C 1
ATOM 2805 O O . ASN A 1 365 ? 21.843 15.183 19.824 1.00 26.40 348 ASN A O 1
ATOM 2810 N N . ASP A 1 366 ? 20.868 13.129 19.688 1.00 24.96 349 ASP A N 1
ATOM 2811 C CA . ASP A 1 366 ? 20.887 12.985 18.207 1.00 26.06 349 ASP A CA 1
ATOM 2812 C C . ASP A 1 366 ? 19.602 13.556 17.596 1.00 25.05 349 ASP A C 1
ATOM 2813 O O . ASP A 1 366 ? 19.353 13.293 16.407 1.00 25.66 349 ASP A O 1
ATOM 2818 N N . ASP A 1 367 ? 18.823 14.309 18.376 1.00 24.36 350 ASP A N 1
ATOM 2819 C CA . ASP A 1 367 ? 17.560 14.958 17.932 1.00 24.38 350 ASP A CA 1
ATOM 2820 C C . ASP A 1 367 ? 17.797 15.670 16.591 1.00 24.63 350 ASP A C 1
ATOM 2821 O O . ASP A 1 367 ? 18.725 16.496 16.512 1.00 25.94 350 ASP A O 1
ATOM 2826 N N . GLU A 1 368 ? 16.987 15.358 15.575 1.00 24.57 351 GLU A N 1
ATOM 2827 C CA . GLU A 1 368 ? 17.023 16.004 14.232 1.00 25.87 351 GLU A CA 1
ATOM 2828 C C . GLU A 1 368 ? 15.754 16.833 14.008 1.00 25.35 351 GLU A C 1
ATOM 2829 O O . GLU A 1 368 ? 15.487 17.193 12.844 1.00 26.42 351 GLU A O 1
ATOM 2835 N N . ILE A 1 369 ? 14.986 17.095 15.070 1.00 24.72 352 ILE A N 1
ATOM 2836 C CA . ILE A 1 369 ? 13.793 17.988 15.027 1.00 25.36 352 ILE A CA 1
ATOM 2837 C C . ILE A 1 369 ? 14.183 19.329 15.656 1.00 24.31 352 ILE A C 1
ATOM 2838 O O . ILE A 1 369 ? 14.031 20.351 14.973 1.00 25.39 352 ILE A O 1
ATOM 2843 N N . PHE A 1 370 ? 14.680 19.324 16.895 1.00 23.97 353 PHE A N 1
ATOM 2844 C CA . PHE A 1 370 ? 15.353 20.491 17.523 1.00 24.46 353 PHE A CA 1
ATOM 2845 C C . PHE A 1 370 ? 16.727 20.047 18.002 1.00 24.94 353 PHE A C 1
ATOM 2846 O O . PHE A 1 370 ? 16.871 18.934 18.500 1.00 25.47 353 PHE A O 1
ATOM 2854 N N . PRO A 1 371 ? 17.773 20.890 17.867 1.00 25.69 354 PRO A N 1
ATOM 2855 C CA . PRO A 1 371 ? 19.135 20.469 18.187 1.00 26.09 354 PRO A CA 1
ATOM 2856 C C . PRO A 1 371 ? 19.374 20.369 19.701 1.00 25.10 354 PRO A C 1
ATOM 2857 O O . PRO A 1 371 ? 18.852 21.189 20.436 1.00 24.25 354 PRO A O 1
ATOM 2861 N N . ILE A 1 372 ? 20.169 19.385 20.131 1.00 24.85 355 ILE A N 1
ATOM 2862 C CA . ILE A 1 372 ? 20.645 19.277 21.542 1.00 24.18 355 ILE A CA 1
ATOM 2863 C C . ILE A 1 372 ? 21.464 20.531 21.878 1.00 24.66 355 ILE A C 1
ATOM 2864 O O . ILE A 1 372 ? 21.560 20.871 23.070 1.00 24.71 355 ILE A O 1
ATOM 2869 N N . ASP A 1 373 ? 22.019 21.200 20.861 1.00 24.94 356 ASP A N 1
ATOM 2870 C CA . ASP A 1 373 ? 22.743 22.492 21.002 1.00 25.76 356 ASP A CA 1
ATOM 2871 C C . ASP A 1 373 ? 21.891 23.483 21.807 1.00 25.18 356 ASP A C 1
ATOM 2872 O O . ASP A 1 373 ? 22.478 24.324 22.508 1.00 26.17 356 ASP A O 1
ATOM 2877 N N . ASP A 1 374 ? 20.560 23.383 21.728 1.00 24.35 357 ASP A N 1
ATOM 2878 C CA . ASP A 1 374 ? 19.632 24.283 22.468 1.00 23.97 357 ASP A CA 1
ATOM 2879 C C . ASP A 1 374 ? 19.565 23.914 23.954 1.00 24.28 357 ASP A C 1
ATOM 2880 O O . ASP A 1 374 ? 19.312 24.831 24.758 1.00 25.30 357 ASP A O 1
ATOM 2885 N N . MET A 1 375 ? 19.789 22.652 24.332 1.00 24.21 358 MET A N 1
ATOM 2886 C CA . MET A 1 375 ? 20.001 22.323 25.765 1.00 24.28 358 MET A CA 1
ATOM 2887 C C . MET A 1 375 ? 21.237 23.089 26.247 1.00 23.17 358 MET A C 1
ATOM 2888 O O . MET A 1 375 ? 21.168 23.689 27.329 1.00 24.09 358 MET A O 1
ATOM 2893 N N . PHE A 1 376 ? 22.314 23.110 25.454 1.00 23.73 359 PHE A N 1
ATOM 2894 C CA . PHE A 1 376 ? 23.572 23.809 25.822 1.00 24.77 359 PHE A CA 1
ATOM 2895 C C . PHE A 1 376 ? 23.276 25.304 25.995 1.00 23.41 359 PHE A C 1
ATOM 2896 O O . PHE A 1 376 ? 23.670 25.861 27.020 1.00 23.92 359 PHE A O 1
ATOM 2904 N N . VAL A 1 377 ? 22.565 25.927 25.051 1.00 23.26 360 VAL A N 1
ATOM 2905 C CA . VAL A 1 377 ? 22.206 27.376 25.139 1.00 23.81 360 VAL A CA 1
ATOM 2906 C C . VAL A 1 377 ? 21.413 27.601 26.434 1.00 22.98 360 VAL A C 1
ATOM 2907 O O . VAL A 1 377 ? 21.696 28.576 27.143 1.00 24.43 360 VAL A O 1
ATOM 2911 N N . SER A 1 378 ? 20.468 26.711 26.742 1.00 22.48 361 SER A N 1
ATOM 2912 C CA . SER A 1 378 ? 19.630 26.780 27.967 1.00 22.83 361 SER A CA 1
ATOM 2913 C C . SER A 1 378 ? 20.511 26.701 29.223 1.00 23.42 361 SER A C 1
ATOM 2914 O O . SER A 1 378 ? 20.185 27.389 30.205 1.00 25.16 361 SER A O 1
ATOM 2917 N N . LEU A 1 379 ? 21.586 25.904 29.188 1.00 23.61 362 LEU A N 1
ATOM 2918 C CA . LEU A 1 379 ? 22.529 25.708 30.327 1.00 23.97 362 LEU A CA 1
ATOM 2919 C C . LEU A 1 379 ? 23.626 26.782 30.329 1.00 25.02 362 LEU A C 1
ATOM 2920 O O . LEU A 1 379 ? 24.393 26.819 31.306 1.00 25.14 362 LEU A O 1
ATOM 2925 N N . GLU A 1 380 ? 23.706 27.618 29.288 1.00 24.82 363 GLU A N 1
ATOM 2926 C CA . GLU A 1 380 ? 24.775 28.642 29.126 1.00 26.15 363 GLU A CA 1
ATOM 2927 C C . GLU A 1 380 ? 24.310 30.004 29.652 1.00 26.22 363 GLU A C 1
ATOM 2928 O O . GLU A 1 380 ? 25.127 30.944 29.618 1.00 27.31 363 GLU A O 1
ATOM 2934 N N . ASN A 1 381 ? 23.063 30.117 30.123 1.00 25.51 364 ASN A N 1
ATOM 2935 C CA . ASN A 1 381 ? 22.431 31.424 30.445 1.00 25.60 364 ASN A CA 1
ATOM 2936 C C . ASN A 1 381 ? 21.596 31.310 31.722 1.00 25.34 364 ASN A C 1
ATOM 2937 O O . ASN A 1 381 ? 20.962 30.265 31.931 1.00 24.44 364 ASN A O 1
ATOM 2942 N N . GLY A 1 382 ? 21.603 32.369 32.534 1.00 26.56 365 GLY A N 1
ATOM 2943 C CA . GLY A 1 382 ? 20.781 32.484 33.751 1.00 26.70 365 GLY A CA 1
ATOM 2944 C C . GLY A 1 382 ? 21.195 31.479 34.810 1.00 26.16 365 GLY A C 1
ATOM 2945 O O . GLY A 1 382 ? 22.403 31.175 34.919 1.00 26.61 365 GLY A O 1
ATOM 2946 N N . GLN A 1 383 ? 20.225 30.975 35.571 1.00 26.08 366 GLN A N 1
ATOM 2947 C CA . GLN A 1 383 ? 20.475 30.125 36.760 1.00 26.72 366 GLN A CA 1
ATOM 2948 C C . GLN A 1 383 ? 20.713 28.693 36.292 1.00 26.46 366 GLN A C 1
ATOM 2949 O O . GLN A 1 383 ? 20.315 28.324 35.186 1.00 25.18 366 GLN A O 1
ATOM 2955 N N . PRO A 1 384 ? 21.405 27.857 37.100 1.00 26.02 367 PRO A N 1
ATOM 2956 C CA . PRO A 1 384 ? 21.572 26.443 36.777 1.00 25.51 367 PRO A CA 1
ATOM 2957 C C . PRO A 1 384 ? 20.209 25.770 36.572 1.00 25.24 367 PRO A C 1
ATOM 2958 O O . PRO A 1 384 ? 19.242 26.161 37.210 1.00 24.43 367 PRO A O 1
ATOM 2962 N N . LYS A 1 385 ? 20.170 24.784 35.679 1.00 24.89 368 LYS A N 1
ATOM 2963 C CA . LYS A 1 385 ? 18.958 23.979 35.399 1.00 23.50 368 LYS A CA 1
ATOM 2964 C C . LYS A 1 385 ? 19.338 22.504 35.494 1.00 22.13 368 LYS A C 1
ATOM 2965 O O . LYS A 1 385 ? 20.509 22.165 35.224 1.00 22.46 368 LYS A O 1
ATOM 2971 N N . LEU A 1 386 ? 18.386 21.673 35.907 1.00 21.97 369 LEU A N 1
ATOM 2972 C CA . LEU A 1 386 ? 18.534 20.198 35.908 1.00 22.03 369 LEU A CA 1
ATOM 2973 C C . LEU A 1 386 ? 18.520 19.714 34.461 1.00 21.93 369 LEU A C 1
ATOM 2974 O O . LEU A 1 386 ? 17.687 20.195 33.677 1.00 21.53 369 LEU A O 1
ATOM 2979 N N . ALA A 1 387 ? 19.423 18.800 34.121 1.00 22.53 370 ALA A N 1
ATOM 2980 C CA . ALA A 1 387 ? 19.514 18.227 32.765 1.00 22.31 370 ALA A CA 1
ATOM 2981 C C . ALA A 1 387 ? 19.767 16.723 32.856 1.00 22.44 370 ALA A C 1
ATOM 2982 O O . ALA A 1 387 ? 20.493 16.281 33.768 1.00 21.97 370 ALA A O 1
ATOM 2984 N N . ARG A 1 388 ? 19.135 15.983 31.952 1.00 22.42 371 ARG A N 1
ATOM 2985 C CA . ARG A 1 388 ? 19.539 14.613 31.555 1.00 23.06 371 ARG A CA 1
ATOM 2986 C C . ARG A 1 388 ? 19.599 14.580 30.030 1.00 22.89 371 ARG A C 1
ATOM 2987 O O . ARG A 1 388 ? 18.559 14.790 29.393 1.00 22.87 371 ARG A O 1
ATOM 2995 N N . MET A 1 389 ? 20.796 14.384 29.487 1.00 24.28 372 MET A N 1
ATOM 2996 C CA . MET A 1 389 ? 21.020 14.070 28.058 1.00 24.39 372 MET A CA 1
ATOM 2997 C C . MET A 1 389 ? 20.842 12.559 27.882 1.00 24.35 372 MET A C 1
ATOM 2998 O O . MET A 1 389 ? 21.224 11.806 28.802 1.00 24.60 372 MET A O 1
ATOM 3003 N N . VAL A 1 390 ? 20.236 12.132 26.774 1.00 23.73 373 VAL A N 1
ATOM 3004 C CA . VAL A 1 390 ? 20.087 10.691 26.427 1.00 24.62 373 VAL A CA 1
ATOM 3005 C C . VAL A 1 390 ? 20.953 10.424 25.191 1.00 25.11 373 VAL A C 1
ATOM 3006 O O . VAL A 1 390 ? 20.518 10.733 24.068 1.00 24.75 373 VAL A O 1
ATOM 3010 N N . LYS A 1 391 ? 22.163 9.910 25.414 1.00 26.09 374 LYS A N 1
ATOM 3011 C CA . LYS A 1 391 ? 23.157 9.626 24.348 1.00 27.42 374 LYS A CA 1
ATOM 3012 C C . LYS A 1 391 ? 22.590 8.561 23.402 1.00 27.88 374 LYS A C 1
ATOM 3013 O O . LYS A 1 391 ? 21.935 7.619 23.893 1.00 27.96 374 LYS A O 1
ATOM 3019 N N . GLY A 1 392 ? 22.813 8.731 22.096 1.00 28.03 375 GLY A N 1
ATOM 3020 C CA . GLY A 1 392 ? 22.498 7.734 21.055 1.00 28.70 375 GLY A CA 1
ATOM 3021 C C . GLY A 1 392 ? 21.013 7.648 20.743 1.00 28.07 375 GLY A C 1
ATOM 3022 O O . GLY A 1 392 ? 20.624 6.707 20.027 1.00 29.99 375 GLY A O 1
ATOM 3023 N N . LYS A 1 393 ? 20.203 8.586 21.244 1.00 27.02 376 LYS A N 1
ATOM 3024 C CA . LYS A 1 393 ? 18.743 8.639 20.970 1.00 26.40 376 LYS A CA 1
ATOM 3025 C C . LYS A 1 393 ? 18.413 9.978 20.303 1.00 25.86 376 LYS A C 1
ATOM 3026 O O . LYS A 1 393 ? 19.133 10.966 20.548 1.00 25.80 376 LYS A O 1
ATOM 3032 N N . LYS A 1 394 ? 17.375 9.992 19.467 1.00 25.69 377 LYS A N 1
ATOM 3033 C CA . LYS A 1 394 ? 16.936 11.197 18.716 1.00 25.65 377 LYS A CA 1
ATOM 3034 C C . LYS A 1 394 ? 15.830 11.893 19.518 1.00 24.75 377 LYS A C 1
ATOM 3035 O O . LYS A 1 394 ? 15.832 11.768 20.758 1.00 23.66 377 LYS A O 1
ATOM 3041 N N . HIS A 1 395 ? 14.948 12.630 18.842 1.00 23.98 378 HIS A N 1
ATOM 3042 C CA . HIS A 1 395 ? 13.919 13.506 19.459 1.00 24.27 378 HIS A CA 1
ATOM 3043 C C . HIS A 1 395 ? 13.238 12.793 20.633 1.00 23.86 378 HIS A C 1
ATOM 3044 O O . HIS A 1 395 ? 12.707 11.694 20.416 1.00 24.66 378 HIS A O 1
ATOM 3051 N N . MET A 1 396 ? 13.268 13.415 21.819 1.00 24.05 379 MET A N 1
ATOM 3052 C CA . MET A 1 396 ? 12.541 13.022 23.065 1.00 24.45 379 MET A CA 1
ATOM 3053 C C . MET A 1 396 ? 13.342 11.994 23.881 1.00 24.16 379 MET A C 1
ATOM 3054 O O . MET A 1 396 ? 12.958 11.770 25.037 1.00 24.77 379 MET A O 1
ATOM 3059 N N . GLY A 1 397 ? 14.389 11.371 23.325 1.00 23.82 380 GLY A N 1
ATOM 3060 C CA . GLY A 1 397 ? 15.248 10.420 24.062 1.00 24.91 380 GLY A CA 1
ATOM 3061 C C . GLY A 1 397 ? 14.460 9.307 24.745 1.00 25.17 380 GLY A C 1
ATOM 3062 O O . GLY A 1 397 ? 14.814 8.936 25.878 1.00 25.09 380 GLY A O 1
ATOM 3063 N N . GLU A 1 398 ? 13.424 8.787 24.086 1.00 26.61 381 GLU A N 1
ATOM 3064 C CA . GLU A 1 398 ? 12.553 7.704 24.618 1.00 28.03 381 GLU A CA 1
ATOM 3065 C C . GLU A 1 398 ? 13.253 6.352 24.489 1.00 29.13 381 GLU A C 1
ATOM 3066 O O . GLU A 1 398 ? 14.075 6.150 23.596 1.00 31.16 381 GLU A O 1
ATOM 3072 N N . PRO A 1 399 ? 12.927 5.365 25.354 1.00 28.61 382 PRO A N 1
ATOM 3073 C CA . PRO A 1 399 ? 11.928 5.535 26.413 1.00 28.29 382 PRO A CA 1
ATOM 3074 C C . PRO A 1 399 ? 12.428 6.063 27.770 1.00 26.55 382 PRO A C 1
ATOM 3075 O O . PRO A 1 399 ? 11.596 6.388 28.609 1.00 27.61 382 PRO A O 1
ATOM 3079 N N A GLU A 1 400 ? 13.748 6.140 27.970 0.50 26.50 383 GLU A N 1
ATOM 3080 N N B GLU A 1 400 ? 13.754 6.129 27.946 0.50 27.00 383 GLU A N 1
ATOM 3081 C CA A GLU A 1 400 ? 14.362 6.469 29.287 0.50 26.21 383 GLU A CA 1
ATOM 3082 C CA B GLU A 1 400 ? 14.443 6.494 29.217 0.50 26.84 383 GLU A CA 1
ATOM 3083 C C A GLU A 1 400 ? 13.915 7.862 29.749 0.50 24.30 383 GLU A C 1
ATOM 3084 C C B GLU A 1 400 ? 13.923 7.844 29.728 0.50 24.49 383 GLU A C 1
ATOM 3085 O O A GLU A 1 400 ? 13.764 8.050 30.973 0.50 24.38 383 GLU A O 1
ATOM 3086 O O B GLU A 1 400 ? 13.730 7.978 30.952 0.50 24.75 383 GLU A O 1
ATOM 3097 N N . SER A 1 401 ? 13.714 8.804 28.821 1.00 22.97 384 SER A N 1
ATOM 3098 C CA . SER A 1 401 ? 13.295 10.195 29.145 1.00 21.85 384 SER A CA 1
ATOM 3099 C C . SER A 1 401 ? 12.041 10.188 30.034 1.00 22.10 384 SER A C 1
ATOM 3100 O O . SER A 1 401 ? 12.015 10.937 31.023 1.00 21.76 384 SER A O 1
ATOM 3103 N N . PHE A 1 402 ? 11.042 9.356 29.723 1.00 22.61 385 PHE A N 1
ATOM 3104 C CA . PHE A 1 402 ? 9.756 9.317 30.472 1.00 22.68 385 PHE A CA 1
ATOM 3105 C C . PHE A 1 402 ? 9.994 8.842 31.912 1.00 22.98 385 PHE A C 1
ATOM 3106 O O . PHE A 1 402 ? 9.365 9.420 32.829 1.00 22.26 385 PHE A O 1
ATOM 3114 N N . SER A 1 403 ? 10.855 7.838 32.112 1.00 24.30 386 SER A N 1
ATOM 3115 C CA . SER A 1 403 ? 11.202 7.292 33.452 1.00 24.64 386 SER A CA 1
ATOM 3116 C C . SER A 1 403 ? 11.967 8.349 34.255 1.00 23.51 386 SER A C 1
ATOM 3117 O O . SER A 1 403 ? 11.662 8.532 35.449 1.00 23.30 386 SER A O 1
ATOM 3120 N N . ILE A 1 404 ? 12.914 9.033 33.614 1.00 23.30 387 ILE A N 1
ATOM 3121 C CA . ILE A 1 404 ? 13.693 10.140 34.243 1.00 22.91 387 ILE A CA 1
ATOM 3122 C C . ILE A 1 404 ? 12.706 11.188 34.770 1.00 21.99 387 ILE A C 1
ATOM 3123 O O . ILE A 1 404 ? 12.810 11.565 35.951 1.00 23.44 387 ILE A O 1
ATOM 3128 N N . ILE A 1 405 ? 11.774 11.635 33.926 1.00 21.25 388 ILE A N 1
ATOM 3129 C CA . ILE A 1 405 ? 10.869 12.774 34.253 1.00 20.55 388 ILE A CA 1
ATOM 3130 C C . ILE A 1 405 ? 9.881 12.339 35.337 1.00 20.28 388 ILE A C 1
ATOM 3131 O O . ILE A 1 405 ? 9.717 13.090 36.307 1.00 21.14 388 ILE A O 1
ATOM 3136 N N . LEU A 1 406 ? 9.257 11.169 35.203 1.00 21.09 389 LEU A N 1
ATOM 3137 C CA . LEU A 1 406 ? 8.270 10.700 36.211 1.00 21.73 389 LEU A CA 1
ATOM 3138 C C . LEU A 1 406 ? 8.962 10.534 37.572 1.00 22.57 389 LEU A C 1
ATOM 3139 O O . LEU A 1 406 ? 8.386 11.007 38.576 1.00 22.12 389 LEU A O 1
ATOM 3144 N N . GLU A 1 407 ? 10.146 9.907 37.610 1.00 22.36 390 GLU A N 1
ATOM 3145 C CA . GLU A 1 407 ? 10.927 9.722 38.863 1.00 23.08 390 GLU A CA 1
ATOM 3146 C C . GLU A 1 407 ? 11.106 11.088 39.534 1.00 22.83 390 GLU A C 1
ATOM 3147 O O . GLU A 1 407 ? 10.867 11.198 40.750 1.00 23.93 390 GLU A O 1
ATOM 3153 N N . TRP A 1 408 ? 11.501 12.097 38.760 1.00 22.37 391 TRP A N 1
ATOM 3154 C CA . TRP A 1 408 ? 11.781 13.457 39.284 1.00 23.05 391 TRP A CA 1
ATOM 3155 C C . TRP A 1 408 ? 10.487 14.103 39.803 1.00 22.92 391 TRP A C 1
ATOM 3156 O O . TRP A 1 408 ? 10.498 14.620 40.937 1.00 23.66 391 TRP A O 1
ATOM 3167 N N . ILE A 1 409 ? 9.399 14.057 39.029 1.00 21.93 392 ILE A N 1
ATOM 3168 C CA . ILE A 1 409 ? 8.094 14.665 39.434 1.00 20.92 392 ILE A CA 1
ATOM 3169 C C . ILE A 1 409 ? 7.590 13.967 40.706 1.00 21.25 392 ILE A C 1
ATOM 3170 O O . ILE A 1 409 ? 7.120 14.665 41.616 1.00 21.77 392 ILE A O 1
ATOM 3175 N N . HIS A 1 410 ? 7.684 12.637 40.782 1.00 21.75 393 HIS A N 1
ATOM 3176 C CA . HIS A 1 410 ? 7.240 11.852 41.968 1.00 22.62 393 HIS A CA 1
ATOM 3177 C C . HIS A 1 410 ? 7.988 12.337 43.218 1.00 23.34 393 HIS A C 1
ATOM 3178 O O . HIS A 1 410 ? 7.338 12.504 44.269 1.00 24.97 393 HIS A O 1
ATOM 3185 N N . LYS A 1 411 ? 9.299 12.557 43.111 1.00 23.99 394 LYS A N 1
ATOM 3186 C CA . LYS A 1 411 ? 10.139 13.042 44.238 1.00 26.17 394 LYS A CA 1
ATOM 3187 C C . LYS A 1 411 ? 9.721 14.475 44.584 1.00 25.85 394 LYS A C 1
ATOM 3188 O O . LYS A 1 411 ? 9.549 14.769 45.780 1.00 28.24 394 LYS A O 1
ATOM 3194 N N . LEU A 1 412 ? 9.531 15.316 43.566 1.00 25.41 395 LEU A N 1
ATOM 3195 C CA . LEU A 1 412 ? 9.155 16.746 43.726 1.00 25.52 395 LEU A CA 1
ATOM 3196 C C . LEU A 1 412 ? 7.837 16.859 44.506 1.00 25.36 395 LEU A C 1
ATOM 3197 O O . LEU A 1 412 ? 7.776 17.689 45.440 1.00 26.68 395 LEU A O 1
ATOM 3202 N N . LEU A 1 413 ? 6.831 16.060 44.139 1.00 24.37 396 LEU A N 1
ATOM 3203 C CA . LEU A 1 413 ? 5.445 16.150 44.678 1.00 24.95 396 LEU A CA 1
ATOM 3204 C C . LEU A 1 413 ? 5.216 15.143 45.816 1.00 26.09 396 LEU A C 1
ATOM 3205 O O . LEU A 1 413 ? 4.102 15.144 46.366 1.00 28.22 396 LEU A O 1
ATOM 3210 N N . GLY A 1 414 ? 6.215 14.328 46.170 1.00 26.31 397 GLY A N 1
ATOM 3211 C CA . GLY A 1 414 ? 6.092 13.303 47.227 1.00 27.44 397 GLY A CA 1
ATOM 3212 C C . GLY A 1 414 ? 4.998 12.293 46.912 1.00 27.68 397 GLY A C 1
ATOM 3213 O O . GLY A 1 414 ? 4.201 11.969 47.820 1.00 29.40 397 GLY A O 1
ATOM 3214 N N . LEU A 1 415 ? 4.960 11.805 45.669 1.00 26.44 398 LEU A N 1
ATOM 3215 C CA . LEU A 1 415 ? 4.001 10.766 45.206 1.00 25.85 398 LEU A CA 1
ATOM 3216 C C . LEU A 1 415 ? 4.569 9.388 45.572 1.00 26.43 398 LEU A C 1
ATOM 3217 O O . LEU A 1 415 ? 5.638 9.347 46.221 1.00 27.26 398 LEU A O 1
ATOM 3222 N N . ASP A 1 416 ? 3.883 8.307 45.186 1.00 27.02 399 ASP A N 1
ATOM 3223 C CA . ASP A 1 416 ? 4.175 6.919 45.642 1.00 28.30 399 ASP A CA 1
ATOM 3224 C C . ASP A 1 416 ? 5.448 6.372 44.977 1.00 27.90 399 ASP A C 1
ATOM 3225 O O . ASP A 1 416 ? 5.940 5.328 45.448 1.00 30.98 399 ASP A O 1
ATOM 3230 N N . GLY A 1 417 ? 5.956 7.034 43.929 1.00 27.32 400 GLY A N 1
ATOM 3231 C CA . GLY A 1 417 ? 7.187 6.649 43.207 1.00 27.36 400 GLY A CA 1
ATOM 3232 C C . GLY A 1 417 ? 7.003 5.423 42.323 1.00 28.05 400 GLY A C 1
ATOM 3233 O O . GLY A 1 417 ? 8.023 4.896 41.831 1.00 28.66 400 GLY A O 1
ATOM 3234 N N . LYS A 1 418 ? 5.759 4.981 42.109 1.00 27.52 401 LYS A N 1
ATOM 3235 C CA . LYS A 1 418 ? 5.428 3.766 41.319 1.00 29.01 401 LYS A CA 1
ATOM 3236 C C . LYS A 1 418 ? 5.277 4.164 39.847 1.00 28.22 401 LYS A C 1
ATOM 3237 O O . LYS A 1 418 ? 4.147 4.105 39.311 1.00 28.25 401 LYS A O 1
ATOM 3243 N N . ILE A 1 419 ? 6.396 4.527 39.215 1.00 25.42 402 ILE A N 1
ATOM 3244 C CA . ILE A 1 419 ? 6.420 5.104 37.840 1.00 25.28 402 ILE A CA 1
ATOM 3245 C C . ILE A 1 419 ? 6.222 4.005 36.787 1.00 24.29 402 ILE A C 1
ATOM 3246 O O . ILE A 1 419 ? 5.667 4.320 35.719 1.00 26.24 402 ILE A O 1
ATOM 3251 N N . LYS A 1 420 ? 6.635 2.764 37.054 1.00 25.90 403 LYS A N 1
ATOM 3252 C CA . LYS A 1 420 ? 6.408 1.659 36.086 1.00 26.56 403 LYS A CA 1
ATOM 3253 C C . LYS A 1 420 ? 4.883 1.523 35.909 1.00 27.57 403 LYS A C 1
ATOM 3254 O O . LYS A 1 420 ? 4.407 1.497 34.741 1.00 29.83 403 LYS A O 1
ATOM 3260 N N . GLU A 1 421 ? 4.156 1.474 37.033 1.00 28.68 404 GLU A N 1
ATOM 3261 C CA . GLU A 1 421 ? 2.677 1.262 37.064 1.00 29.58 404 GLU A CA 1
ATOM 3262 C C . GLU A 1 421 ? 2.040 2.362 36.217 1.00 27.35 404 GLU A C 1
ATOM 3263 O O . GLU A 1 421 ? 1.126 2.054 35.431 1.00 27.77 404 GLU A O 1
ATOM 3269 N N . GLN A 1 422 ? 2.556 3.588 36.345 1.00 25.76 405 GLN A N 1
ATOM 3270 C CA . GLN A 1 422 ? 2.019 4.786 35.649 1.00 25.48 405 GLN A CA 1
ATOM 3271 C C . GLN A 1 422 ? 2.317 4.711 34.144 1.00 25.62 405 GLN A C 1
ATOM 3272 O O . GLN A 1 422 ? 1.384 4.944 33.349 1.00 26.59 405 GLN A O 1
ATOM 3278 N N . LEU A 1 423 ? 3.559 4.368 33.769 1.00 26.75 406 LEU A N 1
ATOM 3279 C CA . LEU A 1 423 ? 3.994 4.289 32.347 1.00 26.83 406 LEU A CA 1
ATOM 3280 C C . LEU A 1 423 ? 3.256 3.157 31.627 1.00 26.86 406 LEU A C 1
ATOM 3281 O O . LEU A 1 423 ? 2.967 3.329 30.431 1.00 26.28 406 LEU A O 1
ATOM 3286 N N . ALA A 1 424 ? 2.940 2.057 32.326 1.00 28.10 407 ALA A N 1
ATOM 3287 C CA . ALA A 1 424 ? 2.251 0.878 31.753 1.00 29.66 407 ALA A CA 1
ATOM 3288 C C . ALA A 1 424 ? 0.841 1.250 31.268 1.00 28.97 407 ALA A C 1
ATOM 3289 O O . ALA A 1 424 ? 0.280 0.472 30.459 1.00 31.00 407 ALA A O 1
ATOM 3291 N N . MET A 1 425 ? 0.283 2.368 31.746 1.00 28.49 408 MET A N 1
ATOM 3292 C CA . MET A 1 425 ? -1.095 2.822 31.414 1.00 29.37 408 MET A CA 1
ATOM 3293 C C . MET A 1 425 ? -1.119 3.556 30.066 1.00 28.84 408 MET A C 1
ATOM 3294 O O . MET A 1 425 ? -2.233 3.791 29.561 1.00 29.81 408 MET A O 1
ATOM 3299 N N . ILE A 1 426 ? 0.044 3.902 29.498 1.00 28.78 409 ILE A N 1
ATOM 3300 C CA . ILE A 1 426 ? 0.146 4.780 28.291 1.00 28.50 409 ILE A CA 1
ATOM 3301 C C . ILE A 1 426 ? -0.196 3.982 27.033 1.00 28.96 409 ILE A C 1
ATOM 3302 O O . ILE A 1 426 ? -1.029 4.426 26.247 1.00 29.13 409 ILE A O 1
ATOM 3307 N N . PRO A 1 427 ? 0.412 2.798 26.772 1.00 30.14 410 PRO A N 1
ATOM 3308 C CA . PRO A 1 427 ? 0.117 2.061 25.543 1.00 32.05 410 PRO A CA 1
ATOM 3309 C C . PRO A 1 427 ? -1.373 1.702 25.419 1.00 34.29 410 PRO A C 1
ATOM 3310 O O . PRO A 1 427 ? -1.962 1.239 26.383 1.00 34.78 410 PRO A O 1
ATOM 3314 N N A SER A 1 428 ? -1.943 1.910 24.230 0.50 35.15 411 SER A N 1
ATOM 3315 N N B SER A 1 428 ? -1.940 1.932 24.229 0.50 35.02 411 SER A N 1
ATOM 3316 C CA A SER A 1 428 ? -3.382 1.694 23.928 0.50 37.19 411 SER A CA 1
ATOM 3317 C CA B SER A 1 428 ? -3.362 1.675 23.878 0.50 37.09 411 SER A CA 1
ATOM 3318 C C A SER A 1 428 ? -3.664 0.197 23.745 0.50 40.59 411 SER A C 1
ATOM 3319 C C B SER A 1 428 ? -3.615 0.165 23.795 0.50 40.68 411 SER A C 1
ATOM 3320 O O A SER A 1 428 ? -2.953 -0.450 22.948 0.50 43.52 411 SER A O 1
ATOM 3321 O O B SER A 1 428 ? -2.827 -0.529 23.120 0.50 43.51 411 SER A O 1
ATOM 3326 N N . ARG A 1 429 ? -4.670 -0.318 24.460 1.00 43.15 412 ARG A N 1
ATOM 3327 C CA . ARG A 1 429 ? -5.085 -1.741 24.448 1.00 45.82 412 ARG A CA 1
ATOM 3328 C C . ARG A 1 429 ? -6.551 -1.858 24.885 1.00 49.53 412 ARG A C 1
ATOM 3329 O O . ARG A 1 429 ? -7.443 -1.279 24.264 1.00 53.03 412 ARG A O 1
ATOM 3331 N N . SER B 1 18 ? 39.832 11.196 14.099 1.00 58.19 1 SER B N 1
ATOM 3332 C CA . SER B 1 18 ? 40.868 12.248 14.338 1.00 57.62 1 SER B CA 1
ATOM 3333 C C . SER B 1 18 ? 40.633 12.918 15.698 1.00 55.54 1 SER B C 1
ATOM 3334 O O . SER B 1 18 ? 39.459 13.158 16.045 1.00 55.58 1 SER B O 1
ATOM 3337 N N . ALA B 1 19 ? 41.714 13.208 16.432 1.00 53.66 2 ALA B N 1
ATOM 3338 C CA . ALA B 1 19 ? 41.694 13.862 17.763 1.00 51.00 2 ALA B CA 1
ATOM 3339 C C . ALA B 1 19 ? 41.151 15.292 17.639 1.00 49.48 2 ALA B C 1
ATOM 3340 O O . ALA B 1 19 ? 40.483 15.754 18.587 1.00 48.86 2 ALA B O 1
ATOM 3342 N N . THR B 1 20 ? 41.418 15.960 16.510 1.00 50.00 3 THR B N 1
ATOM 3343 C CA . THR B 1 20 ? 41.033 17.373 16.237 1.00 50.01 3 THR B CA 1
ATOM 3344 C C . THR B 1 20 ? 39.513 17.510 16.082 1.00 49.04 3 THR B C 1
ATOM 3345 O O . THR B 1 20 ? 39.030 18.652 16.167 1.00 49.29 3 THR B O 1
ATOM 3349 N N . GLU B 1 21 ? 38.794 16.406 15.845 1.00 48.06 4 GLU B N 1
ATOM 3350 C CA . GLU B 1 21 ? 37.321 16.401 15.627 1.00 48.41 4 GLU B CA 1
ATOM 3351 C C . GLU B 1 21 ? 36.601 15.674 16.772 1.00 45.62 4 GLU B C 1
ATOM 3352 O O . GLU B 1 21 ? 35.362 15.591 16.715 1.00 46.02 4 GLU B O 1
ATOM 3358 N N . LYS B 1 22 ? 37.329 15.191 17.785 1.00 43.09 5 LYS B N 1
ATOM 3359 C CA . LYS B 1 22 ? 36.766 14.304 18.840 1.00 41.53 5 LYS B CA 1
ATOM 3360 C C . LYS B 1 22 ? 36.044 15.129 19.917 1.00 38.70 5 LYS B C 1
ATOM 3361 O O . LYS B 1 22 ? 34.969 14.680 20.365 1.00 37.39 5 LYS B O 1
ATOM 3367 N N . TYR B 1 23 ? 36.607 16.269 20.334 1.00 36.54 6 TYR B N 1
ATOM 3368 C CA . TYR B 1 23 ? 36.158 17.035 21.530 1.00 34.98 6 TYR B CA 1
ATOM 3369 C C . TYR B 1 23 ? 35.443 18.324 21.110 1.00 34.64 6 TYR B C 1
ATOM 3370 O O . TYR B 1 23 ? 35.582 18.750 19.952 1.00 35.88 6 TYR B O 1
ATOM 3379 N N . TYR B 1 24 ? 34.697 18.919 22.047 1.00 34.11 7 TYR B N 1
ATOM 3380 C CA . TYR B 1 24 ? 33.887 20.152 21.856 1.00 33.99 7 TYR B CA 1
ATOM 3381 C C . TYR B 1 24 ? 34.756 21.271 21.264 1.00 35.05 7 TYR B C 1
ATOM 3382 O O . TYR B 1 24 ? 34.288 21.959 20.337 1.00 35.79 7 TYR B O 1
ATOM 3391 N N . ILE B 1 25 ? 35.978 21.446 21.779 1.00 34.95 8 ILE B N 1
ATOM 3392 C CA . ILE B 1 25 ? 36.894 22.570 21.405 1.00 36.04 8 ILE B CA 1
ATOM 3393 C C . ILE B 1 25 ? 37.556 22.302 20.045 1.00 37.22 8 ILE B C 1
ATOM 3394 O O . ILE B 1 25 ? 38.257 23.209 19.555 1.00 36.95 8 ILE B O 1
ATOM 3399 N N . ARG B 1 26 ? 37.359 21.113 19.464 1.00 38.36 9 ARG B N 1
ATOM 3400 C CA . ARG B 1 26 ? 37.784 20.769 18.079 1.00 41.10 9 ARG B CA 1
ATOM 3401 C C . ARG B 1 26 ? 39.313 20.908 17.968 1.00 41.71 9 ARG B C 1
ATOM 3402 O O . ARG B 1 26 ? 40.012 20.317 18.811 1.00 41.23 9 ARG B O 1
ATOM 3410 N N . ASP B 1 27 ? 39.820 21.666 16.986 1.00 43.59 10 ASP B N 1
ATOM 3411 C CA . ASP B 1 27 ? 41.270 21.716 16.643 1.00 44.25 10 ASP B CA 1
ATOM 3412 C C . ASP B 1 27 ? 42.016 22.676 17.581 1.00 43.05 10 ASP B C 1
ATOM 3413 O O . ASP B 1 27 ? 43.235 22.854 17.381 1.00 43.53 10 ASP B O 1
ATOM 3418 N N . ALA B 1 28 ? 41.332 23.259 18.573 1.00 42.03 11 ALA B N 1
ATOM 3419 C CA . ALA B 1 28 ? 41.938 24.101 19.633 1.00 41.62 11 ALA B CA 1
ATOM 3420 C C . ALA B 1 28 ? 43.008 23.301 20.391 1.00 40.76 11 ALA B C 1
ATOM 3421 O O . ALA B 1 28 ? 43.941 23.932 20.923 1.00 40.75 11 ALA B O 1
ATOM 3423 N N . ILE B 1 29 ? 42.887 21.967 20.419 1.00 41.36 12 ILE B N 1
ATOM 3424 C CA . ILE B 1 29 ? 43.815 21.042 21.141 1.00 41.83 12 ILE B CA 1
ATOM 3425 C C . ILE B 1 29 ? 45.191 21.011 20.458 1.00 43.25 12 ILE B C 1
ATOM 3426 O O . ILE B 1 29 ? 46.151 20.587 21.130 1.00 44.49 12 ILE B O 1
ATOM 3431 N N . THR B 1 30 ? 45.291 21.408 19.183 1.00 44.34 13 THR B N 1
ATOM 3432 C CA . THR B 1 30 ? 46.546 21.333 18.380 1.00 45.56 13 THR B CA 1
ATOM 3433 C C . THR B 1 30 ? 47.333 22.648 18.439 1.00 46.31 13 THR B C 1
ATOM 3434 O O . THR B 1 30 ? 48.463 22.660 17.913 1.00 48.57 13 THR B O 1
ATOM 3438 N N . LYS B 1 31 ? 46.771 23.704 19.036 1.00 45.45 14 LYS B N 1
ATOM 3439 C CA . LYS B 1 31 ? 47.392 25.056 19.098 1.00 47.01 14 LYS B CA 1
ATOM 3440 C C . LYS B 1 31 ? 48.208 25.180 20.383 1.00 45.56 14 LYS B C 1
ATOM 3441 O O . LYS B 1 31 ? 47.637 25.295 21.465 1.00 43.42 14 LYS B O 1
ATOM 3447 N N . PRO B 1 32 ? 49.562 25.161 20.321 1.00 46.56 15 PRO B N 1
ATOM 3448 C CA . PRO B 1 32 ? 50.384 25.280 21.524 1.00 45.53 15 PRO B CA 1
ATOM 3449 C C . PRO B 1 32 ? 50.317 26.697 22.113 1.00 44.81 15 PRO B C 1
ATOM 3450 O O . PRO B 1 32 ? 50.424 27.649 21.356 1.00 45.56 15 PRO B O 1
ATOM 3454 N N . ALA B 1 33 ? 50.145 26.798 23.434 1.00 43.27 16 ALA B N 1
ATOM 3455 C CA . ALA B 1 33 ? 50.060 28.074 24.181 1.00 42.19 16 ALA B CA 1
ATOM 3456 C C . ALA B 1 33 ? 51.463 28.676 24.318 1.00 42.38 16 ALA B C 1
ATOM 3457 O O . ALA B 1 33 ? 52.428 27.909 24.514 1.00 42.52 16 ALA B O 1
ATOM 3459 N N . VAL B 1 34 ? 51.553 30.006 24.237 1.00 42.22 17 VAL B N 1
ATOM 3460 C CA . VAL B 1 34 ? 52.830 30.780 24.159 1.00 42.81 17 VAL B CA 1
ATOM 3461 C C . VAL B 1 34 ? 53.634 30.624 25.458 1.00 42.32 17 VAL B C 1
ATOM 3462 O O . VAL B 1 34 ? 54.874 30.705 25.380 1.00 43.56 17 VAL B O 1
ATOM 3466 N N . HIS B 1 35 ? 52.974 30.410 26.604 1.00 40.36 18 HIS B N 1
ATOM 3467 C CA . HIS B 1 35 ? 53.623 30.427 27.947 1.00 40.61 18 HIS B CA 1
ATOM 3468 C C . HIS B 1 35 ? 54.587 29.238 28.119 1.00 43.32 18 HIS B C 1
ATOM 3469 O O . HIS B 1 35 ? 55.477 29.331 29.003 1.00 42.14 18 HIS B O 1
ATOM 3476 N N . HIS B 1 36 ? 54.474 28.197 27.281 1.00 44.01 19 HIS B N 1
ATOM 3477 C CA . HIS B 1 36 ? 55.334 26.979 27.319 1.00 41.81 19 HIS B CA 1
ATOM 3478 C C . HIS B 1 36 ? 56.710 27.261 26.695 1.00 43.15 19 HIS B C 1
ATOM 3479 O O . HIS B 1 36 ? 57.610 26.403 26.825 1.00 43.42 19 HIS B O 1
ATOM 3486 N N . GLU B 1 37 ? 56.877 28.409 26.033 1.00 43.50 20 GLU B N 1
ATOM 3487 C CA . GLU B 1 37 ? 58.141 28.783 25.344 1.00 44.79 20 GLU B CA 1
ATOM 3488 C C . GLU B 1 37 ? 59.221 29.135 26.375 1.00 44.84 20 GLU B C 1
ATOM 3489 O O . GLU B 1 37 ? 60.404 28.833 26.105 1.00 46.63 20 GLU B O 1
ATOM 3495 N N . SER B 1 38 ? 58.843 29.762 27.495 1.00 43.58 21 SER B N 1
ATOM 3496 C CA . SER B 1 38 ? 59.777 30.239 28.551 1.00 43.04 21 SER B CA 1
ATOM 3497 C C . SER B 1 38 ? 59.001 30.725 29.778 1.00 41.00 21 SER B C 1
ATOM 3498 O O . SER B 1 38 ? 57.791 30.986 29.646 1.00 39.94 21 SER B O 1
ATOM 3501 N N . TYR B 1 39 ? 59.683 30.857 30.921 1.00 40.52 22 TYR B N 1
ATOM 3502 C CA . TYR B 1 39 ? 59.129 31.478 32.153 1.00 39.81 22 TYR B CA 1
ATOM 3503 C C . TYR B 1 39 ? 58.763 32.936 31.857 1.00 39.99 22 TYR B C 1
ATOM 3504 O O . TYR B 1 39 ? 57.750 33.412 32.392 1.00 40.39 22 TYR B O 1
ATOM 3513 N N . GLN B 1 40 ? 59.568 33.621 31.037 1.00 41.01 23 GLN B N 1
ATOM 3514 C CA . GLN B 1 40 ? 59.312 35.029 30.629 1.00 42.57 23 GLN B CA 1
ATOM 3515 C C . GLN B 1 40 ? 57.930 35.123 29.973 1.00 41.70 23 GLN B C 1
ATOM 3516 O O . GLN B 1 40 ? 57.164 36.035 30.341 1.00 42.46 23 GLN B O 1
ATOM 3522 N N . LYS B 1 41 ? 57.625 34.209 29.047 1.00 41.83 24 LYS B N 1
ATOM 3523 C CA . LYS B 1 41 ? 56.308 34.132 28.358 1.00 41.72 24 LYS B CA 1
ATOM 3524 C C . LYS B 1 41 ? 55.215 33.771 29.373 1.00 40.68 24 LYS B C 1
ATOM 3525 O O . LYS B 1 41 ? 54.131 34.374 29.291 1.00 41.13 24 LYS B O 1
ATOM 3531 N N . LEU B 1 42 ? 55.485 32.834 30.290 1.00 39.40 25 LEU B N 1
ATOM 3532 C CA . LEU B 1 42 ? 54.520 32.429 31.352 1.00 38.30 25 LEU B CA 1
ATOM 3533 C C . LEU B 1 42 ? 54.203 33.650 32.223 1.00 38.59 25 LEU B C 1
ATOM 3534 O O . LEU B 1 42 ? 53.006 33.914 32.451 1.00 38.41 25 LEU B O 1
ATOM 3539 N N . TRP B 1 43 ? 55.235 34.377 32.660 1.00 38.92 26 TRP B N 1
ATOM 3540 C CA . TRP B 1 43 ? 55.098 35.591 33.508 1.00 38.95 26 TRP B CA 1
ATOM 3541 C C . TRP B 1 43 ? 54.329 36.672 32.739 1.00 39.75 26 TRP B C 1
ATOM 3542 O O . TRP B 1 43 ? 53.325 37.172 33.270 1.00 40.38 26 TRP B O 1
ATOM 3553 N N . GLU B 1 44 ? 54.783 37.005 31.528 1.00 41.74 27 GLU B N 1
ATOM 3554 C CA . GLU B 1 44 ? 54.253 38.137 30.720 1.00 43.04 27 GLU B CA 1
ATOM 3555 C C . GLU B 1 44 ? 52.793 37.880 30.321 1.00 42.77 27 GLU B C 1
ATOM 3556 O O . GLU B 1 44 ? 51.985 38.819 30.464 1.00 44.69 27 GLU B O 1
ATOM 3562 N N . THR B 1 45 ? 52.463 36.673 29.846 1.00 41.99 28 THR B N 1
ATOM 3563 C CA . THR B 1 45 ? 51.183 36.379 29.137 1.00 42.00 28 THR B CA 1
ATOM 3564 C C . THR B 1 45 ? 50.161 35.661 30.030 1.00 40.83 28 THR B C 1
ATOM 3565 O O . THR B 1 45 ? 49.041 35.437 29.534 1.00 40.60 28 THR B O 1
ATOM 3569 N N . LYS B 1 46 ? 50.505 35.287 31.268 1.00 39.89 29 LYS B N 1
ATOM 3570 C CA . LYS B 1 46 ? 49.604 34.444 32.104 1.00 38.15 29 LYS B CA 1
ATOM 3571 C C . LYS B 1 46 ? 49.651 34.823 33.590 1.00 37.13 29 LYS B C 1
ATOM 3572 O O . LYS B 1 46 ? 48.564 34.950 34.178 1.00 38.60 29 LYS B O 1
ATOM 3578 N N . TRP B 1 47 ? 50.840 34.949 34.187 1.00 36.62 30 TRP B N 1
ATOM 3579 C CA . TRP B 1 47 ? 51.020 34.930 35.665 1.00 35.23 30 TRP B CA 1
ATOM 3580 C C . TRP B 1 47 ? 51.155 36.339 36.258 1.00 36.08 30 TRP B C 1
ATOM 3581 O O . TRP B 1 47 ? 50.679 36.524 37.395 1.00 36.10 30 TRP B O 1
ATOM 3592 N N . LYS B 1 48 ? 51.765 37.297 35.553 1.00 37.49 31 LYS B N 1
ATOM 3593 C CA . LYS B 1 48 ? 51.952 38.672 36.093 1.00 38.33 31 LYS B CA 1
ATOM 3594 C C . LYS B 1 48 ? 50.585 39.273 36.452 1.00 37.55 31 LYS B C 1
ATOM 3595 O O . LYS B 1 48 ? 50.484 39.870 37.539 1.00 38.50 31 LYS B O 1
ATOM 3601 N N . LYS B 1 49 ? 49.577 39.105 35.587 1.00 37.67 32 LYS B N 1
ATOM 3602 C CA . LYS B 1 49 ? 48.218 39.700 35.748 1.00 38.76 32 LYS B CA 1
ATOM 3603 C C . LYS B 1 49 ? 47.558 39.192 37.034 1.00 37.16 32 LYS B C 1
ATOM 3604 O O . LYS B 1 49 ? 47.214 39.996 37.896 1.00 37.35 32 LYS B O 1
ATOM 3610 N N . PRO B 1 50 ? 47.341 37.869 37.235 1.00 36.45 33 PRO B N 1
ATOM 3611 C CA . PRO B 1 50 ? 46.721 37.390 38.471 1.00 35.55 33 PRO B CA 1
ATOM 3612 C C . PRO B 1 50 ? 47.550 37.714 39.725 1.00 35.27 33 PRO B C 1
ATOM 3613 O O . PRO B 1 50 ? 46.956 37.882 40.775 1.00 35.01 33 PRO B O 1
ATOM 3617 N N . CYS B 1 51 ? 48.879 37.820 39.593 1.00 35.14 34 CYS B N 1
ATOM 3618 C CA . CYS B 1 51 ? 49.793 38.192 40.707 1.00 36.18 34 CYS B CA 1
ATOM 3619 C C . CYS B 1 51 ? 49.487 39.623 41.168 1.00 38.03 34 CYS B C 1
ATOM 3620 O O . CYS B 1 51 ? 49.288 39.818 42.385 1.00 38.71 34 CYS B O 1
ATOM 3623 N N . GLU B 1 52 ? 49.423 40.573 40.228 1.00 39.85 35 GLU B N 1
ATOM 3624 C CA . GLU B 1 52 ? 49.051 41.996 40.477 1.00 41.36 35 GLU B CA 1
ATOM 3625 C C . GLU B 1 52 ? 47.698 42.064 41.198 1.00 40.58 35 GLU B C 1
ATOM 3626 O O . GLU B 1 52 ? 47.563 42.889 42.121 1.00 41.34 35 GLU B O 1
ATOM 3632 N N . MET B 1 53 ? 46.737 41.231 40.786 1.00 40.34 36 MET B N 1
ATOM 3633 C CA . MET B 1 53 ? 45.338 41.242 41.297 1.00 41.81 36 MET B CA 1
ATOM 3634 C C . MET B 1 53 ? 45.227 40.439 42.601 1.00 39.43 36 MET B C 1
ATOM 3635 O O . MET B 1 53 ? 44.182 40.562 43.270 1.00 39.29 36 MET B O 1
ATOM 3640 N N . GLY B 1 54 ? 46.251 39.649 42.943 1.00 37.64 37 GLY B N 1
ATOM 3641 C CA . GLY B 1 54 ? 46.333 38.893 44.209 1.00 36.89 37 GLY B CA 1
ATOM 3642 C C . GLY B 1 54 ? 45.362 37.724 44.239 1.00 35.90 37 GLY B C 1
ATOM 3643 O O . GLY B 1 54 ? 44.808 37.447 45.325 1.00 34.69 37 GLY B O 1
ATOM 3644 N N . VAL B 1 55 ? 45.168 37.059 43.096 1.00 35.50 38 VAL B N 1
ATOM 3645 C CA . VAL B 1 55 ? 44.223 35.912 42.933 1.00 34.48 38 VAL B CA 1
ATOM 3646 C C . VAL B 1 55 ? 45.011 34.693 42.444 1.00 33.38 38 VAL B C 1
ATOM 3647 O O . VAL B 1 55 ? 46.187 34.862 42.068 1.00 33.54 38 VAL B O 1
ATOM 3651 N N . TYR B 1 56 ? 44.378 33.515 42.462 1.00 32.65 39 TYR B N 1
ATOM 3652 C CA . TYR B 1 56 ? 44.983 32.206 42.100 1.00 31.99 39 TYR B CA 1
ATOM 3653 C C . TYR B 1 56 ? 45.856 32.355 40.856 1.00 32.82 39 TYR B C 1
ATOM 3654 O O . TYR B 1 56 ? 45.419 32.949 39.868 1.00 32.85 39 TYR B O 1
ATOM 3663 N N . PRO B 1 57 ? 47.090 31.792 40.835 1.00 32.31 40 PRO B N 1
ATOM 3664 C CA . PRO B 1 57 ? 47.651 31.038 41.962 1.00 31.34 40 PRO B CA 1
ATOM 3665 C C . PRO B 1 57 ? 48.420 31.856 43.016 1.00 30.59 40 PRO B C 1
ATOM 3666 O O . PRO B 1 57 ? 49.206 31.267 43.738 1.00 30.88 40 PRO B O 1
ATOM 3670 N N . PHE B 1 58 ? 48.150 33.160 43.121 1.00 30.89 41 PHE B N 1
ATOM 3671 C CA . PHE B 1 58 ? 48.926 34.121 43.950 1.00 30.83 41 PHE B CA 1
ATOM 3672 C C . PHE B 1 58 ? 48.093 34.663 45.119 1.00 30.53 41 PHE B C 1
ATOM 3673 O O . PHE B 1 58 ? 48.405 35.771 45.592 1.00 33.09 41 PHE B O 1
ATOM 3681 N N . MET B 1 59 ? 47.100 33.907 45.604 1.00 30.43 42 MET B N 1
ATOM 3682 C CA . MET B 1 59 ? 46.323 34.269 46.824 1.00 29.91 42 MET B CA 1
ATOM 3683 C C . MET B 1 59 ? 47.301 34.446 47.997 1.00 30.45 42 MET B C 1
ATOM 3684 O O . MET B 1 59 ? 48.298 33.702 48.045 1.00 31.12 42 MET B O 1
ATOM 3689 N N . PHE B 1 60 ? 47.043 35.426 48.871 1.00 32.15 43 PHE B N 1
ATOM 3690 C CA . PHE B 1 60 ? 47.889 35.820 50.033 1.00 31.97 43 PHE B CA 1
ATOM 3691 C C . PHE B 1 60 ? 49.215 36.444 49.575 1.00 32.97 43 PHE B C 1
ATOM 3692 O O . PHE B 1 60 ? 50.022 36.806 50.453 1.00 34.00 43 PHE B O 1
ATOM 3700 N N . GLY B 1 61 ? 49.426 36.586 48.262 1.00 33.06 44 GLY B N 1
ATOM 3701 C CA . GLY B 1 61 ? 50.713 36.991 47.666 1.00 34.07 44 GLY B CA 1
ATOM 3702 C C . GLY B 1 61 ? 50.754 38.476 47.348 1.00 35.32 44 GLY B C 1
ATOM 3703 O O . GLY B 1 61 ? 49.707 39.142 47.464 1.00 37.62 44 GLY B O 1
ATOM 3704 N N . SER B 1 62 ? 51.932 38.976 46.965 1.00 35.93 45 SER B N 1
ATOM 3705 C CA . SER B 1 62 ? 52.173 40.381 46.546 1.00 37.03 45 SER B CA 1
ATOM 3706 C C . SER B 1 62 ? 53.100 40.406 45.326 1.00 37.49 45 SER B C 1
ATOM 3707 O O . SER B 1 62 ? 54.135 39.708 45.355 1.00 37.09 45 SER B O 1
ATOM 3710 N N . ILE B 1 63 ? 52.735 41.190 44.307 1.00 38.60 46 ILE B N 1
ATOM 3711 C CA . ILE B 1 63 ? 53.565 41.466 43.093 1.00 39.61 46 ILE B CA 1
ATOM 3712 C C . ILE B 1 63 ? 54.943 41.986 43.526 1.00 40.32 46 ILE B C 1
ATOM 3713 O O . ILE B 1 63 ? 55.918 41.739 42.791 1.00 40.67 46 ILE B O 1
ATOM 3718 N N . LYS B 1 64 ? 55.015 42.682 44.666 1.00 41.67 47 LYS B N 1
ATOM 3719 C CA . LYS B 1 64 ? 56.268 43.254 45.232 1.00 42.66 47 LYS B CA 1
ATOM 3720 C C . LYS B 1 64 ? 57.248 42.124 45.574 1.00 40.87 47 LYS B C 1
ATOM 3721 O O . LYS B 1 64 ? 58.468 42.365 45.491 1.00 41.95 47 LYS B O 1
ATOM 3727 N N . ASP B 1 65 ? 56.733 40.944 45.937 1.00 38.75 48 ASP B N 1
ATOM 3728 C CA . ASP B 1 65 ? 57.542 39.749 46.297 1.00 38.44 48 ASP B CA 1
ATOM 3729 C C . ASP B 1 65 ? 57.918 38.976 45.026 1.00 38.54 48 ASP B C 1
ATOM 3730 O O . ASP B 1 65 ? 59.080 38.543 44.932 1.00 39.95 48 ASP B O 1
ATOM 3735 N N . PHE B 1 66 ? 56.982 38.822 44.084 1.00 36.90 49 PHE B N 1
ATOM 3736 C CA . PHE B 1 66 ? 57.098 37.894 42.926 1.00 36.95 49 PHE B CA 1
ATOM 3737 C C . PHE B 1 66 ? 57.819 38.554 41.745 1.00 38.54 49 PHE B C 1
ATOM 3738 O O . PHE B 1 66 ? 58.533 37.823 41.030 1.00 38.89 49 PHE B O 1
ATOM 3746 N N . GLU B 1 67 ? 57.629 39.862 41.535 1.00 40.40 50 GLU B N 1
ATOM 3747 C CA . GLU B 1 67 ? 58.228 40.609 40.394 1.00 42.27 50 GLU B CA 1
ATOM 3748 C C . GLU B 1 67 ? 59.748 40.448 40.442 1.00 42.17 50 GLU B C 1
ATOM 3749 O O . GLU B 1 67 ? 60.342 40.007 39.461 1.00 41.21 50 GLU B O 1
ATOM 3755 N N . PRO B 1 68 ? 60.428 40.754 41.575 1.00 42.33 51 PRO B N 1
ATOM 3756 C CA . PRO B 1 68 ? 61.882 40.600 41.655 1.00 43.13 51 PRO B CA 1
ATOM 3757 C C . PRO B 1 68 ? 62.342 39.169 41.334 1.00 42.16 51 PRO B C 1
ATOM 3758 O O . PRO B 1 68 ? 63.322 39.020 40.632 1.00 43.56 51 PRO B O 1
ATOM 3762 N N . VAL B 1 69 ? 61.619 38.161 41.836 1.00 40.44 52 VAL B N 1
ATOM 3763 C CA . VAL B 1 69 ? 61.949 36.716 41.642 1.00 39.47 52 VAL B CA 1
ATOM 3764 C C . VAL B 1 69 ? 61.812 36.373 40.153 1.00 39.20 52 VAL B C 1
ATOM 3765 O O . VAL B 1 69 ? 62.731 35.732 39.613 1.00 39.38 52 VAL B O 1
ATOM 3769 N N . ALA B 1 70 ? 60.709 36.789 39.522 1.00 39.17 53 ALA B N 1
ATOM 3770 C CA . ALA B 1 70 ? 60.412 36.556 38.087 1.00 39.79 53 ALA B CA 1
ATOM 3771 C C . ALA B 1 70 ? 61.559 37.077 37.213 1.00 41.10 53 ALA B C 1
ATOM 3772 O O . ALA B 1 70 ? 61.956 36.369 36.267 1.00 43.76 53 ALA B O 1
ATOM 3774 N N . GLN B 1 71 ? 62.075 38.272 37.517 1.00 42.83 54 GLN B N 1
ATOM 3775 C CA . GLN B 1 71 ? 63.169 38.928 36.751 1.00 44.83 54 GLN B CA 1
ATOM 3776 C C . GLN B 1 71 ? 64.440 38.074 36.844 1.00 44.82 54 GLN B C 1
ATOM 3777 O O . GLN B 1 71 ? 65.089 37.883 35.796 1.00 46.79 54 GLN B O 1
ATOM 3783 N N . GLU B 1 72 ? 64.762 37.562 38.037 1.00 44.52 55 GLU B N 1
ATOM 3784 C CA . GLU B 1 72 ? 65.954 36.702 38.278 1.00 45.52 55 GLU B CA 1
ATOM 3785 C C . GLU B 1 72 ? 65.818 35.403 37.473 1.00 43.86 55 GLU B C 1
ATOM 3786 O O . GLU B 1 72 ? 66.829 34.975 36.886 1.00 44.86 55 GLU B O 1
ATOM 3792 N N . ILE B 1 73 ? 64.618 34.810 37.433 1.00 42.67 56 ILE B N 1
ATOM 3793 C CA . ILE B 1 73 ? 64.332 33.562 36.661 1.00 41.21 56 ILE B CA 1
ATOM 3794 C C . ILE B 1 73 ? 64.508 33.855 35.164 1.00 42.98 56 ILE B C 1
ATOM 3795 O O . ILE B 1 73 ? 65.184 33.061 34.482 1.00 44.33 56 ILE B O 1
ATOM 3800 N N . ILE B 1 74 ? 63.914 34.952 34.681 1.00 43.82 57 ILE B N 1
ATOM 3801 C CA . ILE B 1 74 ? 63.967 35.395 33.254 1.00 44.36 57 ILE B CA 1
ATOM 3802 C C . ILE B 1 74 ? 65.432 35.625 32.856 1.00 45.75 57 ILE B C 1
ATOM 3803 O O . ILE B 1 74 ? 65.807 35.214 31.738 1.00 44.68 57 ILE B O 1
ATOM 3808 N N . LYS B 1 75 ? 66.224 36.236 33.743 1.00 46.83 58 LYS B N 1
ATOM 3809 C CA . LYS B 1 75 ? 67.659 36.558 33.504 1.00 48.45 58 LYS B CA 1
ATOM 3810 C C . LYS B 1 75 ? 68.457 35.262 33.298 1.00 47.83 58 LYS B C 1
ATOM 3811 O O . LYS B 1 75 ? 69.438 35.295 32.527 1.00 48.08 58 LYS B O 1
ATOM 3817 N N . LYS B 1 76 ? 68.058 34.168 33.958 1.00 46.35 59 LYS B N 1
ATOM 3818 C CA . LYS B 1 76 ? 68.709 32.834 33.838 1.00 46.63 59 LYS B CA 1
ATOM 3819 C C . LYS B 1 76 ? 68.151 32.089 32.619 1.00 45.68 59 LYS B C 1
ATOM 3820 O O . LYS B 1 76 ? 68.757 31.074 32.223 1.00 45.79 59 LYS B O 1
ATOM 3826 N N . GLY B 1 77 ? 67.042 32.575 32.052 1.00 45.42 60 GLY B N 1
ATOM 3827 C CA . GLY B 1 77 ? 66.437 32.050 30.813 1.00 45.50 60 GLY B CA 1
ATOM 3828 C C . GLY B 1 77 ? 65.794 30.690 31.024 1.00 44.32 60 GLY B C 1
ATOM 3829 O O . GLY B 1 77 ? 65.718 29.919 30.039 1.00 44.32 60 GLY B O 1
ATOM 3830 N N . LEU B 1 78 ? 65.335 30.401 32.253 1.00 43.82 61 LEU B N 1
ATOM 3831 C CA . LEU B 1 78 ? 64.712 29.097 32.607 1.00 42.60 61 LEU B CA 1
ATOM 3832 C C . LEU B 1 78 ? 63.465 28.873 31.736 1.00 43.20 61 LEU B C 1
ATOM 3833 O O . LEU B 1 78 ? 62.691 29.863 31.489 1.00 43.62 61 LEU B O 1
ATOM 3838 N N . LYS B 1 79 ? 63.259 27.616 31.319 1.00 43.54 62 LYS B N 1
ATOM 3839 C CA . LYS B 1 79 ? 62.156 27.203 30.412 1.00 44.93 62 LYS B CA 1
ATOM 3840 C C . LYS B 1 79 ? 62.018 25.677 30.444 1.00 45.16 62 LYS B C 1
ATOM 3841 O O . LYS B 1 79 ? 62.919 25.014 30.993 1.00 44.96 62 LYS B O 1
ATOM 3847 N N . GLU B 1 80 ? 60.932 25.152 29.870 1.00 46.72 63 GLU B N 1
ATOM 3848 C CA . GLU B 1 80 ? 60.662 23.692 29.757 1.00 46.97 63 GLU B CA 1
ATOM 3849 C C . GLU B 1 80 ? 61.736 23.055 28.878 1.00 47.62 63 GLU B C 1
ATOM 3850 O O . GLU B 1 80 ? 62.081 23.614 27.840 1.00 49.00 63 GLU B O 1
ATOM 3856 N N . PRO B 1 81 ? 62.299 21.878 29.245 1.00 47.59 64 PRO B N 1
ATOM 3857 C CA . PRO B 1 81 ? 61.981 21.197 30.503 1.00 45.64 64 PRO B CA 1
ATOM 3858 C C . PRO B 1 81 ? 62.714 21.807 31.708 1.00 43.67 64 PRO B C 1
ATOM 3859 O O . PRO B 1 81 ? 63.917 21.968 31.644 1.00 44.07 64 PRO B O 1
ATOM 3863 N N . TYR B 1 82 ? 61.974 22.124 32.775 1.00 40.82 65 TYR B N 1
ATOM 3864 C CA . TYR B 1 82 ? 62.494 22.792 33.997 1.00 39.91 65 TYR B CA 1
ATOM 3865 C C . TYR B 1 82 ? 63.272 21.787 34.854 1.00 39.10 65 TYR B C 1
ATOM 3866 O O . TYR B 1 82 ? 62.864 20.611 34.937 1.00 39.34 65 TYR B O 1
ATOM 3875 N N . ASP B 1 83 ? 64.366 22.254 35.463 1.00 39.09 66 ASP B N 1
ATOM 3876 C CA . ASP B 1 83 ? 65.046 21.607 36.615 1.00 39.01 66 ASP B CA 1
ATOM 3877 C C . ASP B 1 83 ? 64.366 22.133 37.884 1.00 37.40 66 ASP B C 1
ATOM 3878 O O . ASP B 1 83 ? 64.533 23.328 38.201 1.00 39.08 66 ASP B O 1
ATOM 3883 N N . TRP B 1 84 ? 63.595 21.289 38.567 1.00 36.32 67 TRP B N 1
ATOM 3884 C CA . TRP B 1 84 ? 62.654 21.734 39.627 1.00 35.25 67 TRP B CA 1
ATOM 3885 C C . TRP B 1 84 ? 63.423 22.186 40.876 1.00 34.48 67 TRP B C 1
ATOM 3886 O O . TRP B 1 84 ? 62.921 23.085 41.571 1.00 34.84 67 TRP B O 1
ATOM 3897 N N . ASP B 1 85 ? 64.613 21.631 41.128 1.00 35.33 68 ASP B N 1
ATOM 3898 C CA . ASP B 1 85 ? 65.508 22.089 42.228 1.00 35.49 68 ASP B CA 1
ATOM 3899 C C . ASP B 1 85 ? 66.030 23.494 41.895 1.00 36.23 68 ASP B C 1
ATOM 3900 O O . ASP B 1 85 ? 65.925 24.386 42.761 1.00 37.24 68 ASP B O 1
ATOM 3905 N N . GLU B 1 86 ? 66.555 23.685 40.683 1.00 36.48 69 GLU B N 1
ATOM 3906 C CA . GLU B 1 86 ? 67.055 24.996 40.190 1.00 37.26 69 GLU B CA 1
ATOM 3907 C C . GLU B 1 86 ? 65.920 26.023 40.274 1.00 36.92 69 GLU B C 1
ATOM 3908 O O . GLU B 1 86 ? 66.142 27.122 40.820 1.00 37.73 69 GLU B O 1
ATOM 3914 N N . TYR B 1 87 ? 64.749 25.657 39.753 1.00 36.50 70 TYR B N 1
ATOM 3915 C CA . TYR B 1 87 ? 63.532 26.508 39.684 1.00 36.85 70 TYR B CA 1
ATOM 3916 C C . TYR B 1 87 ? 63.099 26.906 41.101 1.00 35.95 70 TYR B C 1
ATOM 3917 O O . TYR B 1 87 ? 62.995 28.120 41.370 1.00 36.09 70 TYR B O 1
ATOM 3926 N N . ALA B 1 88 ? 62.871 25.921 41.979 1.00 35.22 71 ALA B N 1
ATOM 3927 C CA . ALA B 1 88 ? 62.362 26.122 43.359 1.00 34.07 71 ALA B CA 1
ATOM 3928 C C . ALA B 1 88 ? 63.299 27.059 44.133 1.00 34.64 71 ALA B C 1
ATOM 3929 O O . ALA B 1 88 ? 62.792 27.978 44.800 1.00 32.97 71 ALA B O 1
ATOM 3931 N N . GLN B 1 89 ? 64.616 26.842 44.027 1.00 36.47 72 GLN B N 1
ATOM 3932 C CA . GLN B 1 89 ? 65.658 27.607 44.767 1.00 37.82 72 GLN B CA 1
ATOM 3933 C C . GLN B 1 89 ? 65.541 29.113 44.481 1.00 39.87 72 GLN B C 1
ATOM 3934 O O . GLN B 1 89 ? 65.953 29.914 45.365 1.00 40.55 72 GLN B O 1
ATOM 3940 N N . MET B 1 90 ? 65.030 29.496 43.301 1.00 38.53 73 MET B N 1
ATOM 3941 C CA . MET B 1 90 ? 64.943 30.919 42.860 1.00 38.20 73 MET B CA 1
ATOM 3942 C C . MET B 1 90 ? 64.001 31.707 43.783 1.00 37.48 73 MET B C 1
ATOM 3943 O O . MET B 1 90 ? 64.155 32.947 43.865 1.00 40.26 73 MET B O 1
ATOM 3948 N N . TYR B 1 91 ? 63.066 31.023 44.450 1.00 36.60 74 TYR B N 1
ATOM 3949 C CA . TYR B 1 91 ? 62.003 31.638 45.285 1.00 35.38 74 TYR B CA 1
ATOM 3950 C C . TYR B 1 91 ? 62.422 31.709 46.761 1.00 35.88 74 TYR B C 1
ATOM 3951 O O . TYR B 1 91 ? 61.781 32.467 47.516 1.00 36.47 74 TYR B O 1
ATOM 3960 N N . PHE B 1 92 ? 63.427 30.933 47.177 1.00 36.25 75 PHE B N 1
ATOM 3961 C CA . PHE B 1 92 ? 63.740 30.693 48.612 1.00 36.05 75 PHE B CA 1
ATOM 3962 C C . PHE B 1 92 ? 64.254 31.970 49.279 1.00 36.56 75 PHE B C 1
ATOM 3963 O O . PHE B 1 92 ? 63.775 32.312 50.357 1.00 36.46 75 PHE B O 1
ATOM 3971 N N . PRO B 1 93 ? 65.214 32.728 48.694 1.00 37.59 76 PRO B N 1
ATOM 3972 C CA . PRO B 1 93 ? 65.664 33.979 49.309 1.00 38.70 76 PRO B CA 1
ATOM 3973 C C . PRO B 1 93 ? 64.499 34.913 49.673 1.00 38.20 76 PRO B C 1
ATOM 3974 O O . PRO B 1 93 ? 64.486 35.418 50.782 1.00 38.57 76 PRO B O 1
ATOM 3978 N N . LYS B 1 94 ? 63.547 35.096 48.753 1.00 37.45 77 LYS B N 1
ATOM 3979 C CA . LYS B 1 94 ? 62.352 35.962 48.946 1.00 37.95 77 LYS B CA 1
ATOM 3980 C C . LYS B 1 94 ? 61.447 35.354 50.027 1.00 36.89 77 LYS B C 1
ATOM 3981 O O . LYS B 1 94 ? 61.013 36.106 50.920 1.00 38.01 77 LYS B O 1
ATOM 3987 N N . ALA B 1 95 ? 61.178 34.047 49.954 1.00 35.92 78 ALA B N 1
ATOM 3988 C CA . ALA B 1 95 ? 60.351 33.301 50.934 1.00 35.89 78 ALA B CA 1
ATOM 3989 C C . ALA B 1 95 ? 60.944 33.472 52.339 1.00 36.78 78 ALA B C 1
ATOM 3990 O O . ALA B 1 95 ? 60.175 33.753 53.282 1.00 36.80 78 ALA B O 1
ATOM 3992 N N . GLU B 1 96 ? 62.266 33.318 52.463 1.00 38.24 79 GLU B N 1
ATOM 3993 C CA . GLU B 1 96 ? 63.010 33.420 53.748 1.00 38.91 79 GLU B CA 1
ATOM 3994 C C . GLU B 1 96 ? 62.946 34.864 54.263 1.00 39.93 79 GLU B C 1
ATOM 3995 O O . GLU B 1 96 ? 62.657 35.045 55.464 1.00 40.06 79 GLU B O 1
ATOM 4001 N N . GLU B 1 97 ? 63.191 35.845 53.387 1.00 40.48 80 GLU B N 1
ATOM 4002 C CA . GLU B 1 97 ? 63.120 37.299 53.705 1.00 41.18 80 GLU B CA 1
ATOM 4003 C C . GLU B 1 97 ? 61.766 37.610 54.357 1.00 40.27 80 GLU B C 1
ATOM 4004 O O . GLU B 1 97 ? 61.755 38.237 55.435 1.00 42.20 80 GLU B O 1
ATOM 4010 N N . LEU B 1 98 ? 60.672 37.186 53.721 1.00 38.52 81 LEU B N 1
ATOM 4011 C CA . LEU B 1 98 ? 59.284 37.474 54.172 1.00 37.91 81 LEU B CA 1
ATOM 4012 C C . LEU B 1 98 ? 59.044 36.819 55.538 1.00 37.62 81 LEU B C 1
ATOM 4013 O O . LEU B 1 98 ? 58.487 37.502 56.426 1.00 40.04 81 LEU B O 1
ATOM 4018 N N . ALA B 1 99 ? 59.472 35.562 55.711 1.00 37.90 82 ALA B N 1
ATOM 4019 C CA . ALA B 1 99 ? 59.337 34.788 56.968 1.00 37.80 82 ALA B CA 1
ATOM 4020 C C . ALA B 1 99 ? 60.097 35.495 58.100 1.00 38.45 82 ALA B C 1
ATOM 4021 O O . ALA B 1 99 ? 59.588 35.507 59.237 1.00 36.46 82 ALA B O 1
ATOM 4023 N N . LYS B 1 100 ? 61.262 36.079 57.800 1.00 40.39 83 LYS B N 1
ATOM 4024 C CA . LYS B 1 100 ? 62.097 36.813 58.790 1.00 43.05 83 LYS B CA 1
ATOM 4025 C C . LYS B 1 100 ? 61.380 38.105 59.205 1.00 43.04 83 LYS B C 1
ATOM 4026 O O . LYS B 1 100 ? 61.367 38.398 60.417 1.00 43.22 83 LYS B O 1
ATOM 4032 N N . ILE B 1 101 ? 60.789 38.831 58.248 1.00 42.90 84 ILE B N 1
ATOM 4033 C CA . ILE B 1 101 ? 60.002 40.075 58.511 1.00 43.31 84 ILE B CA 1
ATOM 4034 C C . ILE B 1 101 ? 58.831 39.723 59.441 1.00 42.47 84 ILE B C 1
ATOM 4035 O O . ILE B 1 101 ? 58.567 40.503 60.379 1.00 43.97 84 ILE B O 1
ATOM 4040 N N . ALA B 1 102 ? 58.173 38.586 59.196 1.00 41.16 85 ALA B N 1
ATOM 4041 C CA . ALA B 1 102 ? 57.017 38.086 59.978 1.00 40.27 85 ALA B CA 1
ATOM 4042 C C . ALA B 1 102 ? 57.446 37.783 61.420 1.00 41.05 85 ALA B C 1
ATOM 4043 O O . ALA B 1 102 ? 56.727 38.204 62.349 1.00 41.77 85 ALA B O 1
ATOM 4045 N N . GLU B 1 103 ? 58.567 37.073 61.596 1.00 41.89 86 GLU B N 1
ATOM 4046 C CA . GLU B 1 103 ? 59.147 36.719 62.922 1.00 43.48 86 GLU B CA 1
ATOM 4047 C C . GLU B 1 103 ? 59.439 37.998 63.718 1.00 44.53 86 GLU B C 1
ATOM 4048 O O . GLU B 1 103 ? 59.093 38.037 64.917 1.00 44.86 86 GLU B O 1
ATOM 4054 N N . GLU B 1 104 ? 60.057 38.993 63.073 1.00 45.29 87 GLU B N 1
ATOM 4055 C CA . GLU B 1 104 ? 60.395 40.315 63.674 1.00 46.96 87 GLU B CA 1
ATOM 4056 C C . GLU B 1 104 ? 59.110 41.026 64.111 1.00 46.32 87 GLU B C 1
ATOM 4057 O O . GLU B 1 104 ? 59.087 41.566 65.236 1.00 46.63 87 GLU B O 1
ATOM 4063 N N . ALA B 1 105 ? 58.085 41.024 63.251 1.00 45.15 88 ALA B N 1
ATOM 4064 C CA . ALA B 1 105 ? 56.768 41.657 63.501 1.00 44.70 88 ALA B CA 1
ATOM 4065 C C . ALA B 1 105 ? 56.102 40.998 64.715 1.00 44.63 88 ALA B C 1
ATOM 4066 O O . ALA B 1 105 ? 55.595 41.737 65.582 1.00 44.94 88 ALA B O 1
ATOM 4068 N N . GLU B 1 106 ? 56.112 39.662 64.775 1.00 44.54 89 GLU B N 1
ATOM 4069 C CA . GLU B 1 106 ? 55.488 38.869 65.870 1.00 45.59 89 GLU B CA 1
ATOM 4070 C C . GLU B 1 106 ? 56.191 39.191 67.196 1.00 47.14 89 GLU B C 1
ATOM 4071 O O . GLU B 1 106 ? 55.483 39.389 68.201 1.00 48.90 89 GLU B O 1
ATOM 4077 N N . ALA B 1 107 ? 57.528 39.255 67.190 1.00 48.84 90 ALA B N 1
ATOM 4078 C CA . ALA B 1 107 ? 58.371 39.604 68.360 1.00 50.07 90 ALA B CA 1
ATOM 4079 C C . ALA B 1 107 ? 58.048 41.027 68.834 1.00 51.38 90 ALA B C 1
ATOM 4080 O O . ALA B 1 107 ? 58.091 41.265 70.057 1.00 53.51 90 ALA B O 1
ATOM 4082 N N . ALA B 1 108 ? 57.732 41.930 67.898 1.00 51.53 91 ALA B N 1
ATOM 4083 C CA . ALA B 1 108 ? 57.418 43.359 68.149 1.00 51.92 91 ALA B CA 1
ATOM 4084 C C . ALA B 1 108 ? 55.954 43.529 68.580 1.00 51.72 91 ALA B C 1
ATOM 4085 O O . ALA B 1 108 ? 55.590 44.654 68.975 1.00 53.51 91 ALA B O 1
ATOM 4087 N N . GLY B 1 109 ? 55.144 42.468 68.494 1.00 50.24 92 GLY B N 1
ATOM 4088 C CA . GLY B 1 109 ? 53.719 42.473 68.881 1.00 49.98 92 GLY B CA 1
ATOM 4089 C C . GLY B 1 109 ? 52.818 42.951 67.753 1.00 49.58 92 GLY B C 1
ATOM 4090 O O . GLY B 1 109 ? 51.636 43.239 68.032 1.00 49.71 92 GLY B O 1
ATOM 4091 N N . GLU B 1 110 ? 53.348 43.026 66.525 1.00 49.39 93 GLU B N 1
ATOM 4092 C CA . GLU B 1 110 ? 52.607 43.439 65.302 1.00 48.70 93 GLU B CA 1
ATOM 4093 C C . GLU B 1 110 ? 51.919 42.203 64.707 1.00 46.50 93 GLU B C 1
ATOM 4094 O O . GLU B 1 110 ? 52.449 41.640 63.729 1.00 45.47 93 GLU B O 1
ATOM 4100 N N . LYS B 1 111 ? 50.782 41.814 65.293 1.00 45.74 94 LYS B N 1
ATOM 4101 C CA . LYS B 1 111 ? 50.019 40.575 64.974 1.00 44.44 94 LYS B CA 1
ATOM 4102 C C . LYS B 1 111 ? 49.598 40.581 63.498 1.00 43.35 94 LYS B C 1
ATOM 4103 O O . LYS B 1 111 ? 49.865 39.580 62.805 1.00 41.66 94 LYS B O 1
ATOM 4109 N N . GLU B 1 112 ? 48.963 41.668 63.047 1.00 43.04 95 GLU B N 1
ATOM 4110 C CA . GLU B 1 112 ? 48.385 41.810 61.682 1.00 43.28 95 GLU B CA 1
ATOM 4111 C C . GLU B 1 112 ? 49.502 41.720 60.634 1.00 41.45 95 GLU B C 1
ATOM 4112 O O . GLU B 1 112 ? 49.318 40.988 59.640 1.00 39.84 95 GLU B O 1
ATOM 4118 N N . LYS B 1 113 ? 50.612 42.435 60.846 1.00 42.01 96 LYS B N 1
ATOM 4119 C CA . LYS B 1 113 ? 51.779 42.454 59.920 1.00 41.29 96 LYS B CA 1
ATOM 4120 C C . LYS B 1 113 ? 52.435 41.067 59.882 1.00 39.12 96 LYS B C 1
ATOM 4121 O O . LYS B 1 113 ? 52.776 40.610 58.774 1.00 37.97 96 LYS B O 1
ATOM 4127 N N . ALA B 1 114 ? 52.628 40.439 61.047 1.00 38.89 97 ALA B N 1
ATOM 4128 C CA . ALA B 1 114 ? 53.201 39.078 61.182 1.00 38.75 97 ALA B CA 1
ATOM 4129 C C . ALA B 1 114 ? 52.373 38.103 60.337 1.00 37.15 97 ALA B C 1
ATOM 4130 O O . ALA B 1 114 ? 52.970 37.357 59.536 1.00 37.02 97 ALA B O 1
ATOM 4132 N N . SER B 1 115 ? 51.046 38.137 60.489 1.00 36.35 98 SER B N 1
ATOM 4133 C CA . SER B 1 115 ? 50.089 37.290 59.733 1.00 35.19 98 SER B CA 1
ATOM 4134 C C . SER B 1 115 ? 50.293 37.495 58.226 1.00 34.29 98 SER B C 1
ATOM 4135 O O . SER B 1 115 ? 50.462 36.487 57.509 1.00 33.01 98 SER B O 1
ATOM 4138 N N . GLU B 1 116 ? 50.292 38.754 57.774 1.00 34.79 99 GLU B N 1
ATOM 4139 C CA . GLU B 1 116 ? 50.406 39.136 56.340 1.00 35.33 99 GLU B CA 1
ATOM 4140 C C . GLU B 1 116 ? 51.681 38.535 55.737 1.00 34.75 99 GLU B C 1
ATOM 4141 O O . GLU B 1 116 ? 51.598 37.945 54.648 1.00 34.57 99 GLU B O 1
ATOM 4147 N N . TYR B 1 117 ? 52.822 38.694 56.410 1.00 35.54 100 TYR B N 1
ATOM 4148 C CA . TYR B 1 117 ? 54.156 38.326 55.865 1.00 36.06 100 TYR B CA 1
ATOM 4149 C C . TYR B 1 117 ? 54.357 36.805 55.929 1.00 35.68 100 TYR B C 1
ATOM 4150 O O . TYR B 1 117 ? 54.985 36.262 54.999 1.00 35.72 100 TYR B O 1
ATOM 4159 N N . TYR B 1 118 ? 53.843 36.137 56.968 1.00 34.79 101 TYR B N 1
ATOM 4160 C CA . TYR B 1 118 ? 53.823 34.651 57.054 1.00 34.09 101 TYR B CA 1
ATOM 4161 C C . TYR B 1 118 ? 53.079 34.100 55.830 1.00 33.06 101 TYR B C 1
ATOM 4162 O O . TYR B 1 118 ? 53.578 33.160 55.187 1.00 33.10 101 TYR B O 1
ATOM 4171 N N . LEU B 1 119 ? 51.932 34.695 55.494 1.00 33.36 102 LEU B N 1
ATOM 4172 C CA . LEU B 1 119 ? 51.073 34.233 54.370 1.00 32.73 102 LEU B CA 1
ATOM 4173 C C . LEU B 1 119 ? 51.734 34.589 53.031 1.00 32.56 102 LEU B C 1
ATOM 4174 O O . LEU B 1 119 ? 51.686 33.744 52.114 1.00 31.01 102 LEU B O 1
ATOM 4179 N N . ARG B 1 120 ? 52.346 35.775 52.923 1.00 33.41 103 ARG B N 1
ATOM 4180 C CA . ARG B 1 120 ? 53.140 36.188 51.732 1.00 33.97 103 ARG B CA 1
ATOM 4181 C C . ARG B 1 120 ? 54.278 35.183 51.515 1.00 32.12 103 ARG B C 1
ATOM 4182 O O . ARG B 1 120 ? 54.465 34.742 50.367 1.00 31.34 103 ARG B O 1
ATOM 4190 N N . SER B 1 121 ? 55.007 34.838 52.582 1.00 32.15 104 SER B N 1
ATOM 4191 C CA . SER B 1 121 ? 56.068 33.796 52.573 1.00 32.83 104 SER B CA 1
ATOM 4192 C C . SER B 1 121 ? 55.489 32.477 52.043 1.00 31.73 104 SER B C 1
ATOM 4193 O O . SER B 1 121 ? 56.126 31.870 51.159 1.00 31.84 104 SER B O 1
ATOM 4196 N N . SER B 1 122 ? 54.314 32.067 52.543 1.00 31.82 105 SER B N 1
ATOM 4197 C CA . SER B 1 122 ? 53.627 30.801 52.160 1.00 31.01 105 SER B CA 1
ATOM 4198 C C . SER B 1 122 ? 53.331 30.785 50.652 1.00 30.90 105 SER B C 1
ATOM 4199 O O . SER B 1 122 ? 53.459 29.708 50.028 1.00 30.27 105 SER B O 1
ATOM 4202 N N . ALA B 1 123 ? 52.961 31.937 50.084 1.00 31.11 106 ALA B N 1
ATOM 4203 C CA . ALA B 1 123 ? 52.628 32.093 48.649 1.00 30.63 106 ALA B CA 1
ATOM 4204 C C . ALA B 1 123 ? 53.885 31.889 47.792 1.00 30.52 106 ALA B C 1
ATOM 4205 O O . ALA B 1 123 ? 53.776 31.260 46.725 1.00 30.13 106 ALA B O 1
ATOM 4207 N N . VAL B 1 124 ? 55.040 32.393 48.243 1.00 31.11 107 VAL B N 1
ATOM 4208 C CA . VAL B 1 124 ? 56.332 32.304 47.498 1.00 32.54 107 VAL B CA 1
ATOM 4209 C C . VAL B 1 124 ? 56.818 30.846 47.511 1.00 33.67 107 VAL B C 1
ATOM 4210 O O . VAL B 1 124 ? 57.256 30.350 46.430 1.00 33.18 107 VAL B O 1
ATOM 4214 N N . TYR B 1 125 ? 56.750 30.185 48.677 1.00 32.12 108 TYR B N 1
ATOM 4215 C CA . TYR B 1 125 ? 57.054 28.737 48.824 1.00 31.09 108 TYR B CA 1
ATOM 4216 C C . TYR B 1 125 ? 56.108 27.938 47.916 1.00 30.61 108 TYR B C 1
ATOM 4217 O O . TYR B 1 125 ? 56.576 27.016 47.234 1.00 30.62 108 TYR B O 1
ATOM 4226 N N . ARG B 1 126 ? 54.819 28.296 47.895 1.00 29.53 109 ARG B N 1
ATOM 4227 C CA . ARG B 1 126 ? 53.772 27.602 47.093 1.00 29.59 109 ARG B CA 1
ATOM 4228 C C . ARG B 1 126 ? 54.187 27.551 45.617 1.00 29.31 109 ARG B C 1
ATOM 4229 O O . ARG B 1 126 ? 54.231 26.444 45.056 1.00 29.42 109 ARG B O 1
ATOM 4237 N N . ILE B 1 127 ? 54.469 28.705 45.005 1.00 29.72 110 ILE B N 1
ATOM 4238 C CA . ILE B 1 127 ? 54.747 28.806 43.540 1.00 30.58 110 ILE B CA 1
ATOM 4239 C C . ILE B 1 127 ? 56.046 28.053 43.219 1.00 30.77 110 ILE B C 1
ATOM 4240 O O . ILE B 1 127 ? 56.149 27.492 42.110 1.00 32.75 110 ILE B O 1
ATOM 4245 N N . SER B 1 128 ? 56.990 28.014 44.161 1.00 30.60 111 SER B N 1
ATOM 4246 C CA . SER B 1 128 ? 58.278 27.283 44.026 1.00 31.17 111 SER B CA 1
ATOM 4247 C C . SER B 1 128 ? 58.037 25.776 43.831 1.00 31.40 111 SER B C 1
ATOM 4248 O O . SER B 1 128 ? 58.902 25.138 43.204 1.00 33.52 111 SER B O 1
ATOM 4251 N N . ARG B 1 129 ? 56.917 25.223 44.324 1.00 30.67 112 ARG B N 1
ATOM 4252 C CA . ARG B 1 129 ? 56.613 23.763 44.224 1.00 30.36 112 ARG B CA 1
ATOM 4253 C C . ARG B 1 129 ? 55.397 23.517 43.314 1.00 30.72 112 ARG B C 1
ATOM 4254 O O . ARG B 1 129 ? 54.861 22.388 43.331 1.00 30.48 112 ARG B O 1
ATOM 4262 N N . PHE B 1 130 ? 54.981 24.515 42.532 1.00 31.60 113 PHE B N 1
ATOM 4263 C CA . PHE B 1 130 ? 54.074 24.324 41.369 1.00 32.11 113 PHE B CA 1
ATOM 4264 C C . PHE B 1 130 ? 54.865 23.642 40.256 1.00 33.45 113 PHE B C 1
ATOM 4265 O O . PHE B 1 130 ? 56.063 23.888 40.125 1.00 35.36 113 PHE B O 1
ATOM 4273 N N . PRO B 1 131 ? 54.248 22.787 39.405 1.00 32.88 114 PRO B N 1
ATOM 4274 C CA . PRO B 1 131 ? 52.827 22.436 39.501 1.00 32.78 114 PRO B CA 1
ATOM 4275 C C . PRO B 1 131 ? 52.497 21.441 40.626 1.00 31.00 114 PRO B C 1
ATOM 4276 O O . PRO B 1 131 ? 51.432 21.547 41.214 1.00 30.61 114 PRO B O 1
ATOM 4280 N N . THR B 1 132 ? 53.402 20.495 40.893 1.00 31.07 115 THR B N 1
ATOM 4281 C CA . THR B 1 132 ? 53.335 19.552 42.041 1.00 30.63 115 THR B CA 1
ATOM 4282 C C . THR B 1 132 ? 54.766 19.226 42.462 1.00 31.11 115 THR B C 1
ATOM 4283 O O . THR B 1 132 ? 55.663 19.228 41.619 1.00 31.28 115 THR B O 1
ATOM 4287 N N . PRO B 1 133 ? 55.049 18.973 43.763 1.00 31.65 116 PRO B N 1
ATOM 4288 C CA . PRO B 1 133 ? 56.419 18.700 44.197 1.00 32.72 116 PRO B CA 1
ATOM 4289 C C . PRO B 1 133 ? 56.983 17.425 43.550 1.00 33.65 116 PRO B C 1
ATOM 4290 O O . PRO B 1 133 ? 56.490 16.350 43.845 1.00 34.63 116 PRO B O 1
ATOM 4294 N N . ARG B 1 134 ? 57.983 17.584 42.676 1.00 34.34 117 ARG B N 1
ATOM 4295 C CA . ARG B 1 134 ? 58.634 16.479 41.920 1.00 35.98 117 ARG B CA 1
ATOM 4296 C C . ARG B 1 134 ? 60.157 16.555 42.080 1.00 36.34 117 ARG B C 1
ATOM 4297 O O . ARG B 1 134 ? 60.872 16.012 41.215 1.00 38.78 117 ARG B O 1
ATOM 4305 N N . SER B 1 135 ? 60.634 17.201 43.145 1.00 34.77 118 SER B N 1
ATOM 4306 C CA . SER B 1 135 ? 62.073 17.308 43.498 1.00 34.84 118 SER B CA 1
ATOM 4307 C C . SER B 1 135 ? 62.205 17.557 45.003 1.00 33.79 118 SER B C 1
ATOM 4308 O O . SER B 1 135 ? 61.198 17.926 45.628 1.00 31.67 118 SER B O 1
ATOM 4311 N N . GLU B 1 136 ? 63.400 17.357 45.561 1.00 34.69 119 GLU B N 1
ATOM 4312 C CA . GLU B 1 136 ? 63.649 17.475 47.022 1.00 35.75 119 GLU B CA 1
ATOM 4313 C C . GLU B 1 136 ? 63.364 18.911 47.484 1.00 34.17 119 GLU B C 1
ATOM 4314 O O . GLU B 1 136 ? 62.758 19.065 48.562 1.00 33.17 119 GLU B O 1
ATOM 4320 N N . LYS B 1 137 ? 63.770 19.921 46.707 1.00 33.10 120 LYS B N 1
ATOM 4321 C CA . LYS B 1 137 ? 63.591 21.349 47.086 1.00 33.27 120 LYS B CA 1
ATOM 4322 C C . LYS B 1 137 ? 62.101 21.701 47.037 1.00 31.86 120 LYS B C 1
ATOM 4323 O O . LYS B 1 137 ? 61.653 22.479 47.900 1.00 32.83 120 LYS B O 1
ATOM 4329 N N . GLN B 1 138 ? 61.355 21.129 46.090 1.00 31.76 121 GLN B N 1
ATOM 4330 C CA . GLN B 1 138 ? 59.885 21.337 45.971 1.00 31.28 121 GLN B CA 1
ATOM 4331 C C . GLN B 1 138 ? 59.171 20.668 47.154 1.00 30.85 121 GLN B C 1
ATOM 4332 O O . GLN B 1 138 ? 58.254 21.295 47.714 1.00 29.65 121 GLN B O 1
ATOM 4338 N N . LYS B 1 139 ? 59.573 19.449 47.530 1.00 31.68 122 LYS B N 1
ATOM 4339 C CA . LYS B 1 139 ? 59.028 18.744 48.724 1.00 31.54 122 LYS B CA 1
ATOM 4340 C C . LYS B 1 139 ? 59.342 19.572 49.976 1.00 31.04 122 LYS B C 1
ATOM 4341 O O . LYS B 1 139 ? 58.435 19.742 50.813 1.00 29.98 122 LYS B O 1
ATOM 4347 N N . TYR B 1 140 ? 60.574 20.080 50.081 1.00 31.09 123 TYR B N 1
ATOM 4348 C CA . TYR B 1 140 ? 61.033 21.003 51.154 1.00 31.57 123 TYR B CA 1
ATOM 4349 C C . TYR B 1 140 ? 60.122 22.240 51.190 1.00 31.43 123 TYR B C 1
ATOM 4350 O O . TYR B 1 140 ? 59.687 22.617 52.293 1.00 31.52 123 TYR B O 1
ATOM 4359 N N . ALA B 1 141 ? 59.831 22.835 50.027 1.00 31.67 124 ALA B N 1
ATOM 4360 C CA . ALA B 1 141 ? 59.020 24.070 49.885 1.00 31.93 124 ALA B CA 1
ATOM 4361 C C . ALA B 1 141 ? 57.577 23.813 50.336 1.00 30.78 124 ALA B C 1
ATOM 4362 O O . ALA B 1 141 ? 56.965 24.734 50.911 1.00 31.10 124 ALA B O 1
ATOM 4364 N N . TRP B 1 142 ? 57.049 22.613 50.081 1.00 29.63 125 TRP B N 1
ATOM 4365 C CA . TRP B 1 142 ? 55.709 22.192 50.571 1.00 29.31 125 TRP B CA 1
ATOM 4366 C C . TRP B 1 142 ? 55.704 22.215 52.105 1.00 28.62 125 TRP B C 1
ATOM 4367 O O . TRP B 1 142 ? 54.791 22.833 52.681 1.00 28.98 125 TRP B O 1
ATOM 4378 N N . ARG B 1 143 ? 56.700 21.589 52.739 1.00 29.30 126 ARG B N 1
ATOM 4379 C CA . ARG B 1 143 ? 56.832 21.548 54.220 1.00 30.25 126 ARG B CA 1
ATOM 4380 C C . ARG B 1 143 ? 56.976 22.978 54.759 1.00 30.12 126 ARG B C 1
ATOM 4381 O O . ARG B 1 143 ? 56.243 23.321 55.702 1.00 30.61 126 ARG B O 1
ATOM 4389 N N . LYS B 1 144 ? 57.868 23.782 54.172 1.00 31.47 127 LYS B N 1
ATOM 4390 C CA . LYS B 1 144 ? 58.148 25.178 54.613 1.00 31.94 127 LYS B CA 1
ATOM 4391 C C . LYS B 1 144 ? 56.903 26.045 54.390 1.00 31.56 127 LYS B C 1
ATOM 4392 O O . LYS B 1 144 ? 56.569 26.833 55.297 1.00 31.64 127 LYS B O 1
ATOM 4398 N N . GLY B 1 145 ? 56.250 25.903 53.232 1.00 31.59 128 GLY B N 1
ATOM 4399 C CA . GLY B 1 145 ? 55.015 26.629 52.872 1.00 31.40 128 GLY B CA 1
ATOM 4400 C C . GLY B 1 145 ? 53.914 26.423 53.901 1.00 30.86 128 GLY B C 1
ATOM 4401 O O . GLY B 1 145 ? 53.285 27.418 54.312 1.00 30.58 128 GLY B O 1
ATOM 4402 N N . CYS B 1 146 ? 53.685 25.173 54.309 1.00 30.15 129 CYS B N 1
ATOM 4403 C CA . CYS B 1 146 ? 52.681 24.792 55.340 1.00 30.10 129 CYS B CA 1
ATOM 4404 C C . CYS B 1 146 ? 53.069 25.398 56.692 1.00 30.15 129 CYS B C 1
ATOM 4405 O O . CYS B 1 146 ? 52.171 25.916 57.376 1.00 29.86 129 CYS B O 1
ATOM 4408 N N . GLU B 1 147 ? 54.359 25.355 57.048 1.00 31.49 130 GLU B N 1
ATOM 4409 C CA . GLU B 1 147 ? 54.880 25.880 58.339 1.00 32.51 130 GLU B CA 1
ATOM 4410 C C . GLU B 1 147 ? 54.508 27.362 58.463 1.00 31.69 130 GLU B C 1
ATOM 4411 O O . GLU B 1 147 ? 53.870 27.724 59.467 1.00 32.53 130 GLU B O 1
ATOM 4417 N N . VAL B 1 148 ? 54.873 28.177 57.470 1.00 30.85 131 VAL B N 1
ATOM 4418 C CA . VAL B 1 148 ? 54.645 29.654 57.494 1.00 31.57 131 VAL B CA 1
ATOM 4419 C C . VAL B 1 148 ? 53.150 29.943 57.293 1.00 31.17 131 VAL B C 1
ATOM 4420 O O . VAL B 1 148 ? 52.651 30.884 57.936 1.00 32.81 131 VAL B O 1
ATOM 4424 N N . PHE B 1 149 ? 52.441 29.160 56.475 1.00 29.75 132 PHE B N 1
ATOM 4425 C CA . PHE B 1 149 ? 50.978 29.335 56.274 1.00 29.84 132 PHE B CA 1
ATOM 4426 C C . PHE B 1 149 ? 50.266 29.284 57.631 1.00 30.00 132 PHE B C 1
ATOM 4427 O O . PHE B 1 149 ? 49.515 30.219 57.941 1.00 30.70 132 PHE B O 1
ATOM 4435 N N . TYR B 1 150 ? 50.511 28.231 58.417 1.00 30.39 133 TYR B N 1
ATOM 4436 C CA . TYR B 1 150 ? 49.799 27.969 59.697 1.00 30.23 133 TYR B CA 1
ATOM 4437 C C . TYR B 1 150 ? 50.241 28.970 60.772 1.00 31.00 133 TYR B C 1
ATOM 4438 O O . TYR B 1 150 ? 49.407 29.292 61.638 1.00 31.58 133 TYR B O 1
ATOM 4447 N N . LYS B 1 151 ? 51.488 29.452 60.721 1.00 31.68 134 LYS B N 1
ATOM 4448 C CA . LYS B 1 151 ? 51.963 30.565 61.588 1.00 32.72 134 LYS B CA 1
ATOM 4449 C C . LYS B 1 151 ? 51.131 31.819 61.292 1.00 32.33 134 LYS B C 1
ATOM 4450 O O . LYS B 1 151 ? 50.659 32.453 62.257 1.00 34.45 134 LYS B O 1
ATOM 4456 N N . GLY B 1 152 ? 50.942 32.144 60.010 1.00 31.44 135 GLY B N 1
ATOM 4457 C CA . GLY B 1 152 ? 50.106 33.271 59.553 1.00 31.57 135 GLY B CA 1
ATOM 4458 C C . GLY B 1 152 ? 48.634 33.051 59.869 1.00 31.45 135 GLY B C 1
ATOM 4459 O O . GLY B 1 152 ? 47.978 34.008 60.330 1.00 32.55 135 GLY B O 1
ATOM 4460 N N . ALA B 1 153 ? 48.135 31.831 59.644 1.00 30.82 136 ALA B N 1
ATOM 4461 C CA . ALA B 1 153 ? 46.735 31.418 59.904 1.00 30.67 136 ALA B CA 1
ATOM 4462 C C . ALA B 1 153 ? 46.409 31.566 61.396 1.00 31.34 136 ALA B C 1
ATOM 4463 O O . ALA B 1 153 ? 45.284 31.983 61.709 1.00 32.86 136 ALA B O 1
ATOM 4465 N N . ALA B 1 154 ? 47.362 31.245 62.278 1.00 32.22 137 ALA B N 1
ATOM 4466 C CA . ALA B 1 154 ? 47.206 31.298 63.752 1.00 32.26 137 ALA B CA 1
ATOM 4467 C C . ALA B 1 154 ? 47.023 32.750 64.216 1.00 32.99 137 ALA B C 1
ATOM 4468 O O . ALA B 1 154 ? 46.421 32.952 65.291 1.00 34.24 137 ALA B O 1
ATOM 4470 N N . LEU B 1 155 ? 47.523 33.715 63.435 1.00 33.93 138 LEU B N 1
ATOM 4471 C CA . LEU B 1 155 ? 47.529 35.164 63.774 1.00 35.22 138 LEU B CA 1
ATOM 4472 C C . LEU B 1 155 ? 46.418 35.906 63.014 1.00 35.37 138 LEU B C 1
ATOM 4473 O O . LEU B 1 155 ? 46.374 37.147 63.113 1.00 36.14 138 LEU B O 1
ATOM 4478 N N . MET B 1 156 ? 45.543 35.193 62.295 1.00 34.58 139 MET B N 1
ATOM 4479 C CA . MET B 1 156 ? 44.308 35.785 61.713 1.00 33.97 139 MET B CA 1
ATOM 4480 C C . MET B 1 156 ? 43.352 36.123 62.862 1.00 34.51 139 MET B C 1
ATOM 4481 O O . MET B 1 156 ? 43.410 35.427 63.894 1.00 34.13 139 MET B O 1
ATOM 4486 N N . GLU B 1 157 ? 42.519 37.155 62.690 1.00 35.07 140 GLU B N 1
ATOM 4487 C CA . GLU B 1 157 ? 41.491 37.580 63.680 1.00 36.65 140 GLU B CA 1
ATOM 4488 C C . GLU B 1 157 ? 40.657 36.359 64.084 1.00 35.24 140 GLU B C 1
ATOM 4489 O O . GLU B 1 157 ? 40.403 36.183 65.295 1.00 35.90 140 GLU B O 1
ATOM 4495 N N . TYR B 1 158 ? 40.249 35.563 63.091 1.00 33.81 141 TYR B N 1
ATOM 4496 C CA . TYR B 1 158 ? 39.561 34.254 63.246 1.00 32.47 141 TYR B CA 1
ATOM 4497 C C . TYR B 1 158 ? 40.509 33.170 62.741 1.00 30.73 141 TYR B C 1
ATOM 4498 O O . TYR B 1 158 ? 40.529 32.857 61.551 1.00 28.81 141 TYR B O 1
ATOM 4507 N N . PRO B 1 159 ? 41.359 32.591 63.620 1.00 31.26 142 PRO B N 1
ATOM 4508 C CA . PRO B 1 159 ? 42.453 31.734 63.167 1.00 30.49 142 PRO B CA 1
ATOM 4509 C C . PRO B 1 159 ? 41.967 30.433 62.513 1.00 29.76 142 PRO B C 1
ATOM 4510 O O . PRO B 1 159 ? 41.055 29.810 63.037 1.00 30.29 142 PRO B O 1
ATOM 4514 N N . ILE B 1 160 ? 42.569 30.084 61.373 1.00 28.63 143 ILE B N 1
ATOM 4515 C CA . ILE B 1 160 ? 42.380 28.774 60.685 1.00 28.51 143 ILE B CA 1
ATOM 4516 C C . ILE B 1 160 ? 43.326 27.768 61.347 1.00 29.27 143 ILE B C 1
ATOM 4517 O O . ILE B 1 160 ? 44.522 28.099 61.505 1.00 29.92 143 ILE B O 1
ATOM 4522 N N . LYS B 1 161 ? 42.794 26.604 61.729 1.00 29.69 144 LYS B N 1
ATOM 4523 C CA . LYS B 1 161 ? 43.524 25.529 62.451 1.00 31.49 144 LYS B CA 1
ATOM 4524 C C . LYS B 1 161 ? 43.807 24.381 61.481 1.00 29.51 144 LYS B C 1
ATOM 4525 O O . LYS B 1 161 ? 42.988 24.154 60.571 1.00 29.71 144 LYS B O 1
ATOM 4531 N N . GLU B 1 162 ? 44.922 23.680 61.684 1.00 29.04 145 GLU B N 1
ATOM 4532 C CA . GLU B 1 162 ? 45.167 22.350 61.077 1.00 28.17 145 GLU B CA 1
ATOM 4533 C C . GLU B 1 162 ? 44.529 21.289 61.979 1.00 27.57 145 GLU B C 1
ATOM 4534 O O . GLU B 1 162 ? 44.739 21.353 63.204 1.00 27.40 145 GLU B O 1
ATOM 4540 N N . VAL B 1 163 ? 43.780 20.353 61.398 1.00 26.48 146 VAL B N 1
ATOM 4541 C CA . VAL B 1 163 ? 43.305 19.136 62.119 1.00 26.23 146 VAL B CA 1
ATOM 4542 C C . VAL B 1 163 ? 43.841 17.908 61.381 1.00 25.93 146 VAL B C 1
ATOM 4543 O O . VAL B 1 163 ? 43.597 17.781 60.172 1.00 27.29 146 VAL B O 1
ATOM 4547 N N . ARG B 1 164 ? 44.564 17.052 62.100 1.00 26.58 147 ARG B N 1
ATOM 4548 C CA . ARG B 1 164 ? 45.079 15.761 61.585 1.00 27.21 147 ARG B CA 1
ATOM 4549 C C . ARG B 1 164 ? 44.001 14.704 61.849 1.00 26.91 147 ARG B C 1
ATOM 4550 O O . ARG B 1 164 ? 44.038 14.053 62.911 1.00 27.94 147 ARG B O 1
ATOM 4558 N N . ILE B 1 165 ? 43.046 14.584 60.924 1.00 26.06 148 ILE B N 1
ATOM 4559 C CA . ILE B 1 165 ? 41.889 13.648 61.034 1.00 25.53 148 ILE B CA 1
ATOM 4560 C C . ILE B 1 165 ? 42.428 12.224 60.983 1.00 25.59 148 ILE B C 1
ATOM 4561 O O . ILE B 1 165 ? 43.114 11.861 60.032 1.00 26.17 148 ILE B O 1
ATOM 4566 N N . PRO B 1 166 ? 42.141 11.370 61.990 1.00 26.80 149 PRO B N 1
ATOM 4567 C CA . PRO B 1 166 ? 42.593 9.984 61.938 1.00 27.72 149 PRO B CA 1
ATOM 4568 C C . PRO B 1 166 ? 41.973 9.276 60.725 1.00 26.82 149 PRO B C 1
ATOM 4569 O O . PRO B 1 166 ? 40.769 9.336 60.555 1.00 27.44 149 PRO B O 1
ATOM 4573 N N . HIS B 1 167 ? 42.812 8.648 59.898 1.00 26.96 150 HIS B N 1
ATOM 4574 C CA . HIS B 1 167 ? 42.386 7.922 58.673 1.00 25.99 150 HIS B CA 1
ATOM 4575 C C . HIS B 1 167 ? 42.009 6.488 59.056 1.00 25.85 150 HIS B C 1
ATOM 4576 O O . HIS B 1 167 ? 42.739 5.554 58.673 1.00 26.06 150 HIS B O 1
ATOM 4583 N N . LYS B 1 168 ? 40.897 6.328 59.780 1.00 25.91 151 LYS B N 1
ATOM 4584 C CA . LYS B 1 168 ? 40.478 5.028 60.370 1.00 27.43 151 LYS B CA 1
ATOM 4585 C C . LYS B 1 168 ? 40.062 4.057 59.257 1.00 26.87 151 LYS B C 1
ATOM 4586 O O . LYS B 1 168 ? 40.120 2.831 59.503 1.00 28.06 151 LYS B O 1
ATOM 4592 N N . HIS B 1 169 ? 39.683 4.574 58.082 1.00 26.72 152 HIS B N 1
ATOM 4593 C CA . HIS B 1 169 ? 39.284 3.771 56.894 1.00 26.75 152 HIS B CA 1
ATOM 4594 C C . HIS B 1 169 ? 40.505 3.426 56.029 1.00 26.51 152 HIS B C 1
ATOM 4595 O O . HIS B 1 169 ? 40.320 2.723 55.029 1.00 27.41 152 HIS B O 1
ATOM 4602 N N . GLY B 1 170 ? 41.704 3.876 56.407 1.00 27.85 153 GLY B N 1
ATOM 4603 C CA . GLY B 1 170 ? 42.949 3.609 55.661 1.00 27.77 153 GLY B CA 1
ATOM 4604 C C . GLY B 1 170 ? 43.260 2.122 55.580 1.00 28.58 153 GLY B C 1
ATOM 4605 O O . GLY B 1 170 ? 42.933 1.392 56.534 1.00 28.66 153 GLY B O 1
ATOM 4606 N N . ILE B 1 171 ? 43.860 1.681 54.471 1.00 28.63 154 ILE B N 1
ATOM 4607 C CA . ILE B 1 171 ? 44.341 0.281 54.277 1.00 29.67 154 ILE B CA 1
ATOM 4608 C C . ILE B 1 171 ? 45.872 0.309 54.201 1.00 30.36 154 ILE B C 1
ATOM 4609 O O . ILE B 1 171 ? 46.455 1.398 54.386 1.00 29.92 154 ILE B O 1
ATOM 4614 N N . GLU B 1 172 ? 46.498 -0.846 53.966 1.00 31.53 155 GLU B N 1
ATOM 4615 C CA . GLU B 1 172 ? 47.978 -0.999 53.940 1.00 33.79 155 GLU B CA 1
ATOM 4616 C C . GLU B 1 172 ? 48.572 -0.026 52.916 1.00 33.05 155 GLU B C 1
ATOM 4617 O O . GLU B 1 172 ? 48.033 0.057 51.794 1.00 33.92 155 GLU B O 1
ATOM 4623 N N . GLY B 1 173 ? 49.629 0.691 53.308 1.00 33.51 156 GLY B N 1
ATOM 4624 C CA . GLY B 1 173 ? 50.378 1.617 52.439 1.00 33.89 156 GLY B CA 1
ATOM 4625 C C . GLY B 1 173 ? 49.827 3.032 52.486 1.00 32.42 156 GLY B C 1
ATOM 4626 O O . GLY B 1 173 ? 50.437 3.912 51.855 1.00 34.72 156 GLY B O 1
ATOM 4627 N N . GLU B 1 174 ? 48.716 3.258 53.196 1.00 30.88 157 GLU B N 1
ATOM 4628 C CA . GLU B 1 174 ? 48.085 4.600 53.310 1.00 29.49 157 GLU B CA 1
ATOM 4629 C C . GLU B 1 174 ? 48.555 5.274 54.602 1.00 29.54 157 GLU B C 1
ATOM 4630 O O . GLU B 1 174 ? 48.876 4.558 55.569 1.00 29.94 157 GLU B O 1
ATOM 4636 N N . GLY B 1 175 ? 48.627 6.608 54.586 1.00 28.73 158 GLY B N 1
ATOM 4637 C CA . GLY B 1 175 ? 48.975 7.437 55.753 1.00 29.38 158 GLY B CA 1
ATOM 4638 C C . GLY B 1 175 ? 47.941 7.298 56.855 1.00 29.08 158 GLY B C 1
ATOM 4639 O O . GLY B 1 175 ? 46.803 6.884 56.551 1.00 28.80 158 GLY B O 1
ATOM 4640 N N . ASP B 1 176 ? 48.309 7.658 58.085 1.00 29.64 159 ASP B N 1
ATOM 4641 C CA . ASP B 1 176 ? 47.466 7.461 59.295 1.00 30.60 159 ASP B CA 1
ATOM 4642 C C . ASP B 1 176 ? 46.516 8.649 59.504 1.00 28.67 159 ASP B C 1
ATOM 4643 O O . ASP B 1 176 ? 45.593 8.492 60.324 1.00 27.87 159 ASP B O 1
ATOM 4648 N N . VAL B 1 177 ? 46.715 9.782 58.816 1.00 27.73 160 VAL B N 1
ATOM 4649 C CA . VAL B 1 177 ? 45.892 11.016 59.023 1.00 27.36 160 VAL B CA 1
ATOM 4650 C C . VAL B 1 177 ? 45.539 11.682 57.686 1.00 27.29 160 VAL B C 1
ATOM 4651 O O . VAL B 1 177 ? 46.299 11.533 56.706 1.00 27.27 160 VAL B O 1
ATOM 4655 N N . VAL B 1 178 ? 44.422 12.414 57.678 1.00 27.12 161 VAL B N 1
ATOM 4656 C CA . VAL B 1 178 ? 44.021 13.373 56.605 1.00 26.40 161 VAL B CA 1
ATOM 4657 C C . VAL B 1 178 ? 44.164 14.778 57.183 1.00 26.08 161 VAL B C 1
ATOM 4658 O O . VAL B 1 178 ? 43.274 15.242 57.890 1.00 25.67 161 VAL B O 1
ATOM 4662 N N . PRO B 1 179 ? 45.302 15.481 56.969 1.00 25.77 162 PRO B N 1
ATOM 4663 C CA . PRO B 1 179 ? 45.450 16.856 57.447 1.00 25.86 162 PRO B CA 1
ATOM 4664 C C . PRO B 1 179 ? 44.520 17.806 56.680 1.00 25.92 162 PRO B C 1
ATOM 4665 O O . PRO B 1 179 ? 44.536 17.788 55.460 1.00 27.00 162 PRO B O 1
ATOM 4669 N N . VAL B 1 180 ? 43.724 18.590 57.409 1.00 25.42 163 VAL B N 1
ATOM 4670 C CA . VAL B 1 180 ? 42.728 19.532 56.822 1.00 24.76 163 VAL B CA 1
ATOM 4671 C C . VAL B 1 180 ? 42.844 20.896 57.507 1.00 24.82 163 VAL B C 1
ATOM 4672 O O . VAL B 1 180 ? 43.286 20.949 58.671 1.00 24.75 163 VAL B O 1
ATOM 4676 N N . ASN B 1 181 ? 42.447 21.956 56.799 1.00 24.28 164 ASN B N 1
ATOM 4677 C CA . ASN B 1 181 ? 42.139 23.275 57.404 1.00 25.45 164 ASN B CA 1
ATOM 4678 C C . ASN B 1 181 ? 40.740 23.193 58.010 1.00 25.28 164 ASN B C 1
ATOM 4679 O O . ASN B 1 181 ? 39.879 22.527 57.408 1.00 25.50 164 ASN B O 1
ATOM 4684 N N . PHE B 1 182 ? 40.531 23.864 59.139 1.00 25.07 165 PHE B N 1
ATOM 4685 C CA . PHE B 1 182 ? 39.227 23.952 59.837 1.00 24.92 165 PHE B CA 1
ATOM 4686 C C . PHE B 1 182 ? 39.016 25.376 60.343 1.00 25.36 165 PHE B C 1
ATOM 4687 O O . PHE B 1 182 ? 39.918 25.922 61.004 1.00 26.57 165 PHE B O 1
ATOM 4695 N N . LEU B 1 183 ? 37.852 25.946 60.041 1.00 24.68 166 LEU B N 1
ATOM 4696 C CA . LEU B 1 183 ? 37.423 27.256 60.587 1.00 24.74 166 LEU B CA 1
ATOM 4697 C C . LEU B 1 183 ? 35.932 27.188 60.909 1.00 24.70 166 LEU B C 1
ATOM 4698 O O . LEU B 1 183 ? 35.156 26.774 60.024 1.00 24.80 166 LEU B O 1
ATOM 4703 N N . LEU B 1 184 ? 35.571 27.549 62.141 1.00 25.59 167 LEU B N 1
ATOM 4704 C CA . LEU B 1 184 ? 34.167 27.726 62.586 1.00 25.90 167 LEU B CA 1
ATOM 4705 C C . LEU B 1 184 ? 33.875 29.217 62.678 1.00 27.31 167 LEU B C 1
ATOM 4706 O O . LEU B 1 184 ? 34.739 29.998 63.075 1.00 27.97 167 LEU B O 1
ATOM 4711 N N . PRO B 1 185 ? 32.636 29.651 62.365 1.00 27.47 168 PRO B N 1
ATOM 4712 C CA . PRO B 1 185 ? 32.228 31.019 62.663 1.00 28.60 168 PRO B CA 1
ATOM 4713 C C . PRO B 1 185 ? 32.028 31.136 64.170 1.00 29.97 168 PRO B C 1
ATOM 4714 O O . PRO B 1 185 ? 31.788 30.133 64.843 1.00 29.68 168 PRO B O 1
ATOM 4718 N N . PRO B 1 186 ? 32.128 32.353 64.748 1.00 32.81 169 PRO B N 1
ATOM 4719 C CA . PRO B 1 186 ? 32.028 32.525 66.198 1.00 34.55 169 PRO B CA 1
ATOM 4720 C C . PRO B 1 186 ? 30.667 32.112 66.791 1.00 35.35 169 PRO B C 1
ATOM 4721 O O . PRO B 1 186 ? 30.637 31.789 67.963 1.00 37.54 169 PRO B O 1
ATOM 4725 N N . ASN B 1 187 ? 29.600 32.098 65.982 1.00 36.33 170 ASN B N 1
ATOM 4726 C CA . ASN B 1 187 ? 28.211 31.768 66.414 1.00 37.24 170 ASN B CA 1
ATOM 4727 C C . ASN B 1 187 ? 28.024 30.248 66.552 1.00 36.15 170 ASN B C 1
ATOM 4728 O O . ASN B 1 187 ? 26.972 29.839 67.086 1.00 36.72 170 ASN B O 1
ATOM 4733 N N . ALA B 1 188 ? 28.985 29.442 66.087 1.00 33.64 171 ALA B N 1
ATOM 4734 C CA . ALA B 1 188 ? 28.883 27.964 66.028 1.00 31.63 171 ALA B CA 1
ATOM 4735 C C . ALA B 1 188 ? 29.181 27.350 67.400 1.00 31.31 171 ALA B C 1
ATOM 4736 O O . ALA B 1 188 ? 30.221 27.686 67.999 1.00 32.47 171 ALA B O 1
ATOM 4738 N N . SER B 1 189 ? 28.299 26.462 67.866 1.00 30.51 172 SER B N 1
ATOM 4739 C CA . SER B 1 189 ? 28.467 25.657 69.103 1.00 30.48 172 SER B CA 1
ATOM 4740 C C . SER B 1 189 ? 27.593 24.403 69.020 1.00 29.31 172 SER B C 1
ATOM 4741 O O . SER B 1 189 ? 26.794 24.295 68.068 1.00 27.31 172 SER B O 1
ATOM 4744 N N . GLU B 1 190 ? 27.718 23.517 70.010 1.00 29.88 173 GLU B N 1
ATOM 4745 C CA . GLU B 1 190 ? 26.917 22.268 70.126 1.00 30.06 173 GLU B CA 1
ATOM 4746 C C . GLU B 1 190 ? 25.414 22.592 70.143 1.00 30.18 173 GLU B C 1
ATOM 4747 O O . GLU B 1 190 ? 24.641 21.721 69.710 1.00 30.30 173 GLU B O 1
ATOM 4753 N N . THR B 1 191 ? 25.009 23.780 70.613 1.00 30.53 174 THR B N 1
ATOM 4754 C CA . THR B 1 191 ? 23.580 24.191 70.735 1.00 31.24 174 THR B CA 1
ATOM 4755 C C . THR B 1 191 ? 23.165 25.115 69.580 1.00 31.29 174 THR B C 1
ATOM 4756 O O . THR B 1 191 ? 21.967 25.424 69.490 1.00 32.08 174 THR B O 1
ATOM 4760 N N . SER B 1 192 ? 24.105 25.533 68.728 1.00 30.73 175 SER B N 1
ATOM 4761 C CA . SER B 1 192 ? 23.842 26.354 67.516 1.00 30.99 175 SER B CA 1
ATOM 4762 C C . SER B 1 192 ? 24.749 25.883 66.383 1.00 29.84 175 SER B C 1
ATOM 4763 O O . SER B 1 192 ? 25.658 26.600 65.964 1.00 30.40 175 SER B O 1
ATOM 4766 N N . PRO B 1 193 ? 24.546 24.648 65.871 1.00 28.53 176 PRO B N 1
ATOM 4767 C CA . PRO B 1 193 ? 25.409 24.101 64.826 1.00 27.57 176 PRO B CA 1
ATOM 4768 C C . PRO B 1 193 ? 25.205 24.824 63.488 1.00 26.97 176 PRO B C 1
ATOM 4769 O O . PRO B 1 193 ? 24.125 25.356 63.251 1.00 29.52 176 PRO B O 1
ATOM 4773 N N . VAL B 1 194 ? 26.240 24.824 62.647 1.00 25.02 177 VAL B N 1
ATOM 4774 C CA . VAL B 1 194 ? 26.277 25.606 61.377 1.00 25.30 177 VAL B CA 1
ATOM 4775 C C . VAL B 1 194 ? 26.512 24.663 60.204 1.00 25.16 177 VAL B C 1
ATOM 4776 O O . VAL B 1 194 ? 27.033 23.557 60.374 1.00 23.83 177 VAL B O 1
ATOM 4780 N N . PRO B 1 195 ? 26.131 25.081 58.975 1.00 24.80 178 PRO B N 1
ATOM 4781 C CA . PRO B 1 195 ? 26.502 24.355 57.765 1.00 25.00 178 PRO B CA 1
ATOM 4782 C C . PRO B 1 195 ? 28.026 24.317 57.605 1.00 24.47 178 PRO B C 1
ATOM 4783 O O . PRO B 1 195 ? 28.721 25.121 58.215 1.00 24.51 178 PRO B O 1
ATOM 4787 N N . CYS B 1 196 ? 28.504 23.385 56.787 1.00 23.91 179 CYS B N 1
ATOM 4788 C CA . CYS B 1 196 ? 29.942 23.195 56.494 1.00 23.48 179 CYS B CA 1
ATOM 4789 C C . CYS B 1 196 ? 30.133 23.053 54.984 1.00 23.02 179 CYS B C 1
ATOM 4790 O O . CYS B 1 196 ? 29.450 22.202 54.371 1.00 24.20 179 CYS B O 1
ATOM 4793 N N . VAL B 1 197 ? 31.002 23.881 54.408 1.00 22.58 180 VAL B N 1
ATOM 4794 C CA . VAL B 1 197 ? 31.492 23.690 53.016 1.00 22.43 180 VAL B CA 1
ATOM 4795 C C . VAL B 1 197 ? 32.813 22.928 53.125 1.00 22.41 180 VAL B C 1
ATOM 4796 O O . VAL B 1 197 ? 33.772 23.467 53.710 1.00 23.13 180 VAL B O 1
ATOM 4800 N N . LEU B 1 198 ? 32.802 21.676 52.670 1.00 22.34 181 LEU B N 1
ATOM 4801 C CA . LEU B 1 198 ? 34.008 20.834 52.514 1.00 22.11 181 LEU B CA 1
ATOM 4802 C C . LEU B 1 198 ? 34.635 21.190 51.164 1.00 22.27 181 LEU B C 1
ATOM 4803 O O . LEU B 1 198 ? 34.048 20.832 50.125 1.00 22.29 181 LEU B O 1
ATOM 4808 N N . ILE B 1 199 ? 35.750 21.919 51.181 1.00 22.12 182 ILE B N 1
ATOM 4809 C CA . ILE B 1 199 ? 36.478 22.319 49.945 1.00 22.78 182 ILE B CA 1
ATOM 4810 C C . ILE B 1 199 ? 37.487 21.220 49.619 1.00 22.88 182 ILE B C 1
ATOM 4811 O O . ILE B 1 199 ? 38.330 20.913 50.479 1.00 22.54 182 ILE B O 1
ATOM 4816 N N . ILE B 1 200 ? 37.371 20.652 48.421 1.00 22.51 183 ILE B N 1
ATOM 4817 C CA . ILE B 1 200 ? 38.306 19.635 47.868 1.00 23.03 183 ILE B CA 1
ATOM 4818 C C . ILE B 1 200 ? 39.191 20.345 46.846 1.00 23.55 183 ILE B C 1
ATOM 4819 O O . ILE B 1 200 ? 38.651 20.915 45.873 1.00 23.54 183 ILE B O 1
ATOM 4824 N N . THR B 1 201 ? 40.500 20.336 47.093 1.00 23.31 184 THR B N 1
ATOM 4825 C CA . THR B 1 201 ? 41.492 21.172 46.373 1.00 24.32 184 THR B CA 1
ATOM 4826 C C . THR B 1 201 ? 41.899 20.448 45.083 1.00 23.95 184 THR B C 1
ATOM 4827 O O . THR B 1 201 ? 41.301 19.396 44.780 1.00 24.90 184 THR B O 1
ATOM 4831 N N . GLY B 1 202 ? 42.846 21.012 44.332 1.00 26.05 185 GLY B N 1
ATOM 4832 C CA . GLY B 1 202 ? 43.130 20.615 42.940 1.00 26.15 185 GLY B CA 1
ATOM 4833 C C . GLY B 1 202 ? 44.503 19.994 42.773 1.00 26.25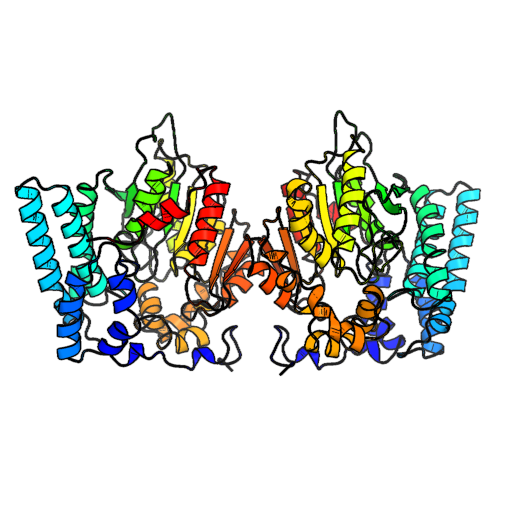 185 GLY B C 1
ATOM 4834 O O . GLY B 1 202 ? 45.068 19.480 43.762 1.00 26.31 185 GLY B O 1
ATOM 4835 N N . LEU B 1 203 ? 45.029 20.041 41.550 1.00 26.66 186 LEU B N 1
ATOM 4836 C CA . LEU B 1 203 ? 46.301 19.376 41.170 1.00 27.78 186 LEU B CA 1
ATOM 4837 C C . LEU B 1 203 ? 47.495 20.160 41.727 1.00 28.69 186 LEU B C 1
ATOM 4838 O O . LEU B 1 203 ? 48.516 19.514 42.030 1.00 29.69 186 LEU B O 1
ATOM 4843 N N . ASP B 1 204 ? 47.369 21.487 41.859 1.00 29.58 187 ASP B N 1
ATOM 4844 C CA . ASP B 1 204 ? 48.480 22.403 42.249 1.00 29.84 187 ASP B CA 1
ATOM 4845 C C . ASP B 1 204 ? 48.078 23.266 43.454 1.00 28.81 187 ASP B C 1
ATOM 4846 O O . ASP B 1 204 ? 48.958 23.528 44.300 1.00 29.19 187 ASP B O 1
ATOM 4851 N N . GLY B 1 205 ? 46.819 23.713 43.522 1.00 27.93 188 GLY B N 1
ATOM 4852 C CA . GLY B 1 205 ? 46.262 24.421 44.690 1.00 27.79 188 GLY B CA 1
ATOM 4853 C C . GLY B 1 205 ? 45.845 23.436 45.767 1.00 26.81 188 GLY B C 1
ATOM 4854 O O . GLY B 1 205 ? 44.956 22.616 45.485 1.00 27.31 188 GLY B O 1
ATOM 4855 N N . TYR B 1 206 ? 46.483 23.492 46.940 1.00 26.26 189 TYR B N 1
ATOM 4856 C CA . TYR B 1 206 ? 46.246 22.579 48.090 1.00 25.76 189 TYR B CA 1
ATOM 4857 C C . TYR B 1 206 ? 45.549 23.381 49.195 1.00 25.11 189 TYR B C 1
ATOM 4858 O O . TYR B 1 206 ? 45.035 24.469 48.889 1.00 25.37 189 TYR B O 1
ATOM 4867 N N . ARG B 1 207 ? 45.503 22.871 50.426 1.00 25.63 190 ARG B N 1
ATOM 4868 C CA . ARG B 1 207 ? 44.676 23.479 51.505 1.00 25.43 190 ARG B CA 1
ATOM 4869 C C . ARG B 1 207 ? 45.232 24.864 51.866 1.00 25.40 190 ARG B C 1
ATOM 4870 O O . ARG B 1 207 ? 44.435 25.714 52.301 1.00 26.33 190 ARG B O 1
ATOM 4878 N N . THR B 1 208 ? 46.531 25.098 51.655 1.00 25.61 191 THR B N 1
ATOM 4879 C CA . THR B 1 208 ? 47.210 26.396 51.927 1.00 27.10 191 THR B CA 1
ATOM 4880 C C . THR B 1 208 ? 46.770 27.454 50.903 1.00 26.88 191 THR B C 1
ATOM 4881 O O . THR B 1 208 ? 46.955 28.654 51.195 1.00 28.46 191 THR B O 1
ATOM 4885 N N . GLU B 1 209 ? 46.221 27.037 49.755 1.00 26.08 192 GLU B N 1
ATOM 4886 C CA . GLU B 1 209 ? 45.725 27.938 48.674 1.00 26.58 192 GLU B CA 1
ATOM 4887 C C . GLU B 1 209 ? 44.220 28.194 48.838 1.00 25.83 192 GLU B C 1
ATOM 4888 O O . GLU B 1 209 ? 43.819 29.373 48.921 1.00 26.42 192 GLU B O 1
ATOM 4894 N N . LEU B 1 210 ? 43.408 27.137 48.886 1.00 25.70 193 LEU B N 1
ATOM 4895 C CA . LEU B 1 210 ? 41.927 27.272 48.941 1.00 25.59 193 LEU B CA 1
ATOM 4896 C C . LEU B 1 210 ? 41.505 27.855 50.297 1.00 24.92 193 LEU B C 1
ATOM 4897 O O . LEU B 1 210 ? 40.336 28.257 50.414 1.00 24.83 193 LEU B O 1
ATOM 4902 N N . ALA B 1 211 ? 42.431 27.937 51.263 1.00 24.29 194 ALA B N 1
ATOM 4903 C CA . ALA B 1 211 ? 42.254 28.637 52.558 1.00 24.51 194 ALA B CA 1
ATOM 4904 C C . ALA B 1 211 ? 41.668 30.037 52.337 1.00 25.13 194 ALA B C 1
ATOM 4905 O O . ALA B 1 211 ? 40.947 30.521 53.233 1.00 26.35 194 ALA B O 1
ATOM 4907 N N . VAL B 1 212 ? 41.967 30.657 51.190 1.00 25.37 195 VAL B N 1
ATOM 4908 C CA . VAL B 1 212 ? 41.536 32.045 50.844 1.00 26.41 195 VAL B CA 1
ATOM 4909 C C . VAL B 1 212 ? 40.002 32.164 50.898 1.00 26.47 195 VAL B C 1
ATOM 4910 O O . VAL B 1 212 ? 39.527 33.291 51.098 1.00 27.38 195 VAL B O 1
ATOM 4914 N N . TRP B 1 213 ? 39.256 31.057 50.760 1.00 26.30 196 TRP B N 1
ATOM 4915 C CA . TRP B 1 213 ? 37.765 31.034 50.763 1.00 26.10 196 TRP B CA 1
ATOM 4916 C C . TRP B 1 213 ? 37.195 31.007 52.188 1.00 25.22 196 TRP B C 1
ATOM 4917 O O . TRP B 1 213 ? 36.000 31.301 52.332 1.00 25.38 196 TRP B O 1
ATOM 4928 N N . GLN B 1 214 ? 37.992 30.651 53.201 1.00 24.70 197 GLN B N 1
ATOM 4929 C CA . GLN B 1 214 ? 37.451 30.236 54.526 1.00 25.25 197 GLN B CA 1
ATOM 4930 C C . GLN B 1 214 ? 36.880 31.435 55.297 1.00 25.57 197 GLN B C 1
ATOM 4931 O O . GLN B 1 214 ? 35.805 31.271 55.901 1.00 25.51 197 GLN B O 1
ATOM 4937 N N . GLN B 1 215 ? 37.558 32.587 55.303 1.00 26.48 198 GLN B N 1
ATOM 4938 C CA . GLN B 1 215 ? 37.086 33.788 56.048 1.00 27.38 198 GLN B CA 1
ATOM 4939 C C . GLN B 1 215 ? 35.749 34.258 55.463 1.00 26.76 198 GLN B C 1
ATOM 4940 O O . GLN B 1 215 ? 34.862 34.642 56.250 1.00 27.96 198 GLN B O 1
ATOM 4946 N N . GLY B 1 216 ? 35.613 34.233 54.134 1.00 26.70 199 GLY B N 1
ATOM 4947 C CA . GLY B 1 216 ? 34.356 34.553 53.431 1.00 26.56 199 GLY B CA 1
ATOM 4948 C C . GLY B 1 216 ? 33.202 33.720 53.961 1.00 25.87 199 GLY B C 1
ATOM 4949 O O . GLY B 1 216 ? 32.164 34.305 54.323 1.00 26.68 199 GLY B O 1
ATOM 4950 N N . TRP B 1 217 ? 33.378 32.397 54.029 1.00 25.11 200 TRP B N 1
ATOM 4951 C CA . TRP B 1 217 ? 32.343 31.456 54.534 1.00 24.58 200 TRP B CA 1
ATOM 4952 C C . TRP B 1 217 ? 32.087 31.724 56.019 1.00 25.22 200 TRP B C 1
ATOM 4953 O O . TRP B 1 217 ? 30.910 31.740 56.421 1.00 26.24 200 TRP B O 1
ATOM 4964 N N . ARG B 1 218 ? 33.151 31.947 56.795 1.00 25.45 201 ARG B N 1
ATOM 4965 C CA . ARG B 1 218 ? 33.060 32.281 58.240 1.00 26.90 201 ARG B CA 1
ATOM 4966 C C . ARG B 1 218 ? 32.128 33.487 58.419 1.00 27.29 201 ARG B C 1
ATOM 4967 O O . ARG B 1 218 ? 31.252 33.430 59.302 1.00 27.15 201 ARG B O 1
ATOM 4975 N N . SER B 1 219 ? 32.280 34.521 57.584 1.00 27.77 202 SER B N 1
ATOM 4976 C CA . SER B 1 219 ? 31.491 35.781 57.649 1.00 29.32 202 SER B CA 1
ATOM 4977 C C . SER B 1 219 ? 30.004 35.513 57.367 1.00 28.70 202 SER B C 1
ATOM 4978 O O . SER B 1 219 ? 29.179 36.332 57.809 1.00 29.34 202 SER B O 1
ATOM 4981 N N . LYS B 1 220 ? 29.671 34.416 56.671 1.00 27.76 203 LYS B N 1
ATOM 4982 C CA . LYS B 1 220 ? 28.272 34.039 56.319 1.00 28.26 203 LYS B CA 1
ATOM 4983 C C . LYS B 1 220 ? 27.704 33.028 57.328 1.00 27.59 203 LYS B C 1
ATOM 4984 O O . LYS B 1 220 ? 26.549 32.590 57.131 1.00 28.33 203 LYS B O 1
ATOM 4990 N N . GLY B 1 221 ? 28.465 32.684 58.372 1.00 27.50 204 GLY B N 1
ATOM 4991 C CA . GLY B 1 221 ? 28.055 31.734 59.423 1.00 26.33 204 GLY B CA 1
ATOM 4992 C C . GLY B 1 221 ? 28.217 30.293 58.970 1.00 25.74 204 GLY B C 1
ATOM 4993 O O . GLY B 1 221 ? 27.457 29.431 59.446 1.00 26.91 204 GLY B O 1
ATOM 4994 N N . VAL B 1 222 ? 29.192 30.032 58.095 1.00 24.73 205 VAL B N 1
ATOM 4995 C CA . VAL B 1 222 ? 29.433 28.690 57.490 1.00 25.15 205 VAL B CA 1
ATOM 4996 C C . VAL B 1 222 ? 30.835 28.218 57.879 1.00 24.70 205 VAL B C 1
ATOM 4997 O O . VAL B 1 222 ? 31.800 28.983 57.677 1.00 25.03 205 VAL B O 1
ATOM 5001 N N . ALA B 1 223 ? 30.928 27.000 58.418 1.00 24.06 206 ALA B N 1
ATOM 5002 C CA . ALA B 1 223 ? 32.197 26.307 58.734 1.00 23.98 206 ALA B CA 1
ATOM 5003 C C . ALA B 1 223 ? 32.865 25.868 57.428 1.00 23.40 206 ALA B C 1
ATOM 5004 O O . ALA B 1 223 ? 32.148 25.650 56.436 1.00 23.43 206 ALA B O 1
ATOM 5006 N N . THR B 1 224 ? 34.195 25.764 57.419 1.00 22.87 207 THR B N 1
ATOM 5007 C CA . THR B 1 224 ? 34.960 25.208 56.273 1.00 23.51 207 THR B CA 1
ATOM 5008 C C . THR B 1 224 ? 35.915 24.121 56.765 1.00 23.15 207 THR B C 1
ATOM 5009 O O . THR B 1 224 ? 36.523 24.281 57.845 1.00 23.06 207 THR B O 1
ATOM 5013 N N . VAL B 1 225 ? 35.995 23.045 55.988 1.00 22.68 208 VAL B N 1
ATOM 5014 C CA . VAL B 1 225 ? 37.045 21.993 56.068 1.00 23.56 208 VAL B CA 1
ATOM 5015 C C . VAL B 1 225 ? 37.685 21.922 54.682 1.00 23.18 208 VAL B C 1
ATOM 5016 O O . VAL B 1 225 ? 36.931 21.875 53.696 1.00 23.99 208 VAL B O 1
ATOM 5020 N N . ILE B 1 226 ? 39.014 21.949 54.601 1.00 23.20 209 ILE B N 1
ATOM 5021 C CA . ILE B 1 226 ? 39.729 21.892 53.294 1.00 23.85 209 ILE B CA 1
ATOM 5022 C C . ILE B 1 226 ? 40.661 20.685 53.300 1.00 23.71 209 ILE B C 1
ATOM 5023 O O . ILE B 1 226 ? 41.510 20.600 54.203 1.00 23.37 209 ILE B O 1
ATOM 5028 N N . ALA B 1 227 ? 40.478 19.795 52.323 1.00 23.63 210 ALA B N 1
ATOM 5029 C CA . ALA B 1 227 ? 41.221 18.525 52.178 1.00 24.39 210 ALA B CA 1
ATOM 5030 C C . ALA B 1 227 ? 41.747 18.406 50.748 1.00 24.80 210 ALA B C 1
ATOM 5031 O O . ALA B 1 227 ? 41.068 18.867 49.805 1.00 24.17 210 ALA B O 1
ATOM 5033 N N . GLU B 1 228 ? 42.913 17.782 50.608 1.00 24.84 211 GLU B N 1
ATOM 5034 C CA . GLU B 1 228 ? 43.595 17.571 49.311 1.00 25.09 211 GLU B CA 1
ATOM 5035 C C . GLU B 1 228 ? 43.147 16.240 48.714 1.00 24.33 211 GLU B C 1
ATOM 5036 O O . GLU B 1 228 ? 42.779 15.317 49.474 1.00 25.51 211 GLU B O 1
ATOM 5042 N N . ILE B 1 229 ? 43.210 16.155 47.389 1.00 24.82 212 ILE B N 1
ATOM 5043 C CA . ILE B 1 229 ? 42.883 14.922 46.621 1.00 24.93 212 ILE B CA 1
ATOM 5044 C C . ILE B 1 229 ? 44.058 13.954 46.731 1.00 25.01 212 ILE B C 1
ATOM 5045 O O . ILE B 1 229 ? 45.192 14.360 46.999 1.00 25.58 212 ILE B O 1
ATOM 5050 N N . PRO B 1 230 ? 43.816 12.638 46.539 1.00 25.28 213 PRO B N 1
ATOM 5051 C CA . PRO B 1 230 ? 44.890 11.645 46.527 1.00 25.72 213 PRO B CA 1
ATOM 5052 C C . PRO B 1 230 ? 46.077 12.063 45.647 1.00 26.38 213 PRO B C 1
ATOM 5053 O O . PRO B 1 230 ? 45.857 12.610 44.578 1.00 27.36 213 PRO B O 1
ATOM 5057 N N . GLY B 1 231 ? 47.294 11.839 46.146 1.00 27.17 214 GLY B N 1
ATOM 5058 C CA . GLY B 1 231 ? 48.553 12.085 45.419 1.00 27.86 214 GLY B CA 1
ATOM 5059 C C . GLY B 1 231 ? 48.896 13.562 45.324 1.00 27.84 214 GLY B C 1
ATOM 5060 O O . GLY B 1 231 ? 49.679 13.919 44.426 1.00 30.09 214 GLY B O 1
ATOM 5061 N N . THR B 1 232 ? 48.346 14.389 46.219 1.00 26.08 215 THR B N 1
ATOM 5062 C CA . THR B 1 232 ? 48.687 15.830 46.363 1.00 26.43 215 THR B CA 1
ATOM 5063 C C . THR B 1 232 ? 48.769 16.188 47.848 1.00 26.40 215 THR B C 1
ATOM 5064 O O . THR B 1 232 ? 48.157 15.467 48.666 1.00 27.15 215 THR B O 1
ATOM 5068 N N . GLY B 1 233 ? 49.476 17.276 48.164 1.00 27.60 216 GLY B N 1
ATOM 5069 C CA . GLY B 1 233 ? 49.597 17.824 49.527 1.00 27.06 216 GLY B CA 1
ATOM 5070 C C . GLY B 1 233 ? 49.989 16.747 50.519 1.00 27.48 216 GLY B C 1
ATOM 5071 O O . GLY B 1 233 ? 51.051 16.134 50.323 1.00 31.08 216 GLY B O 1
ATOM 5072 N N . ASP B 1 234 ? 49.143 16.502 51.525 1.00 26.71 217 ASP B N 1
ATOM 5073 C CA . ASP B 1 234 ? 49.382 15.494 52.591 1.00 27.05 217 ASP B CA 1
ATOM 5074 C C . ASP B 1 234 ? 48.303 14.407 52.559 1.00 25.94 217 ASP B C 1
ATOM 5075 O O . ASP B 1 234 ? 48.132 13.733 53.592 1.00 27.02 217 ASP B O 1
ATOM 5080 N N . SER B 1 235 ? 47.610 14.215 51.431 1.00 26.58 218 SER B N 1
ATOM 5081 C CA . SER B 1 235 ? 46.606 13.129 51.280 1.00 25.39 218 SER B CA 1
ATOM 5082 C C . SER B 1 235 ? 47.271 11.790 51.585 1.00 25.28 218 SER B C 1
ATOM 5083 O O . SER B 1 235 ? 48.297 11.465 50.996 1.00 26.45 218 SER B O 1
ATOM 5086 N N . PRO B 1 236 ? 46.692 10.969 52.489 1.00 25.67 219 PRO B N 1
ATOM 5087 C CA . PRO B 1 236 ? 47.241 9.648 52.804 1.00 25.90 219 PRO B CA 1
ATOM 5088 C C . PRO B 1 236 ? 46.843 8.540 51.815 1.00 25.83 219 PRO B C 1
ATOM 5089 O O . PRO B 1 236 ? 47.266 7.413 52.005 1.00 27.51 219 PRO B O 1
ATOM 5093 N N . ALA B 1 237 ? 46.053 8.880 50.792 1.00 25.89 220 ALA B N 1
ATOM 5094 C CA . ALA B 1 237 ? 45.371 7.922 49.890 1.00 25.99 220 ALA B CA 1
ATOM 5095 C C . ALA B 1 237 ? 46.366 7.288 48.909 1.00 26.93 220 ALA B C 1
ATOM 5096 O O . ALA B 1 237 ? 47.260 8.005 48.428 1.00 27.72 220 ALA B O 1
ATOM 5098 N N . LEU B 1 238 ? 46.193 5.993 48.614 1.00 27.78 221 LEU B N 1
ATOM 5099 C CA . LEU B 1 238 ? 46.918 5.275 47.529 1.00 29.46 221 LEU B CA 1
ATOM 5100 C C . LEU B 1 238 ? 46.677 6.015 46.210 1.00 29.04 221 LEU B C 1
ATOM 5101 O O . LEU B 1 238 ? 45.504 6.250 45.869 1.00 29.51 221 LEU B O 1
ATOM 5106 N N . ARG B 1 239 ? 47.745 6.353 45.488 1.00 28.95 222 ARG B N 1
ATOM 5107 C CA . ARG B 1 239 ? 47.669 7.192 44.263 1.00 28.85 222 ARG B CA 1
ATOM 5108 C C . ARG B 1 239 ? 46.974 6.425 43.132 1.00 28.55 222 ARG B C 1
ATOM 5109 O O . ARG B 1 239 ? 46.141 7.042 42.442 1.00 29.07 222 ARG B O 1
ATOM 5117 N N . GLN B 1 240 ? 47.305 5.142 42.948 1.00 29.66 223 GLN B N 1
ATOM 5118 C CA . GLN B 1 240 ? 46.903 4.336 41.760 1.00 31.18 223 GLN B CA 1
ATOM 5119 C C . GLN B 1 240 ? 45.547 3.654 41.977 1.00 29.97 223 GLN B C 1
ATOM 5120 O O . GLN B 1 240 ? 45.032 3.089 41.001 1.00 31.36 223 GLN B O 1
ATOM 5126 N N . ASP B 1 241 ? 45.000 3.686 43.196 1.00 30.01 224 ASP B N 1
ATOM 5127 C CA . ASP B 1 241 ? 43.750 2.969 43.571 1.00 29.34 224 ASP B CA 1
ATOM 5128 C C . ASP B 1 241 ? 42.558 3.904 43.388 1.00 28.19 224 ASP B C 1
ATOM 5129 O O . ASP B 1 241 ? 42.416 4.868 44.137 1.00 27.91 224 ASP B O 1
ATOM 5134 N N . PRO B 1 242 ? 41.652 3.643 42.414 1.00 28.50 225 PRO B N 1
ATOM 5135 C CA . PRO B 1 242 ? 40.491 4.509 42.190 1.00 27.40 225 PRO B CA 1
ATOM 5136 C C . PRO B 1 242 ? 39.542 4.628 43.396 1.00 26.11 225 PRO B C 1
ATOM 5137 O O . PRO B 1 242 ? 38.797 5.587 43.439 1.00 25.45 225 PRO B O 1
ATOM 5141 N N . THR B 1 243 ? 39.570 3.663 44.326 1.00 25.83 226 THR B N 1
ATOM 5142 C CA . THR B 1 243 ? 38.678 3.623 45.519 1.00 26.01 226 THR B CA 1
ATOM 5143 C C . THR B 1 243 ? 39.317 4.337 46.720 1.00 25.88 226 THR B C 1
ATOM 5144 O O . THR B 1 243 ? 38.611 4.496 47.729 1.00 27.08 226 THR B O 1
ATOM 5148 N N . SER B 1 244 ? 40.580 4.768 46.626 1.00 26.00 227 SER B N 1
ATOM 5149 C CA . SER B 1 244 ? 41.308 5.446 47.735 1.00 26.05 227 SER B CA 1
ATOM 5150 C C . SER B 1 244 ? 40.611 6.740 48.168 1.00 25.21 227 SER B C 1
ATOM 5151 O O . SER B 1 244 ? 40.535 6.998 49.367 1.00 24.66 227 SER B O 1
ATOM 5154 N N . PRO B 1 245 ? 40.072 7.606 47.271 1.00 25.91 228 PRO B N 1
ATOM 5155 C CA . PRO B 1 245 ? 39.334 8.786 47.731 1.00 24.54 228 PRO B CA 1
ATOM 5156 C C . PRO B 1 245 ? 38.119 8.413 48.596 1.00 24.35 228 PRO B C 1
ATOM 5157 O O . PRO B 1 245 ? 37.832 9.133 49.534 1.00 23.61 228 PRO B O 1
ATOM 5161 N N . ASP B 1 246 ? 37.456 7.294 48.280 1.00 24.37 229 ASP B N 1
ATOM 5162 C CA . ASP B 1 246 ? 36.230 6.826 48.986 1.00 24.33 229 ASP B CA 1
ATOM 5163 C C . ASP B 1 246 ? 36.549 6.620 50.472 1.00 24.31 229 ASP B C 1
ATOM 5164 O O . ASP B 1 246 ? 35.771 7.100 51.324 1.00 24.31 229 ASP B O 1
ATOM 5169 N N . ARG B 1 247 ? 37.654 5.933 50.767 1.00 24.37 230 ARG B N 1
ATOM 5170 C CA . ARG B 1 247 ? 38.145 5.695 52.150 1.00 25.17 230 ARG B CA 1
ATOM 5171 C C . ARG B 1 247 ? 38.473 7.036 52.820 1.00 24.14 230 ARG B C 1
ATOM 5172 O O . ARG B 1 247 ? 38.104 7.215 53.993 1.00 24.60 230 ARG B O 1
ATOM 5180 N N . GLN B 1 248 ? 39.142 7.944 52.105 1.00 24.07 231 GLN B N 1
ATOM 5181 C CA . GLN B 1 248 ? 39.548 9.270 52.645 1.00 23.57 231 GLN B CA 1
ATOM 5182 C C . GLN B 1 248 ? 38.299 10.048 53.083 1.00 22.58 231 GLN B C 1
ATOM 5183 O O . GLN B 1 248 ? 38.300 10.561 54.212 1.00 23.16 231 GLN B O 1
ATOM 5189 N N . TRP B 1 249 ? 37.268 10.125 52.238 1.00 21.82 232 TRP B N 1
ATOM 5190 C CA . TRP B 1 249 ? 36.035 10.900 52.549 1.00 21.65 232 TRP B CA 1
ATOM 5191 C C . TRP B 1 249 ? 35.263 10.225 53.688 1.00 21.40 232 TRP B C 1
ATOM 5192 O O . TRP B 1 249 ? 34.634 10.953 54.467 1.00 22.82 232 TRP B O 1
ATOM 5203 N N . SER B 1 250 ? 35.311 8.895 53.798 1.00 21.84 233 SER B N 1
ATOM 5204 C CA . SER B 1 250 ? 34.700 8.171 54.945 1.00 22.70 233 SER B CA 1
ATOM 5205 C C . SER B 1 250 ? 35.347 8.672 56.244 1.00 22.28 233 SER B C 1
ATOM 5206 O O . SER B 1 250 ? 34.608 8.988 57.191 1.00 23.67 233 SER B O 1
ATOM 5209 N N . SER B 1 251 ? 36.676 8.799 56.267 1.00 22.97 234 SER B N 1
ATOM 5210 C CA . SER B 1 251 ? 37.441 9.292 57.445 1.00 23.70 234 SER B CA 1
ATOM 5211 C C . SER B 1 251 ? 37.097 10.762 57.716 1.00 23.84 234 SER B C 1
ATOM 5212 O O . SER B 1 251 ? 36.884 11.119 58.888 1.00 24.31 234 SER B O 1
ATOM 5215 N N . VAL B 1 252 ? 37.037 11.588 56.672 1.00 23.52 235 VAL B N 1
ATOM 5216 C CA . VAL B 1 252 ? 36.786 13.051 56.816 1.00 23.22 235 VAL B CA 1
ATOM 5217 C C . VAL B 1 252 ? 35.352 13.260 57.319 1.00 22.86 235 VAL B C 1
ATOM 5218 O O . VAL B 1 252 ? 35.173 14.023 58.282 1.00 24.17 235 VAL B O 1
ATOM 5222 N N . LEU B 1 253 ? 34.368 12.602 56.704 1.00 23.21 236 LEU B N 1
ATOM 5223 C CA . LEU B 1 253 ? 32.936 12.786 57.060 1.00 23.69 236 LEU B CA 1
ATOM 5224 C C . LEU B 1 253 ? 32.665 12.211 58.456 1.00 23.17 236 LEU B C 1
ATOM 5225 O O . LEU B 1 253 ? 31.872 12.820 59.187 1.00 23.41 236 LEU B O 1
ATOM 5230 N N . ASP B 1 254 ? 33.319 11.107 58.833 1.00 24.07 237 ASP B N 1
ATOM 5231 C CA . ASP B 1 254 ? 33.268 10.575 60.221 1.00 24.50 237 ASP B CA 1
ATOM 5232 C C . ASP B 1 254 ? 33.678 11.693 61.185 1.00 24.20 237 ASP B C 1
ATOM 5233 O O . ASP B 1 254 ? 32.969 11.904 62.185 1.00 25.52 237 ASP B O 1
ATOM 5238 N N . TRP B 1 255 ? 34.778 12.389 60.887 1.00 23.30 238 TRP B N 1
ATOM 5239 C CA . TRP B 1 255 ? 35.311 13.463 61.762 1.00 24.02 238 TRP B CA 1
ATOM 5240 C C . TRP B 1 255 ? 34.325 14.639 61.803 1.00 24.01 238 TRP B C 1
ATOM 5241 O O . TRP B 1 255 ? 33.985 15.074 62.915 1.00 25.26 238 TRP B O 1
ATOM 5252 N N . ILE B 1 256 ? 33.850 15.118 60.652 1.00 23.96 239 ILE B N 1
ATOM 5253 C CA . ILE B 1 256 ? 32.923 16.290 60.599 1.00 24.36 239 ILE B CA 1
ATOM 5254 C C . ILE B 1 256 ? 31.669 15.946 61.417 1.00 24.37 239 ILE B C 1
ATOM 5255 O O . ILE B 1 256 ? 31.215 16.803 62.197 1.00 24.56 239 ILE B O 1
ATOM 5260 N N . GLU B 1 257 ? 31.162 14.715 61.286 1.00 24.89 240 GLU B N 1
ATOM 5261 C CA . GLU B 1 257 ? 29.945 14.234 61.995 1.00 25.97 240 GLU B CA 1
ATOM 5262 C C . GLU B 1 257 ? 30.179 14.216 63.515 1.00 25.92 240 GLU B C 1
ATOM 5263 O O . GLU B 1 257 ? 29.181 14.339 64.254 1.00 28.24 240 GLU B O 1
ATOM 5269 N N . SER B 1 258 ? 31.433 14.096 63.970 1.00 26.28 241 SER B N 1
ATOM 5270 C CA . SER B 1 258 ? 31.822 14.112 65.407 1.00 27.06 241 SER B CA 1
ATOM 5271 C C . SER B 1 258 ? 31.906 15.548 65.945 1.00 26.83 241 SER B C 1
ATOM 5272 O O . SER B 1 258 ? 31.955 15.694 67.181 1.00 28.05 241 SER B O 1
ATOM 5275 N N . GLN B 1 259 ? 31.951 16.563 65.071 1.00 25.79 242 GLN B N 1
ATOM 5276 C CA . GLN B 1 259 ? 32.019 17.994 65.477 1.00 26.09 242 GLN B CA 1
ATOM 5277 C C . GLN B 1 259 ? 30.593 18.509 65.697 1.00 26.23 242 GLN B C 1
ATOM 5278 O O . GLN B 1 259 ? 29.887 18.746 64.697 1.00 26.83 242 GLN B O 1
ATOM 5284 N N . LYS B 1 260 ? 30.192 18.662 66.963 1.00 26.43 243 LYS B N 1
ATOM 5285 C CA . LYS B 1 260 ? 28.805 19.023 67.369 1.00 26.98 243 LYS B CA 1
ATOM 5286 C C . LYS B 1 260 ? 28.430 20.413 66.836 1.00 26.41 243 LYS B C 1
ATOM 5287 O O . LYS B 1 260 ? 27.222 20.651 66.649 1.00 27.26 243 LYS B O 1
ATOM 5293 N N . ALA B 1 261 ? 29.414 21.290 66.601 1.00 25.88 244 ALA B N 1
ATOM 5294 C CA . ALA B 1 261 ? 29.216 22.673 66.103 1.00 25.77 244 ALA B CA 1
ATOM 5295 C C . ALA B 1 261 ? 28.861 22.669 64.611 1.00 25.09 244 ALA B C 1
ATOM 5296 O O . ALA B 1 261 ? 28.477 23.738 64.099 1.00 26.13 244 ALA B O 1
ATOM 5298 N N . VAL B 1 262 ? 29.016 21.531 63.928 1.00 24.72 245 VAL B N 1
ATOM 5299 C CA . VAL B 1 262 ? 28.656 21.377 62.488 1.00 24.36 245 VAL B CA 1
ATOM 5300 C C . VAL B 1 262 ? 27.339 20.602 62.382 1.00 24.60 245 VAL B C 1
ATOM 5301 O O . VAL B 1 262 ? 27.219 19.525 63.008 1.00 25.45 245 VAL B O 1
ATOM 5305 N N . ASP B 1 263 ? 26.391 21.143 61.615 1.00 24.31 246 ASP B N 1
ATOM 5306 C CA . ASP B 1 263 ? 25.145 20.439 61.219 1.00 25.39 246 ASP B CA 1
ATOM 5307 C C . ASP B 1 263 ? 25.506 19.457 60.100 1.00 25.64 246 ASP B C 1
ATOM 5308 O O . ASP B 1 263 ? 25.685 19.898 58.946 1.00 25.25 246 ASP B O 1
ATOM 5313 N N A SER B 1 264 ? 25.600 18.169 60.454 0.50 26.62 247 SER B N 1
ATOM 5314 N N B SER B 1 264 ? 25.617 18.165 60.414 0.50 26.53 247 SER B N 1
ATOM 5315 C CA A SER B 1 264 ? 26.000 17.042 59.570 0.50 26.27 247 SER B CA 1
ATOM 5316 C CA B SER B 1 264 ? 26.069 17.125 59.452 0.50 26.03 247 SER B CA 1
ATOM 5317 C C A SER B 1 264 ? 25.014 16.882 58.406 0.50 25.56 247 SER B C 1
ATOM 5318 C C B SER B 1 264 ? 24.957 16.764 58.459 0.50 25.69 247 SER B C 1
ATOM 5319 O O A SER B 1 264 ? 25.396 16.250 57.405 0.50 25.76 247 SER B O 1
ATOM 5320 O O B SER B 1 264 ? 25.185 15.855 57.643 0.50 25.70 247 SER B O 1
ATOM 5325 N N . LYS B 1 265 ? 23.805 17.441 58.530 1.00 25.37 248 LYS B N 1
ATOM 5326 C CA . LYS B 1 265 ? 22.753 17.381 57.480 1.00 25.33 248 LYS B CA 1
ATOM 5327 C C . LYS B 1 265 ? 22.956 18.521 56.471 1.00 23.83 248 LYS B C 1
ATOM 5328 O O . LYS B 1 265 ? 22.202 18.561 55.485 1.00 24.05 248 LYS B O 1
ATOM 5334 N N . LYS B 1 266 ? 23.937 19.405 56.693 1.00 23.83 249 LYS B N 1
ATOM 5335 C CA . LYS B 1 266 ? 24.195 20.583 55.823 1.00 23.30 249 LYS B CA 1
ATOM 5336 C C . LYS B 1 266 ? 25.685 20.645 55.464 1.00 23.14 249 LYS B C 1
ATOM 5337 O O . LYS B 1 266 ? 26.296 21.724 55.615 1.00 23.49 249 LYS B O 1
ATOM 5343 N N . ILE B 1 267 ? 26.250 19.520 55.021 1.00 22.13 250 ILE B N 1
ATOM 5344 C CA . ILE B 1 267 ? 27.627 19.453 54.451 1.00 22.95 250 ILE B CA 1
ATOM 5345 C C . ILE B 1 267 ? 27.516 19.578 52.929 1.00 23.09 250 ILE B C 1
ATOM 5346 O O . ILE B 1 267 ? 26.827 18.749 52.306 1.00 23.47 250 ILE B O 1
ATOM 5351 N N . VAL B 1 268 ? 28.193 20.579 52.366 1.00 23.16 251 VAL B N 1
ATOM 5352 C CA . VAL B 1 268 ? 28.264 20.838 50.901 1.00 22.79 251 VAL B CA 1
ATOM 5353 C C . VAL B 1 268 ? 29.720 20.654 50.478 1.00 22.84 251 VAL B C 1
ATOM 5354 O O . VAL B 1 268 ? 30.575 21.388 50.998 1.00 24.33 251 VAL B O 1
ATOM 5358 N N . ALA B 1 269 ? 29.993 19.681 49.609 1.00 22.16 252 ALA B N 1
ATOM 5359 C CA . ALA B 1 269 ? 31.349 19.414 49.078 1.00 21.85 252 ALA B CA 1
ATOM 5360 C C . ALA B 1 269 ? 31.531 20.215 47.788 1.00 23.13 252 ALA B C 1
ATOM 5361 O O . ALA B 1 269 ? 30.763 19.996 46.842 1.00 25.69 252 ALA B O 1
ATOM 5363 N N . TRP B 1 270 ? 32.496 21.132 47.763 1.00 22.89 253 TRP B N 1
ATOM 5364 C CA . TRP B 1 270 ? 32.817 21.951 46.568 1.00 22.34 253 TRP B CA 1
ATOM 5365 C C . TRP B 1 270 ? 34.236 21.602 46.108 1.00 22.71 253 TRP B C 1
ATOM 5366 O O . TRP B 1 270 ? 35.202 21.972 46.805 1.00 22.89 253 TRP B O 1
ATOM 5377 N N . GLY B 1 271 ? 34.332 20.872 44.995 1.00 22.91 254 GLY B N 1
ATOM 5378 C CA . GLY B 1 271 ? 35.599 20.466 44.365 1.00 22.74 254 GLY B CA 1
ATOM 5379 C C . GLY B 1 271 ? 36.053 21.499 43.352 1.00 23.48 254 GLY B C 1
ATOM 5380 O O . GLY B 1 271 ? 35.248 21.841 42.464 1.00 23.28 254 GLY B O 1
ATOM 5381 N N . PHE B 1 272 ? 37.288 21.991 43.494 1.00 23.15 255 PHE B N 1
ATOM 5382 C CA . PHE B 1 272 ? 37.919 22.982 42.588 1.00 23.44 255 PHE B CA 1
ATOM 5383 C C . PHE B 1 272 ? 38.834 22.246 41.611 1.00 23.95 255 PHE B C 1
ATOM 5384 O O . PHE B 1 272 ? 39.726 21.485 42.072 1.00 24.58 255 PHE B O 1
ATOM 5392 N N . SER B 1 273 ? 38.622 22.469 40.311 1.00 25.11 256 SER B N 1
ATOM 5393 C CA . SER B 1 273 ? 39.484 21.955 39.219 1.00 25.38 256 SER B CA 1
ATOM 5394 C C . SER B 1 273 ? 39.487 20.422 39.294 1.00 25.03 256 SER B C 1
ATOM 5395 O O . SER B 1 273 ? 38.387 19.839 39.285 1.00 25.60 256 SER B O 1
ATOM 5398 N N . THR B 1 274 ? 40.651 19.784 39.431 1.00 24.45 257 THR B N 1
ATOM 5399 C CA . THR B 1 274 ? 40.756 18.307 39.589 1.00 25.04 257 THR B CA 1
ATOM 5400 C C . THR B 1 274 ? 39.880 17.849 40.767 1.00 24.08 257 THR B C 1
ATOM 5401 O O . THR B 1 274 ? 39.326 16.736 40.685 1.00 25.70 257 THR B O 1
ATOM 5405 N N . GLY B 1 275 ? 39.753 18.671 41.817 1.00 23.65 258 GLY B N 1
ATOM 5406 C CA . GLY B 1 275 ? 38.861 18.420 42.967 1.00 23.67 258 GLY B CA 1
ATOM 5407 C C . GLY B 1 275 ? 37.424 18.150 42.540 1.00 22.67 258 GLY B C 1
ATOM 5408 O O . GLY B 1 275 ? 36.720 17.413 43.266 1.00 23.70 258 GLY B O 1
ATOM 5409 N N . GLY B 1 276 ? 36.991 18.734 41.417 1.00 23.47 259 GLY B N 1
ATOM 5410 C CA . GLY B 1 276 ? 35.649 18.539 40.836 1.00 23.11 259 GLY B CA 1
ATOM 5411 C C . GLY B 1 276 ? 35.337 17.074 40.569 1.00 23.24 259 GLY B C 1
ATOM 5412 O O . GLY B 1 276 ? 34.200 16.652 40.860 1.00 23.79 259 GLY B O 1
ATOM 5413 N N . TYR B 1 277 ? 36.301 16.311 40.043 1.00 22.88 260 TYR B N 1
ATOM 5414 C CA . TYR B 1 277 ? 36.163 14.846 39.813 1.00 22.81 260 TYR B CA 1
ATOM 5415 C C . TYR B 1 277 ? 35.744 14.179 41.130 1.00 22.94 260 TYR B C 1
ATOM 5416 O O . TYR B 1 277 ? 34.814 13.350 41.134 1.00 22.81 260 TYR B O 1
ATOM 5425 N N . TYR B 1 278 ? 36.420 14.533 42.225 1.00 23.36 261 TYR B N 1
ATOM 5426 C CA . TYR B 1 278 ? 36.239 13.906 43.561 1.00 22.79 261 TYR B CA 1
ATOM 5427 C C . TYR B 1 278 ? 34.899 14.337 44.166 1.00 22.08 261 TYR B C 1
ATOM 5428 O O . TYR B 1 278 ? 34.214 13.483 44.764 1.00 23.03 261 TYR B O 1
ATOM 5437 N N . ALA B 1 279 ? 34.513 15.604 43.998 1.00 22.46 262 ALA B N 1
ATOM 5438 C CA . ALA B 1 279 ? 33.194 16.113 44.443 1.00 21.80 262 ALA B CA 1
ATOM 5439 C C . ALA B 1 279 ? 32.080 15.349 43.712 1.00 21.37 262 ALA B C 1
ATOM 5440 O O . ALA B 1 279 ? 31.109 14.939 44.375 1.00 22.02 262 ALA B O 1
ATOM 5442 N N . LEU B 1 280 ? 32.213 15.156 42.397 1.00 21.93 263 LEU B N 1
ATOM 5443 C CA . LEU B 1 280 ? 31.201 14.434 41.580 1.00 22.28 263 LEU B CA 1
ATOM 5444 C C . LEU B 1 280 ? 31.156 12.969 42.029 1.00 22.31 263 LEU B C 1
ATOM 5445 O O . LEU B 1 280 ? 30.048 12.447 42.246 1.00 23.82 263 LEU B O 1
ATOM 5450 N N . ARG B 1 281 ? 32.320 12.339 42.186 1.00 22.35 264 ARG B N 1
ATOM 5451 C CA . ARG B 1 281 ? 32.427 10.922 42.613 1.00 22.67 264 ARG B 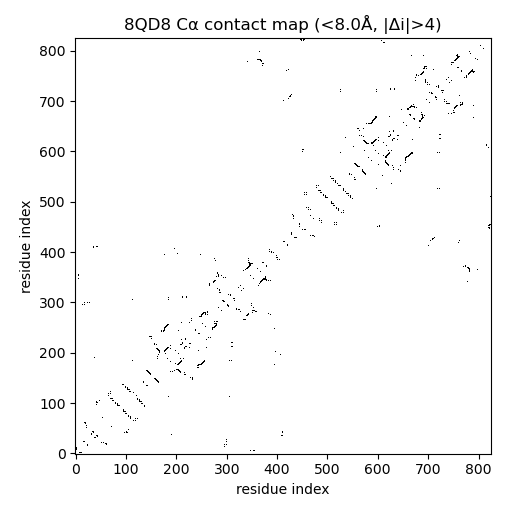CA 1
ATOM 5452 C C . ARG B 1 281 ? 31.723 10.746 43.963 1.00 22.54 264 ARG B C 1
ATOM 5453 O O . ARG B 1 281 ? 30.898 9.826 44.075 1.00 23.44 264 ARG B O 1
ATOM 5461 N N . MET B 1 282 ? 32.023 11.597 44.947 1.00 23.51 265 MET B N 1
ATOM 5462 C CA . MET B 1 282 ? 31.535 11.406 46.341 1.00 23.21 265 MET B CA 1
ATOM 5463 C C . MET B 1 282 ? 30.040 11.750 46.452 1.00 22.52 265 MET B C 1
ATOM 5464 O O . MET B 1 282 ? 29.424 11.304 47.434 1.00 23.37 265 MET B O 1
ATOM 5469 N N . ALA B 1 283 ? 29.459 12.460 45.476 1.00 21.63 266 ALA B N 1
ATOM 5470 C CA . ALA B 1 283 ? 27.992 12.658 45.365 1.00 22.05 266 ALA B CA 1
ATOM 5471 C C . ALA B 1 283 ? 27.300 11.292 45.287 1.00 22.02 266 ALA B C 1
ATOM 5472 O O . ALA B 1 283 ? 26.128 11.192 45.711 1.00 22.63 266 ALA B O 1
ATOM 5474 N N . HIS B 1 284 ? 27.999 10.289 44.746 1.00 22.18 267 HIS B N 1
ATOM 5475 C CA . HIS B 1 284 ? 27.498 8.901 44.560 1.00 23.19 267 HIS B CA 1
ATOM 5476 C C . HIS B 1 284 ? 27.940 8.036 45.748 1.00 23.34 267 HIS B C 1
ATOM 5477 O O . HIS B 1 284 ? 27.066 7.407 46.375 1.00 25.34 267 HIS B O 1
ATOM 5484 N N . THR B 1 285 ? 29.240 8.017 46.057 1.00 23.52 268 THR B N 1
ATOM 5485 C CA . THR B 1 285 ? 29.848 7.107 47.068 1.00 23.48 268 THR B CA 1
ATOM 5486 C C . THR B 1 285 ? 29.369 7.484 48.476 1.00 23.08 268 THR B C 1
ATOM 5487 O O . THR B 1 285 ? 29.271 6.574 49.312 1.00 24.22 268 THR B O 1
ATOM 5491 N N . HIS B 1 286 ? 29.099 8.770 48.731 1.00 22.95 269 HIS B N 1
ATOM 5492 C CA . HIS B 1 286 ? 28.707 9.296 50.068 1.00 23.48 269 HIS B CA 1
ATOM 5493 C C . HIS B 1 286 ? 27.401 10.095 49.971 1.00 22.23 269 HIS B C 1
ATOM 5494 O O . HIS B 1 286 ? 27.209 11.031 50.771 1.00 23.34 269 HIS B O 1
ATOM 5501 N N . LYS B 1 287 ? 26.514 9.698 49.057 1.00 22.69 270 LYS B N 1
ATOM 5502 C CA . LYS B 1 287 ? 25.220 10.378 48.779 1.00 23.27 270 LYS B CA 1
ATOM 5503 C C . LYS B 1 287 ? 24.509 10.731 50.092 1.00 22.89 270 LYS B C 1
ATOM 5504 O O . LYS B 1 287 ? 24.071 11.886 50.235 1.00 24.20 270 LYS B O 1
ATOM 5510 N N . ASP B 1 288 ? 24.392 9.773 51.014 1.00 23.68 271 ASP B N 1
ATOM 5511 C CA . ASP B 1 288 ? 23.507 9.894 52.204 1.00 25.15 271 ASP B CA 1
ATOM 5512 C C . ASP B 1 288 ? 24.146 10.780 53.282 1.00 25.15 271 ASP B C 1
ATOM 5513 O O . ASP B 1 288 ? 23.474 11.020 54.301 1.00 27.13 271 ASP B O 1
ATOM 5518 N N . ARG B 1 289 ? 25.373 11.267 53.072 1.00 23.87 272 ARG B N 1
ATOM 5519 C CA . ARG B 1 289 ? 26.133 12.045 54.086 1.00 24.69 272 ARG B CA 1
ATOM 5520 C C . ARG B 1 289 ? 26.373 13.481 53.608 1.00 23.62 272 ARG B C 1
ATOM 5521 O O . ARG B 1 289 ? 26.990 14.249 54.372 1.00 25.79 272 ARG B O 1
ATOM 5529 N N . LEU B 1 290 ? 25.893 13.834 52.413 1.00 22.92 273 LEU B N 1
ATOM 5530 C CA . LEU B 1 290 ? 26.171 15.143 51.768 1.00 21.94 273 LEU B CA 1
ATOM 5531 C C . LEU B 1 290 ? 24.857 15.788 51.318 1.00 22.16 273 LEU B C 1
ATOM 5532 O O . LEU B 1 290 ? 24.066 15.113 50.629 1.00 22.61 273 LEU B O 1
ATOM 5537 N N . LEU B 1 291 ? 24.644 17.053 51.684 1.00 21.58 274 LEU B N 1
ATOM 5538 C CA . LEU B 1 291 ? 23.475 17.847 51.227 1.00 22.65 274 LEU B CA 1
ATOM 5539 C C . LEU B 1 291 ? 23.609 18.084 49.719 1.00 21.91 274 LEU B C 1
ATOM 5540 O O . LEU B 1 291 ? 22.596 18.006 49.008 1.00 22.14 274 LEU B O 1
ATOM 5545 N N . ALA B 1 292 ? 24.825 18.362 49.244 1.00 21.50 275 ALA B N 1
ATOM 5546 C CA . ALA B 1 292 ? 25.089 18.672 47.823 1.00 21.02 275 ALA B CA 1
ATOM 5547 C C . ALA B 1 292 ? 26.582 18.549 47.539 1.00 20.76 275 ALA B C 1
ATOM 5548 O O . ALA B 1 292 ? 27.381 18.635 48.487 1.00 21.41 275 ALA B O 1
ATOM 5550 N N . THR B 1 293 ? 26.940 18.363 46.272 1.00 22.09 276 THR B N 1
ATOM 5551 C CA . THR B 1 293 ? 28.342 18.493 45.807 1.00 23.22 276 THR B CA 1
ATOM 5552 C C . THR B 1 293 ? 28.367 19.416 44.592 1.00 22.59 276 THR B C 1
ATOM 5553 O O . THR B 1 293 ? 27.351 19.508 43.865 1.00 23.53 276 THR B O 1
ATOM 5557 N N . ILE B 1 294 ? 29.486 20.112 44.425 1.00 21.89 277 ILE B N 1
ATOM 5558 C CA . ILE B 1 294 ? 29.723 21.054 43.299 1.00 22.03 277 ILE B CA 1
ATOM 5559 C C . ILE B 1 294 ? 31.038 20.643 42.646 1.00 21.59 277 ILE B C 1
ATOM 5560 O O . ILE B 1 294 ? 32.053 20.547 43.366 1.00 21.71 277 ILE B O 1
ATOM 5565 N N . SER B 1 295 ? 30.993 20.370 41.346 1.00 21.70 278 SER B N 1
ATOM 5566 C CA . SER B 1 295 ? 32.186 20.188 40.489 1.00 22.43 278 SER B CA 1
ATOM 5567 C C . SER B 1 295 ? 32.407 21.476 39.697 1.00 22.77 278 SER B C 1
ATOM 5568 O O . SER B 1 295 ? 31.588 21.770 38.811 1.00 23.07 278 SER B O 1
ATOM 5571 N N . LEU B 1 296 ? 33.461 22.224 40.030 1.00 23.33 279 LEU B N 1
ATOM 5572 C CA . LEU B 1 296 ? 33.858 23.444 39.285 1.00 23.37 279 LEU B CA 1
ATOM 5573 C C . LEU B 1 296 ? 35.128 23.130 38.490 1.00 23.64 279 LEU B C 1
ATOM 5574 O O . LEU B 1 296 ? 36.209 23.008 39.107 1.00 24.75 279 LEU B O 1
ATOM 5579 N N . GLY B 1 297 ? 34.989 22.978 37.174 1.00 25.09 280 GLY B N 1
ATOM 5580 C CA . GLY B 1 297 ? 36.100 22.643 36.264 1.00 25.69 280 GLY B CA 1
ATOM 5581 C C . GLY B 1 297 ? 36.626 21.245 36.522 1.00 26.01 280 GLY B C 1
ATOM 5582 O O . GLY B 1 297 ? 37.837 21.036 36.387 1.00 28.60 280 GLY B O 1
ATOM 5583 N N . GLY B 1 298 ? 35.743 20.320 36.894 1.00 25.61 281 GLY B N 1
ATOM 5584 C CA . GLY B 1 298 ? 36.084 18.902 37.092 1.00 25.69 281 GLY B CA 1
ATOM 5585 C C . GLY B 1 298 ? 35.967 18.124 35.798 1.00 26.58 281 GLY B C 1
ATOM 5586 O O . GLY B 1 298 ? 35.510 18.701 34.790 1.00 29.07 281 GLY B O 1
ATOM 5587 N N . GLY B 1 299 ? 36.412 16.870 35.822 1.00 26.92 282 GLY B N 1
ATOM 5588 C CA . GLY B 1 299 ? 36.206 15.880 34.750 1.00 27.28 282 GLY B CA 1
ATOM 5589 C C . GLY B 1 299 ? 35.602 14.610 35.315 1.00 26.82 282 GLY B C 1
ATOM 5590 O O . GLY B 1 299 ? 35.288 14.591 36.526 1.00 26.12 282 GLY B O 1
ATOM 5591 N N . ALA B 1 300 ? 35.454 13.578 34.483 1.00 26.85 283 ALA B N 1
ATOM 5592 C CA . ALA B 1 300 ? 34.741 12.327 34.835 1.00 26.90 283 ALA B CA 1
ATOM 5593 C C . ALA B 1 300 ? 35.225 11.128 34.008 1.00 26.50 283 ALA B C 1
ATOM 5594 O O . ALA B 1 300 ? 35.178 10.011 34.544 1.00 28.15 283 ALA B O 1
ATOM 5596 N N . HIS B 1 301 ? 35.636 11.322 32.751 1.00 26.97 284 HIS B N 1
ATOM 5597 C CA . HIS B 1 301 ? 35.807 10.207 31.780 1.00 28.03 284 HIS B CA 1
ATOM 5598 C C . HIS B 1 301 ? 36.854 10.546 30.710 1.00 28.64 284 HIS B C 1
ATOM 5599 O O . HIS B 1 301 ? 37.912 9.882 30.692 1.00 30.27 284 HIS B O 1
ATOM 5606 N N . HIS B 1 302 ? 36.559 11.513 29.838 1.00 29.16 285 HIS B N 1
ATOM 5607 C CA . HIS B 1 302 ? 37.421 11.909 28.689 1.00 29.57 285 HIS B CA 1
ATOM 5608 C C . HIS B 1 302 ? 38.707 12.594 29.172 1.00 29.81 285 HIS B C 1
ATOM 5609 O O . HIS B 1 302 ? 39.666 12.642 28.380 1.00 31.03 285 HIS B O 1
ATOM 5616 N N . MET B 1 303 ? 38.745 13.086 30.414 1.00 28.77 286 MET B N 1
ATOM 5617 C CA . MET B 1 303 ? 39.982 13.638 31.036 1.00 29.33 286 MET B CA 1
ATOM 5618 C C . MET B 1 303 ? 41.069 12.552 31.105 1.00 30.45 286 MET B C 1
ATOM 5619 O O . MET B 1 303 ? 42.260 12.923 31.239 1.00 32.49 286 MET B O 1
ATOM 5624 N N . PHE B 1 304 ? 40.686 11.271 31.011 1.00 29.49 287 PHE B N 1
ATOM 5625 C CA . PHE B 1 304 ? 41.604 10.100 31.071 1.00 30.29 287 PHE B CA 1
ATOM 5626 C C . PHE B 1 304 ? 41.908 9.553 29.668 1.00 30.97 287 PHE B C 1
ATOM 5627 O O . PHE B 1 304 ? 42.651 8.561 29.583 1.00 31.24 287 PHE B O 1
ATOM 5635 N N . ASP B 1 305 ? 41.370 10.176 28.610 1.00 31.37 288 ASP B N 1
ATOM 5636 C CA . ASP B 1 305 ? 41.558 9.742 27.198 1.00 32.68 288 ASP B CA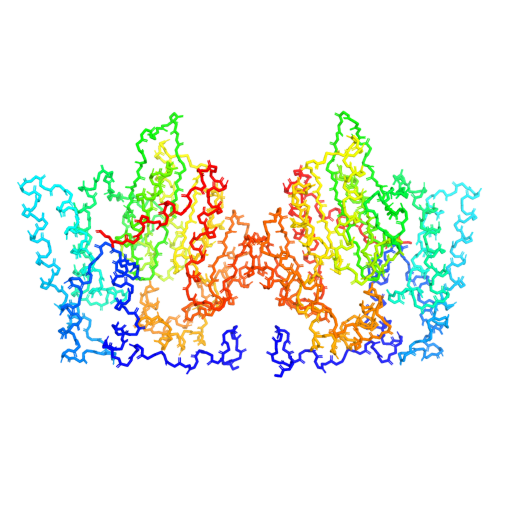 1
ATOM 5637 C C . ASP B 1 305 ? 43.023 9.923 26.785 1.00 33.45 288 ASP B C 1
ATOM 5638 O O . ASP B 1 305 ? 43.629 10.938 27.182 1.00 33.31 288 ASP B O 1
ATOM 5643 N N . ARG B 1 306 ? 43.551 8.988 25.991 1.00 35.07 289 ARG B N 1
ATOM 5644 C CA . ARG B 1 306 ? 44.889 9.093 25.348 1.00 36.24 289 ARG B CA 1
ATOM 5645 C C . ARG B 1 306 ? 44.950 10.400 24.549 1.00 36.24 289 ARG B C 1
ATOM 5646 O O . ARG B 1 306 ? 45.905 11.171 24.749 1.00 36.20 289 ARG B O 1
ATOM 5654 N N . GLU B 1 307 ? 43.941 10.649 23.706 1.00 36.77 290 GLU B N 1
ATOM 5655 C CA . GLU B 1 307 ? 43.888 11.818 22.787 1.00 38.07 290 GLU B CA 1
ATOM 5656 C C . GLU B 1 307 ? 43.965 13.112 23.605 1.00 35.58 290 GLU B C 1
ATOM 5657 O O . GLU B 1 307 ? 44.805 13.964 23.278 1.00 37.81 290 GLU B O 1
ATOM 5663 N N . TRP B 1 308 ? 43.134 13.250 24.641 1.00 33.67 291 TRP B N 1
ATOM 5664 C CA . TRP B 1 308 ? 43.089 14.476 25.480 1.00 33.05 291 TRP B CA 1
ATOM 5665 C C . TRP B 1 308 ? 44.438 14.690 26.178 1.00 33.20 291 TRP B C 1
ATOM 5666 O O . TRP B 1 308 ? 44.975 15.812 26.098 1.00 34.44 291 TRP B O 1
ATOM 5677 N N . LEU B 1 309 ? 44.954 13.658 26.850 1.00 33.75 292 LEU B N 1
ATOM 5678 C CA . LEU B 1 309 ? 46.175 13.747 27.696 1.00 34.30 292 LEU B CA 1
ATOM 5679 C C . LEU B 1 309 ? 47.404 14.017 26.817 1.00 36.38 292 LEU B C 1
ATOM 5680 O O . LEU B 1 309 ? 48.298 14.749 27.275 1.00 38.31 292 LEU B O 1
ATOM 5685 N N . GLU B 1 310 ? 47.427 13.482 25.592 1.00 38.48 293 GLU B N 1
ATOM 5686 C CA . GLU B 1 310 ? 48.564 13.620 24.639 1.00 40.78 293 GLU B CA 1
ATOM 5687 C C . GLU B 1 310 ? 48.652 15.053 24.089 1.00 40.88 293 GLU B C 1
ATOM 5688 O O . GLU B 1 310 ? 49.704 15.378 23.503 1.00 43.34 293 GLU B O 1
ATOM 5694 N N . HIS B 1 311 ? 47.605 15.873 24.255 1.00 38.90 294 HIS B N 1
ATOM 5695 C CA . HIS B 1 311 ? 47.538 17.278 23.762 1.00 38.34 294 HIS B CA 1
ATOM 5696 C C . HIS B 1 311 ? 47.624 18.290 24.914 1.00 37.89 294 HIS B C 1
ATOM 5697 O O . HIS B 1 311 ? 48.149 19.391 24.677 1.00 39.03 294 HIS B O 1
ATOM 5704 N N . ALA B 1 312 ? 47.122 17.949 26.106 1.00 38.10 295 ALA B N 1
ATOM 5705 C CA . ALA B 1 312 ? 46.887 18.895 27.224 1.00 37.38 295 ALA B CA 1
ATOM 5706 C C . ALA B 1 312 ? 48.201 19.477 27.772 1.00 36.89 295 ALA B C 1
ATOM 5707 O O . ALA B 1 312 ? 48.134 20.565 28.376 1.00 37.00 295 ALA B O 1
ATOM 5709 N N . ASN B 1 313 ? 49.346 18.808 27.575 1.00 37.78 296 ASN B N 1
ATOM 5710 C CA . ASN B 1 313 ? 50.672 19.279 28.072 1.00 38.53 296 ASN B CA 1
ATOM 5711 C C . ASN B 1 313 ? 51.015 20.656 27.485 1.00 39.29 296 ASN B C 1
ATOM 5712 O O . ASN B 1 313 ? 51.767 21.394 28.151 1.00 40.02 296 ASN B O 1
ATOM 5717 N N . LYS B 1 314 ? 50.492 20.992 26.299 1.00 39.85 297 LYS B N 1
ATOM 5718 C CA . LYS B 1 314 ? 50.895 22.196 25.521 1.00 41.50 297 LYS B CA 1
ATOM 5719 C C . LYS B 1 314 ? 49.793 23.267 25.524 1.00 39.31 297 LYS B C 1
ATOM 5720 O O . LYS B 1 314 ? 49.964 24.268 24.810 1.00 39.81 297 LYS B O 1
ATOM 5726 N N . LEU B 1 315 ? 48.715 23.095 26.297 1.00 37.64 298 LEU B N 1
ATOM 5727 C CA . LEU B 1 315 ? 47.546 24.016 26.256 1.00 36.50 298 LEU B CA 1
ATOM 5728 C C . LEU B 1 315 ? 47.573 24.954 27.473 1.00 34.91 298 LEU B C 1
ATOM 5729 O O . LEU B 1 315 ? 48.682 25.326 27.888 1.00 34.19 298 LEU B O 1
ATOM 5734 N N . GLU B 1 316 ? 46.412 25.357 28.002 1.00 34.00 299 GLU B N 1
ATOM 5735 C CA . GLU B 1 316 ? 46.278 26.560 28.872 1.00 34.53 299 GLU B CA 1
ATOM 5736 C C . GLU B 1 316 ? 46.990 26.365 30.219 1.00 33.57 299 GLU B C 1
ATOM 5737 O O . GLU B 1 316 ? 47.374 27.388 30.817 1.00 34.69 299 GLU B O 1
ATOM 5743 N N . TYR B 1 317 ? 47.143 25.126 30.699 1.00 33.06 300 TYR B N 1
ATOM 5744 C CA . TYR B 1 317 ? 47.801 24.826 32.001 1.00 32.78 300 TYR B CA 1
ATOM 5745 C C . TYR B 1 317 ? 49.213 25.408 31.981 1.00 33.25 300 TYR B C 1
ATOM 5746 O O . TYR B 1 317 ? 49.908 25.283 30.974 1.00 34.42 300 TYR B O 1
ATOM 5755 N N . PRO B 1 318 ? 49.673 26.087 33.060 1.00 32.96 301 PRO B N 1
ATOM 5756 C CA . PRO B 1 318 ? 50.957 26.794 33.033 1.00 34.35 301 PRO B CA 1
ATOM 5757 C C . PRO B 1 318 ? 52.175 25.910 32.721 1.00 34.39 301 PRO B C 1
ATOM 5758 O O . PRO B 1 318 ? 53.081 26.390 32.058 1.00 36.73 301 PRO B O 1
ATOM 5762 N N . PHE B 1 319 ? 52.179 24.664 33.203 1.00 34.05 302 PHE B N 1
ATOM 5763 C CA . PHE B 1 319 ? 53.291 23.693 33.025 1.00 34.79 302 PHE B CA 1
ATOM 5764 C C . PHE B 1 319 ? 52.769 22.475 32.250 1.00 35.16 302 PHE B C 1
ATOM 5765 O O . PHE B 1 319 ? 52.045 22.680 31.264 1.00 37.62 302 PHE B O 1
ATOM 5773 N N . ASP B 1 320 ? 53.126 21.257 32.672 1.00 35.57 303 ASP B N 1
ATOM 5774 C CA . ASP B 1 320 ? 52.865 19.995 31.927 1.00 34.24 303 ASP B CA 1
ATOM 5775 C C . ASP B 1 320 ? 51.715 19.250 32.615 1.00 32.64 303 ASP B C 1
ATOM 5776 O O . ASP B 1 320 ? 51.998 18.367 33.444 1.00 32.03 303 ASP B O 1
ATOM 5781 N N . LEU B 1 321 ? 50.471 19.601 32.265 1.00 32.38 304 LEU B N 1
ATOM 5782 C CA . LEU B 1 321 ? 49.222 19.118 32.921 1.00 32.33 304 LEU B CA 1
ATOM 5783 C C . LEU B 1 321 ? 49.210 17.585 32.975 1.00 31.62 304 LEU B C 1
ATOM 5784 O O . LEU B 1 321 ? 49.057 17.036 34.081 1.00 31.61 304 LEU B O 1
ATOM 5789 N N . SER B 1 322 ? 49.364 16.927 31.823 1.00 32.80 305 SER B N 1
ATOM 5790 C CA . SER B 1 322 ? 49.215 15.456 31.656 1.00 33.50 305 SER B CA 1
ATOM 5791 C C . SER B 1 322 ? 50.293 14.707 32.451 1.00 33.66 305 SER B C 1
ATOM 5792 O O . SER B 1 322 ? 49.946 13.698 33.101 1.00 33.90 305 SER B O 1
ATOM 5795 N N . ASN B 1 323 ? 51.546 15.176 32.408 1.00 33.94 306 ASN B N 1
ATOM 5796 C CA . ASN B 1 323 ? 52.677 14.595 33.182 1.00 34.97 306 ASN B CA 1
ATOM 5797 C C . ASN B 1 323 ? 52.411 14.772 34.683 1.00 33.73 306 ASN B C 1
ATOM 5798 O O . ASN B 1 323 ? 52.694 13.826 35.448 1.00 34.01 306 ASN B O 1
ATOM 5803 N N . THR B 1 324 ? 51.895 15.939 35.086 1.00 33.11 307 THR B N 1
ATOM 5804 C CA . THR B 1 324 ? 51.575 16.277 36.500 1.00 31.47 307 THR B CA 1
ATOM 5805 C C . THR B 1 324 ? 50.447 15.356 36.989 1.00 31.17 307 THR B C 1
ATOM 5806 O O . THR B 1 324 ? 50.571 14.822 38.112 1.00 30.34 307 THR B O 1
ATOM 5810 N N . LEU B 1 325 ? 49.404 15.164 36.174 1.00 31.52 308 LEU B N 1
ATOM 5811 C CA . LEU B 1 325 ? 48.276 14.231 36.462 1.00 31.50 308 LEU B CA 1
ATOM 5812 C C . LEU B 1 325 ? 48.820 12.819 36.700 1.00 30.89 308 LEU B C 1
ATOM 5813 O O . LEU B 1 325 ? 48.464 12.212 37.725 1.00 30.32 308 LEU B O 1
ATOM 5818 N N . ALA B 1 326 ? 49.634 12.319 35.766 1.00 31.45 309 ALA B N 1
ATOM 5819 C CA . ALA B 1 326 ? 50.255 10.974 35.809 1.00 32.66 309 ALA B CA 1
ATOM 5820 C C . ALA B 1 326 ? 50.989 10.790 37.141 1.00 31.91 309 ALA B C 1
ATOM 5821 O O . ALA B 1 326 ? 50.801 9.733 37.769 1.00 33.49 309 ALA B O 1
ATOM 5823 N N . TYR B 1 327 ? 51.782 11.787 37.553 1.00 31.84 310 TYR B N 1
ATOM 5824 C CA . TYR B 1 327 ? 52.560 11.781 38.821 1.00 31.60 310 TYR B CA 1
ATOM 5825 C C . TYR B 1 327 ? 51.591 11.714 40.009 1.00 30.82 310 TYR B C 1
ATOM 5826 O O . TYR B 1 327 ? 51.808 10.892 40.918 1.00 30.44 310 TYR B O 1
ATOM 5835 N N . LYS B 1 328 ? 50.548 12.549 39.983 1.00 29.82 311 LYS B N 1
ATOM 5836 C CA . LYS B 1 328 ? 49.498 12.627 41.037 1.00 29.38 311 LYS B CA 1
ATOM 5837 C C . LYS B 1 328 ? 48.786 11.270 41.163 1.00 29.56 311 LYS B C 1
ATOM 5838 O O . LYS B 1 328 ? 48.420 10.909 42.298 1.00 29.65 311 LYS B O 1
ATOM 5844 N N . PHE B 1 329 ? 48.612 10.536 40.057 1.00 29.84 312 PHE B N 1
ATOM 5845 C CA . PHE B 1 329 ? 47.972 9.191 40.032 1.00 29.87 312 PHE B CA 1
ATOM 5846 C C . PHE B 1 329 ? 49.018 8.090 40.267 1.00 31.27 312 PHE B C 1
ATOM 5847 O O . PHE B 1 329 ? 48.649 6.901 40.220 1.00 32.41 312 PHE B O 1
ATOM 5855 N N . GLY B 1 330 ? 50.274 8.471 40.528 1.00 31.67 313 GLY B N 1
ATOM 5856 C CA . GLY B 1 330 ? 51.333 7.575 41.030 1.00 32.09 313 GLY B CA 1
ATOM 5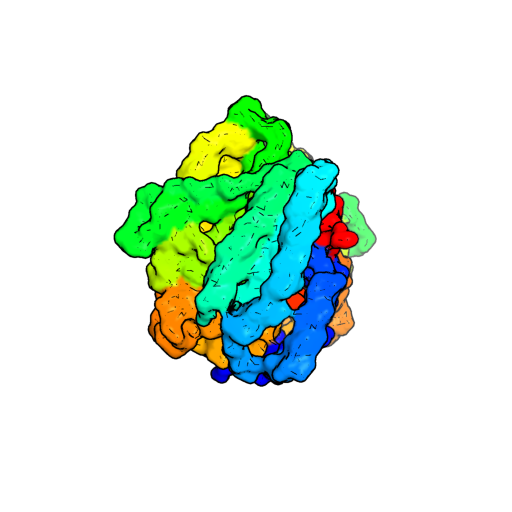857 C C . GLY B 1 330 ? 52.014 6.795 39.919 1.00 34.49 313 GLY B C 1
ATOM 5858 O O . GLY B 1 330 ? 52.519 5.689 40.210 1.00 35.68 313 GLY B O 1
ATOM 5859 N N . TYR B 1 331 ? 52.047 7.345 38.700 1.00 35.86 314 TYR B N 1
ATOM 5860 C CA . TYR B 1 331 ? 52.690 6.718 37.514 1.00 38.12 314 TYR B CA 1
ATOM 5861 C C . TYR B 1 331 ? 53.998 7.438 37.199 1.00 40.51 314 TYR B C 1
ATOM 5862 O O . TYR B 1 331 ? 54.088 8.659 37.322 1.00 41.61 314 TYR B O 1
ATOM 5871 N N . PRO B 1 332 ? 55.049 6.689 36.793 1.00 42.57 315 PRO B N 1
ATOM 5872 C CA . PRO B 1 332 ? 56.379 7.261 36.567 1.00 44.79 315 PRO B CA 1
ATOM 5873 C C . PRO B 1 332 ? 56.512 8.114 35.295 1.00 45.65 315 PRO B C 1
ATOM 5874 O O . PRO B 1 332 ? 57.471 8.863 35.197 1.00 48.73 315 PRO B O 1
ATOM 5878 N N . ASP B 1 333 ? 55.573 7.972 34.355 1.00 44.44 316 ASP B N 1
ATOM 5879 C CA . ASP B 1 333 ? 55.547 8.730 33.075 1.00 44.01 316 ASP B CA 1
ATOM 5880 C C . ASP B 1 333 ? 54.109 8.783 32.548 1.00 42.01 316 ASP B C 1
ATOM 5881 O O . ASP B 1 333 ? 53.229 8.119 33.140 1.00 40.94 316 ASP B O 1
ATOM 5886 N N . LEU B 1 334 ? 53.883 9.557 31.484 1.00 41.90 317 LEU B N 1
ATOM 5887 C CA . LEU B 1 334 ? 52.536 9.786 30.896 1.00 40.29 317 LEU B CA 1
ATOM 5888 C C . LEU B 1 334 ? 52.020 8.487 30.263 1.00 40.01 317 LEU B C 1
ATOM 5889 O O . LEU B 1 334 ? 50.838 8.170 30.471 1.00 39.10 317 LEU B O 1
ATOM 5894 N N . GLU B 1 335 ? 52.871 7.760 29.533 1.00 41.04 318 GLU B N 1
ATOM 5895 C CA . GLU B 1 335 ? 52.472 6.535 28.785 1.00 41.11 318 GLU B CA 1
ATOM 5896 C C . GLU B 1 335 ? 51.969 5.464 29.762 1.00 39.96 318 GLU B C 1
ATOM 5897 O O . GLU B 1 335 ? 50.963 4.806 29.436 1.00 39.59 318 GLU B O 1
ATOM 5903 N N . SER B 1 336 ? 52.647 5.285 30.901 1.00 39.85 319 SER B N 1
ATOM 5904 C CA . SER B 1 336 ? 52.271 4.308 31.958 1.00 39.55 319 SER B CA 1
ATOM 5905 C C . SER B 1 336 ? 50.891 4.672 32.521 1.00 38.21 319 SER B C 1
ATOM 5906 O O . SER B 1 336 ? 50.087 3.749 32.753 1.00 38.37 319 SER B O 1
ATOM 5909 N N . PHE B 1 337 ? 50.628 5.968 32.712 1.00 36.66 320 PHE B N 1
ATOM 5910 C CA . PHE B 1 337 ? 49.325 6.496 33.195 1.00 34.83 320 PHE B CA 1
ATOM 5911 C C . PHE B 1 337 ? 48.240 6.186 32.157 1.00 34.32 320 PHE B C 1
ATOM 5912 O O . PHE B 1 337 ? 47.229 5.562 32.527 1.00 34.79 320 PHE B O 1
ATOM 5920 N N . ILE B 1 338 ? 48.462 6.574 30.896 1.00 34.93 321 ILE B N 1
ATOM 5921 C CA . ILE B 1 338 ? 47.466 6.448 29.786 1.00 35.87 321 ILE B CA 1
ATOM 5922 C C . ILE B 1 338 ? 47.069 4.973 29.615 1.00 37.03 321 ILE B C 1
ATOM 5923 O O . ILE B 1 338 ? 45.888 4.721 29.314 1.00 37.49 321 ILE B O 1
ATOM 5928 N N . GLU B 1 339 ? 48.006 4.037 29.812 1.00 38.35 322 GLU B N 1
ATOM 5929 C CA . GLU B 1 339 ? 47.768 2.573 29.660 1.00 40.14 322 GLU B CA 1
ATOM 5930 C C . GLU B 1 339 ? 46.693 2.096 30.650 1.00 38.97 322 GLU B C 1
ATOM 5931 O O . GLU B 1 339 ? 45.954 1.161 30.289 1.00 40.22 322 GLU B O 1
ATOM 5937 N N . GLU B 1 340 ? 46.602 2.709 31.837 1.00 37.91 323 GLU B N 1
ATOM 5938 C CA . GLU B 1 340 ? 45.701 2.265 32.939 1.00 37.28 323 GLU B CA 1
ATOM 5939 C C . GLU B 1 340 ? 44.638 3.321 33.281 1.00 35.68 323 GLU B C 1
ATOM 5940 O O . GLU B 1 340 ? 43.769 3.001 34.115 1.00 34.62 323 GLU B O 1
ATOM 5946 N N . SER B 1 341 ? 44.681 4.512 32.671 1.00 34.80 324 SER B N 1
ATOM 5947 C CA . SER B 1 341 ? 43.895 5.710 33.087 1.00 33.75 324 SER B CA 1
ATOM 5948 C C . SER B 1 341 ? 42.382 5.456 33.006 1.00 33.21 324 SER B C 1
ATOM 5949 O O . SER B 1 341 ? 41.638 6.115 33.762 1.00 31.26 324 SER B O 1
ATOM 5952 N N . SER B 1 342 ? 41.938 4.548 32.131 1.00 34.61 325 SER B N 1
ATOM 5953 C CA . SER B 1 342 ? 40.504 4.209 31.912 1.00 35.38 325 SER B CA 1
ATOM 5954 C C . SER B 1 342 ? 39.828 3.795 33.229 1.00 33.95 325 SER B C 1
ATOM 5955 O O . SER B 1 342 ? 38.623 4.064 33.371 1.00 34.01 325 SER B O 1
ATOM 5958 N N . LYS B 1 343 ? 40.565 3.187 34.166 1.00 33.78 326 LYS B N 1
ATOM 5959 C CA . LYS B 1 343 ? 39.995 2.619 35.420 1.00 32.80 326 LYS B CA 1
ATOM 5960 C C . LYS B 1 343 ? 39.519 3.734 36.365 1.00 31.03 326 LYS B C 1
ATOM 5961 O O . LYS B 1 343 ? 38.719 3.419 37.266 1.00 31.93 326 LYS B O 1
ATOM 5967 N N . PHE B 1 344 ? 39.987 4.976 36.183 1.00 29.71 327 PHE B N 1
ATOM 5968 C CA . PHE B 1 344 ? 39.624 6.148 37.027 1.00 28.15 327 PHE B CA 1
ATOM 5969 C C . PHE B 1 344 ? 38.328 6.798 36.524 1.00 26.94 327 PHE B C 1
ATOM 5970 O O . PHE B 1 344 ? 37.736 7.614 37.260 1.00 25.82 327 PHE B O 1
ATOM 5978 N N . SER B 1 345 ? 37.888 6.458 35.312 1.00 26.73 328 SER B N 1
ATOM 5979 C CA . SER B 1 345 ? 36.645 7.008 34.712 1.00 26.95 328 SER B CA 1
ATOM 5980 C C . SER B 1 345 ? 35.444 6.665 35.601 1.00 26.19 328 SER B C 1
ATOM 5981 O O . SER B 1 345 ? 35.290 5.484 35.963 1.00 26.89 328 SER B O 1
ATOM 5984 N N . LEU B 1 346 ? 34.613 7.661 35.916 1.00 25.90 329 LEU B N 1
ATOM 5985 C CA . LEU B 1 346 ? 33.371 7.478 36.716 1.00 25.71 329 LEU B CA 1
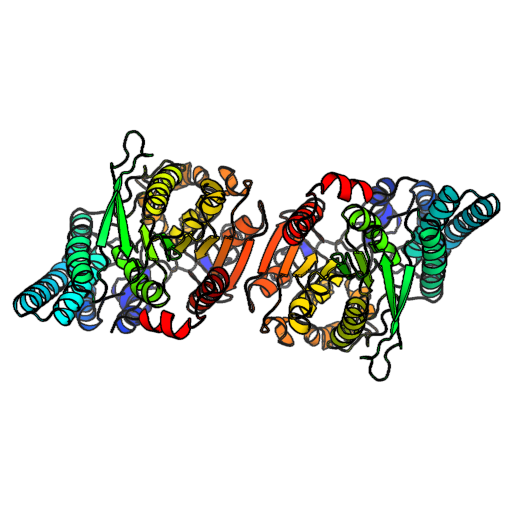ATOM 5986 C C . LEU B 1 346 ? 32.303 6.787 35.858 1.00 25.61 329 LEU B C 1
ATOM 5987 O O . LEU B 1 346 ? 31.344 6.245 36.440 1.00 25.66 329 LEU B O 1
ATOM 5992 N N . LEU B 1 347 ? 32.461 6.792 34.530 1.00 26.98 330 LEU B N 1
ATOM 5993 C CA . LEU B 1 347 ? 31.589 6.017 33.604 1.00 27.94 330 LEU B CA 1
ATOM 5994 C C . LEU B 1 347 ? 32.020 4.545 33.625 1.00 28.61 330 LEU B C 1
ATOM 5995 O O . LEU B 1 347 ? 31.163 3.687 33.889 1.00 29.86 330 LEU B O 1
ATOM 6000 N N . ASN B 1 348 ? 33.304 4.275 33.366 1.00 29.59 331 ASN B N 1
ATOM 6001 C CA . ASN B 1 348 ? 33.855 2.901 33.223 1.00 30.57 331 ASN B CA 1
ATOM 6002 C C . ASN B 1 348 ? 33.695 2.117 34.533 1.00 30.25 331 ASN B C 1
ATOM 6003 O O . ASN B 1 348 ? 33.433 0.901 34.454 1.00 31.82 331 ASN B O 1
ATOM 6008 N N . ASP B 1 349 ? 33.852 2.773 35.688 1.00 29.07 332 ASP B N 1
ATOM 6009 C CA . ASP B 1 349 ? 33.888 2.094 37.013 1.00 29.48 332 ASP B CA 1
ATOM 6010 C C . ASP B 1 349 ? 32.472 2.001 37.602 1.00 29.38 332 ASP B C 1
ATOM 6011 O O . ASP B 1 349 ? 32.342 1.431 38.703 1.00 31.28 332 ASP B O 1
ATOM 6016 N N . GLY B 1 350 ? 31.460 2.545 36.911 1.00 28.72 333 GLY B N 1
ATOM 6017 C CA . GLY B 1 350 ? 30.033 2.364 37.248 1.00 28.97 333 GLY B CA 1
ATOM 6018 C C . GLY B 1 350 ? 29.503 3.409 38.221 1.00 27.81 333 GLY B C 1
ATOM 6019 O O . GLY B 1 350 ? 28.307 3.328 38.564 1.00 29.00 333 GLY B O 1
ATOM 6020 N N . THR B 1 351 ? 30.334 4.362 38.655 1.00 27.23 334 THR B N 1
ATOM 6021 C CA . THR B 1 351 ? 29.953 5.404 39.651 1.00 26.05 334 THR B CA 1
ATOM 6022 C C . THR B 1 351 ? 28.719 6.170 39.160 1.00 25.16 334 THR B C 1
ATOM 6023 O O . THR B 1 351 ? 27.783 6.350 39.961 1.00 23.97 334 THR B O 1
ATOM 6027 N N . LEU B 1 352 ? 28.719 6.611 37.898 1.00 25.45 335 LEU B N 1
ATOM 6028 C CA . LEU B 1 352 ? 27.676 7.517 37.344 1.00 25.76 335 LEU B CA 1
ATOM 6029 C C . LEU B 1 352 ? 26.333 6.785 37.194 1.00 25.96 335 LEU B C 1
ATOM 6030 O O . LEU B 1 352 ? 25.325 7.468 36.969 1.00 27.20 335 LEU B O 1
ATOM 6035 N N . GLN B 1 353 ? 26.297 5.455 37.336 1.00 26.10 336 GLN B N 1
ATOM 6036 C CA . GLN B 1 353 ? 25.033 4.673 37.282 1.00 27.07 336 GLN B CA 1
ATOM 6037 C C . GLN B 1 353 ? 24.336 4.709 38.648 1.00 26.78 336 GLN B C 1
ATOM 6038 O O . GLN B 1 353 ? 23.133 4.385 38.699 1.00 27.96 336 GLN B O 1
ATOM 6044 N N . LYS B 1 354 ? 25.061 5.064 39.714 1.00 26.13 337 LYS B N 1
ATOM 6045 C CA . LYS B 1 354 ? 24.538 5.072 41.106 1.00 25.85 337 LYS B CA 1
ATOM 6046 C C . LYS B 1 354 ? 23.668 6.307 41.313 1.00 25.89 337 LYS B C 1
ATOM 6047 O O . LYS B 1 354 ? 23.844 7.311 40.625 1.00 25.36 337 LYS B O 1
ATOM 6053 N N . PRO B 1 355 ? 22.721 6.279 42.278 1.00 26.12 338 PRO B N 1
ATOM 6054 C CA . PRO B 1 355 ? 22.031 7.494 42.699 1.00 26.14 338 PRO B CA 1
ATOM 6055 C C . PRO B 1 355 ? 23.059 8.488 43.254 1.00 25.37 338 PRO B C 1
ATOM 6056 O O . PRO B 1 355 ? 24.084 8.068 43.753 1.00 26.12 338 PRO B O 1
ATOM 6060 N N . CYS B 1 356 ? 22.771 9.781 43.145 1.00 25.32 339 CYS B N 1
ATOM 6061 C CA . CYS B 1 356 ? 23.635 10.858 43.689 1.00 25.00 339 CYS B CA 1
ATOM 6062 C C . CYS B 1 356 ? 22.787 11.804 44.537 1.00 24.01 339 CYS B C 1
ATOM 6063 O O . CYS B 1 356 ? 21.558 11.861 44.331 1.00 24.41 339 CYS B O 1
ATOM 6066 N N . THR B 1 357 ? 23.428 12.492 45.480 1.00 22.93 340 THR B N 1
ATOM 6067 C CA . THR B 1 357 ? 22.847 13.660 46.180 1.00 22.89 340 THR B CA 1
ATOM 6068 C C . THR B 1 357 ? 22.734 14.803 45.163 1.00 22.73 340 THR B C 1
ATOM 6069 O O . THR B 1 357 ? 23.042 14.578 43.972 1.00 22.29 340 THR B O 1
ATOM 6073 N N . LYS B 1 358 ? 22.299 15.984 45.600 1.00 22.19 341 LYS B N 1
ATOM 6074 C CA . LYS B 1 358 ? 22.245 17.190 44.734 1.00 22.49 341 LYS B CA 1
ATOM 6075 C C . LYS B 1 358 ? 23.642 17.441 44.159 1.00 21.49 341 LYS B C 1
ATOM 6076 O O . LYS B 1 358 ? 24.614 17.498 44.949 1.00 22.19 341 LYS B O 1
ATOM 6082 N N . VAL B 1 359 ? 23.737 17.564 42.837 1.00 21.68 342 VAL B N 1
ATOM 6083 C CA . VAL B 1 359 ? 25.012 17.857 42.121 1.00 22.23 342 VAL B CA 1
ATOM 6084 C C . VAL B 1 359 ? 24.822 19.121 41.283 1.00 22.36 342 VAL B C 1
ATOM 6085 O O . VAL B 1 359 ? 23.805 19.207 40.569 1.00 22.04 342 VAL B O 1
ATOM 6089 N N . LEU B 1 360 ? 25.774 20.053 41.384 1.00 22.23 343 LEU B N 1
ATOM 6090 C CA . LEU B 1 360 ? 25.913 21.222 40.479 1.00 22.42 343 LEU B CA 1
ATOM 6091 C C . LEU B 1 360 ? 27.238 21.092 39.722 1.00 21.93 343 LEU B C 1
ATOM 6092 O O . LEU B 1 360 ? 28.297 21.026 40.381 1.00 21.99 343 LEU B O 1
ATOM 6097 N N . LEU B 1 361 ? 27.165 21.045 38.391 1.00 21.86 344 LEU B N 1
ATOM 6098 C CA . LEU B 1 361 ? 28.334 21.040 37.475 1.00 22.26 344 LEU B CA 1
ATOM 6099 C C . LEU B 1 361 ? 28.477 22.432 36.858 1.00 22.63 344 LEU B C 1
ATOM 6100 O O . LEU B 1 361 ? 27.495 22.915 36.268 1.00 23.13 344 LEU B O 1
ATOM 6105 N N . VAL B 1 362 ? 29.656 23.045 36.978 1.00 23.06 345 VAL B N 1
ATOM 6106 C CA . VAL B 1 362 ? 29.960 24.360 36.343 1.00 23.96 345 VAL B CA 1
ATOM 6107 C C . VAL B 1 362 ? 31.348 24.288 35.703 1.00 24.36 345 VAL B C 1
ATOM 6108 O O . VAL B 1 362 ? 32.287 23.781 36.353 1.00 23.62 345 VAL B O 1
ATOM 6112 N N . ASN B 1 363 ? 31.462 24.775 34.468 1.00 24.67 346 ASN B N 1
ATOM 6113 C CA . ASN B 1 363 ? 32.763 24.876 33.762 1.00 25.57 346 ASN B CA 1
ATOM 6114 C C . ASN B 1 363 ? 32.633 25.769 32.528 1.00 26.41 346 ASN B C 1
ATOM 6115 O O . ASN B 1 363 ? 31.511 25.905 31.997 1.00 26.25 346 ASN B O 1
ATOM 6120 N N . GLY B 1 364 ? 33.759 26.346 32.105 1.00 26.70 347 GLY B N 1
ATOM 6121 C CA . GLY B 1 364 ? 33.928 26.990 30.792 1.00 27.33 347 GLY B CA 1
ATOM 6122 C C . GLY B 1 364 ? 33.922 25.957 29.681 1.00 26.78 347 GLY B C 1
ATOM 6123 O O . GLY B 1 364 ? 34.614 24.930 29.821 1.00 27.29 347 GLY B O 1
ATOM 6124 N N . ASN B 1 365 ? 33.165 26.216 28.614 1.00 27.80 348 ASN B N 1
ATOM 6125 C CA . ASN B 1 365 ? 33.014 25.307 27.447 1.00 28.86 348 ASN B CA 1
ATOM 6126 C C . ASN B 1 365 ? 34.380 25.025 26.813 1.00 29.72 348 ASN B C 1
ATOM 6127 O O . ASN B 1 365 ? 34.579 23.897 26.332 1.00 30.66 348 ASN B O 1
ATOM 6132 N N . ASP B 1 366 ? 35.279 26.014 26.817 1.00 31.26 349 ASP B N 1
ATOM 6133 C CA . ASP B 1 366 ? 36.549 25.992 26.041 1.00 32.01 349 ASP B CA 1
ATOM 6134 C C . ASP B 1 366 ? 37.711 25.513 26.922 1.00 31.67 349 ASP B C 1
ATOM 6135 O O . ASP B 1 366 ? 38.864 25.797 26.567 1.00 32.27 349 ASP B O 1
ATOM 6140 N N . ASP B 1 367 ? 37.416 24.802 28.013 1.00 30.72 350 ASP B N 1
ATOM 6141 C CA . ASP B 1 367 ? 38.417 24.256 28.968 1.00 30.18 350 ASP B CA 1
ATOM 6142 C C . ASP B 1 367 ? 39.407 23.371 28.200 1.00 30.44 350 ASP B C 1
ATOM 6143 O O . ASP B 1 367 ? 38.949 22.484 27.451 1.00 30.68 350 ASP B O 1
ATOM 6148 N N . GLU B 1 368 ? 40.709 23.617 28.375 1.00 31.38 351 GLU B N 1
ATOM 6149 C CA . GLU B 1 368 ? 41.811 22.845 27.741 1.00 31.94 351 GLU B CA 1
ATOM 6150 C C . GLU B 1 368 ? 42.608 22.095 28.814 1.00 32.05 351 GLU B C 1
ATOM 6151 O O . GLU B 1 368 ? 43.721 21.630 28.502 1.00 32.35 351 GLU B O 1
ATOM 6157 N N . ILE B 1 369 ? 42.057 21.983 30.027 1.00 30.79 352 ILE B N 1
ATOM 6158 C CA . ILE B 1 369 ? 42.654 21.204 31.151 1.00 30.45 352 ILE B CA 1
ATOM 6159 C C . ILE B 1 369 ? 41.848 19.908 31.300 1.00 29.35 352 ILE B C 1
ATOM 6160 O O . ILE B 1 369 ? 42.466 18.828 31.252 1.00 30.24 352 ILE B O 1
ATOM 6165 N N . PHE B 1 370 ? 40.523 20.013 31.444 1.00 29.00 353 PHE B N 1
ATOM 6166 C CA . PHE B 1 370 ? 39.565 18.882 31.327 1.00 29.00 353 PHE B CA 1
ATOM 6167 C C . PHE B 1 370 ? 38.474 19.265 30.332 1.00 28.67 353 PHE B C 1
ATOM 6168 O O . PHE B 1 370 ? 38.054 20.417 30.290 1.00 28.93 353 PHE B O 1
ATOM 6176 N N . PRO B 1 371 ? 37.976 18.321 29.504 1.00 28.43 354 PRO B N 1
ATOM 6177 C CA . PRO B 1 371 ? 37.027 18.665 28.446 1.00 29.15 354 PRO B CA 1
ATOM 6178 C C . PRO B 1 371 ? 35.616 18.927 28.994 1.00 27.71 354 PRO B C 1
ATOM 6179 O O . PRO B 1 371 ? 35.202 18.232 29.910 1.00 25.94 354 PRO B O 1
ATOM 6183 N N . ILE B 1 372 ? 34.908 19.908 28.421 1.00 28.04 355 ILE B N 1
ATOM 6184 C CA . ILE B 1 372 ? 33.470 20.172 28.734 1.00 27.83 355 ILE B CA 1
ATOM 6185 C C . ILE B 1 372 ? 32.660 18.924 28.358 1.00 27.43 355 ILE B C 1
ATOM 6186 O O . ILE B 1 372 ? 31.573 18.737 28.927 1.00 28.28 355 ILE B O 1
ATOM 6191 N N . ASP B 1 373 ? 33.196 18.088 27.460 1.00 27.76 356 ASP B N 1
ATOM 6192 C CA . ASP B 1 373 ? 32.604 16.782 27.060 1.00 29.06 356 ASP B CA 1
ATOM 6193 C C . ASP B 1 373 ? 32.298 15.939 28.306 1.00 27.72 356 ASP B C 1
ATOM 6194 O O . ASP B 1 373 ? 31.355 15.132 28.246 1.00 28.82 356 ASP B O 1
ATOM 6199 N N . ASP B 1 374 ? 33.065 16.105 29.388 1.00 27.24 357 ASP B N 1
ATOM 6200 C CA . ASP B 1 374 ? 32.851 15.355 30.654 1.00 26.52 357 ASP B CA 1
ATOM 6201 C C . ASP B 1 374 ? 31.623 15.891 31.398 1.00 26.30 357 ASP B C 1
ATOM 6202 O O . ASP B 1 374 ? 30.986 15.087 32.097 1.00 27.84 357 ASP B O 1
ATOM 6207 N N . MET B 1 375 ? 31.273 17.172 31.255 1.00 25.93 358 MET B N 1
ATOM 6208 C CA . MET B 1 375 ? 29.957 17.649 31.758 1.00 25.56 358 MET B CA 1
ATOM 6209 C C . MET B 1 375 ? 28.862 16.848 31.042 1.00 25.29 358 MET B C 1
ATOM 6210 O O . MET B 1 375 ? 27.935 16.380 31.728 1.00 25.60 358 MET B O 1
ATOM 6215 N N . PHE B 1 376 ? 28.980 16.657 29.725 1.00 25.44 359 PHE B N 1
ATOM 6216 C CA . PHE B 1 376 ? 27.965 15.930 28.918 1.00 26.30 359 PHE B CA 1
ATOM 6217 C C . PHE B 1 376 ? 27.877 14.485 29.427 1.00 25.29 359 PHE B C 1
ATOM 6218 O O . PHE B 1 376 ? 26.762 14.025 29.694 1.00 25.77 359 PHE B O 1
ATOM 6226 N N . VAL B 1 377 ? 29.013 13.811 29.620 1.00 24.77 360 VAL B N 1
ATOM 6227 C CA . VAL B 1 377 ? 29.037 12.405 30.129 1.00 25.57 360 VAL B CA 1
ATOM 6228 C C . VAL B 1 377 ? 28.320 12.367 31.486 1.00 24.96 360 VAL B C 1
ATOM 6229 O O . VAL B 1 377 ? 27.519 11.442 31.712 1.00 25.20 360 VAL B O 1
ATOM 6233 N N . SER B 1 378 ? 28.575 13.353 32.348 1.00 24.50 361 SER B N 1
ATOM 6234 C CA . SER B 1 378 ? 27.965 13.464 33.698 1.00 24.20 361 SER B CA 1
ATOM 6235 C C . SER B 1 378 ? 26.442 13.613 33.572 1.00 23.95 361 SER B C 1
ATOM 6236 O O . SER B 1 378 ? 25.720 13.029 34.409 1.00 24.58 361 SER B O 1
ATOM 6239 N N . LEU B 1 379 ? 25.970 14.335 32.551 1.00 23.90 362 LEU B N 1
ATOM 6240 C CA . LEU B 1 379 ? 24.523 14.592 32.313 1.00 23.61 362 LEU B CA 1
ATOM 6241 C C . LEU B 1 379 ? 23.892 13.466 31.481 1.00 24.02 362 LEU B C 1
ATOM 6242 O O . LEU B 1 379 ? 22.666 13.489 31.320 1.00 24.40 362 LEU B O 1
ATOM 6247 N N . GLU B 1 380 ? 24.688 12.515 30.981 1.00 24.25 363 GLU B N 1
ATOM 6248 C CA . GLU B 1 380 ? 24.203 11.399 30.122 1.00 24.61 363 GLU B CA 1
ATOM 6249 C C . GLU B 1 380 ? 23.919 10.148 30.961 1.00 24.68 363 GLU B C 1
ATOM 6250 O O . GLU B 1 380 ? 23.425 9.165 30.376 1.00 25.24 363 GLU B O 1
ATOM 6256 N N . ASN B 1 381 ? 24.207 10.181 32.266 1.00 24.78 364 ASN B N 1
ATOM 6257 C CA . ASN B 1 381 ? 24.209 8.976 33.137 1.00 25.18 364 ASN B CA 1
ATOM 6258 C C . ASN B 1 381 ? 23.518 9.278 34.471 1.00 24.84 364 ASN B C 1
ATOM 6259 O O . ASN B 1 381 ? 23.709 10.381 35.010 1.00 24.99 364 ASN B O 1
ATOM 6264 N N . GLY B 1 382 ? 22.742 8.312 34.968 1.00 25.26 365 GLY B N 1
ATOM 6265 C CA . GLY B 1 382 ? 22.090 8.366 36.287 1.00 25.14 365 GLY B CA 1
ATOM 6266 C C . GLY B 1 382 ? 21.067 9.485 36.371 1.00 25.50 365 GLY B C 1
ATOM 6267 O O . GLY B 1 382 ? 20.362 9.730 35.373 1.00 25.54 365 GLY B O 1
ATOM 6268 N N . GLN B 1 383 ? 20.996 10.141 37.527 1.00 25.83 366 GLN B N 1
ATOM 6269 C CA . GLN B 1 383 ? 19.922 11.104 37.867 1.00 25.97 366 GLN B CA 1
ATOM 6270 C C . GLN B 1 383 ? 20.256 12.453 37.241 1.00 25.51 366 GLN B C 1
ATOM 6271 O O . GLN B 1 383 ? 21.423 12.754 36.983 1.00 25.10 366 GLN B O 1
ATOM 6277 N N . PRO B 1 384 ? 19.235 13.291 36.959 1.00 25.32 367 PRO B N 1
ATOM 6278 C CA . PRO B 1 384 ? 19.472 14.660 36.510 1.00 25.07 367 PRO B CA 1
ATOM 6279 C C . PRO B 1 384 ? 20.403 15.403 37.474 1.00 24.20 367 PRO B C 1
ATOM 6280 O O . PRO B 1 384 ? 20.352 15.162 38.666 1.00 23.39 367 PRO B O 1
ATOM 6284 N N . LYS B 1 385 ? 21.230 16.290 36.929 1.00 23.39 368 LYS B N 1
ATOM 6285 C CA . LYS B 1 385 ? 22.157 17.130 37.723 1.00 23.48 368 LYS B CA 1
ATOM 6286 C C . LYS B 1 385 ? 21.962 18.581 37.291 1.00 22.48 368 LYS B C 1
ATOM 6287 O O . LYS B 1 385 ? 21.557 18.811 36.132 1.00 22.57 368 LYS B O 1
ATOM 6293 N N . LEU B 1 386 ? 22.202 19.510 38.213 1.00 22.48 369 LEU B N 1
ATOM 6294 C CA . LEU B 1 386 ? 22.210 20.960 37.917 1.00 23.36 369 LEU B CA 1
ATOM 6295 C C . LEU B 1 386 ? 23.482 21.270 37.129 1.00 23.35 369 LEU B C 1
ATOM 6296 O O . LEU B 1 386 ? 24.545 20.719 37.469 1.00 22.79 369 LEU B O 1
ATOM 6301 N N . ALA B 1 387 ? 23.373 22.119 36.112 1.00 23.93 370 ALA B N 1
ATOM 6302 C CA . ALA B 1 387 ? 24.515 22.498 35.254 1.00 23.76 370 ALA B CA 1
ATOM 6303 C C . ALA B 1 387 ? 24.420 23.980 34.892 1.00 23.98 370 ALA B C 1
ATOM 6304 O O . ALA B 1 387 ? 23.305 24.460 34.636 1.00 23.22 370 ALA B O 1
ATOM 6306 N N . ARG B 1 388 ? 25.559 24.671 34.930 1.00 24.54 371 ARG B N 1
ATOM 6307 C CA . ARG B 1 388 ? 25.782 25.954 34.223 1.00 24.89 371 ARG B CA 1
ATOM 6308 C C . ARG B 1 388 ? 27.048 25.794 33.381 1.00 25.27 371 ARG B C 1
ATOM 6309 O O . ARG B 1 388 ? 28.122 25.556 33.960 1.00 25.33 371 ARG B O 1
ATOM 6317 N N . MET B 1 389 ? 26.896 25.861 32.060 1.00 25.48 372 MET B N 1
ATOM 6318 C CA . MET B 1 389 ? 28.018 25.975 31.101 1.00 25.96 372 MET B CA 1
ATOM 6319 C C . MET B 1 389 ? 28.374 27.459 30.978 1.00 26.44 372 MET B C 1
ATOM 6320 O O . MET B 1 389 ? 27.460 28.289 31.081 1.00 26.90 372 MET B O 1
ATOM 6325 N N . VAL B 1 390 ? 29.658 27.785 30.827 1.00 26.89 373 VAL B N 1
ATOM 6326 C CA . VAL B 1 390 ? 30.125 29.191 30.640 1.00 27.64 373 VAL B CA 1
ATOM 6327 C C . VAL B 1 390 ? 30.755 29.279 29.248 1.00 28.81 373 VAL B C 1
ATOM 6328 O O . VAL B 1 390 ? 31.912 28.856 29.090 1.00 29.42 373 VAL B O 1
ATOM 6332 N N . LYS B 1 391 ? 29.989 29.770 28.271 1.00 29.94 374 LYS B N 1
ATOM 6333 C CA . LYS B 1 391 ? 30.408 29.849 26.848 1.00 31.46 374 LYS B CA 1
ATOM 6334 C C . LYS B 1 391 ? 31.564 30.845 26.713 1.00 32.54 374 LYS B C 1
ATOM 6335 O O . LYS B 1 391 ? 31.511 31.907 27.363 1.00 32.69 374 LYS B O 1
ATOM 6341 N N . GLY B 1 392 ? 32.571 30.492 25.910 1.00 34.26 375 GLY B N 1
ATOM 6342 C CA . GLY B 1 392 ? 33.686 31.377 25.527 1.00 35.04 375 GLY B CA 1
ATOM 6343 C C . GLY B 1 392 ? 34.709 31.559 26.638 1.00 34.54 375 GLY B C 1
ATOM 6344 O O . GLY B 1 392 ? 35.553 32.464 26.501 1.00 35.60 375 GLY B O 1
ATOM 6345 N N . LYS B 1 393 ? 34.643 30.746 27.698 1.00 32.67 376 LYS B N 1
ATOM 6346 C CA . LYS B 1 393 ? 35.626 30.755 28.814 1.00 32.09 376 LYS B CA 1
ATOM 6347 C C . LYS B 1 393 ? 36.282 29.377 28.904 1.00 31.20 376 LYS B C 1
ATOM 6348 O O . LYS B 1 393 ? 35.645 28.382 28.505 1.00 30.72 376 LYS B O 1
ATOM 6354 N N . LYS B 1 394 ? 37.519 29.335 29.401 1.00 30.47 377 LYS B N 1
ATOM 6355 C CA . LYS B 1 394 ? 38.316 28.089 29.531 1.00 30.78 377 LYS B CA 1
ATOM 6356 C C . LYS B 1 394 ? 38.158 27.562 30.962 1.00 29.42 377 LYS B C 1
ATOM 6357 O O . LYS B 1 394 ? 37.114 27.842 31.586 1.00 28.52 377 LYS B O 1
ATOM 6363 N N . HIS B 1 395 ? 39.136 26.802 31.455 1.00 28.83 378 HIS B N 1
ATOM 6364 C CA . HIS B 1 395 ? 39.080 26.079 32.752 1.00 28.90 378 HIS B CA 1
ATOM 6365 C C . HIS B 1 395 ? 38.477 26.971 33.843 1.00 28.21 378 HIS B C 1
ATOM 6366 O O . HIS B 1 395 ? 39.005 28.075 34.057 1.00 30.79 378 HIS B O 1
ATOM 6373 N N . MET B 1 396 ? 37.407 26.490 34.491 1.00 28.47 379 MET B N 1
ATOM 6374 C CA . MET B 1 396 ? 36.748 27.078 35.696 1.00 28.49 379 MET B CA 1
ATOM 6375 C C . MET B 1 396 ? 35.699 28.127 35.300 1.00 27.15 379 MET B C 1
ATOM 6376 O O . MET B 1 396 ? 34.910 28.493 36.182 1.00 26.69 379 MET B O 1
ATOM 6381 N N . GLY B 1 397 ? 35.687 28.598 34.048 1.00 27.68 380 GLY B N 1
ATOM 6382 C CA . GLY B 1 397 ? 34.688 29.559 33.534 1.00 28.53 380 GLY B CA 1
ATOM 6383 C C . GLY B 1 397 ? 34.547 30.786 34.423 1.00 29.56 380 GLY B C 1
ATOM 6384 O O . GLY B 1 397 ? 33.401 31.217 34.660 1.00 29.83 380 GLY B O 1
ATOM 6385 N N . GLU B 1 398 ? 35.665 31.332 34.910 1.00 30.00 381 GLU B N 1
ATOM 6386 C CA . GLU B 1 398 ? 35.684 32.523 35.801 1.00 32.09 381 GLU B CA 1
ATOM 6387 C C . GLU B 1 398 ? 35.510 33.784 34.957 1.00 33.10 381 GLU B C 1
ATOM 6388 O O . GLU B 1 398 ? 35.862 33.786 33.779 1.00 35.28 381 GLU B O 1
ATOM 6394 N N . PRO B 1 399 ? 34.987 34.900 35.519 1.00 33.75 382 PRO B N 1
ATOM 6395 C CA . PRO B 1 399 ? 34.558 34.969 36.919 1.00 31.93 382 PRO B CA 1
ATOM 6396 C C . PRO B 1 399 ? 33.125 34.501 37.228 1.00 30.95 382 PRO B C 1
ATOM 6397 O O . PRO B 1 399 ? 32.827 34.331 38.396 1.00 31.16 382 PRO B O 1
ATOM 6401 N N . GLU B 1 400 ? 32.282 34.307 36.207 1.00 30.63 383 GLU B N 1
ATOM 6402 C CA . GLU B 1 400 ? 30.822 34.053 36.382 1.00 30.91 383 GLU B CA 1
ATOM 6403 C C . GLU B 1 400 ? 30.599 32.801 37.239 1.00 28.19 383 GLU B C 1
ATOM 6404 O O . GLU B 1 400 ? 29.642 32.797 38.038 1.00 28.22 383 GLU B O 1
ATOM 6410 N N . SER B 1 401 ? 31.439 31.777 37.070 1.00 27.59 384 SER B N 1
ATOM 6411 C CA . SER B 1 401 ? 31.322 30.466 37.761 1.00 25.57 384 SER B CA 1
ATOM 6412 C C . SER B 1 401 ? 31.199 30.667 39.277 1.00 25.06 384 SER B C 1
ATOM 6413 O O . SER B 1 401 ? 30.340 30.008 39.884 1.00 25.16 384 SER B O 1
ATOM 6416 N N . PHE B 1 402 ? 32.007 31.552 39.869 1.00 26.00 385 PHE B N 1
ATOM 6417 C CA . PHE B 1 402 ? 32.021 31.788 41.339 1.00 26.68 385 PHE B CA 1
ATOM 6418 C C . PHE B 1 402 ? 30.696 32.416 41.788 1.00 26.04 385 PHE B C 1
ATOM 6419 O O . PHE B 1 402 ? 30.194 32.031 42.855 1.00 25.86 385 PHE B O 1
ATOM 6427 N N . SER B 1 403 ? 30.155 33.362 41.016 1.00 26.46 386 SER B N 1
ATOM 6428 C CA . SER B 1 403 ? 28.846 34.010 41.300 1.00 27.49 386 SER B CA 1
ATOM 6429 C C . SER B 1 403 ? 27.729 32.961 41.226 1.00 26.14 386 SER B C 1
ATOM 6430 O O . SER B 1 403 ? 26.898 32.912 42.151 1.00 26.74 386 SER B O 1
ATOM 6433 N N . ILE B 1 404 ? 27.720 32.141 40.174 1.00 26.01 387 ILE B N 1
ATOM 6434 C CA . ILE B 1 404 ? 26.721 31.044 39.980 1.00 25.99 387 ILE B CA 1
ATOM 6435 C C . ILE B 1 404 ? 26.705 30.146 41.225 1.00 25.13 387 ILE B C 1
ATOM 6436 O O . ILE B 1 404 ? 25.610 29.875 41.762 1.00 25.80 387 ILE B O 1
ATOM 6441 N N . ILE B 1 405 ? 27.879 29.698 41.670 1.00 25.02 388 ILE B N 1
ATOM 6442 C CA . ILE B 1 405 ? 28.003 28.668 42.742 1.00 23.87 388 ILE B CA 1
ATOM 6443 C C . ILE B 1 405 ? 27.634 29.297 44.091 1.00 24.58 388 ILE B C 1
ATOM 6444 O O . ILE B 1 405 ? 26.846 28.684 44.823 1.00 24.50 388 ILE B O 1
ATOM 6449 N N . LEU B 1 406 ? 28.155 30.485 44.405 1.00 25.12 389 LEU B N 1
ATOM 6450 C CA . LEU B 1 406 ? 27.829 31.181 45.679 1.00 26.30 389 LEU B CA 1
ATOM 6451 C C . LEU B 1 406 ? 26.322 31.467 45.731 1.00 25.81 389 LEU B C 1
ATOM 6452 O O . LEU B 1 406 ? 25.715 31.208 46.785 1.00 25.02 389 LEU B O 1
ATOM 6457 N N . GLU B 1 407 ? 25.730 31.956 44.637 1.00 26.97 390 GLU B N 1
ATOM 6458 C CA . GLU B 1 407 ? 24.265 32.208 44.553 1.00 28.58 390 GLU B CA 1
ATOM 6459 C C . GLU B 1 407 ? 23.530 30.927 44.962 1.00 26.42 390 GLU B C 1
ATOM 6460 O O . GLU B 1 407 ? 22.621 30.997 45.809 1.00 27.09 390 GLU B O 1
ATOM 6466 N N . TRP B 1 408 ? 23.936 29.793 44.392 1.00 25.42 391 TRP B N 1
ATOM 6467 C CA . TRP B 1 408 ? 23.258 28.488 44.598 1.00 25.67 391 TRP B CA 1
ATOM 6468 C C . TRP B 1 408 ? 23.441 28.003 46.044 1.00 24.21 391 TRP B C 1
ATOM 6469 O O . TRP B 1 408 ? 22.445 27.554 46.640 1.00 25.61 391 TRP B O 1
ATOM 6480 N N . ILE B 1 409 ? 24.657 28.078 46.592 1.00 23.83 392 ILE B N 1
ATOM 6481 C CA . ILE B 1 409 ? 24.952 27.630 47.987 1.00 23.79 392 ILE B CA 1
ATOM 6482 C C . ILE B 1 409 ? 24.158 28.510 48.963 1.00 24.01 392 ILE B C 1
ATOM 6483 O O . ILE B 1 409 ? 23.594 27.962 49.925 1.00 25.57 392 ILE B O 1
ATOM 6488 N N . HIS B 1 410 ? 24.122 29.825 48.729 1.00 23.96 393 HIS B N 1
ATOM 6489 C CA . HIS B 1 410 ? 23.364 30.794 49.568 1.00 24.65 393 HIS B CA 1
ATOM 6490 C C . HIS B 1 410 ? 21.885 30.393 49.604 1.00 24.73 393 HIS B C 1
ATOM 6491 O O . HIS B 1 410 ? 21.300 30.388 50.705 1.00 26.13 393 HIS B O 1
ATOM 6498 N N . LYS B 1 411 ? 21.305 30.057 48.450 1.00 25.65 394 LYS B N 1
ATOM 6499 C CA . LYS B 1 411 ? 19.890 29.610 48.345 1.00 27.78 394 LYS B CA 1
ATOM 6500 C C . LYS B 1 411 ? 19.735 28.288 49.103 1.00 26.36 394 LYS B C 1
ATOM 6501 O O . LYS B 1 411 ? 18.796 28.166 49.916 1.00 27.91 394 LYS B O 1
ATOM 6507 N N . LEU B 1 412 ? 20.645 27.344 48.866 1.00 26.41 395 LEU B N 1
ATOM 6508 C CA . LEU B 1 412 ? 20.617 25.987 49.468 1.00 26.20 395 LEU B CA 1
ATOM 6509 C C . LEU B 1 412 ? 20.627 26.088 51.000 1.00 25.76 395 LEU B C 1
ATOM 6510 O O . LEU B 1 412 ? 19.834 25.376 51.636 1.00 28.96 395 LEU B O 1
ATOM 6515 N N . LEU B 1 413 ? 21.473 26.955 51.568 1.00 25.10 396 LEU B N 1
ATOM 6516 C CA . LEU B 1 413 ? 21.745 27.008 53.031 1.00 26.05 396 LEU B CA 1
ATOM 6517 C C . LEU B 1 413 ? 20.979 28.158 53.699 1.00 27.64 396 LEU B C 1
ATOM 6518 O O . LEU B 1 413 ? 21.099 28.288 54.932 1.00 29.37 396 LEU B O 1
ATOM 6523 N N . GLY B 1 414 ? 20.217 28.947 52.932 1.00 28.04 397 GLY B N 1
ATOM 6524 C CA . GLY B 1 414 ? 19.451 30.101 53.439 1.00 28.96 397 GLY B CA 1
ATOM 6525 C C . GLY B 1 414 ? 20.353 31.146 54.074 1.00 28.27 397 GLY B C 1
ATOM 6526 O O . GLY B 1 414 ? 20.038 31.604 55.189 1.00 30.75 397 GLY B O 1
ATOM 6527 N N . LEU B 1 415 ? 21.436 31.513 53.386 1.00 27.41 398 LEU B N 1
ATOM 6528 C CA . LEU B 1 415 ? 22.409 32.541 53.834 1.00 27.71 398 LEU B CA 1
ATOM 6529 C C . LEU B 1 415 ? 21.913 33.918 53.374 1.00 28.95 398 LEU B C 1
ATOM 6530 O O . LEU B 1 415 ? 20.789 33.991 52.830 1.00 29.40 398 LEU B O 1
ATOM 6535 N N . ASP B 1 416 ? 22.713 34.966 53.591 1.00 30.03 399 ASP B N 1
ATOM 6536 C CA . ASP B 1 416 ? 22.271 36.383 53.471 1.00 31.52 399 ASP B CA 1
ATOM 6537 C C . ASP B 1 416 ? 22.177 36.808 51.997 1.00 32.24 399 ASP B C 1
ATOM 6538 O O . ASP B 1 416 ? 21.590 37.878 51.739 1.00 34.42 399 ASP B O 1
ATOM 6543 N N . GLY B 1 417 ? 22.732 36.016 51.073 1.00 32.09 400 GLY B N 1
ATOM 6544 C CA . GLY B 1 417 ? 22.676 36.253 49.615 1.00 33.04 400 GLY B CA 1
ATOM 6545 C C . GLY B 1 417 ? 23.617 37.359 49.159 1.00 34.61 400 GLY B C 1
ATOM 6546 O O . GLY B 1 417 ? 23.530 37.752 47.977 1.00 36.45 400 GLY B O 1
ATOM 6547 N N . LYS B 1 418 ? 24.500 37.836 50.044 1.00 34.42 401 LYS B N 1
ATOM 6548 C CA . LYS B 1 418 ? 25.425 38.972 49.777 1.00 35.98 401 LYS B CA 1
ATOM 6549 C C . LYS B 1 418 ? 26.749 38.428 49.224 1.00 33.86 401 LYS B C 1
ATOM 6550 O O . LYS B 1 418 ? 27.787 38.528 49.933 1.00 32.37 401 LYS B O 1
ATOM 6556 N N . ILE B 1 419 ? 26.706 37.895 47.995 1.00 34.32 402 ILE B N 1
ATOM 6557 C CA . ILE B 1 419 ? 27.820 37.122 47.366 1.00 33.39 402 ILE B CA 1
ATOM 6558 C C . ILE B 1 419 ? 28.896 38.088 46.855 1.00 32.42 402 ILE B C 1
ATOM 6559 O O . ILE B 1 419 ? 30.083 37.720 46.903 1.00 31.37 402 ILE B O 1
ATOM 6564 N N . LYS B 1 420 ? 28.509 39.283 46.397 1.00 33.28 403 LYS B N 1
ATOM 6565 C CA . LYS B 1 420 ? 29.467 40.312 45.914 1.00 34.93 403 LYS B CA 1
ATOM 6566 C C . LYS B 1 420 ? 30.462 40.608 47.044 1.00 33.65 403 LYS B C 1
ATOM 6567 O O . LYS B 1 420 ? 31.682 40.515 46.786 1.00 33.95 403 LYS B O 1
ATOM 6573 N N . GLU B 1 421 ? 29.953 40.894 48.252 1.00 33.49 404 GLU B N 1
ATOM 6574 C CA . GLU B 1 421 ? 30.763 41.185 49.469 1.00 34.06 404 GLU B CA 1
ATOM 6575 C C . GLU B 1 421 ? 31.688 40.001 49.772 1.00 31.82 404 GLU B C 1
ATOM 6576 O O . GLU B 1 421 ? 32.854 40.238 50.128 1.00 33.50 404 GLU B O 1
ATOM 6582 N N . GLN B 1 422 ? 31.183 38.772 49.642 1.00 30.24 405 GLN B N 1
ATOM 6583 C CA . GLN B 1 422 ? 31.958 37.534 49.920 1.00 28.84 405 GLN B CA 1
ATOM 6584 C C . GLN B 1 422 ? 33.106 37.414 48.911 1.00 28.53 405 GLN B C 1
ATOM 6585 O O . GLN B 1 422 ? 34.243 37.195 49.348 1.00 29.47 405 GLN B O 1
ATOM 6591 N N . LEU B 1 423 ? 32.821 37.571 47.615 1.00 29.99 406 LEU B N 1
ATOM 6592 C CA . LEU B 1 423 ? 33.835 37.454 46.529 1.00 30.87 406 LEU B CA 1
ATOM 6593 C C . LEU B 1 423 ? 34.882 38.568 46.660 1.00 31.56 406 LEU B C 1
ATOM 6594 O O . LEU B 1 423 ? 36.043 38.314 46.307 1.00 32.51 406 LEU B O 1
ATOM 6599 N N . ALA B 1 424 ? 34.492 39.740 47.169 1.00 32.18 407 ALA B N 1
ATOM 6600 C CA . ALA B 1 424 ? 35.374 40.918 47.356 1.00 33.07 407 ALA B CA 1
ATOM 6601 C C . ALA B 1 424 ? 36.467 40.625 48.395 1.00 33.20 407 ALA B C 1
ATOM 6602 O O . ALA B 1 424 ? 37.493 41.333 48.375 1.00 34.29 407 ALA B O 1
ATOM 6604 N N . MET B 1 425 ? 36.263 39.628 49.265 1.00 32.55 408 MET B N 1
ATOM 6605 C CA . MET B 1 425 ? 37.227 39.240 50.333 1.00 33.17 408 MET B CA 1
ATOM 6606 C C . MET B 1 425 ? 38.338 38.345 49.764 1.00 32.53 408 MET B C 1
ATOM 6607 O O . MET B 1 425 ? 39.322 38.116 50.501 1.00 33.61 408 MET B O 1
ATOM 6612 N N . ILE B 1 426 ? 38.213 37.869 48.517 1.00 31.91 409 ILE B N 1
ATOM 6613 C CA . ILE B 1 426 ? 39.136 36.856 47.912 1.00 32.83 409 ILE B CA 1
ATOM 6614 C C . ILE B 1 426 ? 40.452 37.511 47.481 1.00 34.11 409 ILE B C 1
ATOM 6615 O O . ILE B 1 426 ? 41.516 37.038 47.880 1.00 33.79 409 ILE B O 1
ATOM 6620 N N . PRO B 1 427 ? 40.464 38.588 46.658 1.00 35.26 410 PRO B N 1
ATOM 6621 C CA . PRO B 1 427 ? 41.726 39.199 46.230 1.00 36.25 410 PRO B CA 1
ATOM 6622 C C . PRO B 1 427 ? 42.605 39.656 47.406 1.00 37.50 410 PRO B C 1
ATOM 6623 O O . PRO B 1 427 ? 42.092 40.270 48.326 1.00 39.06 410 PRO B O 1
ATOM 6627 N N . SER B 1 428 ? 43.902 39.347 47.338 1.00 39.28 411 SER B N 1
ATOM 6628 C CA . SER B 1 428 ? 44.919 39.676 48.372 1.00 41.83 411 SER B CA 1
ATOM 6629 C C . SER B 1 428 ? 45.385 41.126 48.204 1.00 44.91 411 SER B C 1
ATOM 6630 O O . SER B 1 428 ? 45.720 41.514 47.067 1.00 44.53 411 SER B O 1
ATOM 6633 N N . ARG B 1 429 ? 45.396 41.886 49.303 1.00 49.09 412 ARG B N 1
ATOM 6634 C CA . ARG B 1 429 ? 45.828 43.309 49.357 1.00 52.07 412 ARG B CA 1
ATOM 6635 C C . ARG B 1 429 ? 46.952 43.438 50.393 1.00 52.85 412 ARG B C 1
ATOM 6636 O O . ARG B 1 429 ? 46.641 43.590 51.591 1.00 55.64 412 ARG B O 1
ATOM 6638 N N . THR B 1 430 ? 48.205 43.359 49.934 1.00 52.12 413 THR B N 1
ATOM 6639 C CA . THR B 1 430 ? 49.436 43.452 50.755 1.00 51.27 413 THR B CA 1
ATOM 6640 C C . THR B 1 430 ? 49.950 44.896 50.752 1.00 52.76 413 THR B C 1
ATOM 6641 O O . THR B 1 430 ? 49.185 45.845 50.573 1.00 55.83 413 THR B O 1
#

Foldseek 3Di:
DLQCPFLLRVLLVDFDPLQAFLLCLCPVPNVVCQCQCFPPRPLAHNVLVVVLSVVRVVVGAHPVHPLLVQLVSLQVSLVVLQVQLVVCVVVVVLLSNLSSLLNSLSSLLVSLPPHNPDPSNVVSLVSSVVSLQSSQCSPPQRWHWDFQQLPLDDPQFDRTFIKIKGAAPPQDLVRAAAEEEEEEALRQARSRCVLQQVLCSVLRYMYITTYDALGRRGRFQLQDLCRLLSVVVRVLVVQVVRSSHDQLRYEYEYAACGLCSQLLCLFSVVVRYQEYERQNHFAACLLAPSLLVRLQRDDPSHGLQQSSCSSSPHPGNVRCSVRVRCNHCVSVVSQQGEGHAYEYEFECNASNHHCVRVVVSCVHHDHYHYDYQYPDYGRNPDVNQLVVLQVSCVSRVTPSPSVVSVVSNGHD/DLQCPFLLRVLLVDFDQLQAFLLSLCPPPNVVCQCQCFPPRPLAHNVLVVVLSVVRVVVGAHPVHPLQVQLVSLVVSLVVLQVQLVVCVVVVVLQSNLSSLLNSLSSLLVSLPPHNPDPSNVVSLVSSVVSLQSSQCSPPQRWDWDFQQLPLDDPQFDGTFIKTKGFAPQFDLVAAAAEEEEEEALRQARSRCVLLQVLCSVQRYMYIGTYDALGRRGRFQLQDLCRLLSVVVRVLVVQVVGSSHDQLRYEYEQAACGLCSQLLCLFSVVVRHQEYERQNHFAACLLAPSLLVSLQRDDPSHGLQQSSCSSSPHPGNVRSSVRVRCNHCVSVCSLQGAGHAYEYEFECNASNHHVVRVVVSCVGHDHYHYDYQYPDYGRNPDVNQLVVLQVSCVSRVTPSPSVVSVVSNRHDD

Secondary structure (DSSP, 8-state):
-GGGTSTTGGGGGS--GGGS-HHHHIIIIIHHHHHHT-TT-TT--HHHHHHHHHHHHHHT--SSP-HHHHHHTTHHHHHHHHHHHHHHHHTT-HHHHHHHHHHHHHHHHHHT-S---SHHHHHHHHHHHHHHHHHHHTSSS--EEEEEE-TT--TTS-SEEEEEEE--TT--SSS-EEEEEEE--SS--HHHHGGGHHHHHHTT-EEEEEPPTTSTT--S-SS-TTHHHHHHHHHHHHHHH-TTEEEEEEEEEEETTHHHHHHHHHHHTGGG-SEEEEES--SSGGG-HHHHHHHTTSSSSS-HHHHHHHHTT-SSHHHHHHHGGGG-TTTTSGGGS--SEEEEEEETT-SSS-THHHHHHHTSSS-EEEEEETT--TT-TTHHHHHHHHHHHHHHT----HHHHHTTSS--/-GGGTSTTGGGGGS--GGGG-HHHHIIIIIHHHHHHT-TT-TT--HHHHHHHHHHHHHHT--SSP-HHHHHHTTHHHHHHHHHHHHHHHHTT-HHHHHHHHHHHHHHHHHHT-S---SHHHHHHHHHHHHHHHHHHHTSSS--EEEEEE-TT--TTS-SEEEEEEE--TT-BTTB-EEEEEEE--SS--HHHHGGGHHHHHHTT-EEEEEPPTTSTT--S-SS-TTHHHHHHHHHHHHHHH-TTEEEEEEEEEEETTHHHHHHHHHHHTGGG-SEEEEES--SSGGG-HHHHHHHTTSSSSS-HHHHHHHHTT-SSHHHHHHHGGGG-TTTTSGGGS--SEEEEEEETT-SSS-THHHHHHHTSSS-EEEEEETT--TT-TTHHHHHHHHHHHHHHT----HHHHHTTSS---

Radius of gyration: 30.82 Å; Cα contacts (8 Å, |Δi|>4): 1874; chains: 2; bounding box: 96×46×75 Å

InterPro domains:
  IPR010520 Esterase FrsA-like [PF06500] (88-393)
  IPR029058 Alpha/Beta hydrolase fold [G3DSA:3.40.50.1820] (7-396)
  IPR029058 Alpha/Beta hydrolase fold [SSF53474] (29-399)
  IPR050261 FrsA esterase [PTHR22946] (20-394)

B-factor: mean 31.77, std 7.48, range [19.04, 60.62]

Sequence (825 aa):
SATEKYYIRDAITKPAVHHESYQKLWETKWKKPCEMGVYPFMFGSIKDFEPVAQEIIKKGLKEPYDWDEYAQMYFPKAEELAKIAEEAEAAGEKEKASEYYLRSSAVYRISRFPTPRSEKQKYAWRRKGCEVFYKGAALMEYPIKEVRIPHKHGIEGEGDVVPVNFLLPPNASETSPVPCVLIITGLDGYRTELAVWQQGWRSKGVATVIAEIPGTGDSPALRQDPTSPDRQWSSVLDWIESQKAVDSSKKIVAWGFSTGGYYALRMAHTHKDRLLATISLGGGAHHMFDREWLEHANKLEYPFDLSNTLAYKFGYPDLESFIEESSKFSLLNDGTLQKPCTKVLLVNGNDDEIFPIDDMFVSLENGQPKLARMVKGKKHMGEPEESFSIILEWIHKLLGLDGKIKEQLAMIPSSRSATEKYYIRDAITKPAVHHESYQKLWETKWKKPCEMGVYPFMFGSIKDFEPVAQEIIKKGLKEPYDWDEYAQMYFPKAEELAKIAEEAEAAGEKEKASEYYLRSSAVYRISRFPTPRSEKQKYAWRKGCEVFYKGAALMEYPIKEVRIPHKHGIEGEGDVVPVNFLLPPNASETSPVPCVLIITGLDGYRTELAVWQQGWRSKGVATVIAEIPGTGDSPALRQDPTSPDRQWSSVLDWIESQKAVDSSKKIVAWGFSTGGYYALRMAHTHKDRLLATISLGGGAHHMFDREWLEHANKLEYPFDLSNTLAYKFGYPDLESFIEESSKFSLLNDGTLQKPCTKVLLVNGNDDEIFPIDDMFVSLENGQPKLARMVKGKKHMGEPESFSIILEWIHKLLGLDGKIKEQLAMIPSRT

Nearest PDB structures (foldseek):
  8qdb-assembly1_A  TM=1.002E+00  e=1.642E-80  Exophiala dermatitidis
  8qd2-assembly1_A  TM=9.704E-01  e=2.600E-45  Aspergillus fumigatus
  2jbw-assembly2_C  TM=8.322E-01  e=2.511E-18  Paenarthrobacter nicotinovorans
  3our-assembly2_C  TM=8.365E-01  e=1.569E-17  Vibrio vulnificus CMCP6
  8qbh-assembly1_A  TM=7.631E-01  e=2.024E-18  Photorhabdus laumondii subsp. laumondii TTO1

Solvent-accessible surface area: 30620 Å² total; per-residue (Å²): 124,21,40,94,90,1,62,20,60,69,23,3,68,123,95,26,61,16,22,111,24,2,60,68,1,6,94,75,66,4,60,130,19,1,92,89,2,40,106,6,0,8,30,7,22,42,158,4,2,59,52,8,1,100,81,0,55,153,112,44,19,120,61,135,26,85,35,49,72,0,0,74,36,0,10,86,36,0,79,84,3,11,138,56,0,84,132,2,82,94,75,61,79,86,133,90,0,9,73,40,3,12,24,0,3,0,0,3,2,0,0,4,0,0,2,19,53,20,126,77,0,94,97,0,14,120,62,7,5,82,9,0,35,82,0,0,63,33,28,134,70,74,2,122,68,23,139,1,66,13,169,77,28,81,158,77,26,36,109,25,3,9,0,0,18,7,61,6,82,98,19,44,122,129,64,56,17,14,0,0,0,0,0,0,5,5,7,3,0,0,3,1,10,1,16,10,0,33,2,0,42,52,25,29,1,0,0,0,0,0,3,0,3,5,6,26,33,22,14,8,56,92,73,37,26,63,1,4,28,33,0,2,21,2,0,0,58,37,1,61,63,50,116,17,8,33,32,170,84,0,0,0,0,0,11,24,1,0,0,4,4,0,3,9,0,0,12,42,14,80,127,56,9,49,0,0,0,8,0,0,13,3,0,31,41,1,8,25,94,62,2,0,93,46,0,34,133,2,23,9,13,2,28,1,0,54,0,1,1,67,0,4,28,14,122,76,33,82,25,0,17,122,81,1,66,78,4,0,0,57,84,58,27,3,0,108,103,74,12,19,106,4,0,7,2,5,0,0,43,0,13,14,0,2,2,21,2,13,12,8,2,0,20,23,21,38,20,2,29,0,4,0,6,138,55,84,97,30,19,0,75,96,75,0,37,40,15,0,0,64,34,0,5,125,46,15,67,36,84,44,122,26,174,104,2,38,77,79,25,62,31,142,119,24,36,94,88,2,62,20,62,71,26,4,67,126,99,26,63,15,27,108,25,2,78,75,2,4,100,73,64,4,74,133,22,2,96,103,1,41,106,7,0,9,30,3,9,45,152,4,3,44,59,8,0,91,98,0,36,176,112,39,18,116,62,136,27,84,38,53,73,0,0,70,30,0,8,84,36,0,73,81,4,12,132,46,0,90,120,3,82,96,75,62,82,96,140,89,0,10,62,38,2,16,18,0,4,0,0,3,1,0,0,4,1,0,2,19,52,19,124,74,0,79,77,0,21,141,56,5,15,81,8,0,36,87,0,0,60,32,25,144,73,48,3,111,75,34,142,1,66,11,172,75,29,88,169,78,25,35,107,26,2,7,0,0,21,8,57,3,102,90,17,37,122,128,48,65,5,17,0,0,0,0,0,0,4,5,6,3,0,2,4,1,11,1,15,10,0,35,2,0,37,52,28,19,0,0,0,0,0,0,3,0,2,5,6,26,53,21,14,8,54,92,78,34,25,64,0,4,28,38,0,1,19,3,0,0,62,35,0,75,72,48,161,13,8,36,46,170,84,0,0,0,0,0,12,23,2,0,0,4,5,0,2,9,0,0,12,42,14,73,133,61,9,49,0,0,0,6,0,0,12,3,0,31,40,1,7,23,97,58,2,0,87,45,1,30,128,2,23,9,13,2,26,1,0,57,0,1,1,69,0,3,29,14,119,78,32,83,26,0,16,126,81,2,67,75,3,0,0,58,86,58,27,3,0,110,99,77,10,19,106,4,0,7,2,5,0,0,45,0,14,14,0,2,1,22,2,13,12,10,2,0,17,22,22,38,25,2,27,0,3,0,6,140,55,83,98,29,20,0,73,100,74,0,34,41,10,0,0,57,31,0,5,132,47,16,67,35,85,47,114,26,174,105,2,40,76,89,26,64,29,103,63

Organism: Exophiala dermatitidis (NCBI:txid5970)